Protein AF-0000000069209760 (afdb_homodimer)

InterPro domains:
  IPR001752 Kinesin motor domain [PF00225] (138-446)
  IPR001752 Kinesin motor domain [PR00380] (213-234)
  IPR001752 Kinesin motor domain [PR00380] (319-336)
  IPR001752 Kinesin motor domain [PR00380] (345-363)
  IPR001752 Kinesin motor domain [PR00380] (395-416)
  IPR001752 Kinesin motor domain [PS50067] (132-448)
  IPR001752 Kinesin motor domain [SM00129] (128-456)
  IPR019821 Kinesin motor domain, conserved site [PS00411] (344-355)
  IPR027417 P-loop containing nucleoside triphosphate hydrolase [SSF52540] (128-446)
  IPR027640 Kinesin-like protein [PTHR47971] (17-680)
  IPR036961 Kinesin motor domain superfamily [G3DSA:3.40.850.10] (105-451)

Foldseek 3Di:
DDDDDYDDDDDDYDYYDDDPDDDDYDDDDDDDDDDDDDPPDPPDDVPPVVVVVVVVVVVVVVVVVVVVVVVVVVVVVVVVVVVVVVVVQLVVVVVVCVVVLFQADSVLQVQQVQVAQFDDQPDDAAACLPPQEFEEEEEADDDPVLRNVHWDQQWHDHVQKIKGWAWDDPPVRPDIDTDIDMDGGNTYYYNVDDLVVVLVRYPLSLLVLFQQQFEEEEEEAAAQPLCLVVSLLSNQLVVLVSNCVVCVVPPLKWKKKWKWKAALQWIFGLQPLGHTWDWDADPVRDIDIPPTDIGTDDGSVRSSVSVVSSVVSQQPPDPHRSPRLQLMKMKMKMFMDRPPDTSGIYIYIYAHGLCLLLLCLPPDPSSVLSSLQSLQLLLLVLQLLLCQQVVPPDRLQLQHPNSSVVVCLRCVPPSNHHYYYYYGAYRTNVCSVRRVVSSVSSRSSDDVPPDDDDDSPRDDRDPVVVVVVVVVVPVVVPPVPPPPDDDDDDPCPDDPPVDDPPPDPDDDDDDDDDDDDDDDDDDDDDDDDDDDPDDPDPPDPPPPPCPDPVVVVVVVVVVVSVVSNVVSLVVSLVVVVVVCVVPPDPCSVLSSVLSVLSVVLVVLVVVLVVLVVVLVVVVVVLVVVVVVLVCCDPPPPRPDDDPVVSVVSVVVSVVVNCVSVVVSVVSVVVSVVSVVVSSVSSVVCSPPDRD/DDYDDDDDDDDDDDDDDDDDDDDDDDDDDDDDDDDDDDPPDPPPPVVPVVVVVVVVCVVVVCVVVVVVVVVVVVVVVVVVVVVVVVVVQLVVVVVVCVVVLFQADSVLQVQLVQPAQFDDQPDDAAACLPPQEFEEEEEADDDPVLRNVHWDQQWHDHVQKIKGWAWDDPPVRPDIDTDIDMDGGNTYYYNVDDLVVVLVRYPLSLLVLFQQQFEEEEEQAFAQPLCSVVSLLSNQLVVLVSNCVSCVVPPLKWKKKFKWKAALQWIFGLQPLGHTWDWDADPVRDIDIPPTDIGTDDGSVRSSVSVVSSVVSQQPPDPHRSPRLQLMKMKMKMFMDRPPDTSGIYIYIYAHGLCLLLLCLPPDVSSVLSSLQSLQLLLLVLQLLLCQQVVPPDRLQLQHPNSSVVVCLRCVPPSRHHYYYYYGAYRTNVCSVRRVVSSVSSRSSDDVPPDDPDPSPRDDNDPVVVVVVVVVVPVVPPVVPPPPDDDPDDPCVDDCPPDDPDDDDDDDDDDDDDDDDDDPDDDDDDDDDDDDDDDDDPDDPPPPPPPDPVVVVVVVVVVVSVVSNVVSLVVSLVVVVVVCVVPPDPCSVLSSVLSVLSVVLVVLVVVLVVLVVVLVVVVVVLVVVVVVLVCCDPPPPRPDDDPVVSVVSVVVSVVVNCVSVVVSVVSVVVSVVSVVVSSVSSVVCSPPDRD

pLDDT: mean 70.57, std 28.75, range [13.02, 98.12]

Organism: Paramecium tetraurelia (NCBI:txid5888)

Nearest PDB structures (foldseek):
  1ry6-assembly1_A  TM=9.143E-01  e=7.828E-31  Plasmodium falciparum
  5mio-assembly3_C  TM=8.705E-01  e=5.616E-32  Homo sapiens
  6b0c-assembly1_K-1  TM=8.551E-01  e=1.097E-32  Drosophila melanogaster
  6b0l-assembly1_K-1  TM=8.271E-01  e=1.391E-27  Drosophila melanogaster
  3kar-assembly1_A  TM=7.837E-01  e=2.879E-21  Saccharomyces cerevisiae

Radius of gyration: 58.94 Å; Cα contacts (8 Å, |Δi|>4): 1713; chains: 2; bounding box: 118×199×165 Å

Structure (mmCIF, N/CA/C/O backbone):
data_AF-0000000069209760-model_v1
#
loop_
_entity.id
_entity.type
_entity.pdbx_description
1 polymer 'Kinesin-like protein'
#
loop_
_atom_site.group_PDB
_atom_site.id
_atom_site.type_symbol
_atom_site.label_atom_id
_atom_site.label_alt_id
_atom_site.label_comp_id
_atom_site.label_asym_id
_atom_site.label_entity_id
_atom_site.label_seq_id
_atom_site.pdbx_PDB_ins_code
_atom_site.Cartn_x
_atom_site.Cartn_y
_atom_site.Cartn_z
_atom_site.occupancy
_atom_site.B_iso_or_equiv
_atom_site.auth_seq_id
_atom_site.auth_comp_id
_atom_site.auth_asym_id
_atom_site.auth_atom_id
_atom_site.pdbx_PDB_model_num
ATOM 1 N N . MET A 1 1 ? 44.906 27.891 0.227 1 15.41 1 MET A N 1
ATOM 2 C CA . MET A 1 1 ? 45.688 29 -0.314 1 15.41 1 MET A CA 1
ATOM 3 C C . MET A 1 1 ? 44.875 29.812 -1.31 1 15.41 1 MET A C 1
ATOM 5 O O . MET A 1 1 ? 43.875 29.312 -1.865 1 15.41 1 MET A O 1
ATOM 9 N N . LYS A 1 2 ? 45.438 31.125 -1.803 1 14.84 2 LYS A N 1
ATOM 10 C CA . LYS A 1 2 ? 45.5 32.438 -2.451 1 14.84 2 LYS A CA 1
ATOM 11 C C . LYS A 1 2 ? 45.281 32.312 -3.957 1 14.84 2 LYS A C 1
ATOM 13 O O . LYS A 1 2 ? 45.188 33.312 -4.664 1 14.84 2 LYS A O 1
ATOM 18 N N . LYS A 1 3 ? 45.812 31.453 -4.645 1 14.02 3 LYS A N 1
ATOM 19 C CA . LYS A 1 3 ? 46.438 31.844 -5.902 1 14.02 3 LYS A CA 1
ATOM 20 C C . LYS A 1 3 ? 45.438 32.438 -6.867 1 14.02 3 LYS A C 1
ATOM 22 O O . LYS A 1 3 ? 44.25 32.156 -6.781 1 14.02 3 LYS A O 1
ATOM 27 N N . GLN A 1 4 ? 45.375 32.125 -8.195 1 14.71 4 GLN A N 1
ATOM 28 C CA . GLN A 1 4 ? 45.906 32.875 -9.336 1 14.71 4 GLN A CA 1
ATOM 29 C C . GLN A 1 4 ? 44.875 33.844 -9.867 1 14.71 4 GLN A C 1
ATOM 31 O O . GLN A 1 4 ? 43.656 33.688 -9.68 1 14.71 4 GLN A O 1
ATOM 36 N N . GLN A 1 5 ? 45.25 34.906 -10.82 1 15.37 5 GLN A N 1
ATOM 37 C CA . GLN A 1 5 ? 45.688 36.156 -11.359 1 15.37 5 GLN A CA 1
ATOM 38 C C . GLN A 1 5 ? 44.688 36.719 -12.367 1 15.37 5 GLN A C 1
ATOM 40 O O . GLN A 1 5 ? 44.281 37.875 -12.258 1 15.37 5 GLN A O 1
ATOM 45 N N . HIS A 1 6 ? 45.031 36.625 -13.703 1 14.68 6 HIS A N 1
ATOM 46 C CA . HIS A 1 6 ? 45.562 37.531 -14.695 1 14.68 6 HIS A CA 1
ATOM 47 C C . HIS A 1 6 ? 44.469 38.156 -15.531 1 14.68 6 HIS A C 1
ATOM 49 O O . HIS A 1 6 ? 44.438 39.406 -15.695 1 14.68 6 HIS A O 1
ATOM 55 N N . ASN A 1 7 ? 44.438 38 -16.938 1 14.2 7 ASN A N 1
ATOM 56 C CA . ASN A 1 7 ? 44.906 38.875 -18.016 1 14.2 7 ASN A CA 1
ATOM 57 C C . ASN A 1 7 ? 43.781 39.719 -18.578 1 14.2 7 ASN A C 1
ATOM 59 O O . ASN A 1 7 ? 43.938 40.938 -18.703 1 14.2 7 ASN A O 1
ATOM 63 N N . GLN A 1 8 ? 43.438 39.719 -19.969 1 14.98 8 GLN A N 1
ATOM 64 C CA . GLN A 1 8 ? 43.75 40.656 -21.016 1 14.98 8 GLN A CA 1
ATOM 65 C C . GLN A 1 8 ? 42.656 41.719 -21.156 1 14.98 8 GLN A C 1
ATOM 67 O O . GLN A 1 8 ? 41.469 41.438 -20.969 1 14.98 8 GLN A O 1
ATOM 72 N N . ARG A 1 9 ? 43.031 43.188 -21.625 1 14.56 9 ARG A N 1
ATOM 73 C CA . ARG A 1 9 ? 43.094 44.625 -21.891 1 14.56 9 ARG A CA 1
ATOM 74 C C . ARG A 1 9 ? 42.094 45.031 -22.953 1 14.56 9 ARG A C 1
ATOM 76 O O . ARG A 1 9 ? 41.406 46.062 -22.797 1 14.56 9 ARG A O 1
ATOM 83 N N . GLN A 1 10 ? 42.406 44.844 -24.391 1 13.02 10 GLN A N 1
ATOM 84 C CA . GLN A 1 10 ? 42.75 45.844 -25.391 1 13.02 10 GLN A CA 1
ATOM 85 C C . GLN A 1 10 ? 41.469 46.469 -25.953 1 13.02 10 GLN A C 1
ATOM 87 O O . GLN A 1 10 ? 41.375 47.688 -26.047 1 13.02 10 GLN A O 1
ATOM 92 N N . LYS A 1 11 ? 41.031 46 -27.266 1 14.22 11 LYS A N 1
ATOM 93 C CA . LYS A 1 11 ? 41.188 46.719 -28.531 1 14.22 11 LYS A CA 1
ATOM 94 C C . LYS A 1 11 ? 40.156 47.844 -28.656 1 14.22 11 LYS A C 1
ATOM 96 O O . LYS A 1 11 ? 39.094 47.781 -28.031 1 14.22 11 LYS A O 1
ATOM 101 N N . ASP A 1 12 ? 39.812 48.406 -29.969 1 14.27 12 ASP A N 1
ATOM 102 C CA . ASP A 1 12 ? 40.188 49.562 -30.812 1 14.27 12 ASP A CA 1
ATOM 103 C C . ASP A 1 12 ? 39.094 50.625 -30.797 1 14.27 12 ASP A C 1
ATOM 105 O O . ASP A 1 12 ? 37.969 50.375 -30.344 1 14.27 12 ASP A O 1
ATOM 109 N N . GLN A 1 13 ? 38.688 51.156 -32.094 1 13.9 13 GLN A N 1
ATOM 110 C CA . GLN A 1 13 ? 38.875 52.281 -32.969 1 13.9 13 GLN A CA 1
ATOM 111 C C . GLN A 1 13 ? 37.625 53.156 -33.031 1 13.9 13 GLN A C 1
ATOM 113 O O . GLN A 1 13 ? 36.594 52.812 -32.469 1 13.9 13 GLN A O 1
ATOM 118 N N . GLU A 1 14 ? 37.031 53.406 -34.344 1 14.24 14 GLU A N 1
ATOM 119 C CA . GLU A 1 14 ? 37.188 54.531 -35.25 1 14.24 14 GLU A CA 1
ATOM 120 C C . GLU A 1 14 ? 36 55.469 -35.156 1 14.24 14 GLU A C 1
ATOM 122 O O . GLU A 1 14 ? 34.969 55.125 -34.562 1 14.24 14 GLU A O 1
ATOM 127 N N . TYR A 1 15 ? 35.344 55.781 -36.406 1 14.05 15 TYR A N 1
ATOM 128 C CA . TYR A 1 15 ? 35.406 56.969 -37.25 1 14.05 15 TYR A CA 1
ATOM 129 C C . TYR A 1 15 ? 34.25 57.906 -37 1 14.05 15 TYR A C 1
ATOM 131 O O . TYR A 1 15 ? 34.438 59.094 -36.719 1 14.05 15 TYR A O 1
ATOM 139 N N . MET A 1 16 ? 33.375 58.125 -38.062 1 14.1 16 MET A N 1
ATOM 140 C CA . MET A 1 16 ? 33.312 59.344 -38.906 1 14.1 16 MET A CA 1
ATOM 141 C C . MET A 1 16 ? 32.25 60.312 -38.406 1 14.1 16 MET A C 1
ATOM 143 O O . MET A 1 16 ? 31.438 59.969 -37.562 1 14.1 16 MET A O 1
ATOM 147 N N . GLY A 1 17 ? 31.359 60.844 -39.375 1 13.81 17 GLY A N 1
ATOM 148 C CA . GLY A 1 17 ? 31.312 62.156 -40.031 1 13.81 17 GLY A CA 1
ATOM 149 C C . GLY A 1 17 ? 30.344 63.125 -39.375 1 13.81 17 GLY A C 1
ATOM 150 O O . GLY A 1 17 ? 30.719 64.25 -39 1 13.81 17 GLY A O 1
ATOM 151 N N . GLN A 1 18 ? 29.141 63.219 -40.031 1 14.42 18 GLN A N 1
ATOM 152 C CA . GLN A 1 18 ? 28.859 64.375 -40.844 1 14.42 18 GLN A CA 1
ATOM 153 C C . GLN A 1 18 ? 28.25 65.5 -40 1 14.42 18 GLN A C 1
ATOM 155 O O . GLN A 1 18 ? 27.75 65.25 -38.875 1 14.42 18 GLN A O 1
ATOM 160 N N . ASN A 1 19 ? 27.594 66.5 -40.719 1 13.54 19 ASN A N 1
ATOM 161 C CA . ASN A 1 19 ? 27.672 67.938 -41.062 1 13.54 19 ASN A CA 1
ATOM 162 C C . ASN A 1 19 ? 26.766 68.75 -40.188 1 13.54 19 ASN A C 1
ATOM 164 O O . ASN A 1 19 ? 27.047 69.938 -39.938 1 13.54 19 ASN A O 1
ATOM 168 N N . LYS A 1 20 ? 25.422 68.375 -40.125 1 13.94 20 LYS A N 1
ATOM 169 C CA . LYS A 1 20 ? 24.594 69.562 -40.469 1 13.94 20 LYS A CA 1
ATOM 170 C C . LYS A 1 20 ? 24.688 70.625 -39.406 1 13.94 20 LYS A C 1
ATOM 172 O O . LYS A 1 20 ? 24.219 70.438 -38.281 1 13.94 20 LYS A O 1
ATOM 177 N N . ARG A 1 21 ? 25.875 71.312 -39.406 1 14.55 21 ARG A N 1
ATOM 178 C CA . ARG A 1 21 ? 26.406 72.562 -38.844 1 14.55 21 ARG A CA 1
ATOM 179 C C . ARG A 1 21 ? 25.328 73.625 -38.719 1 14.55 21 ARG A C 1
ATOM 181 O O . ARG A 1 21 ? 25.266 74.312 -37.719 1 14.55 21 ARG A O 1
ATOM 188 N N . ASN A 1 22 ? 24.891 74.125 -40.031 1 13.51 22 ASN A N 1
ATOM 189 C CA . ASN A 1 22 ? 25.188 75.5 -40.438 1 13.51 22 ASN A CA 1
ATOM 190 C C . ASN A 1 22 ? 24.234 76.5 -39.781 1 13.51 22 ASN A C 1
ATOM 192 O O . ASN A 1 22 ? 24.672 77.5 -39.156 1 13.51 22 ASN A O 1
ATOM 196 N N . TRP A 1 23 ? 23.281 77 -40.719 1 13.7 23 TRP A N 1
ATOM 197 C CA . TRP A 1 23 ? 23.219 78.312 -41.344 1 13.7 23 TRP A CA 1
ATOM 198 C C . TRP A 1 23 ? 22.516 79.375 -40.469 1 13.7 23 TRP A C 1
ATOM 200 O O . TRP A 1 23 ? 21.828 79 -39.531 1 13.7 23 TRP A O 1
ATOM 210 N N . ILE A 1 24 ? 21.656 80.25 -41.125 1 14.6 24 ILE A N 1
ATOM 211 C CA . ILE A 1 24 ? 21.734 81.625 -41.625 1 14.6 24 ILE A CA 1
ATOM 212 C C . ILE A 1 24 ? 20.969 82.562 -40.656 1 14.6 24 ILE A C 1
ATOM 214 O O . ILE A 1 24 ? 20.422 82.125 -39.656 1 14.6 24 ILE A O 1
ATOM 218 N N . ASP A 1 25 ? 20.156 83.438 -41.219 1 14.36 25 ASP A N 1
ATOM 219 C CA . ASP A 1 25 ? 20.203 84.875 -41.562 1 14.36 25 ASP A CA 1
ATOM 220 C C . ASP A 1 25 ? 19.406 85.688 -40.562 1 14.36 25 ASP A C 1
ATOM 222 O O . ASP A 1 25 ? 19.938 86.625 -39.938 1 14.36 25 ASP A O 1
ATOM 226 N N . GLN A 1 26 ? 18.453 86.438 -41.125 1 14.59 26 GLN A N 1
ATOM 227 C CA . GLN A 1 26 ? 18.359 87.875 -41.406 1 14.59 26 GLN A CA 1
ATOM 228 C C . GLN A 1 26 ? 17.594 88.625 -40.312 1 14.59 26 GLN A C 1
ATOM 230 O O . GLN A 1 26 ? 16.891 87.938 -39.5 1 14.59 26 GLN A O 1
ATOM 235 N N . ARG A 1 27 ? 16.938 89.75 -40.688 1 14.36 27 ARG A N 1
ATOM 236 C CA . ARG A 1 27 ? 16.906 91.188 -40.625 1 14.36 27 ARG A CA 1
ATOM 237 C C . ARG A 1 27 ? 15.875 91.688 -39.594 1 14.36 27 ARG A C 1
ATOM 239 O O . ARG A 1 27 ? 16.172 92.5 -38.75 1 14.36 27 ARG A O 1
ATOM 246 N N . LYS A 1 28 ? 14.602 91.75 -40.094 1 14.16 28 LYS A N 1
ATOM 247 C CA . LYS A 1 28 ? 14.156 93.125 -40.375 1 14.16 28 LYS A CA 1
ATOM 248 C C . LYS A 1 28 ? 13.555 93.812 -39.125 1 14.16 28 LYS A C 1
ATOM 250 O O . LYS A 1 28 ? 13.914 94.938 -38.781 1 14.16 28 LYS A O 1
ATOM 255 N N . LEU A 1 29 ? 12.25 93.625 -39.062 1 14.77 29 LEU A N 1
ATOM 256 C CA . LEU A 1 29 ? 11.43 94.812 -39.312 1 14.77 29 LEU A CA 1
ATOM 257 C C . LEU A 1 29 ? 11.25 95.625 -38.062 1 14.77 29 LEU A C 1
ATOM 259 O O . LEU A 1 29 ? 11.32 95.062 -36.938 1 14.77 29 LEU A O 1
ATOM 263 N N . MET A 1 30 ? 10.5 96.625 -38.156 1 13.69 30 MET A N 1
ATOM 264 C CA . MET A 1 30 ? 10.328 98.062 -38.094 1 13.69 30 MET A CA 1
ATOM 265 C C . MET A 1 30 ? 9.711 98.438 -36.75 1 13.69 30 MET A C 1
ATOM 267 O O . MET A 1 30 ? 9.508 99.625 -36.5 1 13.69 30 MET A O 1
ATOM 271 N N . LYS A 1 31 ? 9.133 97.438 -36.031 1 15.2 31 LYS A N 1
ATOM 272 C CA . LYS A 1 31 ? 7.93 98.188 -35.688 1 15.2 31 LYS A CA 1
ATOM 273 C C . LYS A 1 31 ? 8.266 99.438 -34.812 1 15.2 31 LYS A C 1
ATOM 275 O O . LYS A 1 31 ? 9.211 99.375 -34.031 1 15.2 31 LYS A O 1
ATOM 280 N N . GLY A 1 32 ? 7.426 100.312 -34.875 1 14.42 32 GLY A N 1
ATOM 281 C CA . GLY A 1 32 ? 7.211 101.75 -34.938 1 14.42 32 GLY A CA 1
ATOM 282 C C . GLY A 1 32 ? 7.5 102.438 -33.625 1 14.42 32 GLY A C 1
ATOM 283 O O . GLY A 1 32 ? 8.273 103.438 -33.594 1 14.42 32 GLY A O 1
ATOM 284 N N . ILE A 1 33 ? 6.488 102.75 -32.969 1 14.73 33 ILE A N 1
ATOM 285 C CA . ILE A 1 33 ? 6.113 104.188 -32.938 1 14.73 33 ILE A CA 1
ATOM 286 C C . ILE A 1 33 ? 6.75 104.875 -31.719 1 14.73 33 ILE A C 1
ATOM 288 O O . ILE A 1 33 ? 7.117 104.188 -30.75 1 14.73 33 ILE A O 1
ATOM 292 N N . GLU A 1 34 ? 6.078 105.75 -31.188 1 14.65 34 GLU A N 1
ATOM 293 C CA . GLU A 1 34 ? 6.242 107.188 -31.078 1 14.65 34 GLU A CA 1
ATOM 294 C C . GLU A 1 34 ? 6.828 107.562 -29.719 1 14.65 34 GLU A C 1
ATOM 296 O O . GLU A 1 34 ? 7.781 108.375 -29.641 1 14.65 34 GLU A O 1
ATOM 301 N N . ILE A 1 35 ? 6 107.75 -28.656 1 16.64 35 ILE A N 1
ATOM 302 C CA . ILE A 1 35 ? 5.746 109.125 -28.266 1 16.64 35 ILE A CA 1
ATOM 303 C C . ILE A 1 35 ? 6.746 109.562 -27.188 1 16.64 35 ILE A C 1
ATOM 305 O O . ILE A 1 35 ? 7.109 108.812 -26.328 1 16.64 35 ILE A O 1
ATOM 309 N N . ASN A 1 36 ? 7.086 110.938 -27.094 1 16.2 36 ASN A N 1
ATOM 310 C CA . ASN A 1 36 ? 8.07 112 -26.938 1 16.2 36 ASN A CA 1
ATOM 311 C C . ASN A 1 36 ? 8.438 112.188 -25.469 1 16.2 36 ASN A C 1
ATOM 313 O O . ASN A 1 36 ? 9.617 112.25 -25.125 1 16.2 36 ASN A O 1
ATOM 317 N N . ASN A 1 37 ? 7.797 113.188 -24.781 1 17 37 ASN A N 1
ATOM 318 C CA . ASN A 1 37 ? 8.453 114.438 -24.359 1 17 37 ASN A CA 1
ATOM 319 C C . ASN A 1 37 ? 8.922 114.312 -22.906 1 17 37 ASN A C 1
ATOM 321 O O . ASN A 1 37 ? 10.023 114.75 -22.578 1 17 37 ASN A O 1
ATOM 325 N N . LYS A 1 38 ? 8.023 114.312 -21.875 1 20.2 38 LYS A N 1
ATOM 326 C CA . LYS A 1 38 ? 7.93 115.25 -20.781 1 20.2 38 LYS A CA 1
ATOM 327 C C . LYS A 1 38 ? 8.805 114.812 -19.609 1 20.2 38 LYS A C 1
ATOM 329 O O . LYS A 1 38 ? 8.672 115.375 -18.5 1 20.2 38 LYS A O 1
ATOM 334 N N . GLN A 1 39 ? 9.719 114 -19.781 1 17.55 39 GLN A N 1
ATOM 335 C CA . GLN A 1 39 ? 10.289 113.375 -18.594 1 17.55 39 GLN A CA 1
ATOM 336 C C . GLN A 1 39 ? 11.227 114.312 -17.859 1 17.55 39 GLN A C 1
ATOM 338 O O . GLN A 1 39 ? 11.93 113.938 -16.938 1 17.55 39 GLN A O 1
ATOM 343 N N . GLU A 1 40 ? 11.508 115.5 -18.391 1 19.56 40 GLU A N 1
ATOM 344 C CA . GLU A 1 40 ? 12.797 116.062 -17.969 1 19.56 40 GLU A CA 1
ATOM 345 C C . GLU A 1 40 ? 12.805 116.375 -16.484 1 19.56 40 GLU A C 1
ATOM 347 O O . GLU A 1 40 ? 13.836 116.25 -15.82 1 19.56 40 GLU A O 1
ATOM 352 N N . GLN A 1 41 ? 11.766 117.188 -16.016 1 21.62 41 GLN A N 1
ATOM 353 C CA . GLN A 1 41 ? 12.094 118.188 -15.055 1 21.62 41 GLN A CA 1
ATOM 354 C C . GLN A 1 41 ? 12.43 117.625 -13.695 1 21.62 41 GLN A C 1
ATOM 356 O O . GLN A 1 41 ? 13.234 118.188 -12.945 1 21.62 41 GLN A O 1
ATOM 361 N N . VAL A 1 42 ? 11.562 116.812 -13.125 1 23.44 42 VAL A N 1
ATOM 362 C CA . VAL A 1 42 ? 11.383 116.75 -11.68 1 23.44 42 VAL A CA 1
ATOM 363 C C . VAL A 1 42 ? 12.594 116.062 -11.047 1 23.44 42 VAL A C 1
ATOM 365 O O . VAL A 1 42 ? 12.602 115.75 -9.844 1 23.44 42 VAL A O 1
ATOM 368 N N . LEU A 1 43 ? 13.711 115.875 -11.672 1 22.44 43 LEU A N 1
ATOM 369 C CA . LEU A 1 43 ? 14.828 115.062 -11.188 1 22.44 43 LEU A CA 1
ATOM 370 C C . LEU A 1 43 ? 15.555 115.812 -10.055 1 22.44 43 LEU A C 1
ATOM 372 O O . LEU A 1 43 ? 16.047 115.125 -9.117 1 22.44 43 LEU A O 1
ATOM 376 N N . GLN A 1 44 ? 15.695 117.125 -10.242 1 24.09 44 GLN A N 1
ATOM 377 C CA . GLN A 1 44 ? 16.891 117.625 -9.578 1 24.09 44 GLN A CA 1
ATOM 378 C C . GLN A 1 44 ? 16.734 117.625 -8.062 1 24.09 44 GLN A C 1
ATOM 380 O O . GLN A 1 44 ? 17.672 117.312 -7.336 1 24.09 44 GLN A O 1
ATOM 385 N N . GLN A 1 45 ? 15.648 118.25 -7.594 1 27.86 45 GLN A N 1
ATOM 386 C CA . GLN A 1 45 ? 15.727 118.812 -6.242 1 27.86 45 GLN A CA 1
ATOM 387 C C . GLN A 1 45 ? 15.609 117.688 -5.199 1 27.86 45 GLN A C 1
ATOM 389 O O . GLN A 1 45 ? 15.695 118 -3.996 1 27.86 45 GLN A O 1
ATOM 394 N N . GLN A 1 46 ? 15.164 116.5 -5.523 1 24.02 46 GLN A N 1
ATOM 395 C CA . GLN A 1 46 ? 15 115.438 -4.504 1 24.02 46 GLN A CA 1
ATOM 396 C C . GLN A 1 46 ? 16.359 115 -3.99 1 24.02 46 GLN A C 1
ATOM 398 O O . GLN A 1 46 ? 16.422 114.062 -3.188 1 24.02 46 GLN A O 1
ATOM 403 N N . GLN A 1 47 ? 17.484 115.375 -4.457 1 27.59 47 GLN A N 1
ATOM 404 C CA . GLN A 1 47 ? 18.781 114.812 -4.082 1 27.59 47 GLN A CA 1
ATOM 405 C C . GLN A 1 47 ? 19.109 115.125 -2.627 1 27.59 47 GLN A C 1
ATOM 407 O O . GLN A 1 47 ? 19.641 114.25 -1.914 1 27.59 47 GLN A O 1
ATOM 412 N N . GLN A 1 48 ? 19.062 116.438 -2.314 1 33.16 48 GLN A N 1
ATOM 413 C CA . GLN A 1 48 ? 19.875 116.812 -1.168 1 33.16 48 GLN A CA 1
ATOM 414 C C . GLN A 1 48 ? 19.203 116.438 0.143 1 33.16 48 GLN A C 1
ATOM 416 O O . GLN A 1 48 ? 19.875 116.25 1.17 1 33.16 48 GLN A O 1
ATOM 421 N N . ALA A 1 49 ? 17.891 116.375 0.287 1 34.44 49 ALA A N 1
ATOM 422 C CA . ALA A 1 49 ? 17.266 116.062 1.575 1 34.44 49 ALA A CA 1
ATOM 423 C C . ALA A 1 49 ? 17.547 114.625 2.004 1 34.44 49 ALA A C 1
ATOM 425 O O . ALA A 1 49 ? 17.25 114.25 3.135 1 34.44 49 ALA A O 1
ATOM 426 N N . GLN A 1 50 ? 17.922 113.812 1.029 1 31.36 50 GLN A N 1
ATOM 427 C CA . GLN A 1 50 ? 18.156 112.438 1.433 1 31.36 50 GLN A CA 1
ATOM 428 C C . GLN A 1 50 ? 19.375 112.312 2.346 1 31.36 50 GLN A C 1
ATOM 430 O O . GLN A 1 50 ? 19.609 111.25 2.949 1 31.36 50 GLN A O 1
ATOM 435 N N . GLN A 1 51 ? 20.25 113.25 2.211 1 37.78 51 GLN A N 1
ATOM 436 C CA . GLN A 1 51 ? 21.469 113.062 2.984 1 37.78 51 GLN A CA 1
ATOM 437 C C . GLN A 1 51 ? 21.219 113.188 4.48 1 37.78 51 GLN A C 1
ATOM 439 O O . GLN A 1 51 ? 21.828 112.5 5.301 1 37.78 51 GLN A O 1
ATOM 444 N N . ILE A 1 52 ? 20.375 114.188 4.875 1 46.5 52 ILE A N 1
ATOM 445 C CA . ILE A 1 52 ? 20.266 114.5 6.305 1 46.5 52 ILE A CA 1
ATOM 446 C C . ILE A 1 52 ? 19.469 113.375 6.988 1 46.5 52 ILE A C 1
ATOM 448 O O . ILE A 1 52 ? 19.781 113 8.117 1 46.5 52 ILE A O 1
ATOM 452 N N . VAL A 1 53 ? 18.297 112.875 6.367 1 38.94 53 VAL A N 1
ATOM 453 C CA . VAL A 1 53 ? 17.516 111.812 7.043 1 38.94 53 VAL A CA 1
ATOM 454 C C . VAL A 1 53 ? 18.344 110.562 7.148 1 38.94 53 VAL A C 1
ATOM 456 O O . VAL A 1 53 ? 18.078 109.688 7.992 1 38.94 53 VAL A O 1
ATOM 459 N N . ALA A 1 54 ? 19.422 110.312 6.332 1 38.66 54 ALA A N 1
ATOM 460 C CA . ALA A 1 54 ? 20.234 109.125 6.461 1 38.66 54 ALA A CA 1
ATOM 461 C C . ALA A 1 54 ? 21.062 109.188 7.746 1 38.66 54 ALA A C 1
ATOM 463 O O . ALA A 1 54 ? 21.312 108.125 8.359 1 38.66 54 ALA A O 1
ATOM 464 N N . GLN A 1 55 ? 21.438 110.312 8.125 1 42.38 55 GLN A N 1
ATOM 465 C CA . GLN A 1 55 ? 22.281 110.312 9.312 1 42.38 55 GLN A CA 1
ATOM 466 C C . GLN A 1 55 ? 21.469 110 10.57 1 42.38 55 GLN A C 1
ATOM 468 O O . GLN A 1 55 ? 21.953 109.312 11.477 1 42.38 55 GLN A O 1
ATOM 473 N N . GLN A 1 56 ? 20.266 110.625 10.734 1 43.28 56 GLN A N 1
ATOM 474 C CA . GLN A 1 56 ? 19.516 110.375 11.953 1 43.28 56 GLN A CA 1
ATOM 475 C C . GLN A 1 56 ? 19.031 108.938 11.969 1 43.28 56 GLN A C 1
ATOM 477 O O . GLN A 1 56 ? 18.891 108.312 13.039 1 43.28 56 GLN A O 1
ATOM 482 N N . GLN A 1 57 ? 18.609 108.375 10.758 1 37.66 57 GLN A N 1
ATOM 483 C CA . GLN A 1 57 ? 18.203 107 10.789 1 37.66 57 GLN A CA 1
ATOM 484 C C . GLN A 1 57 ? 19.375 106.062 11.133 1 37.66 57 GLN A C 1
ATOM 486 O O . GLN A 1 57 ? 19.188 104.938 11.578 1 37.66 57 GLN A O 1
ATOM 491 N N . ALA A 1 58 ? 20.625 106.438 10.898 1 44.78 58 ALA A N 1
ATOM 492 C CA . ALA A 1 58 ? 21.781 105.625 11.258 1 44.78 58 ALA A CA 1
ATOM 493 C C . ALA A 1 58 ? 21.953 105.562 12.773 1 44.78 58 ALA A C 1
ATOM 495 O O . ALA A 1 58 ? 22.344 104.5 13.312 1 44.78 58 ALA A O 1
ATOM 496 N N . GLN A 1 59 ? 21.734 106.625 13.398 1 44.69 59 GLN A N 1
ATOM 497 C CA . GLN A 1 59 ? 21.891 106.562 14.844 1 44.69 59 GLN A CA 1
ATOM 498 C C . GLN A 1 59 ? 20.797 105.688 15.461 1 44.69 59 GLN A C 1
ATOM 500 O O . GLN A 1 59 ? 21.047 105 16.453 1 44.69 59 GLN A O 1
ATOM 505 N N . GLN A 1 60 ? 19.578 105.938 15.078 1 43 60 GLN A N 1
ATOM 506 C CA . GLN A 1 60 ? 18.547 105 15.609 1 43 60 GLN A CA 1
ATOM 507 C C . GLN A 1 60 ? 18.781 103.562 15.141 1 43 60 GLN A C 1
ATOM 509 O O . GLN A 1 60 ? 18.312 102.625 15.766 1 43 60 GLN A O 1
ATOM 514 N N . GLN A 1 61 ? 19.391 103.375 13.953 1 42.94 61 GLN A N 1
ATOM 515 C CA . GLN A 1 61 ? 19.688 102.062 13.516 1 42.94 61 GLN A CA 1
ATOM 516 C C . GLN A 1 61 ? 20.828 101.438 14.344 1 42.94 61 GLN A C 1
ATOM 518 O O . GLN A 1 61 ? 20.953 100.25 14.43 1 42.94 61 GLN A O 1
ATOM 523 N N . LYS A 1 62 ? 21.859 102.312 14.812 1 51.06 62 LYS A N 1
ATOM 524 C CA . LYS A 1 62 ? 22.891 101.75 15.672 1 51.06 62 LYS A CA 1
ATOM 525 C C . LYS A 1 62 ? 22.312 101.25 17 1 51.06 62 LYS A C 1
ATOM 527 O O . LYS A 1 62 ? 22.719 100.25 17.547 1 51.06 62 LYS A O 1
ATOM 532 N N . GLY A 1 63 ? 21.453 102.062 17.5 1 51.19 63 GLY A N 1
ATOM 533 C CA . GLY A 1 63 ? 20.781 101.562 18.688 1 51.19 63 GLY A CA 1
ATOM 534 C C . GLY A 1 63 ? 20.047 100.25 18.438 1 51.19 63 GLY A C 1
ATOM 535 O O . GLY A 1 63 ? 20.078 99.375 19.266 1 51.19 63 GLY A O 1
ATOM 536 N N . SER A 1 64 ? 19.422 100.312 17.281 1 56.34 64 SER A N 1
ATOM 537 C CA . SER A 1 64 ? 18.688 99.125 16.891 1 56.34 64 SER A CA 1
ATOM 538 C C . SER A 1 64 ? 19.641 97.938 16.578 1 56.34 64 SER A C 1
ATOM 540 O O . SER A 1 64 ? 19.391 96.812 16.984 1 56.34 64 SER A O 1
ATOM 542 N N . VAL A 1 65 ? 20.797 98.25 16.031 1 63 65 VAL A N 1
ATOM 543 C CA . VAL A 1 65 ? 21.766 97.188 15.719 1 63 65 VAL A CA 1
ATOM 544 C C . VAL A 1 65 ? 22.422 96.75 17.016 1 63 65 VAL A C 1
ATOM 546 O O . VAL A 1 65 ? 22.625 95.5 17.203 1 63 65 VAL A O 1
ATOM 549 N N . VAL A 1 66 ? 22.828 97.75 17.812 1 63.94 66 VAL A N 1
ATOM 550 C CA . VAL A 1 66 ? 23.438 97.375 19.078 1 63.94 66 VAL A CA 1
ATOM 551 C C . VAL A 1 66 ? 22.453 96.562 19.922 1 63.94 66 VAL A C 1
ATOM 553 O O . VAL A 1 66 ? 22.812 95.625 20.562 1 63.94 66 VAL A O 1
ATOM 556 N N . ASP A 1 67 ? 21.266 97.125 19.938 1 62.91 67 ASP A N 1
ATOM 557 C CA . ASP A 1 67 ? 20.234 96.375 20.641 1 62.91 67 ASP A CA 1
ATOM 558 C C . ASP A 1 67 ? 20.031 95 20 1 62.91 67 ASP A C 1
ATOM 560 O O . ASP A 1 67 ? 19.844 94 20.688 1 62.91 67 ASP A O 1
ATOM 564 N N . ASN A 1 68 ? 20.156 95 18.688 1 66.56 68 ASN A N 1
ATOM 565 C CA . ASN A 1 68 ? 20.078 93.75 17.984 1 66.56 68 ASN A CA 1
ATOM 566 C C . ASN A 1 68 ? 21.297 92.875 18.281 1 66.56 68 ASN A C 1
ATOM 568 O O . ASN A 1 68 ? 21.172 91.625 18.453 1 66.56 68 ASN A O 1
ATOM 572 N N . ILE A 1 69 ? 22.438 93.5 18.344 1 68.75 69 ILE A N 1
ATOM 573 C CA . ILE A 1 69 ? 23.656 92.75 18.656 1 68.75 69 ILE A CA 1
ATOM 574 C C . ILE A 1 69 ? 23.594 92.25 20.109 1 68.75 69 ILE A C 1
ATOM 576 O O . ILE A 1 69 ? 23.984 91.125 20.406 1 68.75 69 ILE A O 1
ATOM 580 N N . LYS A 1 70 ? 23.156 93.125 20.922 1 65.06 70 LYS A N 1
ATOM 581 C CA . LYS A 1 70 ? 22.984 92.75 22.312 1 65.06 70 LYS A CA 1
ATOM 582 C C . LYS A 1 70 ? 21.969 91.562 22.422 1 65.06 70 LYS A C 1
ATOM 584 O O . LYS A 1 70 ? 22.172 90.625 23.188 1 65.06 70 LYS A O 1
ATOM 589 N N . LYS A 1 71 ? 20.922 91.812 21.703 1 68.06 71 LYS A N 1
ATOM 590 C CA . LYS A 1 71 ? 19.938 90.688 21.672 1 68.06 71 LYS A CA 1
ATOM 591 C C . LYS A 1 71 ? 20.547 89.438 21.094 1 68.06 71 LYS A C 1
ATOM 593 O O . LYS A 1 71 ? 20.297 88.375 21.594 1 68.06 71 LYS A O 1
ATOM 598 N N . MET A 1 72 ? 21.328 89.625 20.141 1 69.56 72 MET A N 1
ATOM 599 C CA . MET A 1 72 ? 21.984 88.438 19.531 1 69.56 72 MET A CA 1
ATOM 600 C C . MET A 1 72 ? 23 87.875 20.484 1 69.56 72 MET A C 1
ATOM 602 O O . MET A 1 72 ? 23.141 86.625 20.562 1 69.56 72 MET A O 1
ATOM 606 N N . GLU A 1 73 ? 23.719 88.75 21.047 1 68.56 73 GLU A N 1
ATOM 607 C CA . GLU A 1 73 ? 24.703 88.25 22.031 1 68.56 73 GLU A CA 1
ATOM 608 C C . GLU A 1 73 ? 24 87.625 23.234 1 68.56 73 GLU A C 1
ATOM 610 O O . GLU A 1 73 ? 24.469 86.625 23.75 1 68.56 73 GLU A O 1
ATOM 615 N N . GLN A 1 74 ? 22.969 88.25 23.641 1 69.25 74 GLN A N 1
ATOM 616 C CA . GLN A 1 74 ? 22.172 87.625 24.703 1 69.25 74 GLN A CA 1
ATOM 617 C C . GLN A 1 74 ? 21.594 86.25 24.25 1 69.25 74 GLN A C 1
ATOM 619 O O . GLN A 1 74 ? 21.562 85.312 25.016 1 69.25 74 GLN A O 1
ATOM 624 N N . GLN A 1 75 ? 21.109 86.25 23.078 1 68.56 75 GLN A N 1
ATOM 625 C CA . GLN A 1 75 ? 20.609 84.938 22.531 1 68.56 75 GLN A CA 1
ATOM 626 C C . GLN A 1 75 ? 21.734 83.938 22.406 1 68.56 75 GLN A C 1
ATOM 628 O O . GLN A 1 75 ? 21.516 82.75 22.672 1 68.56 75 GLN A O 1
ATOM 633 N N . ARG A 1 76 ? 22.828 84.438 21.984 1 67.94 76 ARG A N 1
ATOM 634 C CA . ARG A 1 76 ? 23.984 83.5 21.891 1 67.94 76 ARG A CA 1
ATOM 635 C C . ARG A 1 76 ? 24.422 83.062 23.281 1 67.94 76 ARG A C 1
ATOM 637 O O . ARG A 1 76 ? 24.781 81.875 23.453 1 67.94 76 ARG A O 1
ATOM 644 N N . GLU A 1 77 ? 24.469 84 24.125 1 67.69 77 GLU A N 1
ATOM 645 C CA . GLU A 1 77 ? 24.828 83.625 25.484 1 67.69 77 GLU A CA 1
ATOM 646 C C . GLU A 1 77 ? 23.781 82.688 26.094 1 67.69 77 GLU A C 1
ATOM 648 O O . GLU A 1 77 ? 24.109 81.75 26.797 1 67.69 77 GLU A O 1
ATOM 653 N N . GLU A 1 78 ? 22.547 83 25.906 1 69.31 78 GLU A N 1
ATOM 654 C CA . GLU A 1 78 ? 21.484 82.125 26.359 1 69.31 78 GLU A CA 1
ATOM 655 C C . GLU A 1 78 ? 21.594 80.75 25.703 1 69.31 78 GLU A C 1
ATOM 657 O O . GLU A 1 78 ? 21.375 79.688 26.344 1 69.31 78 GLU A O 1
ATOM 662 N N . ARG A 1 79 ? 21.875 80.75 24.531 1 68.56 79 ARG A N 1
ATOM 663 C CA . ARG A 1 79 ? 22.094 79.438 23.828 1 68.56 79 ARG A CA 1
ATOM 664 C C . ARG A 1 79 ? 23.297 78.688 24.406 1 68.56 79 ARG A C 1
ATOM 666 O O . ARG A 1 79 ? 23.266 77.5 24.547 1 68.56 79 ARG A O 1
ATOM 673 N N . ARG A 1 80 ? 24.312 79.5 24.609 1 68.06 80 ARG A N 1
ATOM 674 C CA . ARG A 1 80 ? 25.5 78.875 25.203 1 68.06 80 ARG A CA 1
ATOM 675 C C . ARG A 1 80 ? 25.203 78.312 26.594 1 68.06 80 ARG A C 1
ATOM 677 O O . ARG A 1 80 ? 25.625 77.25 26.953 1 68.06 80 ARG A O 1
ATOM 684 N N . LYS A 1 81 ? 24.531 79.125 27.297 1 68.31 81 LYS A N 1
ATOM 685 C CA . LYS A 1 81 ? 24.141 78.688 28.625 1 68.31 81 LYS A CA 1
ATOM 686 C C . LYS A 1 81 ? 23.234 77.438 28.547 1 68.31 81 LYS A C 1
ATOM 688 O O . LYS A 1 81 ? 23.391 76.5 29.328 1 68.31 81 LYS A O 1
ATOM 693 N N . ASN A 1 82 ? 22.359 77.562 27.672 1 71.5 82 ASN A N 1
ATOM 694 C CA . ASN A 1 82 ? 21.484 76.438 27.469 1 71.5 82 ASN A CA 1
ATOM 695 C C . ASN A 1 82 ? 22.25 75.188 27.031 1 71.5 82 ASN A C 1
ATOM 697 O O . ASN A 1 82 ? 21.969 74.062 27.453 1 71.5 82 ASN A O 1
ATOM 701 N N . MET A 1 83 ? 23.156 75.438 26.266 1 72.88 83 MET A N 1
ATOM 702 C CA . MET A 1 83 ? 24 74.375 25.812 1 72.88 83 MET A CA 1
ATOM 703 C C . MET A 1 83 ? 24.828 73.75 26.953 1 72.88 83 MET A C 1
ATOM 705 O O . MET A 1 83 ? 25.031 72.562 27.031 1 72.88 83 MET A O 1
ATOM 709 N N . GLN A 1 84 ? 25.375 74.75 27.656 1 72.69 84 GLN A N 1
ATOM 710 C CA . GLN A 1 84 ? 26.172 74.312 28.781 1 72.69 84 GLN A CA 1
ATOM 711 C C . GLN A 1 84 ? 25.312 73.562 29.812 1 72.69 84 GLN A C 1
ATOM 713 O O . GLN A 1 84 ? 25.734 72.562 30.375 1 72.69 84 GLN A O 1
ATOM 718 N N . GLU A 1 85 ? 24.188 74.062 30.047 1 74.38 85 GLU A N 1
ATOM 719 C CA . GLU A 1 85 ? 23.25 73.438 30.953 1 74.38 85 GLU A CA 1
ATOM 720 C C . GLU A 1 85 ? 22.859 72.062 30.422 1 74.38 85 GLU A C 1
ATOM 722 O O . GLU A 1 85 ? 22.766 71.062 31.188 1 74.38 85 GLU A O 1
ATOM 727 N N . MET A 1 86 ? 22.625 71.938 29.25 1 76.31 86 MET A N 1
ATOM 728 C CA . MET A 1 86 ? 22.281 70.688 28.609 1 76.31 86 MET A CA 1
ATOM 729 C C . MET A 1 86 ? 23.422 69.688 28.734 1 76.31 86 MET A C 1
ATOM 731 O O . MET A 1 86 ? 23.188 68.5 28.953 1 76.31 86 MET A O 1
ATOM 735 N N . LYS A 1 87 ? 24.562 70.25 28.562 1 78.88 87 LYS A N 1
ATOM 736 C CA . LYS A 1 87 ? 25.734 69.375 28.672 1 78.88 87 LYS A CA 1
ATOM 737 C C . LYS A 1 87 ? 25.906 68.875 30.109 1 78.88 87 LYS A C 1
ATOM 739 O O . LYS A 1 87 ? 26.266 67.75 30.344 1 78.88 87 LYS A O 1
ATOM 744 N N . ARG A 1 88 ? 25.656 69.812 30.953 1 80.88 88 ARG A N 1
ATOM 745 C CA . ARG A 1 88 ? 25.75 69.375 32.344 1 80.88 88 ARG A CA 1
ATOM 746 C C . ARG A 1 88 ? 24.688 68.375 32.719 1 80.88 88 ARG A C 1
ATOM 748 O O . ARG A 1 88 ? 24.984 67.375 33.375 1 80.88 88 ARG A O 1
ATOM 755 N N . GLU A 1 89 ? 23.562 68.625 32.344 1 80.25 89 GLU A N 1
ATOM 756 C CA . GLU A 1 89 ? 22.469 67.688 32.594 1 80.25 89 GLU A CA 1
ATOM 757 C C . GLU A 1 89 ? 22.766 66.312 31.984 1 80.25 89 GLU A C 1
ATOM 759 O O . GLU A 1 89 ? 22.484 65.25 32.594 1 80.25 89 GLU A O 1
ATOM 764 N N . LYS A 1 90 ? 23.266 66.312 30.844 1 83.75 90 LYS A N 1
ATOM 765 C CA . LYS A 1 90 ? 23.625 65.062 30.156 1 83.75 90 LYS A CA 1
ATOM 766 C C . LYS A 1 90 ? 24.703 64.312 30.938 1 83.75 90 LYS A C 1
ATOM 768 O O . LYS A 1 90 ? 24.594 63.094 31.109 1 83.75 90 LYS A O 1
ATOM 773 N N . ALA A 1 91 ? 25.625 65 31.406 1 84.38 91 ALA A N 1
ATOM 774 C CA . ALA A 1 91 ? 26.734 64.375 32.125 1 84.38 91 ALA A CA 1
ATOM 775 C C . ALA A 1 91 ? 26.25 63.812 33.469 1 84.38 91 ALA A C 1
ATOM 777 O O . ALA A 1 91 ? 26.656 62.719 33.844 1 84.38 91 ALA A O 1
ATOM 778 N N . GLU A 1 92 ? 25.422 64.562 34.031 1 83.75 92 GLU A N 1
ATOM 779 C CA . GLU A 1 92 ? 24.875 64.062 35.312 1 83.75 92 GLU A CA 1
ATOM 780 C C . GLU A 1 92 ? 24.031 62.844 35.125 1 83.75 92 GLU A C 1
ATOM 782 O O . GLU A 1 92 ? 24.125 61.906 35.906 1 83.75 92 GLU A O 1
ATOM 787 N N . ARG A 1 93 ? 23.219 62.844 34.156 1 85 93 ARG A N 1
ATOM 788 C CA . ARG A 1 93 ? 22.344 61.688 33.906 1 85 93 ARG A CA 1
ATOM 789 C C . ARG A 1 93 ? 23.141 60.469 33.469 1 85 93 ARG A C 1
ATOM 791 O O . ARG A 1 93 ? 22.812 59.344 33.812 1 85 93 ARG A O 1
ATOM 798 N N . GLU A 1 94 ? 24.156 60.719 32.781 1 85.44 94 GLU A N 1
ATOM 799 C CA . GLU A 1 94 ? 25.031 59.625 32.375 1 85.44 94 GLU A CA 1
ATOM 800 C C . GLU A 1 94 ? 25.688 58.969 33.594 1 85.44 94 GLU A C 1
ATOM 802 O O . GLU A 1 94 ? 25.828 57.75 33.625 1 85.44 94 GLU A O 1
ATOM 807 N N . GLU A 1 95 ? 26.047 59.781 34.406 1 83.44 95 GLU A N 1
ATOM 808 C CA . GLU A 1 95 ? 26.656 59.281 35.656 1 83.44 95 GLU A CA 1
ATOM 809 C C . GLU A 1 95 ? 25.656 58.5 36.469 1 83.44 95 GLU A C 1
ATOM 811 O O . GLU A 1 95 ? 25.969 57.438 37.031 1 83.44 95 GLU A O 1
ATOM 816 N N . GLN A 1 96 ? 24.531 59.031 36.594 1 83.62 96 GLN A N 1
ATOM 817 C CA . GLN A 1 96 ? 23.469 58.375 37.344 1 83.62 96 GLN A CA 1
ATOM 818 C C . GLN A 1 96 ? 23.125 57.031 36.719 1 83.62 96 GLN A C 1
ATOM 820 O O . GLN A 1 96 ? 22.938 56.031 37.438 1 83.62 96 GLN A O 1
ATOM 825 N N . ASN A 1 97 ? 23.016 57 35.469 1 84.62 97 ASN A N 1
ATOM 826 C CA . ASN A 1 97 ? 22.672 55.781 34.75 1 84.62 97 ASN A CA 1
ATOM 827 C C . ASN A 1 97 ? 23.781 54.75 34.844 1 84.62 97 ASN A C 1
ATOM 829 O O . ASN A 1 97 ? 23.5 53.531 34.938 1 84.62 97 ASN A O 1
ATOM 833 N N . GLN A 1 98 ? 24.922 55.188 34.875 1 80.25 98 GLN A N 1
ATOM 834 C CA . GLN A 1 98 ? 26.047 54.281 35.062 1 80.25 98 GLN A CA 1
ATOM 835 C C . GLN A 1 98 ? 26.016 53.625 36.438 1 80.25 98 GLN A C 1
ATOM 837 O O . GLN A 1 98 ? 26.312 52.438 36.594 1 80.25 98 GLN A O 1
ATOM 842 N N . ILE A 1 99 ? 25.609 54.469 37.375 1 80.88 99 ILE A N 1
ATOM 843 C CA . ILE A 1 99 ? 25.516 53.938 38.719 1 80.88 99 ILE A CA 1
ATOM 844 C C . ILE A 1 99 ? 24.375 52.938 38.812 1 80.88 99 ILE A C 1
ATOM 846 O O . ILE A 1 99 ? 24.516 51.906 39.5 1 80.88 99 ILE A O 1
ATOM 850 N N . LEU A 1 100 ? 23.344 53.188 38.094 1 78.19 100 LEU A N 1
ATOM 851 C CA . LEU A 1 100 ? 22.156 52.312 38.156 1 78.19 100 LEU A CA 1
ATOM 852 C C . LEU A 1 100 ? 22.297 51.156 37.188 1 78.19 100 LEU A C 1
ATOM 854 O O . LEU A 1 100 ? 21.453 50.25 37.156 1 78.19 100 LEU A O 1
ATOM 858 N N . GLY A 1 101 ? 23.328 51.219 36.469 1 76.88 101 GLY A N 1
ATOM 859 C CA . GLY A 1 101 ? 23.578 50.156 35.5 1 76.88 101 GLY A CA 1
ATOM 860 C C . GLY A 1 101 ? 22.688 50.219 34.281 1 76.88 101 GLY A C 1
ATOM 861 O O . GLY A 1 101 ? 22.375 49.188 33.656 1 76.88 101 GLY A O 1
ATOM 862 N N . LYS A 1 102 ? 22.156 51.375 34 1 79.62 102 LYS A N 1
ATOM 863 C CA . LYS A 1 102 ? 21.281 51.594 32.844 1 79.62 102 LYS A CA 1
ATOM 864 C C . LYS A 1 102 ? 22.062 52.031 31.609 1 79.62 102 LYS A C 1
ATOM 866 O O . LYS A 1 102 ? 22.922 52.906 31.703 1 79.62 102 LYS A O 1
ATOM 871 N N . ASN A 1 103 ? 21.938 51.281 30.5 1 78.06 103 ASN A N 1
ATOM 872 C CA . ASN A 1 103 ? 22.594 51.656 29.25 1 78.06 103 ASN A CA 1
ATOM 873 C C . ASN A 1 103 ? 21.625 52.375 28.312 1 78.06 103 ASN A C 1
ATOM 875 O O . ASN A 1 103 ? 21.344 51.906 27.219 1 78.06 103 ASN A O 1
ATOM 879 N N . VAL A 1 104 ? 21.125 53.438 28.766 1 83.19 104 VAL A N 1
ATOM 880 C CA . VAL A 1 104 ? 20.094 54.125 28.016 1 83.19 104 VAL A CA 1
ATOM 881 C C . VAL A 1 104 ? 20.688 55.344 27.344 1 83.19 104 VAL A C 1
ATOM 883 O O . VAL A 1 104 ? 21.703 55.875 27.781 1 83.19 104 VAL A O 1
ATOM 886 N N . ASP A 1 105 ? 20.125 55.656 26.219 1 85 105 ASP A N 1
ATOM 887 C CA . ASP A 1 105 ? 20.5 56.906 25.562 1 85 105 ASP A CA 1
ATOM 888 C C . ASP A 1 105 ? 20.016 58.094 26.359 1 85 105 ASP A C 1
ATOM 890 O O . ASP A 1 105 ? 18.812 58.375 26.391 1 85 105 ASP A O 1
ATOM 894 N N . VAL A 1 106 ? 20.891 58.812 26.781 1 87.19 106 VAL A N 1
ATOM 895 C CA . VAL A 1 106 ? 20.609 59.875 27.766 1 87.19 106 VAL A CA 1
ATOM 896 C C . VAL A 1 106 ? 19.875 61.031 27.094 1 87.19 106 VAL A C 1
ATOM 898 O O . VAL A 1 106 ? 19.016 61.656 27.688 1 87.19 106 VAL A O 1
ATOM 901 N N . GLU A 1 107 ? 20.266 61.281 25.891 1 87.25 107 GLU A N 1
ATOM 902 C CA . GLU A 1 107 ? 19.609 62.375 25.188 1 87.25 107 GLU A CA 1
ATOM 903 C C . GLU A 1 107 ? 18.125 62.125 25.016 1 87.25 107 GLU A C 1
ATOM 905 O O . GLU A 1 107 ? 17.297 63 25.297 1 87.25 107 GLU A O 1
ATOM 910 N N . PHE A 1 108 ? 17.828 61 24.609 1 90.81 108 PHE A N 1
ATOM 911 C CA . PHE A 1 108 ? 16.422 60.625 24.469 1 90.81 108 PHE A CA 1
ATOM 912 C C . PHE A 1 108 ? 15.727 60.594 25.828 1 90.81 108 PHE A C 1
ATOM 914 O O . PHE A 1 108 ? 14.586 61.031 25.938 1 90.81 108 PHE A O 1
ATOM 921 N N . GLU A 1 109 ? 16.328 60.094 26.719 1 90.25 109 GLU A N 1
ATOM 922 C CA . GLU A 1 109 ? 15.758 60 28.062 1 90.25 109 GLU A CA 1
ATOM 923 C C . GLU A 1 109 ? 15.367 61.375 28.578 1 90.25 109 GLU A C 1
ATOM 925 O O . GLU A 1 109 ? 14.281 61.562 29.141 1 90.25 109 GLU A O 1
ATOM 930 N N . ILE A 1 110 ? 16.25 62.312 28.422 1 88.69 110 ILE A N 1
ATOM 931 C CA . ILE A 1 110 ? 16.016 63.656 28.891 1 88.69 110 ILE A CA 1
ATOM 932 C C . ILE A 1 110 ? 14.836 64.25 28.125 1 88.69 110 ILE A C 1
ATOM 934 O O . ILE A 1 110 ? 13.969 64.875 28.719 1 88.69 110 ILE A O 1
ATOM 938 N N . MET A 1 111 ? 14.859 64.062 26.875 1 89.81 111 MET A N 1
ATOM 939 C CA . MET A 1 111 ? 13.789 64.625 26.047 1 89.81 111 MET A CA 1
ATOM 940 C C . MET A 1 111 ? 12.438 64.062 26.453 1 89.81 111 MET A C 1
ATOM 942 O O . MET A 1 111 ? 11.438 64.75 26.5 1 89.81 111 MET A O 1
ATOM 946 N N . ILE A 1 112 ? 12.391 62.781 26.688 1 90.88 112 ILE A N 1
ATOM 947 C CA . ILE A 1 112 ? 11.156 62.094 27.078 1 90.88 112 ILE A CA 1
ATOM 948 C C . ILE A 1 112 ? 10.688 62.562 28.438 1 90.88 112 ILE A C 1
ATOM 950 O O . ILE A 1 112 ? 9.5 62.844 28.641 1 90.88 112 ILE A O 1
ATOM 954 N N . ASP A 1 113 ? 11.57 62.781 29.312 1 88.25 113 ASP A N 1
ATOM 955 C CA . ASP A 1 113 ? 11.227 63.188 30.672 1 88.25 113 ASP A CA 1
ATOM 956 C C . ASP A 1 113 ? 10.609 64.625 30.656 1 88.25 113 ASP A C 1
ATOM 958 O O . ASP A 1 113 ? 9.742 64.875 31.484 1 88.25 113 ASP A O 1
ATOM 962 N N . LYS A 1 114 ? 11.023 65.375 29.703 1 86 114 LYS A N 1
ATOM 963 C CA . LYS A 1 114 ? 10.523 66.75 29.609 1 86 114 LYS A CA 1
ATOM 964 C C . LYS A 1 114 ? 9.086 66.812 29.094 1 86 114 LYS A C 1
ATOM 966 O O . LYS A 1 114 ? 8.344 67.75 29.359 1 86 114 LYS A O 1
ATOM 971 N N . THR A 1 115 ? 8.781 65.812 28.406 1 87 115 THR A N 1
ATOM 972 C CA . THR A 1 115 ? 7.48 65.812 27.75 1 87 115 THR A CA 1
ATOM 973 C C . THR A 1 115 ? 6.531 64.812 28.359 1 87 115 THR A C 1
ATOM 975 O O . THR A 1 115 ? 5.43 64.562 27.859 1 87 115 THR A O 1
ATOM 978 N N . ARG A 1 116 ? 6.887 64.188 29.375 1 88.31 116 ARG A N 1
ATOM 979 C CA . ARG A 1 116 ? 6.051 63.156 30.031 1 88.31 116 ARG A CA 1
ATOM 980 C C . ARG A 1 116 ? 4.777 63.781 30.594 1 88.31 116 ARG A C 1
ATOM 982 O O . ARG A 1 116 ? 4.785 64.938 31.031 1 88.31 116 ARG A O 1
ATOM 989 N N . LEU A 1 117 ? 3.795 62.938 30.422 1 80.56 117 LEU A N 1
ATOM 990 C CA . LEU A 1 117 ? 2.549 63.375 31.031 1 80.56 117 LEU A CA 1
ATOM 991 C C . LEU A 1 117 ? 2.703 63.5 32.562 1 80.56 117 LEU A C 1
ATOM 993 O O . LEU A 1 117 ? 3.336 62.656 33.188 1 80.56 117 LEU A O 1
ATOM 997 N N . LYS A 1 118 ? 2.701 64.562 33 1 62.88 118 LYS A N 1
ATOM 998 C CA . LYS A 1 118 ? 2.857 64.812 34.438 1 62.88 118 LYS A CA 1
ATOM 999 C C . LYS A 1 118 ? 1.877 64 35.25 1 62.88 118 LYS A C 1
ATOM 1001 O O . LYS A 1 118 ? 0.792 63.656 34.781 1 62.88 118 LYS A O 1
ATOM 1006 N N . GLY A 1 119 ? 2.309 63.125 36.188 1 53.41 119 GLY A N 1
ATOM 1007 C CA . GLY A 1 119 ? 1.839 62.156 37.156 1 53.41 119 GLY A CA 1
ATOM 1008 C C . GLY A 1 119 ? 0.519 62.562 37.812 1 53.41 119 GLY A C 1
ATOM 1009 O O . GLY A 1 119 ? 0.065 63.688 37.656 1 53.41 119 GLY A O 1
ATOM 1010 N N . GLY A 1 120 ? -0.834 62.281 38.188 1 53 120 GLY A N 1
ATOM 1011 C CA . GLY A 1 120 ? -1.987 61.75 38.906 1 53 120 GLY A CA 1
ATOM 1012 C C . GLY A 1 120 ? -3.107 61.312 37.969 1 53 120 GLY A C 1
ATOM 1013 O O . GLY A 1 120 ? -2.99 61.406 36.75 1 53 120 GLY A O 1
ATOM 1014 N N . LEU A 1 121 ? -3.832 60.156 38.469 1 60.09 121 LEU A N 1
ATOM 1015 C CA . LEU A 1 121 ? -5.156 59.875 37.938 1 60.09 121 LEU A CA 1
ATOM 1016 C C . LEU A 1 121 ? -5.902 61.156 37.594 1 60.09 121 LEU A C 1
ATOM 1018 O O . LEU A 1 121 ? -6.246 61.938 38.469 1 60.09 121 LEU A O 1
ATOM 1022 N N . ILE A 1 122 ? -5.602 61.5 36.219 1 62.97 122 ILE A N 1
ATOM 1023 C CA . ILE A 1 122 ? -6.352 62.688 35.844 1 62.97 122 ILE A CA 1
ATOM 1024 C C . ILE A 1 122 ? -7.824 62.5 36.188 1 62.97 122 ILE A C 1
ATOM 1026 O O . ILE A 1 122 ? -8.445 63.406 36.781 1 62.97 122 ILE A O 1
ATOM 1030 N N . GLN A 1 123 ? -8.258 61.281 36 1 79.06 123 GLN A N 1
ATOM 1031 C CA . GLN A 1 123 ? -9.648 60.969 36.281 1 79.06 123 GLN A CA 1
ATOM 1032 C C . GLN A 1 123 ? -9.773 59.562 36.844 1 79.06 123 GLN A C 1
ATOM 1034 O O . GLN A 1 123 ? -8.914 58.688 36.594 1 79.06 123 GLN A O 1
ATOM 1039 N N . GLU A 1 124 ? -10.656 59.438 37.656 1 86.38 124 GLU A N 1
ATOM 1040 C CA . GLU A 1 124 ? -10.977 58.125 38.156 1 86.38 124 GLU A CA 1
ATOM 1041 C C . GLU A 1 124 ? -11.438 57.188 37.031 1 86.38 124 GLU A C 1
ATOM 1043 O O . GLU A 1 124 ? -11.953 57.656 36.031 1 86.38 124 GLU A O 1
ATOM 1048 N N . HIS A 1 125 ? -11.156 56 37.25 1 91.38 125 HIS A N 1
ATOM 1049 C CA . HIS A 1 125 ? -11.555 55 36.25 1 91.38 125 HIS A CA 1
ATOM 1050 C C . HIS A 1 125 ? -13.07 54.938 36.125 1 91.38 125 HIS A C 1
ATOM 1052 O O . HIS A 1 125 ? -13.789 55.031 37.125 1 91.38 125 HIS A O 1
ATOM 1058 N N . GLN A 1 126 ? -13.5 54.781 34.938 1 89.25 126 GLN A N 1
ATOM 1059 C CA . GLN A 1 126 ? -14.922 54.656 34.656 1 89.25 126 GLN A CA 1
ATOM 1060 C C . GLN A 1 126 ? -15.328 53.188 34.531 1 89.25 126 GLN A C 1
ATOM 1062 O O . GLN A 1 126 ? -14.688 52.406 33.844 1 89.25 126 GLN A O 1
ATOM 1067 N N . THR A 1 127 ? -16.359 52.906 35.219 1 90.19 127 THR A N 1
ATOM 1068 C CA . THR A 1 127 ? -16.828 51.531 35.188 1 90.19 127 THR A CA 1
ATOM 1069 C C . THR A 1 127 ? -17.578 51.25 33.875 1 90.19 127 THR A C 1
ATOM 1071 O O . THR A 1 127 ? -18.094 52.156 33.25 1 90.19 127 THR A O 1
ATOM 1074 N N . THR A 1 128 ? -17.688 49.969 33.438 1 85.19 128 THR A N 1
ATOM 1075 C CA . THR A 1 128 ? -18.188 49.562 32.156 1 85.19 128 THR A CA 1
ATOM 1076 C C . THR A 1 128 ? -19.703 49.375 32.188 1 85.19 128 THR A C 1
ATOM 1078 O O . THR A 1 128 ? -20.312 49.062 31.156 1 85.19 128 THR A O 1
ATOM 1081 N N . GLN A 1 129 ? -20.422 49.5 33.125 1 81.06 129 GLN A N 1
ATOM 1082 C CA . GLN A 1 129 ? -21.844 49.156 33.25 1 81.06 129 GLN A CA 1
ATOM 1083 C C . GLN A 1 129 ? -22.672 49.812 32.188 1 81.06 129 GLN A C 1
ATOM 1085 O O . GLN A 1 129 ? -23.594 49.188 31.625 1 81.06 129 GLN A O 1
ATOM 1090 N N . ASN A 1 130 ? -22.375 51.031 31.734 1 80.12 130 ASN A N 1
ATOM 1091 C CA . ASN A 1 130 ? -23.234 51.719 30.766 1 80.12 130 ASN A CA 1
ATOM 1092 C C . ASN A 1 130 ? -22.531 51.906 29.438 1 80.12 130 ASN A C 1
ATOM 1094 O O . ASN A 1 130 ? -22.891 52.812 28.672 1 80.12 130 ASN A O 1
ATOM 1098 N N . ILE A 1 131 ? -21.547 51 29.156 1 86.69 131 ILE A N 1
ATOM 1099 C CA . ILE A 1 131 ? -20.766 51.156 27.938 1 86.69 131 ILE A CA 1
ATOM 1100 C C . ILE A 1 131 ? -20.844 49.875 27.125 1 86.69 131 ILE A C 1
ATOM 1102 O O . ILE A 1 131 ? -20.547 48.781 27.641 1 86.69 131 ILE A O 1
ATOM 1106 N N . LYS A 1 132 ? -21.344 50 25.938 1 88.31 132 LYS A N 1
ATOM 1107 C CA . LYS A 1 132 ? -21.438 48.812 25.062 1 88.31 132 LYS A CA 1
ATOM 1108 C C . LYS A 1 132 ? -20.062 48.281 24.703 1 88.31 132 LYS A C 1
ATOM 1110 O O . LYS A 1 132 ? -19.812 47.094 24.75 1 88.31 132 LYS A O 1
ATOM 1115 N N . LEU A 1 133 ? -19.188 49.219 24.312 1 92.94 133 LEU A N 1
ATOM 1116 C CA . LEU A 1 133 ? -17.797 48.906 23.984 1 92.94 133 LEU A CA 1
ATOM 1117 C C . LEU A 1 133 ? -16.844 49.688 24.891 1 92.94 133 LEU A C 1
ATOM 1119 O O . LEU A 1 133 ? -16.75 50.906 24.812 1 92.94 133 LEU A O 1
ATOM 1123 N N . CYS A 1 134 ? -16.172 48.969 25.703 1 95.06 134 CYS A N 1
ATOM 1124 C CA . CYS A 1 134 ? -15.188 49.594 26.578 1 95.06 134 CYS A CA 1
ATOM 1125 C C . CYS A 1 134 ? -13.773 49.312 26.078 1 95.06 134 CYS A C 1
ATOM 1127 O O . CYS A 1 134 ? -13.367 48.156 25.984 1 95.06 134 CYS A O 1
ATOM 1129 N N . VAL A 1 135 ? -13.039 50.344 25.766 1 95.88 135 VAL A N 1
ATOM 1130 C CA . VAL A 1 135 ? -11.656 50.219 25.297 1 95.88 135 VAL A CA 1
ATOM 1131 C C . VAL A 1 135 ? -10.695 50.688 26.391 1 95.88 135 VAL A C 1
ATOM 1133 O O . VAL A 1 135 ? -10.695 51.844 26.766 1 95.88 135 VAL A O 1
ATOM 1136 N N . CYS A 1 136 ? -9.914 49.75 26.875 1 96.5 136 CYS A N 1
ATOM 1137 C CA . CYS A 1 136 ? -8.922 50.031 27.906 1 96.5 136 CYS A CA 1
ATOM 1138 C C . CYS A 1 136 ? -7.512 49.781 27.391 1 96.5 136 CYS A C 1
ATOM 1140 O O . CYS A 1 136 ? -7.312 49 26.453 1 96.5 136 CYS A O 1
ATOM 1142 N N . VAL A 1 137 ? -6.574 50.5 28 1 97.38 137 VAL A N 1
ATOM 1143 C CA . VAL A 1 137 ? -5.168 50.312 27.672 1 97.38 137 VAL A CA 1
ATOM 1144 C C . VAL A 1 137 ? -4.387 49.969 28.938 1 97.38 137 VAL A C 1
ATOM 1146 O O . VAL A 1 137 ? -4.59 50.594 29.984 1 97.38 137 VAL A O 1
ATOM 1149 N N . ARG A 1 138 ? -3.584 48.969 28.797 1 97.62 138 ARG A N 1
ATOM 1150 C CA . ARG A 1 138 ? -2.732 48.562 29.922 1 97.62 138 ARG A CA 1
ATOM 1151 C C . ARG A 1 138 ? -1.256 48.688 29.547 1 97.62 138 ARG A C 1
ATOM 1153 O O . ARG A 1 138 ? -0.798 48.094 28.578 1 97.62 138 ARG A O 1
ATOM 1160 N N . LYS A 1 139 ? -0.554 49.469 30.359 1 96.75 139 LYS A N 1
ATOM 1161 C CA . LYS A 1 139 ? 0.898 49.562 30.234 1 96.75 139 LYS A CA 1
ATOM 1162 C C . LYS A 1 139 ? 1.592 48.656 31.234 1 96.75 139 LYS A C 1
ATOM 1164 O O . LYS A 1 139 ? 1.44 48.812 32.438 1 96.75 139 LYS A O 1
ATOM 1169 N N . ARG A 1 140 ? 2.293 47.688 30.766 1 94.69 140 ARG A N 1
ATOM 1170 C CA . ARG A 1 140 ? 3.025 46.812 31.688 1 94.69 140 ARG A CA 1
ATOM 1171 C C . ARG A 1 140 ? 4.273 47.531 32.219 1 94.69 140 ARG A C 1
ATOM 1173 O O . ARG A 1 140 ? 4.727 48.5 31.625 1 94.69 140 ARG A O 1
ATOM 1180 N N . PRO A 1 141 ? 4.824 47.031 33.312 1 93.81 141 PRO A N 1
ATOM 1181 C CA . PRO A 1 141 ? 6.062 47.625 33.812 1 93.81 141 PRO A CA 1
ATOM 1182 C C . PRO A 1 141 ? 7.273 47.281 32.938 1 93.81 141 PRO A C 1
ATOM 1184 O O . PRO A 1 141 ? 7.266 46.25 32.25 1 93.81 141 PRO A O 1
ATOM 1187 N N . ILE A 1 142 ? 8.234 48.188 32.969 1 92.69 142 ILE A N 1
ATOM 1188 C CA . ILE A 1 142 ? 9.492 47.906 32.281 1 92.69 142 ILE A CA 1
ATOM 1189 C C . ILE A 1 142 ? 10.344 46.969 33.125 1 92.69 142 ILE A C 1
ATOM 1191 O O . ILE A 1 142 ? 10.445 47.125 34.344 1 92.69 142 ILE A O 1
ATOM 1195 N N . PHE A 1 143 ? 10.82 45.938 32.531 1 90.5 143 PHE A N 1
ATOM 1196 C CA . PHE A 1 143 ? 11.602 44.969 33.281 1 90.5 143 PHE A CA 1
ATOM 1197 C C . PHE A 1 143 ? 13.062 45.406 33.375 1 90.5 143 PHE A C 1
ATOM 1199 O O . PHE A 1 143 ? 13.562 46.125 32.5 1 90.5 143 PHE A O 1
ATOM 1206 N N . LYS A 1 144 ? 13.688 44.875 34.438 1 87.44 144 LYS A N 1
ATOM 1207 C CA . LYS A 1 144 ? 15.086 45.219 34.688 1 87.44 144 LYS A CA 1
ATOM 1208 C C . LYS A 1 144 ? 15.969 44.812 33.5 1 87.44 144 LYS A C 1
ATOM 1210 O O . LYS A 1 144 ? 16.875 45.562 33.125 1 87.44 144 LYS A O 1
ATOM 1215 N N . LYS A 1 145 ? 15.672 43.688 33.031 1 90.19 145 LYS A N 1
ATOM 1216 C CA . LYS A 1 145 ? 16.453 43.219 31.922 1 90.19 145 LYS A CA 1
ATOM 1217 C C . LYS A 1 145 ? 16.359 44.156 30.734 1 90.19 145 LYS A C 1
ATOM 1219 O O . LYS A 1 145 ? 17.344 44.344 30 1 90.19 145 LYS A O 1
ATOM 1224 N N . GLU A 1 146 ? 15.273 44.781 30.484 1 90.75 146 GLU A N 1
ATOM 1225 C CA . GLU A 1 146 ? 15.07 45.75 29.391 1 90.75 146 GLU A CA 1
ATOM 1226 C C . GLU A 1 146 ? 15.82 47.031 29.656 1 90.75 146 GLU A C 1
ATOM 1228 O O . GLU A 1 146 ? 16.391 47.625 28.734 1 90.75 146 GLU A O 1
ATOM 1233 N N . GLU A 1 147 ? 15.867 47.375 30.828 1 86.44 147 GLU A N 1
ATOM 1234 C CA . GLU A 1 147 ? 16.594 48.594 31.203 1 86.44 147 GLU A CA 1
ATOM 1235 C C . GLU A 1 147 ? 18.094 48.406 31 1 86.44 147 GLU A C 1
ATOM 1237 O O . GLU A 1 147 ? 18.766 49.312 30.484 1 86.44 147 GLU A O 1
ATOM 1242 N N . VAL A 1 148 ? 18.469 47.25 31.438 1 88.5 148 VAL A N 1
ATOM 1243 C CA . VAL A 1 148 ? 19.875 46.938 31.281 1 88.5 148 VAL A CA 1
ATOM 1244 C C . VAL A 1 148 ? 20.219 46.812 29.781 1 88.5 148 VAL A C 1
ATOM 1246 O O . VAL A 1 148 ? 21.312 47.188 29.375 1 88.5 148 VAL A O 1
ATOM 1249 N N . GLY A 1 149 ? 19.234 46.438 29.016 1 89.5 149 GLY A N 1
ATOM 1250 C CA . GLY A 1 149 ? 19.422 46.312 27.578 1 89.5 149 GLY A CA 1
ATOM 1251 C C . GLY A 1 149 ? 19.359 47.625 26.844 1 89.5 149 GLY A C 1
ATOM 1252 O O . GLY A 1 149 ? 19.578 47.688 25.641 1 89.5 149 GLY A O 1
ATOM 1253 N N . GLY A 1 150 ? 19.062 48.719 27.562 1 88.81 150 GLY A N 1
ATOM 1254 C CA . GLY A 1 150 ? 19.094 50.031 26.969 1 88.81 150 GLY A CA 1
ATOM 1255 C C . GLY A 1 150 ? 17.719 50.562 26.625 1 88.81 150 GLY A C 1
ATOM 1256 O O . GLY A 1 150 ? 17.594 51.594 25.938 1 88.81 150 GLY A O 1
ATOM 1257 N N . GLU A 1 151 ? 16.703 49.906 27.016 1 92.38 151 GLU A N 1
ATOM 1258 C CA . GLU A 1 151 ? 15.336 50.375 26.75 1 92.38 151 GLU A CA 1
ATOM 1259 C C . GLU A 1 151 ? 14.945 51.5 27.672 1 92.38 151 GLU A C 1
ATOM 1261 O O . GLU A 1 151 ? 15.273 51.5 28.859 1 92.38 151 GLU A O 1
ATOM 1266 N N . ILE A 1 152 ? 14.297 52.531 27.047 1 92.38 152 ILE A N 1
ATOM 1267 C CA . ILE A 1 152 ? 13.758 53.656 27.797 1 92.38 152 ILE A CA 1
ATOM 1268 C C . ILE A 1 152 ? 12.234 53.562 27.875 1 92.38 152 ILE A C 1
ATOM 1270 O O . ILE A 1 152 ? 11.586 53.156 26.891 1 92.38 152 ILE A O 1
ATOM 1274 N N . ASP A 1 153 ? 11.703 53.781 29.031 1 93.44 153 ASP A N 1
ATOM 1275 C CA . ASP A 1 153 ? 10.25 53.844 29.125 1 93.44 153 ASP A CA 1
ATOM 1276 C C . ASP A 1 153 ? 9.695 55 28.312 1 93.44 153 ASP A C 1
ATOM 1278 O O . ASP A 1 153 ? 9.766 56.156 28.734 1 93.44 153 ASP A O 1
ATOM 1282 N N . ALA A 1 154 ? 9.125 54.656 27.234 1 94.69 154 ALA A N 1
ATOM 1283 C CA . ALA A 1 154 ? 8.688 55.656 26.266 1 94.69 154 ALA A CA 1
ATOM 1284 C C . ALA A 1 154 ? 7.18 55.875 26.328 1 94.69 154 ALA A C 1
ATOM 1286 O O . ALA A 1 154 ? 6.57 56.344 25.375 1 94.69 154 ALA A O 1
ATOM 1287 N N . ILE A 1 155 ? 6.52 55.5 27.375 1 95.5 155 ILE A N 1
ATOM 1288 C CA . ILE A 1 155 ? 5.066 55.594 27.469 1 95.5 155 ILE A CA 1
ATOM 1289 C C . ILE A 1 155 ? 4.68 56.312 28.75 1 95.5 155 ILE A C 1
ATOM 1291 O O . ILE A 1 155 ? 5.156 55.969 29.828 1 95.5 155 ILE A O 1
ATOM 1295 N N . SER A 1 156 ? 3.889 57.344 28.656 1 93 156 SER A N 1
ATOM 1296 C CA . SER A 1 156 ? 3.271 58.031 29.797 1 93 156 SER A CA 1
ATOM 1297 C C . SER A 1 156 ? 1.785 57.688 29.891 1 93 156 SER A C 1
ATOM 1299 O O . SER A 1 156 ? 1.06 57.781 28.906 1 93 156 SER A O 1
ATOM 1301 N N . CYS A 1 157 ? 1.424 57.281 31.031 1 92.19 157 CYS A N 1
ATOM 1302 C CA . CYS A 1 157 ? 0.038 56.875 31.234 1 92.19 157 CYS A CA 1
ATOM 1303 C C . CYS A 1 157 ? -0.602 57.719 32.344 1 92.19 157 CYS A C 1
ATOM 1305 O O . CYS A 1 157 ? -0.095 57.75 33.469 1 92.19 157 CYS A O 1
ATOM 1307 N N . ALA A 1 158 ? -1.595 58.438 32.062 1 89.75 158 ALA A N 1
ATOM 1308 C CA . ALA A 1 158 ? -2.426 59.188 32.969 1 89.75 158 ALA A CA 1
ATOM 1309 C C . ALA A 1 158 ? -3.904 59.094 32.625 1 89.75 158 ALA A C 1
ATOM 1311 O O . ALA A 1 158 ? -4.391 59.781 31.719 1 89.75 158 ALA A O 1
ATOM 1312 N N . ASN A 1 159 ? -4.574 58.312 33.375 1 91.94 159 ASN A N 1
ATOM 1313 C CA . ASN A 1 159 ? -5.957 58 33 1 91.94 159 ASN A CA 1
ATOM 1314 C C . ASN A 1 159 ? -6.781 59.281 32.844 1 91.94 159 ASN A C 1
ATOM 1316 O O . ASN A 1 159 ? -6.793 60.125 33.719 1 91.94 159 ASN A O 1
ATOM 1320 N N . PRO A 1 160 ? -7.441 59.281 31.703 1 92.44 160 PRO A N 1
ATOM 1321 C CA . PRO A 1 160 ? -7.68 58.312 30.625 1 92.44 160 PRO A CA 1
ATOM 1322 C C . PRO A 1 160 ? -6.738 58.5 29.438 1 92.44 160 PRO A C 1
ATOM 1324 O O . PRO A 1 160 ? -7.012 58.031 28.328 1 92.44 160 PRO A O 1
ATOM 1327 N N . MET A 1 161 ? -5.629 59.25 29.594 1 92.19 161 MET A N 1
ATOM 1328 C CA . MET A 1 161 ? -4.73 59.625 28.5 1 92.19 161 MET A CA 1
ATOM 1329 C C . MET A 1 161 ? -3.48 58.75 28.5 1 92.19 161 MET A C 1
ATOM 1331 O O . MET A 1 161 ? -3.031 58.312 29.562 1 92.19 161 MET A O 1
ATOM 1335 N N . ILE A 1 162 ? -3.008 58.531 27.297 1 94.06 162 ILE A N 1
ATOM 1336 C CA . ILE A 1 162 ? -1.73 57.875 27.125 1 94.06 162 ILE A CA 1
ATOM 1337 C C . ILE A 1 162 ? -0.906 58.562 26.062 1 94.06 162 ILE A C 1
ATOM 1339 O O . ILE A 1 162 ? -1.445 59 25.031 1 94.06 162 ILE A O 1
ATOM 1343 N N . ARG A 1 163 ? 0.355 58.812 26.328 1 94.31 163 ARG A N 1
ATOM 1344 C CA . ARG A 1 163 ? 1.267 59.438 25.375 1 94.31 163 ARG A CA 1
ATOM 1345 C C . ARG A 1 163 ? 2.443 58.5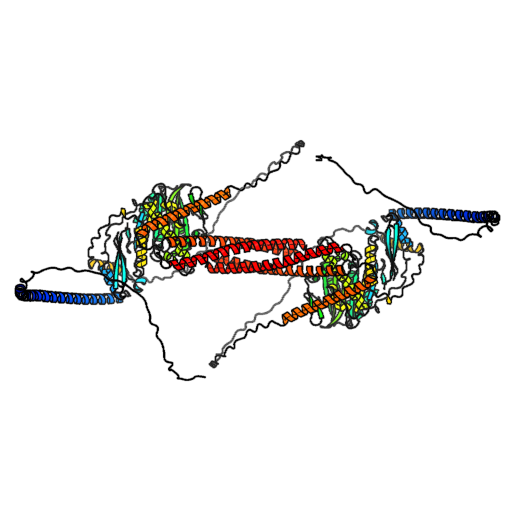31 25.047 1 94.31 163 ARG A C 1
ATOM 1347 O O . ARG A 1 163 ? 3.117 58.031 25.953 1 94.31 163 ARG A O 1
ATOM 1354 N N . VAL A 1 164 ? 2.631 58.344 23.828 1 96.06 164 VAL A N 1
ATOM 1355 C CA . VAL A 1 164 ? 3.795 57.594 23.359 1 96.06 164 VAL A CA 1
ATOM 1356 C C . VAL A 1 164 ? 4.891 58.562 22.922 1 96.06 164 VAL A C 1
ATOM 1358 O O . VAL A 1 164 ? 4.652 59.438 22.078 1 96.06 164 VAL A O 1
ATOM 1361 N N . HIS A 1 165 ? 6.035 58.406 23.562 1 94.94 165 HIS A N 1
ATOM 1362 C CA . HIS A 1 165 ? 7.219 59.188 23.188 1 94.94 165 HIS A CA 1
ATOM 1363 C C . HIS A 1 165 ? 8.086 58.406 22.203 1 94.94 165 HIS A C 1
ATOM 1365 O O . HIS A 1 165 ? 8.898 57.562 22.609 1 94.94 165 HIS A O 1
ATOM 1371 N N . GLU A 1 166 ? 7.988 58.688 20.984 1 93.75 166 GLU A N 1
ATOM 1372 C CA . GLU A 1 166 ? 8.711 57.938 19.969 1 93.75 166 GLU A CA 1
ATOM 1373 C C . GLU A 1 166 ? 10.047 58.594 19.641 1 93.75 166 GLU A C 1
ATOM 1375 O O . GLU A 1 166 ? 10.086 59.688 19.078 1 93.75 166 GLU A O 1
ATOM 1380 N N . PRO A 1 167 ? 11.141 57.844 19.922 1 92 167 PRO A N 1
ATOM 1381 C CA . PRO A 1 167 ? 12.445 58.406 19.531 1 92 167 PRO A CA 1
ATOM 1382 C C . PRO A 1 167 ? 12.711 58.312 18.031 1 92 167 PRO A C 1
ATOM 1384 O O . PRO A 1 167 ? 12.586 57.25 17.453 1 92 167 PRO A O 1
ATOM 1387 N N . LYS A 1 168 ? 13.07 59.312 17.469 1 90.88 168 LYS A N 1
ATOM 1388 C CA . LYS A 1 168 ? 13.352 59.344 16.031 1 90.88 168 LYS A CA 1
ATOM 1389 C C . LYS A 1 168 ? 14.602 60.188 15.742 1 90.88 168 LYS A C 1
ATOM 1391 O O . LYS A 1 168 ? 15.07 60.938 16.594 1 90.88 168 LYS A O 1
ATOM 1396 N N . LEU A 1 169 ? 15.125 59.938 14.609 1 87.44 169 LEU A N 1
ATOM 1397 C CA . LEU A 1 169 ? 16.234 60.719 14.078 1 87.44 169 LEU A CA 1
ATOM 1398 C C . LEU A 1 169 ? 15.781 61.562 12.914 1 87.44 169 LEU A C 1
ATOM 1400 O O . LEU A 1 169 ? 14.969 61.156 12.094 1 87.44 169 LEU A O 1
ATOM 1404 N N . LYS A 1 170 ? 16.172 62.75 12.938 1 81.31 170 LYS A N 1
ATOM 1405 C CA . LYS A 1 170 ? 15.867 63.625 11.797 1 81.31 170 LYS A CA 1
ATOM 1406 C C . LYS A 1 170 ? 16.547 63.125 10.531 1 81.31 170 LYS A C 1
ATOM 1408 O O . LYS A 1 170 ? 17.328 62.156 10.578 1 81.31 170 LYS A O 1
ATOM 1413 N N . VAL A 1 171 ? 16.172 63.688 9.422 1 79.81 171 VAL A N 1
ATOM 1414 C CA . VAL A 1 171 ? 16.625 63.281 8.102 1 79.81 171 VAL A CA 1
ATOM 1415 C C . VAL A 1 171 ? 18.156 63.281 8.055 1 79.81 171 VAL A C 1
ATOM 1417 O O . VAL A 1 171 ? 18.766 62.5 7.305 1 79.81 171 VAL A O 1
ATOM 1420 N N . ASP A 1 172 ? 18.781 64.125 8.922 1 77.31 172 ASP A N 1
ATOM 1421 C CA . ASP A 1 172 ? 20.25 64.188 8.953 1 77.31 172 ASP A CA 1
ATOM 1422 C C . ASP A 1 172 ? 20.859 62.969 9.617 1 77.31 172 ASP A C 1
ATOM 1424 O O . ASP A 1 172 ? 22.062 62.75 9.539 1 77.31 172 ASP A O 1
ATOM 1428 N N . GLY A 1 173 ? 20.078 62.125 10.203 1 78.25 173 GLY A N 1
ATOM 1429 C CA . GLY A 1 173 ? 20.516 60.844 10.789 1 78.25 173 GLY A CA 1
ATOM 1430 C C . GLY A 1 173 ? 21.25 61.031 12.102 1 78.25 173 GLY A C 1
ATOM 1431 O O . GLY A 1 173 ? 21.688 60.031 12.711 1 78.25 173 GLY A O 1
ATOM 1432 N N . ILE A 1 174 ? 21.469 62.219 12.562 1 78.06 174 ILE A N 1
ATOM 1433 C CA . ILE A 1 174 ? 22.312 62.469 13.734 1 78.06 174 ILE A CA 1
ATOM 1434 C C . ILE A 1 174 ? 21.484 63.156 14.812 1 78.06 174 ILE A C 1
ATOM 1436 O O . ILE A 1 174 ? 21.547 62.781 15.992 1 78.06 174 ILE A O 1
ATOM 1440 N N . THR A 1 175 ? 20.656 64.125 14.289 1 86.81 175 THR A N 1
ATOM 1441 C CA . THR A 1 175 ? 19.891 64.938 15.242 1 86.81 175 THR A CA 1
ATOM 1442 C C . THR A 1 175 ? 18.719 64.125 15.797 1 86.81 175 THR A C 1
ATOM 1444 O O . THR A 1 175 ? 17.906 63.562 15.039 1 86.81 175 THR A O 1
ATOM 1447 N N . LYS A 1 176 ? 18.734 63.969 17.109 1 88.69 176 LYS A N 1
ATOM 1448 C CA . LYS A 1 176 ? 17.719 63.188 17.812 1 88.69 176 LYS A CA 1
ATOM 1449 C C . LYS A 1 176 ? 16.516 64.062 18.156 1 88.69 176 LYS A C 1
ATOM 1451 O O . LYS A 1 176 ? 16.656 65.25 18.484 1 88.69 176 LYS A O 1
ATOM 1456 N N . TYR A 1 177 ? 15.32 63.531 17.984 1 90.19 177 TYR A N 1
ATOM 1457 C CA . TYR A 1 177 ? 14.109 64.188 18.453 1 90.19 177 TYR A CA 1
ATOM 1458 C C . TYR A 1 177 ? 13.062 63.156 18.859 1 90.19 177 TYR A C 1
ATOM 1460 O O . TYR A 1 177 ? 13.195 61.969 18.547 1 90.19 177 TYR A O 1
ATOM 1468 N N . VAL A 1 178 ? 12.094 63.594 19.703 1 91.88 178 VAL A N 1
ATOM 1469 C CA . VAL A 1 178 ? 11.031 62.719 20.203 1 91.88 178 VAL A CA 1
ATOM 1470 C C . VAL A 1 178 ? 9.68 63.219 19.656 1 91.88 178 VAL A C 1
ATOM 1472 O O . VAL A 1 178 ? 9.359 64.375 19.766 1 91.88 178 VAL A O 1
ATOM 1475 N N . GLU A 1 179 ? 8.984 62.344 18.984 1 93.06 179 GLU A N 1
ATOM 1476 C CA . GLU A 1 179 ? 7.621 62.625 18.547 1 93.06 179 GLU A CA 1
ATOM 1477 C C . GLU A 1 179 ? 6.594 62.094 19.547 1 93.06 179 GLU A C 1
ATOM 1479 O O . GLU A 1 179 ? 6.605 60.906 19.891 1 93.06 179 GLU A O 1
ATOM 1484 N N . ASN A 1 180 ? 5.766 63 20.031 1 92.75 180 ASN A N 1
ATOM 1485 C CA . ASN A 1 180 ? 4.754 62.594 21 1 92.75 180 ASN A CA 1
ATOM 1486 C C . ASN A 1 180 ? 3.402 62.344 20.344 1 92.75 180 ASN A C 1
ATOM 1488 O O . ASN A 1 180 ? 2.961 63.125 19.5 1 92.75 180 ASN A O 1
ATOM 1492 N N . HIS A 1 181 ? 2.83 61.188 20.656 1 94.31 181 HIS A N 1
ATOM 1493 C CA . HIS A 1 181 ? 1.5 60.812 20.188 1 94.31 181 HIS A CA 1
ATOM 1494 C C . HIS A 1 181 ? 0.532 60.656 21.359 1 94.31 181 HIS A C 1
ATOM 1496 O O . HIS A 1 181 ? 0.755 59.812 22.25 1 94.31 181 HIS A O 1
ATOM 1502 N N . ASP A 1 182 ? -0.513 61.406 21.328 1 92.56 182 ASP A N 1
ATOM 1503 C CA . ASP A 1 182 ? -1.473 61.375 22.438 1 92.56 182 ASP A CA 1
ATOM 1504 C C . ASP A 1 182 ? -2.729 60.594 22.047 1 92.56 182 ASP A C 1
ATOM 1506 O O . ASP A 1 182 ? -3.199 60.688 20.906 1 92.56 182 ASP A O 1
ATOM 1510 N N . PHE A 1 183 ? -3.197 59.812 22.969 1 93.62 183 PHE A N 1
ATOM 1511 C CA . PHE A 1 183 ? -4.438 59.062 22.812 1 93.62 183 PHE A CA 1
ATOM 1512 C C . PHE A 1 183 ? -5.289 59.156 24.078 1 93.62 183 PHE A C 1
ATOM 1514 O O . PHE A 1 183 ? -4.773 59.438 25.172 1 93.62 183 PHE A O 1
ATOM 1521 N N . GLN A 1 184 ? -6.57 59 23.875 1 92.75 184 GLN A N 1
ATOM 1522 C CA . GLN A 1 184 ? -7.523 58.938 24.984 1 92.75 184 GLN A CA 1
ATOM 1523 C C . GLN A 1 184 ? -8.453 57.719 24.828 1 92.75 184 GLN A C 1
ATOM 1525 O O . GLN A 1 184 ? -8.922 57.438 23.734 1 92.75 184 GLN A O 1
ATOM 1530 N N . PHE A 1 185 ? -8.656 57.062 25.922 1 94.31 185 PHE A N 1
ATOM 1531 C CA . PHE A 1 185 ? -9.516 55.906 25.906 1 94.31 185 PHE A CA 1
ATOM 1532 C C . PHE A 1 185 ? -10.469 55.906 27.094 1 94.31 185 PHE A C 1
ATOM 1534 O O . PHE A 1 185 ? -10.516 56.906 27.844 1 94.31 185 PHE A O 1
ATOM 1541 N N . ASP A 1 186 ? -11.312 54.938 27.188 1 93.62 186 ASP A N 1
ATOM 1542 C CA . ASP A 1 186 ? -12.234 54.875 28.312 1 93.62 186 ASP A CA 1
ATOM 1543 C C . ASP A 1 186 ? -11.469 54.781 29.641 1 93.62 186 ASP A C 1
ATOM 1545 O O . ASP A 1 186 ? -11.812 55.438 30.609 1 93.62 186 ASP A O 1
ATOM 1549 N N . ASN A 1 187 ? -10.5 53.906 29.625 1 94.75 187 ASN A N 1
ATOM 1550 C CA . ASN A 1 187 ? -9.609 53.781 30.781 1 94.75 187 ASN A CA 1
ATOM 1551 C C . ASN A 1 187 ? -8.18 53.469 30.344 1 94.75 187 ASN A C 1
ATOM 1553 O O . ASN A 1 187 ? -7.973 52.75 29.359 1 94.75 187 ASN A O 1
ATOM 1557 N N . THR A 1 188 ? -7.27 54 31.062 1 96 188 THR A N 1
ATOM 1558 C CA . THR A 1 188 ? -5.863 53.625 30.906 1 96 188 THR A CA 1
ATOM 1559 C C . THR A 1 188 ? -5.254 53.219 32.25 1 96 188 THR A C 1
ATOM 1561 O O . THR A 1 188 ? -5.512 53.844 33.281 1 96 188 THR A O 1
ATOM 1564 N N . PHE A 1 189 ? -4.551 52.125 32.219 1 95.69 189 PHE A N 1
ATOM 1565 C CA . PHE A 1 189 ? -3.953 51.594 33.438 1 95.69 189 PHE A CA 1
ATOM 1566 C C . PHE A 1 189 ? -2.432 51.656 33.375 1 95.69 189 PHE A C 1
ATOM 1568 O O . PHE A 1 189 ? -1.823 51.125 32.438 1 95.69 189 PHE A O 1
ATOM 1575 N N . SER A 1 190 ? -1.852 52.219 34.344 1 93.31 190 SER A N 1
ATOM 1576 C CA . SER A 1 190 ? -0.402 52.375 34.406 1 93.31 190 SER A CA 1
ATOM 1577 C C . SER A 1 190 ? 0.265 51.094 34.969 1 93.31 190 SER A C 1
ATOM 1579 O O . SER A 1 190 ? -0.416 50.156 35.344 1 93.31 190 SER A O 1
ATOM 1581 N N . GLU A 1 191 ? 1.583 51.156 35.062 1 91.62 191 GLU A N 1
ATOM 1582 C CA . GLU A 1 191 ? 2.385 50 35.469 1 91.62 191 GLU A CA 1
ATOM 1583 C C . GLU A 1 191 ? 2.195 49.688 36.938 1 91.62 191 GLU A C 1
ATOM 1585 O O . GLU A 1 191 ? 2.537 48.594 37.406 1 91.62 191 GLU A O 1
ATOM 1590 N N . VAL A 1 192 ? 1.601 50.531 37.594 1 89.19 192 VAL A N 1
ATOM 1591 C CA . VAL A 1 192 ? 1.447 50.344 39.031 1 89.19 192 VAL A CA 1
ATOM 1592 C C . VAL A 1 192 ? 0.151 49.562 39.281 1 89.19 192 VAL A C 1
ATOM 1594 O O . VAL A 1 192 ? -0.019 49 40.375 1 89.19 192 VAL A O 1
ATOM 1597 N N . GLU A 1 193 ? -0.715 49.625 38.344 1 91.69 193 GLU A N 1
ATOM 1598 C CA . GLU A 1 193 ? -1.999 48.938 38.5 1 91.69 193 GLU A CA 1
ATOM 1599 C C . GLU A 1 193 ? -1.896 47.469 38.125 1 91.69 193 GLU A C 1
ATOM 1601 O O . GLU A 1 193 ? -1.147 47.094 37.219 1 91.69 193 GLU A O 1
ATOM 1606 N N . GLN A 1 194 ? -2.645 46.688 38.875 1 91.75 194 GLN A N 1
ATOM 1607 C CA . GLN A 1 194 ? -2.572 45.25 38.688 1 91.75 194 GLN A CA 1
ATOM 1608 C C . GLN A 1 194 ? -3.793 44.719 37.938 1 91.75 194 GLN A C 1
ATOM 1610 O O . GLN A 1 194 ? -4.672 45.5 37.562 1 91.75 194 GLN A O 1
ATOM 1615 N N . GLY A 1 195 ? -3.732 43.438 37.75 1 92.31 195 GLY A N 1
ATOM 1616 C CA . GLY A 1 195 ? -4.824 42.75 37.031 1 92.31 195 GLY A CA 1
ATOM 1617 C C . GLY A 1 195 ? -6.164 42.938 37.719 1 92.31 195 GLY A C 1
ATOM 1618 O O . GLY A 1 195 ? -7.195 43.094 37.062 1 92.31 195 GLY A O 1
ATOM 1619 N N . LYS A 1 196 ? -6.117 43 38.938 1 94.19 196 LYS A N 1
ATOM 1620 C CA . LYS A 1 196 ? -7.344 43.156 39.719 1 94.19 196 LYS A CA 1
ATOM 1621 C C . LYS A 1 196 ? -7.996 44.5 39.438 1 94.19 196 LYS A C 1
ATOM 1623 O O . LYS A 1 196 ? -9.219 44.625 39.406 1 94.19 196 LYS A O 1
ATOM 1628 N N . ASP A 1 197 ? -7.164 45.469 39.281 1 94.44 197 ASP A N 1
ATOM 1629 C CA . ASP A 1 197 ? -7.684 46.812 39 1 94.44 197 ASP A CA 1
ATOM 1630 C C . ASP A 1 197 ? -8.43 46.812 37.656 1 94.44 197 ASP A C 1
ATOM 1632 O O . ASP A 1 197 ? -9.508 47.406 37.562 1 94.44 197 ASP A O 1
ATOM 1636 N N . ILE A 1 198 ? -7.824 46.219 36.781 1 95.19 198 ILE A N 1
ATOM 1637 C CA . ILE A 1 198 ? -8.445 46.125 35.438 1 95.19 198 ILE A CA 1
ATOM 1638 C C . ILE A 1 198 ? -9.75 45.344 35.531 1 95.19 198 ILE A C 1
ATOM 1640 O O . ILE A 1 198 ? -10.773 45.781 35 1 95.19 198 ILE A O 1
ATOM 1644 N N . TYR A 1 199 ? -9.695 44.25 36.219 1 96.69 199 TYR A N 1
ATOM 1645 C CA . TYR A 1 199 ? -10.852 43.375 36.375 1 96.69 199 TYR A CA 1
ATOM 1646 C C . TYR A 1 199 ? -12 44.125 37.062 1 96.69 199 TYR A C 1
ATOM 1648 O O . TYR A 1 199 ? -13.141 44.062 36.594 1 96.69 199 TYR A O 1
ATOM 1656 N N . ASP A 1 200 ? -11.758 44.844 38.031 1 95.56 200 ASP A N 1
ATOM 1657 C CA . ASP A 1 200 ? -12.766 45.5 38.844 1 95.56 200 ASP A CA 1
ATOM 1658 C C . ASP A 1 200 ? -13.477 46.594 38.062 1 95.56 200 ASP A C 1
ATOM 1660 O O . ASP A 1 200 ? -14.656 46.875 38.281 1 95.56 200 ASP A O 1
ATOM 1664 N N . VAL A 1 201 ? -12.781 47.156 37.156 1 94.12 201 VAL A N 1
ATOM 1665 C CA . VAL A 1 201 ? -13.328 48.281 36.406 1 94.12 201 VAL A CA 1
ATOM 1666 C C . VAL A 1 201 ? -14 47.781 35.125 1 94.12 201 VAL A C 1
ATOM 1668 O O . VAL A 1 201 ? -15.023 48.344 34.688 1 94.12 201 VAL A O 1
ATOM 1671 N N . SER A 1 202 ? -13.484 46.781 34.594 1 93.81 202 SER A N 1
ATOM 1672 C CA . SER A 1 202 ? -13.898 46.406 33.25 1 93.81 202 SER A CA 1
ATOM 1673 C C . SER A 1 202 ? -14.883 45.25 33.25 1 93.81 202 SER A C 1
ATOM 1675 O O . SER A 1 202 ? -15.977 45.344 32.688 1 93.81 202 SER A O 1
ATOM 1677 N N . LEU A 1 203 ? -14.57 44.156 33.875 1 95.12 203 LEU A N 1
ATOM 1678 C CA . LEU A 1 203 ? -15.352 42.938 33.719 1 95.12 203 LEU A CA 1
ATOM 1679 C C . LEU A 1 203 ? -16.281 42.75 34.906 1 95.12 203 LEU A C 1
ATOM 1681 O O . LEU A 1 203 ? -17.438 42.344 34.75 1 95.12 203 LEU A O 1
ATOM 1685 N N . ALA A 1 204 ? -15.875 43 36.062 1 95.31 204 ALA A N 1
ATOM 1686 C CA . ALA A 1 204 ? -16.641 42.75 37.281 1 95.31 204 ALA A CA 1
ATOM 1687 C C . ALA A 1 204 ? -18.016 43.406 37.219 1 95.31 204 ALA A C 1
ATOM 1689 O O . ALA A 1 204 ? -19.016 42.812 37.625 1 95.31 204 ALA A O 1
ATOM 1690 N N . PRO A 1 205 ? -18.094 44.625 36.75 1 95.38 205 PRO A N 1
ATOM 1691 C CA . PRO A 1 205 ? -19.391 45.312 36.75 1 95.38 205 PRO A CA 1
ATOM 1692 C C . PRO A 1 205 ? -20.391 44.656 35.781 1 95.38 205 PRO A C 1
ATOM 1694 O O . PRO A 1 205 ? -21.578 44.969 35.844 1 95.38 205 PRO A O 1
ATOM 1697 N N . LEU A 1 206 ? -19.938 43.844 34.969 1 94.88 206 LEU A N 1
ATOM 1698 C CA . LEU A 1 206 ? -20.812 43.281 33.938 1 94.88 206 LEU A CA 1
ATOM 1699 C C . LEU A 1 206 ? -21.297 41.875 34.312 1 94.88 206 LEU A C 1
ATOM 1701 O O . LEU A 1 206 ? -22.016 41.219 33.562 1 94.88 206 LEU A O 1
ATOM 1705 N N . MET A 1 207 ? -21.016 41.375 35.469 1 93.38 207 MET A N 1
ATOM 1706 C CA . MET A 1 207 ? -21.312 40 35.875 1 93.38 207 MET A CA 1
ATOM 1707 C C . MET A 1 207 ? -22.812 39.75 35.906 1 93.38 207 MET A C 1
ATOM 1709 O O . MET A 1 207 ? -23.266 38.656 35.531 1 93.38 207 MET A O 1
ATOM 1713 N N . ASP A 1 208 ? -23.531 40.719 36.219 1 91.5 208 ASP A N 1
ATOM 1714 C CA . ASP A 1 208 ? -24.969 40.562 36.344 1 91.5 208 ASP A CA 1
ATOM 1715 C C . ASP A 1 208 ? -25.609 40.281 34.969 1 91.5 208 ASP A C 1
ATOM 1717 O O . ASP A 1 208 ? -26.641 39.625 34.875 1 91.5 208 ASP A O 1
ATOM 1721 N N . LEU A 1 209 ? -24.969 40.781 33.969 1 92 209 LEU A N 1
ATOM 1722 C CA . LEU A 1 209 ? -25.484 40.562 32.625 1 92 209 LEU A CA 1
ATOM 1723 C C . LEU A 1 209 ? -25.469 39.094 32.25 1 92 209 LEU A C 1
ATOM 1725 O O . LEU A 1 209 ? -26.281 38.656 31.438 1 92 209 LEU A O 1
ATOM 1729 N N . LEU A 1 210 ? -24.625 38.312 32.875 1 93.75 210 LEU A N 1
ATOM 1730 C CA . LEU A 1 210 ? -24.438 36.906 32.531 1 93.75 210 LEU A CA 1
ATOM 1731 C C . LEU A 1 210 ? -25.594 36.062 33.031 1 93.75 210 LEU A C 1
ATOM 1733 O O . LEU A 1 210 ? -25.797 34.938 32.594 1 93.75 210 LEU A O 1
ATOM 1737 N N . VAL A 1 211 ? -26.344 36.5 33.969 1 92.94 211 VAL A N 1
ATOM 1738 C CA . VAL A 1 211 ? -27.516 35.781 34.438 1 92.94 211 VAL A CA 1
ATOM 1739 C C . VAL A 1 211 ? -28.797 36.375 33.875 1 92.94 211 VAL A C 1
ATOM 1741 O O . VAL A 1 211 ? -29.891 36.031 34.281 1 92.94 211 VAL A O 1
ATOM 1744 N N . ASN A 1 212 ? -28.672 37.344 32.969 1 89.69 212 ASN A N 1
ATOM 1745 C CA . ASN A 1 212 ? -29.797 38 32.312 1 89.69 212 ASN A CA 1
ATOM 1746 C C . ASN A 1 212 ? -29.688 37.938 30.781 1 89.69 212 ASN A C 1
ATOM 1748 O O . ASN A 1 212 ? -29.891 38.906 30.094 1 89.69 212 ASN A O 1
ATOM 1752 N N . GLN A 1 213 ? -29.219 36.812 30.266 1 88.31 213 GLN A N 1
ATOM 1753 C CA . GLN A 1 213 ? -29.156 36.469 28.844 1 88.31 213 GLN A CA 1
ATOM 1754 C C . GLN A 1 213 ? -28.172 37.375 28.094 1 88.31 213 GLN A C 1
ATOM 1756 O O . GLN A 1 213 ? -28.422 37.719 26.938 1 88.31 213 GLN A O 1
ATOM 1761 N N . GLY A 1 214 ? -27.188 37.844 28.766 1 91.19 214 GLY A N 1
ATOM 1762 C CA . GLY A 1 214 ? -26.188 38.688 28.141 1 91.19 214 GLY A CA 1
ATOM 1763 C C . GLY A 1 214 ? -24.984 37.938 27.625 1 91.19 214 GLY A C 1
ATOM 1764 O O . GLY A 1 214 ? -24.766 36.781 28.016 1 91.19 214 GLY A O 1
ATOM 1765 N N . VAL A 1 215 ? -24.281 38.531 26.672 1 94.38 215 VAL A N 1
ATOM 1766 C CA . VAL A 1 215 ? -23.016 38.031 26.156 1 94.38 215 VAL A CA 1
ATOM 1767 C C . VAL A 1 215 ? -21.906 39.062 26.406 1 94.38 215 VAL A C 1
ATOM 1769 O O . VAL A 1 215 ? -22 40.188 25.953 1 94.38 215 VAL A O 1
ATOM 1772 N N . VAL A 1 216 ? -20.969 38.656 27.203 1 96.12 216 VAL A N 1
ATOM 1773 C CA . VAL A 1 216 ? -19.844 39.531 27.484 1 96.12 216 VAL A CA 1
ATOM 1774 C C . VAL A 1 216 ? -18.562 38.969 26.859 1 96.12 216 VAL A C 1
ATOM 1776 O O . VAL A 1 216 ? -18.25 37.781 27.047 1 96.12 216 VAL A O 1
ATOM 1779 N N . THR A 1 217 ? -17.891 39.75 26.078 1 97.25 217 THR A N 1
ATOM 1780 C CA . THR A 1 217 ? -16.656 39.312 25.438 1 97.25 217 THR A CA 1
ATOM 1781 C C . THR A 1 217 ? -15.5 40.219 25.828 1 97.25 217 THR A C 1
ATOM 1783 O O . THR A 1 217 ? -15.609 41.438 25.781 1 97.25 217 THR A O 1
ATOM 1786 N N . CYS A 1 218 ? -14.461 39.656 26.25 1 97.94 218 CYS A N 1
ATOM 1787 C CA . CYS A 1 218 ? -13.266 40.406 26.625 1 97.94 218 CYS A CA 1
ATOM 1788 C C . CYS A 1 218 ? -12.078 40 25.766 1 97.94 218 CYS A C 1
ATOM 1790 O O . CYS A 1 218 ? -11.734 38.812 25.672 1 97.94 218 CYS A O 1
ATOM 1792 N N . PHE A 1 219 ? -11.461 41 25.156 1 97.88 219 PHE A N 1
ATOM 1793 C CA . PHE A 1 219 ? -10.305 40.781 24.297 1 97.88 219 PHE A CA 1
ATOM 1794 C C . PHE A 1 219 ? -9.023 41.281 24.953 1 97.88 219 PHE A C 1
ATOM 1796 O O . PHE A 1 219 ? -9.031 42.344 25.578 1 97.88 219 PHE A O 1
ATOM 1803 N N . ALA A 1 220 ? -8.008 40.531 24.844 1 97.75 220 ALA A N 1
ATOM 1804 C CA . ALA A 1 220 ? -6.66 41.031 25.078 1 97.75 220 ALA A CA 1
ATOM 1805 C C . ALA A 1 220 ? -5.895 41.156 23.766 1 97.75 220 ALA A C 1
ATOM 1807 O O . ALA A 1 220 ? -5.68 40.188 23.062 1 97.75 220 ALA A O 1
ATOM 1808 N N . TYR A 1 221 ? -5.527 42.375 23.438 1 97.25 221 TYR A N 1
ATOM 1809 C CA . TYR A 1 221 ? -4.906 42.688 22.156 1 97.25 221 TYR A CA 1
ATOM 1810 C C . TYR A 1 221 ? -3.578 43.406 22.359 1 97.25 221 TYR A C 1
ATOM 1812 O O . TYR A 1 221 ? -3.443 44.219 23.266 1 97.25 221 TYR A O 1
ATOM 1820 N N . GLY A 1 222 ? -2.564 43.062 21.547 1 96.31 222 GLY A N 1
ATOM 1821 C CA . GLY A 1 222 ? -1.26 43.688 21.609 1 96.31 222 GLY A CA 1
ATOM 1822 C C . GLY A 1 222 ? -0.155 42.844 21 1 96.31 222 GLY A C 1
ATOM 1823 O O . GLY A 1 222 ? -0.399 41.719 20.547 1 96.31 222 GLY A O 1
ATOM 1824 N N . GLN A 1 223 ? 1.059 43.469 21.062 1 93.31 223 GLN A N 1
ATOM 1825 C CA . GLN A 1 223 ? 2.209 42.75 20.5 1 93.31 223 GLN A CA 1
ATOM 1826 C C . GLN A 1 223 ? 2.691 41.656 21.438 1 93.31 223 GLN A C 1
ATOM 1828 O O . GLN A 1 223 ? 2.348 41.656 22.625 1 93.31 223 GLN A O 1
ATOM 1833 N N . THR A 1 224 ? 3.469 40.781 20.828 1 91.81 224 THR A N 1
ATOM 1834 C CA . THR A 1 224 ? 4.059 39.719 21.625 1 91.81 224 THR A CA 1
ATOM 1835 C C . THR A 1 224 ? 4.906 40.281 22.75 1 91.81 224 THR A C 1
ATOM 1837 O O . THR A 1 224 ? 5.699 41.219 22.547 1 91.81 224 THR A O 1
ATOM 1840 N N . GLY A 1 225 ? 4.691 39.812 23.906 1 90.81 225 GLY A N 1
ATOM 1841 C CA . GLY A 1 225 ? 5.469 40.281 25.047 1 90.81 225 GLY A CA 1
ATOM 1842 C C . GLY A 1 225 ? 4.879 41.5 25.719 1 90.81 225 GLY A C 1
ATOM 1843 O O . GLY A 1 225 ? 5.469 42.031 26.656 1 90.81 225 GLY A O 1
ATOM 1844 N N . SER A 1 226 ? 3.732 41.969 25.281 1 94.44 226 SER A N 1
ATOM 1845 C CA . SER A 1 226 ? 3.115 43.156 25.859 1 94.44 226 SER A CA 1
ATOM 1846 C C . SER A 1 226 ? 2.303 42.812 27.094 1 94.44 226 SER A C 1
ATOM 1848 O O . SER A 1 226 ? 1.827 43.719 27.797 1 94.44 226 SER A O 1
ATOM 1850 N N . GLY A 1 227 ? 2.072 41.562 27.359 1 93.69 227 GLY A N 1
ATOM 1851 C CA . GLY A 1 227 ? 1.385 41.125 28.562 1 93.69 227 GLY A CA 1
ATOM 1852 C C . GLY A 1 227 ? -0.034 40.656 28.312 1 93.69 227 GLY A C 1
ATOM 1853 O O . GLY A 1 227 ? -0.841 40.594 29.25 1 93.69 227 GLY A O 1
ATOM 1854 N N . LYS A 1 228 ? -0.414 40.344 27.109 1 94.75 228 LYS A N 1
ATOM 1855 C CA . LYS A 1 228 ? -1.755 39.875 26.781 1 94.75 228 LYS A CA 1
ATOM 1856 C C . LYS A 1 228 ? -2.125 38.656 27.609 1 94.75 228 LYS A C 1
ATOM 1858 O O . LYS A 1 228 ? -3.137 38.656 28.312 1 94.75 228 LYS A O 1
ATOM 1863 N N . THR A 1 229 ? -1.242 37.625 27.484 1 92.75 229 THR A N 1
ATOM 1864 C CA . THR A 1 229 ? -1.519 36.375 28.156 1 92.75 229 THR A CA 1
ATOM 1865 C C . THR A 1 229 ? -1.514 36.562 29.672 1 92.75 229 THR A C 1
ATOM 1867 O O . THR A 1 229 ? -2.322 35.938 30.375 1 92.75 229 THR A O 1
ATOM 1870 N N . TYR A 1 230 ? -0.619 37.344 30.125 1 92.94 230 TYR A N 1
ATOM 1871 C CA . TYR A 1 230 ? -0.551 37.625 31.562 1 92.94 230 TYR A CA 1
ATOM 1872 C C . TYR A 1 230 ? -1.84 38.25 32.031 1 92.94 230 TYR A C 1
ATOM 1874 O O . TYR A 1 230 ? -2.369 37.906 33.094 1 92.94 230 TYR A O 1
ATOM 1882 N N . THR A 1 231 ? -2.283 39.281 31.344 1 95.25 231 THR A N 1
ATOM 1883 C CA . THR A 1 231 ? -3.521 40 31.672 1 95.25 231 THR A CA 1
ATOM 1884 C C . THR A 1 231 ? -4.707 39.031 31.641 1 95.25 231 THR A C 1
ATOM 1886 O O . THR A 1 231 ? -5.523 39 32.562 1 95.25 231 THR A O 1
ATOM 1889 N N . MET A 1 232 ? -4.777 38.25 30.625 1 95.19 232 MET A N 1
ATOM 1890 C CA . MET A 1 232 ? -5.875 37.281 30.453 1 95.19 232 MET A CA 1
ATOM 1891 C C . MET A 1 232 ? -5.895 36.281 31.594 1 95.19 232 MET A C 1
ATOM 1893 O O . MET A 1 232 ? -6.961 35.938 32.125 1 95.19 232 MET A O 1
ATOM 1897 N N . LYS A 1 233 ? -4.762 35.781 31.984 1 93.56 233 LYS A N 1
ATOM 1898 C CA . LYS A 1 233 ? -4.676 34.781 33.062 1 93.56 233 LYS A CA 1
ATOM 1899 C C . LYS A 1 233 ? -5.117 35.406 34.406 1 93.56 233 LYS A C 1
ATOM 1901 O O . LYS A 1 233 ? -5.805 34.75 35.188 1 93.56 233 LYS A O 1
ATOM 1906 N N . SER A 1 234 ? -4.691 36.594 34.594 1 94.44 234 SER A N 1
ATOM 1907 C CA . SER A 1 234 ? -5.094 37.281 35.812 1 94.44 234 SER A CA 1
ATOM 1908 C C . SER A 1 234 ? -6.609 37.469 35.875 1 94.44 234 SER A C 1
ATOM 1910 O O . SER A 1 234 ? -7.211 37.281 36.938 1 94.44 234 SER A O 1
ATOM 1912 N N . ILE A 1 235 ? -7.191 37.812 34.812 1 95.06 235 ILE A N 1
ATOM 1913 C CA . ILE A 1 235 ? -8.633 38 34.719 1 95.06 235 ILE A CA 1
ATOM 1914 C C . ILE A 1 235 ? -9.336 36.656 34.969 1 95.06 235 ILE A C 1
ATOM 1916 O O . ILE A 1 235 ? -10.336 36.594 35.688 1 95.06 235 ILE A O 1
ATOM 1920 N N . GLN A 1 236 ? -8.805 35.625 34.406 1 95.88 236 GLN A N 1
ATOM 1921 C CA . GLN A 1 236 ? -9.398 34.312 34.531 1 95.88 236 GLN A CA 1
ATOM 1922 C C . GLN A 1 236 ? -9.453 33.844 35.969 1 95.88 236 GLN A C 1
ATOM 1924 O O . GLN A 1 236 ? -10.438 33.25 36.406 1 95.88 236 GLN A O 1
ATOM 1929 N N . GLU A 1 237 ? -8.422 34.125 36.656 1 93.19 237 GLU A N 1
ATOM 1930 C CA . GLU A 1 237 ? -8.375 33.719 38.062 1 93.19 237 GLU A CA 1
ATOM 1931 C C . GLU A 1 237 ? -9.453 34.438 38.875 1 93.19 237 GLU A C 1
ATOM 1933 O O . GLU A 1 237 ? -10.18 33.812 39.656 1 93.19 237 GLU A O 1
ATOM 1938 N N . LEU A 1 238 ? -9.586 35.719 38.75 1 95.19 238 LEU A N 1
ATOM 1939 C CA . LEU A 1 238 ? -10.562 36.531 39.469 1 95.19 238 LEU A CA 1
ATOM 1940 C C . LEU A 1 238 ? -11.984 36.188 39.031 1 95.19 238 LEU A C 1
ATOM 1942 O O . LEU A 1 238 ? -12.898 36.156 39.844 1 95.19 238 LEU A O 1
ATOM 1946 N N . LEU A 1 239 ? -12.047 35.938 37.812 1 95.88 239 LEU A N 1
ATOM 1947 C CA . LEU A 1 239 ? -13.336 35.625 37.188 1 95.88 239 LEU A CA 1
ATOM 1948 C C . LEU A 1 239 ? -13.914 34.344 37.781 1 95.88 239 LEU A C 1
ATOM 1950 O O . LEU A 1 239 ? -15.117 34.25 38.031 1 95.88 239 LEU A O 1
ATOM 1954 N N . AL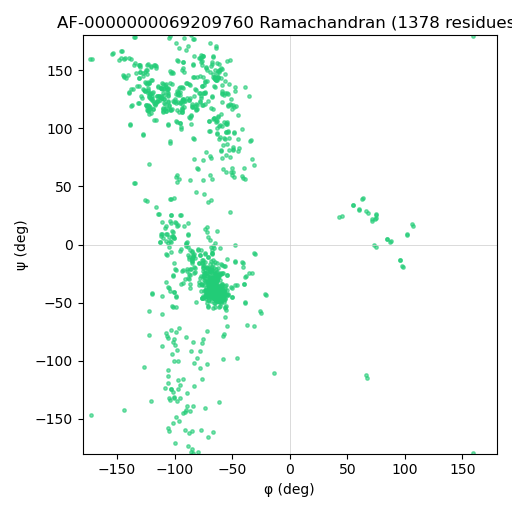A A 1 240 ? -13.102 33.312 37.938 1 95.94 240 ALA A N 1
ATOM 1955 C CA . ALA A 1 240 ? -13.562 32.031 38.5 1 95.94 240 ALA A CA 1
ATOM 1956 C C . ALA A 1 240 ? -14.234 32.219 39.844 1 95.94 240 ALA A C 1
ATOM 1958 O O . ALA A 1 240 ? -15.297 31.641 40.125 1 95.94 240 ALA A O 1
ATOM 1959 N N . THR A 1 241 ? -13.719 33.062 40.594 1 95 241 THR A N 1
ATOM 1960 C CA . THR A 1 241 ? -14.242 33.312 41.906 1 95 241 THR A CA 1
ATOM 1961 C C . THR A 1 241 ? -15.578 34.062 41.844 1 95 241 THR A C 1
ATOM 1963 O O . THR A 1 241 ? -16.547 33.688 42.469 1 95 241 THR A O 1
ATOM 1966 N N . ASP A 1 242 ? -15.641 35 41.062 1 95.88 242 ASP A N 1
ATOM 1967 C CA . ASP A 1 242 ? -16.828 35.844 40.969 1 95.88 242 ASP A CA 1
ATOM 1968 C C . ASP A 1 242 ? -17.984 35.125 40.281 1 95.88 242 ASP A C 1
ATOM 1970 O O . ASP A 1 242 ? -19.156 35.344 40.625 1 95.88 242 ASP A O 1
ATOM 1974 N N . LEU A 1 243 ? -17.688 34.281 39.375 1 96.31 243 LEU A N 1
ATOM 1975 C CA . LEU A 1 243 ? -18.719 33.531 38.656 1 96.31 243 LEU A CA 1
ATOM 1976 C C . LEU A 1 243 ? -19.453 32.594 39.625 1 96.31 243 LEU A C 1
ATOM 1978 O O . LEU A 1 243 ? -20.672 32.469 39.562 1 96.31 243 LEU A O 1
ATOM 1982 N N . TYR A 1 244 ? -18.75 31.922 40.469 1 95.38 244 TYR A N 1
ATOM 1983 C CA . TYR A 1 244 ? -19.391 30.984 41.375 1 95.38 244 TYR A CA 1
ATOM 1984 C C . TYR A 1 244 ? -20.125 31.719 42.5 1 95.38 244 TYR A C 1
ATOM 1986 O O . TYR A 1 244 ? -21.141 31.234 43 1 95.38 244 TYR A O 1
ATOM 1994 N N . LYS A 1 245 ? -19.609 32.906 42.812 1 94.75 245 LYS A N 1
ATOM 1995 C CA . LYS A 1 245 ? -20.375 33.75 43.719 1 94.75 245 LYS A CA 1
ATOM 1996 C C . LYS A 1 245 ? -21.703 34.188 43.094 1 94.75 245 LYS A C 1
ATOM 1998 O O . LYS A 1 245 ? -22.734 34.219 43.781 1 94.75 245 LYS A O 1
ATOM 2003 N N . LEU A 1 246 ? -21.656 34.5 41.906 1 94.06 246 LEU A N 1
ATOM 2004 C CA . LEU A 1 246 ? -22.812 34.938 41.156 1 94.06 246 LEU A CA 1
ATOM 2005 C C . LEU A 1 246 ? -23.891 33.875 41.125 1 94.06 246 LEU A C 1
ATOM 2007 O O . LEU A 1 246 ? -25.078 34.156 41.281 1 94.06 246 LEU A O 1
ATOM 2011 N N . ILE A 1 247 ? -23.516 32.625 40.938 1 93.5 247 ILE A N 1
ATOM 2012 C CA . ILE A 1 247 ? -24.516 31.594 40.719 1 93.5 247 ILE A CA 1
ATOM 2013 C C . ILE A 1 247 ? -24.859 30.906 42.062 1 93.5 247 ILE A C 1
ATOM 2015 O O . ILE A 1 247 ? -25.703 30 42.094 1 93.5 247 ILE A O 1
ATOM 2019 N N . SER A 1 248 ? -24.188 31.266 43.094 1 91.38 248 SER A N 1
ATOM 2020 C CA . SER A 1 248 ? -24.391 30.625 44.406 1 91.38 248 SER A CA 1
ATOM 2021 C C . SER A 1 248 ? -25.844 30.781 44.875 1 91.38 248 SER A C 1
ATOM 2023 O O . SER A 1 248 ? -26.344 29.938 45.594 1 91.38 248 SER A O 1
ATOM 2025 N N . THR A 1 249 ? -26.5 31.797 44.375 1 88.81 249 THR A N 1
ATOM 2026 C CA . THR A 1 249 ? -27.859 32.062 44.812 1 88.81 249 THR A CA 1
ATOM 2027 C C . THR A 1 249 ? -28.859 31.203 44.062 1 88.81 249 THR A C 1
ATOM 2029 O O . THR A 1 249 ? -30 31.047 44.5 1 88.81 249 THR A O 1
ATOM 2032 N N . THR A 1 250 ? -28.484 30.688 42.969 1 91.62 250 THR A N 1
ATOM 2033 C CA . THR A 1 250 ? -29.375 29.875 42.156 1 91.62 250 THR A CA 1
ATOM 2034 C C . THR A 1 250 ? -28.734 28.531 41.812 1 91.62 250 THR A C 1
ATOM 2036 O O . THR A 1 250 ? -28.062 28.391 40.781 1 91.62 250 THR A O 1
ATOM 2039 N N . PRO A 1 251 ? -29.031 27.578 42.594 1 87.44 251 PRO A N 1
ATOM 2040 C CA . PRO A 1 251 ? -28.375 26.281 42.438 1 87.44 251 PRO A CA 1
ATOM 2041 C C . PRO A 1 251 ? -28.688 25.609 41.094 1 87.44 251 PRO A C 1
ATOM 2043 O O . PRO A 1 251 ? -27.953 24.734 40.656 1 87.44 251 PRO A O 1
ATOM 2046 N N . SER A 1 252 ? -29.672 26.062 40.438 1 92.75 252 SER A N 1
ATOM 2047 C CA . SER A 1 252 ? -30.047 25.469 39.156 1 92.75 252 SER A CA 1
ATOM 2048 C C . SER A 1 252 ? -29.094 25.891 38.062 1 92.75 252 SER A C 1
ATOM 2050 O O . SER A 1 252 ? -29.062 25.281 36.969 1 92.75 252 SER A O 1
ATOM 2052 N N . TYR A 1 253 ? -28.297 26.875 38.312 1 94.81 253 TYR A N 1
ATOM 2053 C CA . TYR A 1 253 ? -27.344 27.344 37.312 1 94.81 253 TYR A CA 1
ATOM 2054 C C . TYR A 1 253 ? -26.094 26.469 37.312 1 94.81 253 TYR A C 1
ATOM 2056 O O . TYR A 1 253 ? -25.578 26.094 38.344 1 94.81 253 TYR A O 1
ATOM 2064 N N . LYS A 1 254 ? -25.672 26.094 36.094 1 95.62 254 LYS A N 1
ATOM 2065 C CA . LYS A 1 254 ? -24.453 25.312 35.906 1 95.62 254 LYS A CA 1
ATOM 2066 C C . LYS A 1 254 ? -23.5 26 34.938 1 95.62 254 LYS A C 1
ATOM 2068 O O . LYS A 1 254 ? -23.938 26.734 34.031 1 95.62 254 LYS A O 1
ATOM 2073 N N . ILE A 1 255 ? -22.203 25.766 35.156 1 97 255 ILE A N 1
ATOM 2074 C CA . ILE A 1 255 ? -21.188 26.406 34.344 1 97 255 ILE A CA 1
ATOM 2075 C C . ILE A 1 255 ? -20.531 25.375 33.438 1 97 255 ILE A C 1
ATOM 2077 O O . ILE A 1 255 ? -20.172 24.281 33.875 1 97 255 ILE A O 1
ATOM 2081 N N . PHE A 1 256 ? -20.484 25.703 32.188 1 97.31 256 PHE A N 1
ATOM 2082 C CA . PHE A 1 256 ? -19.797 24.875 31.203 1 97.31 256 PHE A CA 1
ATOM 2083 C C . PHE A 1 256 ? -18.672 25.656 30.531 1 97.31 256 PHE A C 1
ATOM 2085 O O . PHE A 1 256 ? -18.828 26.859 30.234 1 97.31 256 PHE A O 1
ATOM 2092 N N . VAL A 1 257 ? -17.547 24.969 30.266 1 97.62 257 VAL A N 1
ATOM 2093 C CA . VAL A 1 257 ? -16.391 25.672 29.703 1 97.62 257 VAL A CA 1
ATOM 2094 C C . VAL A 1 257 ? -15.938 24.953 28.438 1 97.62 257 VAL A C 1
ATOM 2096 O O . VAL A 1 257 ? -15.891 23.719 28.391 1 97.62 257 VAL A O 1
ATOM 2099 N N . SER A 1 258 ? -15.711 25.656 27.406 1 97.38 258 SER A N 1
ATOM 2100 C CA . SER A 1 258 ? -15.031 25.219 26.188 1 97.38 258 SER A CA 1
ATOM 2101 C C . SER A 1 258 ? -13.844 26.125 25.859 1 97.38 258 SER A C 1
ATOM 2103 O O . SER A 1 258 ? -13.875 27.328 26.141 1 97.38 258 SER A O 1
ATOM 2105 N N . PHE A 1 259 ? -12.773 25.547 25.438 1 97.56 259 PHE A N 1
ATOM 2106 C CA . PHE A 1 259 ? -11.516 26.25 25.203 1 97.56 259 PHE A CA 1
ATOM 2107 C C . PHE A 1 259 ? -10.875 25.766 23.906 1 97.56 259 PHE A C 1
ATOM 2109 O O . PHE A 1 259 ? -10.594 24.578 23.734 1 97.56 259 PHE A O 1
ATOM 2116 N N . PHE A 1 260 ? -10.68 26.719 22.906 1 95.31 260 PHE A N 1
ATOM 2117 C CA . PHE A 1 260 ? -10.094 26.312 21.641 1 95.31 260 PHE A CA 1
ATOM 2118 C C . PHE A 1 260 ? -9.219 27.422 21.062 1 95.31 260 PHE A C 1
ATOM 2120 O O . PHE A 1 260 ? -9.219 28.547 21.562 1 95.31 260 PHE A O 1
ATOM 2127 N N . GLU A 1 261 ? -8.438 27.125 20.109 1 94.19 261 GLU A N 1
ATOM 2128 C CA . GLU A 1 261 ? -7.551 28.094 19.484 1 94.19 261 GLU A CA 1
ATOM 2129 C C . GLU A 1 261 ? -7.68 28.062 17.969 1 94.19 261 GLU A C 1
ATOM 2131 O O . GLU A 1 261 ? -8.117 27.078 17.391 1 94.19 261 GLU A O 1
ATOM 2136 N N . ILE A 1 262 ? -7.48 29.172 17.453 1 91.69 262 ILE A N 1
ATOM 2137 C CA . ILE A 1 262 ? -7.398 29.312 16 1 91.69 262 ILE A CA 1
ATOM 2138 C C . ILE A 1 262 ? -5.961 29.625 15.594 1 91.69 262 ILE A C 1
ATOM 2140 O O . ILE A 1 262 ? -5.418 30.672 15.969 1 91.69 262 ILE A O 1
ATOM 2144 N N . TYR A 1 263 ? -5.367 28.719 14.898 1 86.81 263 TYR A N 1
ATOM 2145 C CA . TYR A 1 263 ? -3.982 28.828 14.453 1 86.81 263 TYR A CA 1
ATOM 2146 C C . TYR A 1 263 ? -3.857 28.516 12.969 1 86.81 263 TYR A C 1
ATOM 2148 O O . TYR A 1 263 ? -4.23 27.422 12.531 1 86.81 263 TYR A O 1
ATOM 2156 N N . GLY A 1 264 ? -3.322 29.5 12.234 1 78.94 264 GLY A N 1
ATOM 2157 C CA . GLY A 1 264 ? -3.117 29.266 10.812 1 78.94 264 GLY A CA 1
ATOM 2158 C C . GLY A 1 264 ? -4.402 28.969 10.062 1 78.94 264 GLY A C 1
ATOM 2159 O O . GLY A 1 264 ? -4.438 28.078 9.219 1 78.94 264 GLY A O 1
ATOM 2160 N N . GLY A 1 265 ? -5.457 29.531 10.562 1 78.75 265 GLY A N 1
ATOM 2161 C CA . GLY A 1 265 ? -6.738 29.328 9.906 1 78.75 265 GLY A CA 1
ATOM 2162 C C . GLY A 1 265 ? -7.438 28.047 10.328 1 78.75 265 GLY A C 1
ATOM 2163 O O . GLY A 1 265 ? -8.508 27.719 9.812 1 78.75 265 GLY A O 1
ATOM 2164 N N . LYS A 1 266 ? -6.867 27.422 11.227 1 85.31 266 LYS A N 1
ATOM 2165 C CA . LYS A 1 266 ? -7.465 26.172 11.719 1 85.31 266 LYS A CA 1
ATOM 2166 C C . LYS A 1 266 ? -7.836 26.297 13.195 1 85.31 266 LYS A C 1
ATOM 2168 O O . LYS A 1 266 ? -7.242 27.094 13.93 1 85.31 266 LYS A O 1
ATOM 2173 N N . CYS A 1 267 ? -8.789 25.484 13.508 1 91 267 CYS A N 1
ATOM 2174 C CA . CYS A 1 267 ? -9.297 25.516 14.875 1 91 267 CYS A CA 1
ATOM 2175 C C . CYS A 1 267 ? -8.945 24.234 15.617 1 91 267 CYS A C 1
ATOM 2177 O O . CYS A 1 267 ? -9.062 23.141 15.062 1 91 267 CYS A O 1
ATOM 2179 N N . TYR A 1 268 ? -8.453 24.359 16.891 1 90.69 268 TYR A N 1
ATOM 2180 C CA . TYR A 1 268 ? -8.055 23.203 17.688 1 90.69 268 TYR A CA 1
ATOM 2181 C C . TYR A 1 268 ? -8.664 23.266 19.078 1 90.69 268 TYR A C 1
ATOM 2183 O O . TYR A 1 268 ? -8.742 24.328 19.688 1 90.69 268 TYR A O 1
ATOM 2191 N N . ASP A 1 269 ? -9.055 22.109 19.625 1 94.25 269 ASP A N 1
ATOM 2192 C CA . ASP A 1 269 ? -9.609 22.016 20.969 1 94.25 269 ASP A CA 1
ATOM 2193 C C . ASP A 1 269 ? -8.5 21.922 22.016 1 94.25 269 ASP A C 1
ATOM 2195 O O . ASP A 1 269 ? -7.754 20.938 22.047 1 94.25 269 ASP A O 1
ATOM 2199 N N . LEU A 1 270 ? -8.453 22.844 22.875 1 93.38 270 LEU A N 1
ATOM 2200 C CA . LEU A 1 270 ? -7.367 22.906 23.844 1 93.38 270 LEU A CA 1
ATOM 2201 C C . LEU A 1 270 ? -7.676 22.031 25.047 1 93.38 270 LEU A C 1
ATOM 2203 O O . LEU A 1 270 ? -6.789 21.734 25.859 1 93.38 270 LEU A O 1
ATOM 2207 N N . LEU A 1 271 ? -8.898 21.609 25.188 1 95.81 271 LEU A N 1
ATOM 2208 C CA . LEU A 1 271 ? -9.273 20.766 26.312 1 95.81 271 LEU A CA 1
ATOM 2209 C C . LEU A 1 271 ? -9.406 19.312 25.875 1 95.81 271 LEU A C 1
ATOM 2211 O O . LEU A 1 271 ? -9.828 18.453 26.656 1 95.81 271 LEU A O 1
ATOM 2215 N N . ASN A 1 272 ? -9.141 19 24.656 1 92.25 272 ASN A N 1
ATOM 2216 C CA . ASN A 1 272 ? -9.227 17.656 24.094 1 92.25 272 ASN A CA 1
ATOM 2217 C C . ASN A 1 272 ? -8.008 17.328 23.234 1 92.25 272 ASN A C 1
ATOM 2219 O O . ASN A 1 272 ? -8.141 16.953 22.062 1 92.25 272 ASN A O 1
ATOM 2223 N N . ALA A 1 273 ? -6.848 17.516 23.844 1 85.19 273 ALA A N 1
ATOM 2224 C CA . ALA A 1 273 ? -5.562 17.125 23.266 1 85.19 273 ALA A CA 1
ATOM 2225 C C . ALA A 1 273 ? -5.371 17.75 21.875 1 85.19 273 ALA A C 1
ATOM 2227 O O . ALA A 1 273 ? -4.914 17.078 20.953 1 85.19 273 ALA A O 1
ATOM 2228 N N . LYS A 1 274 ? -5.875 18.938 21.656 1 87.19 274 LYS A N 1
ATOM 2229 C CA . LYS A 1 274 ? -5.719 19.703 20.422 1 87.19 274 LYS A CA 1
ATOM 2230 C C . LYS A 1 274 ? -6.363 18.984 19.25 1 87.19 274 LYS A C 1
ATOM 2232 O O . LYS A 1 274 ? -5.797 18.953 18.156 1 87.19 274 LYS A O 1
ATOM 2237 N N . ALA A 1 275 ? -7.488 18.406 19.484 1 87.69 275 ALA A N 1
ATOM 2238 C CA . ALA A 1 275 ? -8.258 17.781 18.406 1 87.69 275 ALA A CA 1
ATOM 2239 C C . ALA A 1 275 ? -8.742 18.844 17.422 1 87.69 275 ALA A C 1
ATOM 2241 O O . ALA A 1 275 ? -9.18 19.922 17.812 1 87.69 275 ALA A O 1
ATOM 2242 N N . PRO A 1 276 ? -8.602 18.516 16.125 1 86.62 276 PRO A N 1
ATOM 2243 C CA . PRO A 1 276 ? -9.078 19.484 15.109 1 86.62 276 PRO A CA 1
ATOM 2244 C C . PRO A 1 276 ? -10.586 19.688 15.156 1 86.62 276 PRO A C 1
ATOM 2246 O O . PRO A 1 276 ? -11.336 18.734 15.406 1 86.62 276 PRO A O 1
ATOM 2249 N N . LEU A 1 277 ? -10.938 20.938 14.898 1 91.31 277 LEU A N 1
ATOM 2250 C CA . LEU A 1 277 ? -12.352 21.312 14.938 1 91.31 277 LEU A CA 1
ATOM 2251 C C . LEU A 1 277 ? -12.805 21.859 13.586 1 91.31 277 LEU A C 1
ATOM 2253 O O . LEU A 1 277 ? -11.992 22.359 12.812 1 91.31 277 LEU A O 1
ATOM 2257 N N . GLN A 1 278 ? -14.148 21.703 13.336 1 88.12 278 GLN A N 1
ATOM 2258 C CA . GLN A 1 278 ? -14.742 22.25 12.125 1 88.12 278 GLN A CA 1
ATOM 2259 C C . GLN A 1 278 ? -15.875 23.219 12.453 1 88.12 278 GLN A C 1
ATOM 2261 O O . GLN A 1 278 ? -16.766 22.891 13.234 1 88.12 278 GLN A O 1
ATOM 2266 N N . ILE A 1 279 ? -15.727 24.391 11.859 1 89.56 279 ILE A N 1
ATOM 2267 C CA . ILE A 1 279 ? -16.75 25.406 12.078 1 89.56 279 ILE A CA 1
ATOM 2268 C C . ILE A 1 279 ? -17.812 25.328 10.984 1 89.56 279 ILE A C 1
ATOM 2270 O O . ILE A 1 279 ? -17.484 25.359 9.797 1 89.56 279 ILE A O 1
ATOM 2274 N N . MET A 1 280 ? -19.016 25.188 11.453 1 86.31 280 MET A N 1
ATOM 2275 C CA . MET A 1 280 ? -20.125 25.078 10.508 1 86.31 280 MET A CA 1
ATOM 2276 C C . MET A 1 280 ? -21.25 26.016 10.875 1 86.31 280 MET A C 1
ATOM 2278 O O . MET A 1 280 ? -21.375 26.438 12.031 1 86.31 280 MET A O 1
ATOM 2282 N N . GLU A 1 281 ? -21.969 26.328 9.812 1 83.25 281 GLU A N 1
ATOM 2283 C CA . GLU A 1 281 ? -23.188 27.109 10 1 83.25 281 GLU A CA 1
ATOM 2284 C C . GLU A 1 281 ? -24.422 26.281 9.688 1 83.25 281 GLU A C 1
ATOM 2286 O O . GLU A 1 281 ? -24.516 25.641 8.633 1 83.25 281 GLU A O 1
ATOM 2291 N N . ASP A 1 282 ? -25.297 26.281 10.617 1 78.31 282 ASP A N 1
ATOM 2292 C CA . ASP A 1 282 ? -26.5 25.469 10.422 1 78.31 282 ASP A CA 1
ATOM 2293 C C . ASP A 1 282 ? -27.531 26.234 9.594 1 78.31 282 ASP A C 1
ATOM 2295 O O . ASP A 1 282 ? -27.328 27.391 9.242 1 78.31 282 ASP A O 1
ATOM 2299 N N . LYS A 1 283 ? -28.672 25.594 9.266 1 77.69 283 LYS A N 1
ATOM 2300 C CA . LYS A 1 283 ? -29.75 26.156 8.453 1 77.69 283 LYS A CA 1
ATOM 2301 C C . LYS A 1 283 ? -30.375 27.359 9.125 1 77.69 283 LYS A C 1
ATOM 2303 O O . LYS A 1 283 ? -30.859 28.281 8.453 1 77.69 283 LYS A O 1
ATOM 2308 N N . ASN A 1 284 ? -30.344 27.406 10.438 1 79.25 284 ASN A N 1
ATOM 2309 C CA . ASN A 1 284 ? -30.906 28.516 11.203 1 79.25 284 ASN A CA 1
ATOM 2310 C C . ASN A 1 284 ? -29.875 29.625 11.406 1 79.25 284 ASN A C 1
ATOM 2312 O O . ASN A 1 284 ? -30.062 30.516 12.242 1 79.25 284 ASN A O 1
ATOM 2316 N N . ASN A 1 285 ? -28.734 29.547 10.75 1 77.06 285 ASN A N 1
ATOM 2317 C CA . ASN A 1 285 ? -27.672 30.531 10.781 1 77.06 285 ASN A CA 1
ATOM 2318 C C . ASN A 1 285 ? -26.938 30.531 12.125 1 77.06 285 ASN A C 1
ATOM 2320 O O . ASN A 1 285 ? -26.438 31.562 12.562 1 77.06 285 ASN A O 1
ATOM 2324 N N . ASN A 1 286 ? -27.094 29.453 12.766 1 82.69 286 ASN A N 1
ATOM 2325 C CA . ASN A 1 286 ? -26.312 29.312 13.992 1 82.69 286 ASN A CA 1
ATOM 2326 C C . ASN A 1 286 ? -24.938 28.672 13.719 1 82.69 286 ASN A C 1
ATOM 2328 O O . ASN A 1 286 ? -24.828 27.781 12.891 1 82.69 286 ASN A O 1
ATOM 2332 N N . ILE A 1 287 ? -23.953 29.25 14.414 1 87.06 287 ILE A N 1
ATOM 2333 C CA . ILE A 1 287 ? -22.609 28.734 14.227 1 87.06 287 ILE A CA 1
ATOM 2334 C C . ILE A 1 287 ? -22.359 27.578 15.18 1 87.06 287 ILE A C 1
ATOM 2336 O O . ILE A 1 287 ? -22.609 27.688 16.391 1 87.06 287 ILE A O 1
ATOM 2340 N N . GLN A 1 288 ? -21.969 26.438 14.602 1 88.38 288 GLN A N 1
ATOM 2341 C CA . GLN A 1 288 ? -21.641 25.266 15.391 1 88.38 288 GLN A CA 1
ATOM 2342 C C . GLN A 1 288 ? -20.203 24.828 15.172 1 88.38 288 GLN A C 1
ATOM 2344 O O . GLN A 1 288 ? -19.703 24.875 14.039 1 88.38 288 GLN A O 1
ATOM 2349 N N . ILE A 1 289 ? -19.547 24.625 16.281 1 92.75 289 ILE A N 1
ATOM 2350 C CA . ILE A 1 289 ? -18.203 24.062 16.203 1 92.75 289 ILE A CA 1
ATOM 2351 C C . ILE A 1 289 ? -18.234 22.562 16.453 1 92.75 289 ILE A C 1
ATOM 2353 O O . ILE A 1 289 ? -18.312 22.125 17.609 1 92.75 289 ILE A O 1
ATOM 2357 N N . GLN A 1 290 ? -18.078 21.859 15.398 1 91.75 290 GLN A N 1
ATOM 2358 C CA . GLN A 1 290 ? -18.172 20.406 15.492 1 91.75 290 GLN A CA 1
ATOM 2359 C C . GLN A 1 290 ? -16.938 19.812 16.172 1 91.75 290 GLN A C 1
ATOM 2361 O O . GLN A 1 290 ? -15.812 20.141 15.805 1 91.75 290 GLN A O 1
ATOM 2366 N N . GLY A 1 291 ? -17.172 18.969 17.125 1 91.56 291 GLY A N 1
ATOM 2367 C CA . GLY A 1 291 ? -16.094 18.281 17.812 1 91.56 291 GLY A CA 1
ATOM 2368 C C . GLY A 1 291 ? -15.68 18.953 19.109 1 91.56 291 GLY A C 1
ATOM 2369 O O . GLY A 1 291 ? -14.914 18.391 19.891 1 91.56 291 GLY A O 1
ATOM 2370 N N . LEU A 1 292 ? -16.125 20.172 19.297 1 94.75 292 LEU A N 1
ATOM 2371 C CA . LEU A 1 292 ? -15.734 20.938 20.469 1 94.75 292 LEU A CA 1
ATOM 2372 C C . LEU A 1 292 ? -16.312 20.328 21.734 1 94.75 292 LEU A C 1
ATOM 2374 O O . LEU A 1 292 ? -17.5 20.031 21.812 1 94.75 292 LEU A O 1
ATOM 2378 N N . VAL A 1 293 ? -15.438 20.078 22.656 1 95.62 293 VAL A N 1
ATOM 2379 C CA . VAL A 1 293 ? -15.859 19.484 23.922 1 95.62 293 VAL A CA 1
ATOM 2380 C C . VAL A 1 293 ? -16.141 20.578 24.938 1 95.62 293 VAL A C 1
ATOM 2382 O O . VAL A 1 293 ? -15.297 21.453 25.172 1 95.62 293 VAL A O 1
ATOM 2385 N N . GLU A 1 294 ? -17.297 20.547 25.469 1 95.25 294 GLU A N 1
ATOM 2386 C CA . GLU A 1 294 ? -17.672 21.422 26.578 1 95.25 294 GLU A CA 1
ATOM 2387 C C . GLU A 1 294 ? -17.625 20.672 27.906 1 95.25 294 GLU A C 1
ATOM 2389 O O . GLU A 1 294 ? -18.281 19.656 28.078 1 95.25 294 GLU A O 1
ATOM 2394 N N . LYS A 1 295 ? -16.844 21.219 28.797 1 96.94 295 LYS A N 1
ATOM 2395 C CA . LYS A 1 295 ? -16.672 20.547 30.078 1 96.94 295 LYS A CA 1
ATOM 2396 C C . LYS A 1 295 ? -17.438 21.266 31.188 1 96.94 295 LYS A C 1
ATOM 2398 O O . LYS A 1 295 ? -17.375 22.484 31.312 1 96.94 295 LYS A O 1
ATOM 2403 N N . PRO A 1 296 ? -18.234 20.484 31.969 1 96.25 296 PRO A N 1
ATOM 2404 C CA . PRO A 1 296 ? -18.859 21.094 33.156 1 96.25 296 PRO A CA 1
ATOM 2405 C C . PRO A 1 296 ? -17.875 21.344 34.281 1 96.25 296 PRO A C 1
ATOM 2407 O O . PRO A 1 296 ? -16.891 20.594 34.438 1 96.25 296 PRO A O 1
ATOM 2410 N N . SER A 1 297 ? -18.047 22.469 34.938 1 96.25 297 SER A N 1
ATOM 2411 C CA . SER A 1 297 ? -17.25 22.781 36.125 1 96.25 297 SER A CA 1
ATOM 2412 C C . SER A 1 297 ? -18.141 22.828 37.375 1 96.25 297 SER A C 1
ATOM 2414 O O . SER A 1 297 ? -19.188 23.469 37.375 1 96.25 297 SER A O 1
ATOM 2416 N N . GLU A 1 298 ? -17.625 22.203 38.469 1 93.75 298 GLU A N 1
ATOM 2417 C CA . GLU A 1 298 ? -18.453 22.094 39.656 1 93.75 298 GLU A CA 1
ATOM 2418 C C . GLU A 1 298 ? -17.953 23.047 40.75 1 93.75 298 GLU A C 1
ATOM 2420 O O . GLU A 1 298 ? -18.609 23.188 41.781 1 93.75 298 GLU A O 1
ATOM 2425 N N . SER A 1 299 ? -16.891 23.609 40.531 1 95.31 299 SER A N 1
ATOM 2426 C CA . SER A 1 299 ? -16.344 24.516 41.562 1 95.31 299 SER A CA 1
ATOM 2427 C C . SER A 1 299 ? -15.438 25.562 40.938 1 95.31 299 SER A C 1
ATOM 2429 O O . SER A 1 299 ? -15.055 25.438 39.75 1 95.31 299 SER A O 1
ATOM 2431 N N . GLU A 1 300 ? -15.203 26.578 41.75 1 95.31 300 GLU A N 1
ATOM 2432 C CA . GLU A 1 300 ? -14.281 27.641 41.344 1 95.31 300 GLU A CA 1
ATOM 2433 C C . GLU A 1 300 ? -12.906 27.078 41.031 1 95.31 300 GLU A C 1
ATOM 2435 O O . GLU A 1 300 ? -12.289 27.469 40.031 1 95.31 300 GLU A O 1
ATOM 2440 N N . GLN A 1 301 ? -12.406 26.172 41.781 1 95.5 301 GLN A N 1
ATOM 2441 C CA . GLN A 1 301 ? -11.086 25.578 41.594 1 95.5 301 GLN A CA 1
ATOM 2442 C C . GLN A 1 301 ? -11.031 24.75 40.312 1 95.5 301 GLN A C 1
ATOM 2444 O O . GLN A 1 301 ? -10.047 24.828 39.562 1 95.5 301 GLN A O 1
ATOM 2449 N N . GLU A 1 302 ? -12.062 24.078 40.125 1 96.31 302 GLU A N 1
ATOM 2450 C CA . GLU A 1 302 ? -12.109 23.25 38.906 1 96.31 302 GLU A CA 1
ATOM 2451 C C . GLU A 1 302 ? -12.125 24.125 37.656 1 96.31 302 GLU A C 1
ATOM 2453 O O . GLU A 1 302 ? -11.477 23.797 36.656 1 96.31 302 GLU A O 1
ATOM 2458 N N . LEU A 1 303 ? -12.906 25.141 37.75 1 96.75 303 LEU A N 1
ATOM 2459 C CA . LEU A 1 303 ? -12.969 26.062 36.594 1 96.75 303 LEU A CA 1
ATOM 2460 C C . LEU A 1 303 ? -11.594 26.641 36.281 1 96.75 303 LEU A C 1
ATOM 2462 O O . LEU A 1 303 ? -11.164 26.656 35.125 1 96.75 303 LEU A O 1
ATOM 2466 N N . PHE A 1 304 ? -10.938 27.062 37.281 1 95.5 304 PHE A N 1
ATOM 2467 C CA . PHE A 1 304 ? -9.617 27.656 37.094 1 95.5 304 PHE A CA 1
ATOM 2468 C C . PHE A 1 304 ? -8.625 26.609 36.594 1 95.5 304 PHE A C 1
ATOM 2470 O O . PHE A 1 304 ? -7.793 26.922 35.719 1 95.5 304 PHE A O 1
ATOM 2477 N N . GLN A 1 305 ? -8.719 25.422 37.031 1 96.12 305 GLN A N 1
ATOM 2478 C CA . GLN A 1 305 ? -7.836 24.359 36.594 1 96.12 305 GLN A CA 1
ATOM 2479 C C . GLN A 1 305 ? -8.039 24.031 35.125 1 96.12 305 GLN A C 1
ATOM 2481 O O . GLN A 1 305 ? -7.078 23.75 34.406 1 96.12 305 GLN A O 1
ATOM 2486 N N . LEU A 1 306 ? -9.266 24.016 34.75 1 96.62 306 LEU A N 1
ATOM 2487 C CA . LEU A 1 306 ? -9.57 23.766 33.344 1 96.62 306 LEU A CA 1
ATOM 2488 C C . LEU A 1 306 ? -8.953 24.828 32.438 1 96.62 306 LEU A C 1
ATOM 2490 O O . LEU A 1 306 ? -8.383 24.516 31.406 1 96.62 306 LEU A O 1
ATOM 2494 N N . MET A 1 307 ? -9.031 26.047 32.844 1 96.5 307 MET A N 1
ATOM 2495 C CA . MET A 1 307 ? -8.461 27.141 32.062 1 96.5 307 MET A CA 1
ATOM 2496 C C . MET A 1 307 ? -6.941 27.078 32.031 1 96.5 307 MET A C 1
ATOM 2498 O O . MET A 1 307 ? -6.312 27.297 31 1 96.5 307 MET A O 1
ATOM 2502 N N . GLU A 1 308 ? -6.391 26.688 33.094 1 95 308 GLU A N 1
ATOM 2503 C CA . GLU A 1 308 ? -4.941 26.531 33.188 1 95 308 GLU A CA 1
ATOM 2504 C C . GLU A 1 308 ? -4.449 25.406 32.281 1 95 308 GLU A C 1
ATOM 2506 O O . GLU A 1 308 ? -3.408 25.531 31.641 1 95 308 GLU A O 1
ATOM 2511 N N . LEU A 1 309 ? -5.191 24.391 32.406 1 94.19 309 LEU A N 1
ATOM 2512 C CA . LEU A 1 309 ? -4.852 23.266 31.531 1 94.19 309 LEU A CA 1
ATOM 2513 C C . LEU A 1 309 ? -4.867 23.672 30.062 1 94.19 309 LEU A C 1
ATOM 2515 O O . LEU A 1 309 ? -3.93 23.375 29.328 1 94.19 309 LEU A O 1
ATOM 2519 N N . ALA A 1 310 ? -5.863 24.312 29.672 1 94.25 310 ALA A N 1
ATOM 2520 C CA . ALA A 1 310 ? -5.996 24.75 28.281 1 94.25 310 ALA A CA 1
ATOM 2521 C C . ALA A 1 310 ? -4.852 25.688 27.891 1 94.25 310 ALA A C 1
ATOM 2523 O O . ALA A 1 310 ? -4.273 25.547 26.812 1 94.25 310 ALA A O 1
ATOM 2524 N N . ASN A 1 311 ? -4.496 26.594 28.75 1 92.06 311 ASN A N 1
ATOM 2525 C CA . ASN A 1 311 ? -3.402 27.516 28.484 1 92.06 311 ASN A CA 1
ATOM 2526 C C . ASN A 1 311 ? -2.07 26.797 28.344 1 92.06 311 ASN A C 1
ATOM 2528 O O . ASN A 1 311 ? -1.229 27.188 27.531 1 92.06 311 ASN A O 1
ATOM 2532 N N . SER A 1 312 ? -1.902 25.766 29.078 1 89.5 312 SER A N 1
ATOM 2533 C CA . SER A 1 312 ? -0.668 25 29.016 1 89.5 312 SER A CA 1
ATOM 2534 C C . SER A 1 312 ? -0.555 24.234 27.703 1 89.5 312 SER A C 1
ATOM 2536 O O . SER A 1 312 ? 0.537 24.109 27.141 1 89.5 312 SER A O 1
ATOM 2538 N N . VAL A 1 313 ? -1.646 23.766 27.281 1 86.88 313 VAL A N 1
ATOM 2539 C CA . VAL A 1 313 ? -1.674 23.016 26.031 1 86.88 313 VAL A CA 1
ATOM 2540 C C . VAL A 1 313 ? -1.385 23.938 24.859 1 86.88 313 VAL A C 1
ATOM 2542 O O . VAL A 1 313 ? -0.723 23.562 23.891 1 86.88 313 VAL A O 1
ATOM 2545 N N . ARG A 1 314 ? -1.818 25.125 24.906 1 85.12 314 ARG A N 1
ATOM 2546 C CA . ARG A 1 314 ? -1.592 26.125 23.875 1 85.12 314 ARG A CA 1
ATOM 2547 C C . ARG A 1 314 ? -0.101 26.375 23.656 1 85.12 314 ARG A C 1
ATOM 2549 O O . ARG A 1 314 ? 0.349 26.531 22.531 1 85.12 314 ARG A O 1
ATOM 2556 N N . THR A 1 315 ? 0.775 26.375 24.703 1 67.31 315 THR A N 1
ATOM 2557 C CA . THR A 1 315 ? 2.184 26.766 24.672 1 67.31 315 THR A CA 1
ATOM 2558 C C . THR A 1 315 ? 3.055 25.578 24.281 1 67.31 315 THR A C 1
ATOM 2560 O O . THR A 1 315 ? 4.156 25.75 23.75 1 67.31 315 THR A O 1
ATOM 2563 N N . THR A 1 316 ? 2.869 24.328 24.562 1 57.16 316 THR A N 1
ATOM 2564 C CA . THR A 1 316 ? 3.746 23.172 24.484 1 57.16 316 THR A CA 1
ATOM 2565 C C . THR A 1 316 ? 4.082 22.844 23.047 1 57.16 316 THR A C 1
ATOM 2567 O O . THR A 1 316 ? 5.125 22.25 22.75 1 57.16 316 THR A O 1
ATOM 2570 N N . HIS A 1 317 ? 3.363 22.969 22.125 1 52.06 317 HIS A N 1
ATOM 2571 C CA . HIS A 1 317 ? 3.75 22.219 20.953 1 52.06 317 HIS A CA 1
ATOM 2572 C C . HIS A 1 317 ? 4.961 22.844 20.266 1 52.06 317 HIS A C 1
ATOM 2574 O O . HIS A 1 317 ? 5.5 22.281 19.312 1 52.06 317 HIS A O 1
ATOM 2580 N N . ALA A 1 318 ? 5.312 24.109 20.422 1 46.62 318 ALA A N 1
ATOM 2581 C CA . ALA A 1 318 ? 6.406 24.578 19.578 1 46.62 318 ALA A CA 1
ATOM 2582 C C . ALA A 1 318 ? 7.758 24.281 20.219 1 46.62 318 ALA A C 1
ATOM 2584 O O . ALA A 1 318 ? 7.871 24.219 21.453 1 46.62 318 ALA A O 1
ATOM 2585 N N . THR A 1 319 ? 8.5 23.375 19.656 1 45.12 319 THR A N 1
ATOM 2586 C CA . THR A 1 319 ? 9.891 23.281 20.078 1 45.12 319 THR A CA 1
ATOM 2587 C C . THR A 1 319 ? 10.359 24.578 20.719 1 45.12 319 THR A C 1
ATOM 2589 O O . THR A 1 319 ? 11.281 24.578 21.531 1 45.12 319 THR A O 1
ATOM 2592 N N . VAL A 1 320 ? 9.984 25.734 20.109 1 43.97 320 VAL A N 1
ATOM 2593 C CA . VAL A 1 320 ? 10.312 27 20.75 1 43.97 320 VAL A CA 1
ATOM 2594 C C . VAL A 1 320 ? 9.062 27.594 21.406 1 43.97 320 VAL A C 1
ATOM 2596 O O . VAL A 1 320 ? 8.117 27.984 20.703 1 43.97 320 VAL A O 1
ATOM 2599 N N . ALA A 1 321 ? 8.742 27.25 22.641 1 43.81 321 ALA A N 1
ATOM 2600 C CA . ALA A 1 321 ? 7.613 27.547 23.516 1 43.81 321 ALA A CA 1
ATOM 2601 C C . ALA A 1 321 ? 6.941 28.859 23.141 1 43.81 321 ALA A C 1
ATOM 2603 O O . ALA A 1 321 ? 5.711 28.953 23.109 1 43.81 321 ALA A O 1
ATOM 2604 N N . ASN A 1 322 ? 7.676 29.984 23.156 1 48.47 322 ASN A N 1
ATOM 2605 C CA . ASN A 1 322 ? 7.188 31.344 23.016 1 48.47 322 ASN A CA 1
ATOM 2606 C C . ASN A 1 322 ? 6.621 31.594 21.609 1 48.47 322 ASN A C 1
ATOM 2608 O O . ASN A 1 322 ? 5.852 32.531 21.406 1 48.47 322 ASN A O 1
ATOM 2612 N N . ASP A 1 323 ? 6.66 30.547 20.672 1 62.28 323 ASP A N 1
ATOM 2613 C CA . ASP A 1 323 ? 6.465 30.953 19.297 1 62.28 323 ASP A CA 1
ATOM 2614 C C . ASP A 1 323 ? 5.039 30.656 18.828 1 62.28 323 ASP A C 1
ATOM 2616 O O . ASP A 1 323 ? 4.371 31.531 18.266 1 62.28 323 ASP A O 1
ATOM 2620 N N . THR A 1 324 ? 4.336 29.641 19.406 1 68.5 324 THR A N 1
ATOM 2621 C CA . THR A 1 324 ? 3.037 29.328 18.812 1 68.5 324 THR A CA 1
ATOM 2622 C C . THR A 1 324 ? 1.938 30.172 19.453 1 68.5 324 THR A C 1
ATOM 2624 O O . THR A 1 324 ? 1.007 30.594 18.766 1 68.5 324 THR A O 1
ATOM 2627 N N . SER A 1 325 ? 2.113 30.578 20.734 1 79.75 325 SER A N 1
ATOM 2628 C CA . SER A 1 325 ? 1.073 31.344 21.422 1 79.75 325 SER A CA 1
ATOM 2629 C C . SER A 1 325 ? 0.923 32.75 20.812 1 79.75 325 SER A C 1
ATOM 2631 O O . SER A 1 325 ? -0.184 33.281 20.75 1 79.75 325 SER A O 1
ATOM 2633 N N . SER A 1 326 ? 1.976 33.188 20.312 1 86.06 326 SER A N 1
ATOM 2634 C CA . SER A 1 326 ? 1.937 34.531 19.719 1 86.06 326 SER A CA 1
ATOM 2635 C C . SER A 1 326 ? 1.3 34.531 18.344 1 86.06 326 SER A C 1
ATOM 2637 O O . SER A 1 326 ? 0.919 35.562 17.812 1 86.06 326 SER A O 1
ATOM 2639 N N . ARG A 1 327 ? 1.097 33.344 17.891 1 87.75 327 ARG A N 1
ATOM 2640 C CA . ARG A 1 327 ? 0.62 33.25 16.516 1 87.75 327 ARG A CA 1
ATOM 2641 C C . ARG A 1 327 ? -0.805 32.719 16.453 1 87.75 327 ARG A C 1
ATOM 2643 O O . ARG A 1 327 ? -1.374 32.562 15.383 1 87.75 327 ARG A O 1
ATOM 2650 N N . SER A 1 328 ? -1.382 32.469 17.641 1 91.12 328 SER A N 1
ATOM 2651 C CA . SER A 1 328 ? -2.715 31.875 17.672 1 91.12 328 SER A CA 1
ATOM 2652 C C . SER A 1 328 ? -3.672 32.719 18.516 1 91.12 328 SER A C 1
ATOM 2654 O O . SER A 1 328 ? -3.238 33.469 19.391 1 91.12 328 SER A O 1
ATOM 2656 N N . HIS A 1 329 ? -4.93 32.688 18.109 1 94.75 329 HIS A N 1
ATOM 2657 C CA . HIS A 1 329 ? -5.996 33.219 18.953 1 94.75 329 HIS A CA 1
ATOM 2658 C C . HIS A 1 329 ? -6.547 32.156 19.875 1 94.75 329 HIS A C 1
ATOM 2660 O O . HIS A 1 329 ? -6.871 31.047 19.422 1 94.75 329 HIS A O 1
ATOM 2666 N N . SER A 1 330 ? -6.578 32.406 21.141 1 96.12 330 SER A N 1
ATOM 2667 C CA . SER A 1 330 ? -7.207 31.469 22.062 1 96.12 330 SER A CA 1
ATOM 2668 C C . SER A 1 330 ? -8.555 31.984 22.547 1 96.12 330 SER A C 1
ATOM 2670 O O . SER A 1 330 ? -8.688 33.188 22.859 1 96.12 330 SER A O 1
ATOM 2672 N N . ILE A 1 331 ? -9.547 31.172 22.547 1 97.25 331 ILE A N 1
ATOM 2673 C CA . ILE A 1 331 ? -10.898 31.547 22.906 1 97.25 331 ILE A CA 1
ATOM 2674 C C . ILE A 1 331 ? -11.406 30.656 24.031 1 97.25 331 ILE A C 1
ATOM 2676 O O . ILE A 1 331 ? -11.492 29.438 23.875 1 97.25 331 ILE A O 1
ATOM 2680 N N . CYS A 1 332 ? -11.656 31.25 25.125 1 97.88 332 CYS A N 1
ATOM 2681 C CA . CYS A 1 332 ? -12.297 30.578 26.266 1 97.88 332 CYS A CA 1
ATOM 2682 C C . CYS A 1 332 ? -13.766 30.969 26.359 1 97.88 332 CYS A C 1
ATOM 2684 O O . CYS A 1 332 ? -14.078 32.156 26.594 1 97.88 332 CYS A O 1
ATOM 2686 N N . GLN A 1 333 ? -14.594 30.047 26.203 1 97 333 GLN A N 1
ATOM 2687 C CA . GLN A 1 333 ? -16.031 30.297 26.297 1 97 333 GLN A CA 1
ATOM 2688 C C . GLN A 1 333 ? -16.609 29.672 27.562 1 97 333 GLN A C 1
ATOM 2690 O O . GLN A 1 333 ? -16.484 28.469 27.781 1 97 333 GLN A O 1
ATOM 2695 N N . ILE A 1 334 ? -17.25 30.484 28.312 1 97.31 334 ILE A N 1
ATOM 2696 C CA . ILE A 1 334 ? -17.922 30.031 29.531 1 97.31 334 ILE A CA 1
ATOM 2697 C C . ILE A 1 334 ? -19.422 30.281 29.406 1 97.31 334 ILE A C 1
ATOM 2699 O O . ILE A 1 334 ? -19.859 31.422 29.25 1 97.31 334 ILE A O 1
ATOM 2703 N N . ALA A 1 335 ? -20.156 29.203 29.531 1 96 335 ALA A N 1
ATOM 2704 C CA . ALA A 1 335 ? -21.625 29.297 29.438 1 96 335 ALA A CA 1
ATOM 2705 C C . ALA A 1 335 ? -22.281 29.016 30.781 1 96 335 ALA A C 1
ATOM 2707 O O . ALA A 1 335 ? -21.844 28.109 31.516 1 96 335 ALA A O 1
ATOM 2708 N N . ILE A 1 336 ? -23.203 29.828 31.125 1 96.12 336 ILE A N 1
ATOM 2709 C CA . ILE A 1 336 ? -24.078 29.562 32.25 1 96.12 336 ILE A CA 1
ATOM 2710 C C . ILE A 1 336 ? -25.406 29.016 31.766 1 96.12 336 ILE A C 1
ATOM 2712 O O . ILE A 1 336 ? -26.094 29.656 30.969 1 96.12 336 ILE A O 1
ATOM 2716 N N . ARG A 1 337 ? -25.703 27.891 32.312 1 95.31 337 ARG A N 1
ATOM 2717 C CA . ARG A 1 337 ? -26.891 27.219 31.812 1 95.31 337 ARG A CA 1
ATOM 2718 C C . ARG A 1 337 ? -27.844 26.859 32.938 1 95.31 337 ARG A C 1
ATOM 2720 O O . ARG A 1 337 ? -27.406 26.625 34.062 1 95.31 337 ARG A O 1
ATOM 2727 N N . GLN A 1 338 ? -29.109 26.938 32.656 1 93.62 338 GLN A N 1
ATOM 2728 C CA . GLN A 1 338 ? -30.188 26.391 33.469 1 93.62 338 GLN A CA 1
ATOM 2729 C C . GLN A 1 338 ? -30.953 25.297 32.719 1 93.62 338 GLN A C 1
ATOM 2731 O O . GLN A 1 338 ? -31.688 25.578 31.781 1 93.62 338 GLN A O 1
ATOM 2736 N N . GLY A 1 339 ? -30.734 24.125 33.125 1 88.62 339 GLY A N 1
ATOM 2737 C CA . GLY A 1 339 ? -31.25 23.016 32.344 1 88.62 339 GLY A CA 1
ATOM 2738 C C . GLY A 1 339 ? -30.578 22.906 30.984 1 88.62 339 GLY A C 1
ATOM 2739 O O . GLY A 1 339 ? -29.359 22.719 30.906 1 88.62 339 GLY A O 1
ATOM 2740 N N . TYR A 1 340 ? -31.375 23.172 29.891 1 84.56 340 TYR A N 1
ATOM 2741 C CA . TYR A 1 340 ? -30.828 23.031 28.531 1 84.56 340 TYR A CA 1
ATOM 2742 C C . TYR A 1 340 ? -30.719 24.406 27.859 1 84.56 340 TYR A C 1
ATOM 2744 O O . TYR A 1 340 ? -30.297 24.5 26.703 1 84.56 340 TYR A O 1
ATOM 2752 N N . SER A 1 341 ? -30.953 25.406 28.688 1 89.12 341 SER A N 1
ATOM 2753 C CA . SER A 1 341 ? -30.969 26.734 28.094 1 89.12 341 SER A CA 1
ATOM 2754 C C . SER A 1 341 ? -29.766 27.562 28.547 1 89.12 341 SER A C 1
ATOM 2756 O O . SER A 1 341 ? -29.422 27.547 29.734 1 89.12 341 SER A O 1
ATOM 2758 N N . ASP A 1 342 ? -29.203 28.281 27.609 1 88.81 342 ASP A N 1
ATOM 2759 C CA . ASP A 1 342 ? -28.125 29.203 27.953 1 88.81 342 ASP A CA 1
ATOM 2760 C C . ASP A 1 342 ? -28.688 30.516 28.5 1 88.81 342 ASP A C 1
ATOM 2762 O O . ASP A 1 342 ? -29.5 31.172 27.844 1 88.81 342 ASP A O 1
ATOM 2766 N N . ILE A 1 343 ? -28.312 30.828 29.703 1 91.94 343 ILE A N 1
ATOM 2767 C CA . ILE A 1 343 ? -28.766 32.031 30.359 1 91.94 343 ILE A CA 1
ATOM 2768 C C . ILE A 1 343 ? -27.75 33.156 30.125 1 91.94 343 ILE A C 1
ATOM 2770 O O . ILE A 1 343 ? -28.109 34.344 30.203 1 91.94 343 ILE A O 1
ATOM 2774 N N . GLY A 1 344 ? -26.531 32.812 29.828 1 93.44 344 GLY A N 1
ATOM 2775 C CA . GLY A 1 344 ? -25.484 33.812 29.578 1 93.44 344 GLY A CA 1
ATOM 2776 C C . GLY A 1 344 ? -24.188 33.188 29.062 1 93.44 344 GLY A C 1
ATOM 2777 O O . GLY A 1 344 ? -23.984 31.969 29.219 1 93.44 344 GLY A O 1
ATOM 2778 N N . LYS A 1 345 ? -23.391 34.062 28.438 1 94.69 345 LYS A N 1
ATOM 2779 C CA . LYS A 1 345 ? -22.141 33.594 27.859 1 94.69 345 LYS A CA 1
ATOM 2780 C C . LYS A 1 345 ? -21.016 34.594 28.094 1 94.69 345 LYS A C 1
ATOM 2782 O O . LYS A 1 345 ? -21.219 35.812 27.938 1 94.69 345 LYS A O 1
ATOM 2787 N N . LEU A 1 346 ? -19.953 34.094 28.562 1 97 346 LEU A N 1
ATOM 2788 C CA . LEU A 1 346 ? -18.734 34.875 28.703 1 97 346 LEU A CA 1
ATOM 2789 C C . LEU A 1 346 ? -17.625 34.312 27.781 1 97 346 LEU A C 1
ATOM 2791 O O . LEU A 1 346 ? -17.328 33.125 27.797 1 97 346 LEU A O 1
ATOM 2795 N N . ILE A 1 347 ? -17.078 35.219 27.016 1 97.62 347 ILE A N 1
ATOM 2796 C CA . ILE A 1 347 ? -16.047 34.812 26.062 1 97.62 347 ILE A CA 1
ATOM 2797 C C . ILE A 1 347 ? -14.766 35.594 26.312 1 97.62 347 ILE A C 1
ATOM 2799 O O . ILE A 1 347 ? -14.766 36.812 26.297 1 97.62 347 ILE A O 1
ATOM 2803 N N . LEU A 1 348 ? -13.727 34.906 26.609 1 98.12 348 LEU A N 1
ATOM 2804 C CA . LEU A 1 348 ? -12.406 35.5 26.797 1 98.12 348 LEU A CA 1
ATOM 2805 C C . LEU A 1 348 ? -11.5 35.188 25.609 1 98.12 348 LEU A C 1
ATOM 2807 O O . LEU A 1 348 ? -11.297 34 25.281 1 98.12 348 LEU A O 1
ATOM 2811 N N . VAL A 1 349 ? -10.984 36.188 24.969 1 98 349 VAL A N 1
ATOM 2812 C CA . VAL A 1 349 ? -10.195 35.969 23.766 1 98 349 VAL A CA 1
ATOM 2813 C C . VAL A 1 349 ? -8.797 36.531 23.953 1 98 349 VAL A C 1
ATOM 2815 O O . VAL A 1 349 ? -8.641 37.75 24.188 1 98 349 VAL A O 1
ATOM 2818 N N . ASP A 1 350 ? -7.832 35.75 23.922 1 97.06 350 ASP A N 1
ATOM 2819 C CA . ASP A 1 350 ? -6.43 36.156 23.844 1 97.06 350 ASP A CA 1
ATOM 2820 C C . ASP A 1 350 ? -5.941 36.156 22.391 1 97.06 350 ASP A C 1
ATOM 2822 O O . ASP A 1 350 ? -5.691 35.094 21.828 1 97.06 350 ASP A O 1
ATOM 2826 N N . LEU A 1 351 ? -5.832 37.281 21.875 1 96.75 351 LEU A N 1
ATOM 2827 C CA . LEU A 1 351 ? -5.547 37.406 20.453 1 96.75 351 LEU A CA 1
ATOM 2828 C C . LEU A 1 351 ? -4.074 37.156 20.156 1 96.75 351 LEU A C 1
ATOM 2830 O O . LEU A 1 351 ? -3.234 37.25 21.062 1 96.75 351 LEU A O 1
ATOM 2834 N N . ALA A 1 352 ? -3.803 36.844 18.844 1 93.62 352 ALA A N 1
ATOM 2835 C CA . ALA A 1 352 ? -2.424 36.719 18.391 1 93.62 352 ALA A CA 1
ATOM 2836 C C . ALA A 1 352 ? -1.694 38.062 18.438 1 93.62 352 ALA A C 1
ATOM 2838 O O . ALA A 1 352 ? -2.326 39.094 18.531 1 93.62 352 ALA A O 1
ATOM 2839 N N . GLY A 1 353 ? -0.398 37.938 18.406 1 91.81 353 GLY A N 1
ATOM 2840 C CA . GLY A 1 353 ? 0.373 39.156 18.406 1 91.81 353 GLY A CA 1
ATOM 2841 C C . GLY A 1 353 ? 0.042 40.062 17.234 1 91.81 353 GLY A C 1
ATOM 2842 O O . GLY A 1 353 ? -0.01 39.625 16.078 1 91.81 353 GLY A O 1
ATOM 2843 N N . SER A 1 354 ? -0.211 41.25 17.547 1 89.81 354 SER A N 1
ATOM 2844 C CA . SER A 1 354 ? -0.595 42.219 16.5 1 89.81 354 SER A CA 1
ATOM 2845 C C . SER A 1 354 ? 0.518 42.375 15.477 1 89.81 354 SER A C 1
ATOM 2847 O O . SER A 1 354 ? 0.25 42.656 14.305 1 89.81 354 SER A O 1
ATOM 2849 N N . GLU A 1 355 ? 1.768 42.219 15.852 1 86.5 355 GLU A N 1
ATOM 2850 C CA . GLU A 1 355 ? 2.918 42.375 14.961 1 86.5 355 GLU A CA 1
ATOM 2851 C C . GLU A 1 355 ? 2.984 41.25 13.945 1 86.5 355 GLU A C 1
ATOM 2853 O O . GLU A 1 355 ? 3.656 41.375 12.914 1 86.5 355 GLU A O 1
ATOM 2858 N N . ARG A 1 356 ? 2.324 40.188 14.273 1 85.62 356 ARG A N 1
ATOM 2859 C CA . ARG A 1 356 ? 2.348 39 13.406 1 85.62 356 ARG A CA 1
ATOM 2860 C C . ARG A 1 356 ? 1.62 39.281 12.094 1 85.62 356 ARG A C 1
ATOM 2862 O O . ARG A 1 356 ? 1.815 38.594 11.102 1 85.62 356 ARG A O 1
ATOM 2869 N N . ALA A 1 357 ? 0.806 40.25 12.094 1 81.94 357 ALA A N 1
ATOM 2870 C CA . ALA A 1 357 ? 0.154 40.656 10.859 1 81.94 357 ALA A CA 1
ATOM 2871 C C . ALA A 1 357 ? 1.179 41.125 9.828 1 81.94 357 ALA A C 1
ATOM 2873 O O . ALA A 1 357 ? 0.95 41.031 8.625 1 81.94 357 ALA A O 1
ATOM 2874 N N . GLN A 1 358 ? 2.299 41.594 10.297 1 80.62 358 GLN A N 1
ATOM 2875 C CA . GLN A 1 358 ? 3.348 42.062 9.406 1 80.62 358 GLN A CA 1
ATOM 2876 C C . GLN A 1 358 ? 4.059 40.906 8.711 1 80.62 358 GLN A C 1
ATOM 2878 O O . GLN A 1 358 ? 4.75 41.125 7.711 1 80.62 358 GLN A O 1
ATOM 2883 N N . ASP A 1 359 ? 3.822 39.781 9.266 1 80.75 359 ASP A N 1
ATOM 2884 C CA . ASP A 1 359 ? 4.449 38.594 8.68 1 80.75 359 ASP A CA 1
ATOM 2885 C C . ASP A 1 359 ? 3.869 38.312 7.301 1 80.75 359 ASP A C 1
ATOM 2887 O O . ASP A 1 359 ? 4.359 37.406 6.594 1 80.75 359 ASP A O 1
ATOM 2891 N N . THR A 1 360 ? 2.883 38.969 6.93 1 78.56 360 THR A N 1
ATOM 2892 C CA . THR A 1 360 ? 2.324 38.844 5.59 1 78.56 360 THR A CA 1
ATOM 2893 C C . THR A 1 360 ? 3.387 39.125 4.531 1 78.56 360 THR A C 1
ATOM 2895 O O . THR A 1 360 ? 3.281 38.656 3.395 1 78.56 360 THR A O 1
ATOM 2898 N N . GLN A 1 361 ? 4.418 39.781 5.008 1 77.5 361 GLN A N 1
ATOM 2899 C CA . GLN A 1 361 ? 5.473 40.188 4.074 1 77.5 361 GLN A CA 1
ATOM 2900 C C . GLN A 1 361 ? 6.68 39.25 4.199 1 77.5 361 GLN A C 1
ATOM 2902 O O . GLN A 1 361 ? 7.703 39.469 3.547 1 77.5 361 GLN A O 1
ATOM 2907 N N . SER A 1 362 ? 6.527 38.312 4.898 1 80.25 362 SER A N 1
ATOM 2908 C CA . SER A 1 362 ? 7.633 37.375 5.148 1 80.25 362 SER A CA 1
ATOM 2909 C C . SER A 1 362 ? 7.996 36.594 3.889 1 80.25 362 SER A C 1
ATOM 2911 O O . SER A 1 362 ? 7.145 36.375 3.029 1 80.25 362 SER A O 1
ATOM 2913 N N . ASN A 1 363 ? 9.266 36.188 3.893 1 76.38 363 ASN A N 1
ATOM 2914 C CA . ASN A 1 363 ? 9.719 35.344 2.799 1 76.38 363 ASN A CA 1
ATOM 2915 C C . ASN A 1 363 ? 9.344 33.875 3.025 1 76.38 363 ASN A C 1
ATOM 2917 O O . ASN A 1 363 ? 9.297 33.094 2.082 1 76.38 363 ASN A O 1
ATOM 2921 N N . ASN A 1 364 ? 9.188 33.656 4.191 1 81.88 364 ASN A N 1
ATOM 2922 C CA . ASN A 1 364 ? 8.719 32.312 4.508 1 81.88 364 ASN A CA 1
ATOM 2923 C C . ASN A 1 364 ? 7.227 32.156 4.242 1 81.88 364 ASN A C 1
ATOM 2925 O O . ASN A 1 364 ? 6.414 32.875 4.816 1 81.88 364 ASN A O 1
ATOM 2929 N N . ARG A 1 365 ? 6.848 31.25 3.443 1 83.5 365 ARG A N 1
ATOM 2930 C CA . ARG A 1 365 ? 5.469 31.094 2.996 1 83.5 365 ARG A CA 1
ATOM 2931 C C . ARG A 1 365 ? 4.535 30.812 4.168 1 83.5 365 ARG A C 1
ATOM 2933 O O . ARG A 1 365 ? 3.461 31.406 4.273 1 83.5 365 ARG A O 1
ATOM 2940 N N . GLN A 1 366 ? 4.984 29.969 5.004 1 81.88 366 GLN A N 1
ATOM 2941 C CA . GLN A 1 366 ? 4.137 29.625 6.141 1 81.88 366 GLN A CA 1
ATOM 2942 C C . GLN A 1 366 ? 3.834 30.844 6.996 1 81.88 366 GLN A C 1
ATOM 2944 O O . GLN A 1 366 ? 2.689 31.062 7.398 1 81.88 366 GLN A O 1
ATOM 2949 N N . ARG A 1 367 ? 4.809 31.609 7.215 1 83.81 367 ARG A N 1
ATOM 2950 C CA . ARG A 1 367 ? 4.656 32.812 8.008 1 83.81 367 ARG A CA 1
ATOM 2951 C C . ARG A 1 367 ? 3.809 33.844 7.273 1 83.81 367 ARG A C 1
ATOM 2953 O O . ARG A 1 367 ? 3.033 34.594 7.891 1 83.81 367 ARG A O 1
ATOM 2960 N N . ARG A 1 368 ? 3.971 33.812 6.039 1 85.5 368 ARG A N 1
ATOM 2961 C CA . ARG A 1 368 ? 3.193 34.719 5.219 1 85.5 368 ARG A CA 1
ATOM 2962 C C . ARG A 1 368 ? 1.71 34.375 5.258 1 85.5 368 ARG A C 1
ATOM 2964 O O . ARG A 1 368 ? 0.862 35.25 5.402 1 85.5 368 ARG A O 1
ATOM 2971 N N . LEU A 1 369 ? 1.457 33.188 5.164 1 85.31 369 LEU A N 1
ATOM 2972 C CA . LEU A 1 369 ? 0.071 32.719 5.18 1 85.31 369 LEU A CA 1
ATOM 2973 C C . LEU A 1 369 ? -0.56 32.938 6.551 1 85.31 369 LEU A C 1
ATOM 2975 O O . LEU A 1 369 ? -1.695 33.406 6.645 1 85.31 369 LEU A O 1
ATOM 2979 N N . GLU A 1 370 ? 0.203 32.688 7.488 1 85.06 370 GLU A N 1
ATOM 2980 C CA . GLU A 1 370 ? -0.274 32.906 8.852 1 85.06 370 GLU A CA 1
ATOM 2981 C C . GLU A 1 370 ? -0.518 34.375 9.117 1 85.06 370 GLU A C 1
ATOM 2983 O O . GLU A 1 370 ? -1.533 34.75 9.711 1 85.06 370 GLU A O 1
ATOM 2988 N N . GLY A 1 371 ? 0.463 35.094 8.695 1 87.38 371 GLY A N 1
ATOM 2989 C CA . GLY A 1 371 ? 0.333 36.531 8.859 1 87.38 371 GLY A CA 1
ATOM 2990 C C . GLY A 1 371 ? -0.881 37.094 8.156 1 87.38 371 GLY A C 1
ATOM 2991 O O . GLY A 1 371 ? -1.562 37.969 8.695 1 87.38 371 GLY A O 1
ATOM 2992 N N . ALA A 1 372 ? -1.095 36.594 7.047 1 86.25 372 ALA A N 1
ATOM 2993 C CA . ALA A 1 372 ? -2.258 37.031 6.285 1 86.25 372 ALA A CA 1
ATOM 2994 C C . ALA A 1 372 ? -3.555 36.688 7.008 1 86.25 372 ALA A C 1
ATOM 2996 O O . ALA A 1 372 ? -4.5 37.469 7.016 1 86.25 372 ALA A O 1
ATOM 2997 N N . GLU A 1 373 ? -3.598 35.594 7.582 1 88.56 373 GLU A N 1
ATOM 2998 C CA . GLU A 1 373 ? -4.785 35.156 8.312 1 88.56 373 GLU A CA 1
ATOM 2999 C C . GLU A 1 373 ? -5.004 36 9.555 1 88.56 373 GLU A C 1
ATOM 3001 O O . GLU A 1 373 ? -6.141 36.375 9.883 1 88.56 373 GLU A O 1
ATOM 3006 N N . ILE A 1 374 ? -3.934 36.219 10.25 1 89.94 374 ILE A N 1
ATOM 3007 C CA . ILE A 1 374 ? -4.027 37.031 11.438 1 89.94 374 ILE A CA 1
ATOM 3008 C C . ILE A 1 374 ? -4.488 38.438 11.055 1 89.94 374 ILE A C 1
ATOM 3010 O O . ILE A 1 374 ? -5.379 39 11.688 1 89.94 374 ILE A O 1
ATOM 3014 N N . ASN A 1 375 ? -3.895 39 10.008 1 87.75 375 ASN A N 1
ATOM 3015 C CA . ASN A 1 375 ? -4.277 40.312 9.531 1 87.75 375 ASN A CA 1
ATOM 3016 C C . ASN A 1 375 ? -5.75 40.375 9.148 1 87.75 375 ASN A C 1
ATOM 3018 O O . ASN A 1 375 ? -6.453 41.312 9.492 1 87.75 375 ASN A O 1
ATOM 3022 N N . LYS A 1 376 ? -6.164 39.438 8.453 1 88.06 376 LYS A N 1
ATOM 3023 C CA . LYS A 1 376 ? -7.559 39.344 8.031 1 88.06 376 LYS A CA 1
ATOM 3024 C C . LYS A 1 376 ? -8.492 39.281 9.234 1 88.06 376 LYS A C 1
ATOM 3026 O O . LYS A 1 376 ? -9.523 39.938 9.273 1 88.06 376 LYS A O 1
ATOM 3031 N N . SER A 1 377 ? -8.133 38.406 10.125 1 91.88 377 SER A N 1
ATOM 3032 C CA . SER A 1 377 ? -8.969 38.219 11.305 1 91.88 377 SER A CA 1
ATOM 3033 C C . SER A 1 377 ? -9.078 39.5 12.117 1 91.88 377 SER A C 1
ATOM 3035 O O . SER A 1 377 ? -10.156 39.844 12.609 1 91.88 377 SER A O 1
ATOM 3037 N N . LEU A 1 378 ? -7.961 40.219 12.273 1 91.88 378 LEU A N 1
ATOM 3038 C CA . LEU A 1 378 ? -7.961 41.469 13.055 1 91.88 378 LEU A CA 1
ATOM 3039 C C . LEU A 1 378 ? -8.75 42.531 12.336 1 91.88 378 LEU A C 1
ATOM 3041 O O . LEU A 1 378 ? -9.461 43.312 12.977 1 91.88 378 LEU A O 1
ATOM 3045 N N . LEU A 1 379 ? -8.648 42.562 11.109 1 88.44 379 LEU A N 1
ATOM 3046 C CA . LEU A 1 379 ? -9.422 43.531 10.328 1 88.44 379 LEU A CA 1
ATOM 3047 C C . LEU A 1 379 ? -10.914 43.25 10.43 1 88.44 379 LEU A C 1
ATOM 3049 O O . LEU A 1 379 ? -11.711 44.156 10.648 1 88.44 379 LEU A O 1
ATOM 3053 N N . ALA A 1 380 ? -11.227 42.031 10.195 1 91.19 380 ALA A N 1
ATOM 3054 C CA . ALA A 1 380 ? -12.625 41.625 10.305 1 91.19 380 ALA A CA 1
ATOM 3055 C C . ALA A 1 380 ? -13.172 41.938 11.695 1 91.19 380 ALA A C 1
ATOM 3057 O O . ALA A 1 380 ? -14.305 42.406 11.836 1 91.19 380 ALA A O 1
ATOM 3058 N N . LEU A 1 381 ? -12.367 41.656 12.648 1 93.88 381 LEU A N 1
ATOM 3059 C CA . LEU A 1 381 ? -12.773 41.938 14.023 1 93.88 381 LEU A CA 1
ATOM 3060 C C . LEU A 1 381 ? -13.055 43.406 14.227 1 93.88 381 LEU A C 1
ATOM 3062 O O . LEU A 1 381 ? -14.078 43.781 14.805 1 93.88 381 LEU A O 1
ATOM 3066 N N . LYS A 1 382 ? -12.148 44.219 13.766 1 91.19 382 LYS A N 1
ATOM 3067 C CA . LYS A 1 382 ? -12.305 45.688 13.875 1 91.19 382 LYS A CA 1
ATOM 3068 C C . LYS A 1 382 ? -13.625 46.125 13.258 1 91.19 382 LYS A C 1
ATOM 3070 O O . LYS A 1 382 ? -14.367 46.906 13.875 1 91.19 382 LYS A O 1
ATOM 3075 N N . GLU A 1 383 ? -13.938 45.594 12.156 1 88.88 383 GLU A N 1
ATOM 3076 C CA . GLU A 1 383 ? -15.148 46 11.453 1 88.88 383 GLU A CA 1
ATOM 3077 C C . GLU A 1 383 ? -16.391 45.5 12.164 1 88.88 383 GLU A C 1
ATOM 3079 O O . GLU A 1 383 ? -17.422 46.188 12.203 1 88.88 383 GLU A O 1
ATOM 3084 N N . CYS A 1 384 ? -16.312 44.344 12.625 1 92.19 384 CYS A N 1
ATOM 3085 C CA . CYS A 1 384 ? -17.453 43.781 13.359 1 92.19 384 CYS A CA 1
ATOM 3086 C C . CYS A 1 384 ? -17.734 44.594 14.609 1 92.19 384 CYS A C 1
ATOM 3088 O O . CYS A 1 384 ? -18.891 44.906 14.906 1 92.19 384 CYS A O 1
ATOM 3090 N N . ILE A 1 385 ? -16.688 44.938 15.352 1 91.69 385 ILE A N 1
ATOM 3091 C CA . ILE A 1 385 ? -16.859 45.719 16.578 1 91.69 385 ILE A CA 1
ATOM 3092 C C . ILE A 1 385 ? -17.391 47.094 16.234 1 91.69 385 ILE A C 1
ATOM 3094 O O . ILE A 1 385 ? -18.297 47.594 16.922 1 91.69 385 ILE A O 1
ATOM 3098 N N . ARG A 1 386 ? -16.922 47.688 15.234 1 87.06 386 ARG A N 1
ATOM 3099 C CA . ARG A 1 386 ? -17.391 49 14.805 1 87.06 386 ARG A CA 1
ATOM 3100 C C . ARG A 1 386 ? -18.859 48.938 14.422 1 87.06 386 ARG A C 1
ATOM 3102 O O . ARG A 1 386 ? -19.641 49.844 14.773 1 87.06 386 ARG A O 1
ATOM 3109 N N . ALA A 1 387 ? -19.188 47.969 13.695 1 86 387 ALA A N 1
ATOM 3110 C CA . ALA A 1 387 ? -20.578 47.812 13.273 1 86 387 ALA A CA 1
ATOM 3111 C C . ALA A 1 387 ? -21.5 47.625 14.469 1 86 387 ALA A C 1
ATOM 3113 O O . ALA A 1 387 ? -22.609 48.188 14.5 1 86 387 ALA A O 1
ATOM 3114 N N . MET A 1 388 ? -21.125 46.906 15.383 1 84.62 388 MET A N 1
ATOM 3115 C CA . MET A 1 388 ? -21.906 46.688 16.594 1 84.62 388 MET A CA 1
ATOM 3116 C C . MET A 1 388 ? -22.062 48 17.391 1 84.62 388 MET A C 1
ATOM 3118 O O . MET A 1 388 ? -23.156 48.312 17.859 1 84.62 388 MET A O 1
ATOM 3122 N N . ASP A 1 389 ? -20.953 48.688 17.5 1 83.06 389 ASP A N 1
ATOM 3123 C CA . ASP A 1 389 ? -20.953 49.906 18.297 1 83.06 389 ASP A CA 1
ATOM 3124 C C . ASP A 1 389 ? -21.797 51 17.625 1 83.06 389 ASP A C 1
ATOM 3126 O O . ASP A 1 389 ? -22.516 51.75 18.312 1 83.06 389 ASP A O 1
ATOM 3130 N N . SER A 1 390 ? -21.797 51.094 16.328 1 78.56 390 SER A N 1
ATOM 3131 C CA . SER A 1 390 ? -22.516 52.125 15.586 1 78.56 390 SER A CA 1
ATOM 3132 C C . SER A 1 390 ? -23.969 51.719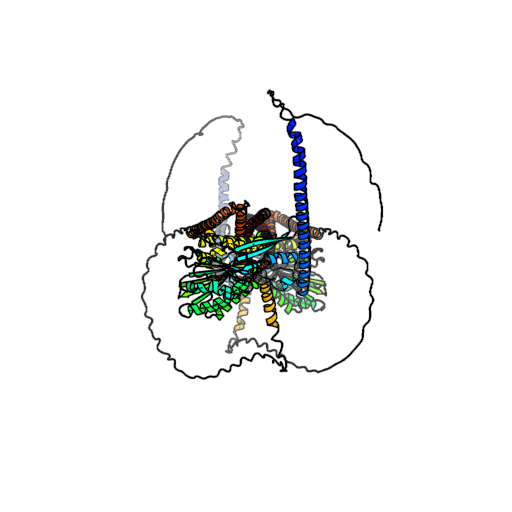 15.344 1 78.56 390 SER A C 1
ATOM 3134 O O . SER A 1 390 ? -24.797 52.531 14.953 1 78.56 390 SER A O 1
ATOM 3136 N N . GLY A 1 391 ? -24.25 50.531 15.602 1 76.19 391 GLY A N 1
ATOM 3137 C CA . GLY A 1 391 ? -25.609 50.062 15.375 1 76.19 391 GLY A CA 1
ATOM 3138 C C . GLY A 1 391 ? -25.922 49.844 13.906 1 76.19 391 GLY A C 1
ATOM 3139 O O . GLY A 1 391 ? -27.062 50.031 13.484 1 76.19 391 GLY A O 1
ATOM 3140 N N . GLN A 1 392 ? -24.844 49.594 13.188 1 73.19 392 GLN A N 1
ATOM 3141 C CA . GLN A 1 392 ? -25.062 49.312 11.766 1 73.19 392 GLN A CA 1
ATOM 3142 C C . GLN A 1 392 ? -25.812 48 11.562 1 73.19 392 GLN A C 1
ATOM 3144 O O . GLN A 1 392 ? -25.688 47.094 12.367 1 73.19 392 GLN A O 1
ATOM 3149 N N . GLY A 1 393 ? -26.609 48 10.617 1 71.44 393 GLY A N 1
ATOM 3150 C CA . GLY A 1 393 ? -27.469 46.875 10.367 1 71.44 393 GLY A CA 1
ATOM 3151 C C . GLY A 1 393 ? -26.703 45.625 9.984 1 71.44 393 GLY A C 1
ATOM 3152 O O . GLY A 1 393 ? -27.031 44.5 10.43 1 71.44 393 GLY A O 1
ATOM 3153 N N . HIS A 1 394 ? -25.641 45.719 9.203 1 82.62 394 HIS A N 1
ATOM 3154 C CA . HIS A 1 394 ? -24.969 44.531 8.75 1 82.62 394 HIS A CA 1
ATOM 3155 C C . HIS A 1 394 ? -23.609 44.344 9.43 1 82.62 394 HIS A C 1
ATOM 3157 O O . HIS A 1 394 ? -22.781 45.25 9.367 1 82.62 394 HIS A O 1
ATOM 3163 N N . VAL A 1 395 ? -23.391 43.281 10.109 1 86.81 395 VAL A N 1
ATOM 3164 C CA . VAL A 1 395 ? -22.141 42.938 10.75 1 86.81 395 VAL A CA 1
ATOM 3165 C C . VAL A 1 395 ? -21.422 41.875 9.938 1 86.81 395 VAL A C 1
ATOM 3167 O O . VAL A 1 395 ? -21.953 40.75 9.773 1 86.81 395 VAL A O 1
ATOM 3170 N N . PRO A 1 396 ? -20.266 42.094 9.375 1 88.56 396 PRO A N 1
ATOM 3171 C CA . PRO A 1 396 ? -19.562 41.156 8.516 1 88.56 396 PRO A CA 1
ATOM 3172 C C . PRO A 1 396 ? -18.812 40.094 9.312 1 88.56 396 PRO A C 1
ATOM 3174 O O . PRO A 1 396 ? -17.594 39.938 9.156 1 88.56 396 PRO A O 1
ATOM 3177 N N . PHE A 1 397 ? -19.453 39.219 10.031 1 89.88 397 PHE A N 1
ATOM 3178 C CA . PHE A 1 397 ? -18.797 38.281 10.914 1 89.88 397 PHE A CA 1
ATOM 3179 C C . PHE A 1 397 ? -18.359 37.031 10.141 1 89.88 397 PHE A C 1
ATOM 3181 O O . PHE A 1 397 ? -17.609 36.219 10.656 1 89.88 397 PHE A O 1
ATOM 3188 N N . ARG A 1 398 ? -18.734 36.906 8.859 1 88.12 398 ARG A N 1
ATOM 3189 C CA . ARG A 1 398 ? -18.359 35.719 8.07 1 88.12 398 ARG A CA 1
ATOM 3190 C C . ARG A 1 398 ? -17.031 35.938 7.363 1 88.12 398 ARG A C 1
ATOM 3192 O O . ARG A 1 398 ? -16.531 35.062 6.672 1 88.12 398 ARG A O 1
ATOM 3199 N N . ALA A 1 399 ? -16.469 37.094 7.582 1 85.44 399 ALA A N 1
ATOM 3200 C CA . ALA A 1 399 ? -15.25 37.469 6.859 1 85.44 399 ALA A CA 1
ATOM 3201 C C . ALA A 1 399 ? -14.047 36.656 7.371 1 85.44 399 ALA A C 1
ATOM 3203 O O . ALA A 1 399 ? -13.031 36.531 6.676 1 85.44 399 ALA A O 1
ATOM 3204 N N . SER A 1 400 ? -14.086 36.219 8.617 1 89.38 400 SER A N 1
ATOM 3205 C CA . SER A 1 400 ? -13.008 35.438 9.188 1 89.38 400 SER A CA 1
ATOM 3206 C C . SER A 1 400 ? -13.547 34.344 10.133 1 89.38 400 SER A C 1
ATOM 3208 O O . SER A 1 400 ? -14.656 34.469 10.641 1 89.38 400 SER A O 1
ATOM 3210 N N . LYS A 1 401 ? -12.703 33.344 10.375 1 90.56 401 LYS A N 1
ATOM 3211 C CA . LYS A 1 401 ? -13.102 32.281 11.289 1 90.56 401 LYS A CA 1
ATOM 3212 C C . LYS A 1 401 ? -13.25 32.812 12.711 1 90.56 401 LYS A C 1
ATOM 3214 O O . LYS A 1 401 ? -14.133 32.375 13.453 1 90.56 401 LYS A O 1
ATOM 3219 N N . LEU A 1 402 ? -12.375 33.719 13.07 1 94 402 LEU A N 1
ATOM 3220 C CA . LEU A 1 402 ? -12.43 34.312 14.398 1 94 402 LEU A CA 1
ATOM 3221 C C . LEU A 1 402 ? -13.766 35.031 14.625 1 94 402 LEU A C 1
ATOM 3223 O O . LEU A 1 402 ? -14.461 34.75 15.609 1 94 402 LEU A O 1
ATOM 3227 N N . THR A 1 403 ? -14.125 35.906 13.727 1 94.69 403 THR A N 1
ATOM 3228 C CA . THR A 1 403 ? -15.359 36.688 13.891 1 94.69 403 THR A CA 1
ATOM 3229 C C . THR A 1 403 ? -16.578 35.781 13.711 1 94.69 403 THR A C 1
ATOM 3231 O O . THR A 1 403 ? -17.625 36.031 14.312 1 94.69 403 THR A O 1
ATOM 3234 N N . LEU A 1 404 ? -16.406 34.75 12.945 1 92.75 404 LEU A N 1
ATOM 3235 C CA . LEU A 1 404 ? -17.5 33.781 12.758 1 92.75 404 LEU A CA 1
ATOM 3236 C C . LEU A 1 404 ? -17.844 33.094 14.07 1 92.75 404 LEU A C 1
ATOM 3238 O O . LEU A 1 404 ? -19.031 33 14.43 1 92.75 404 LEU A O 1
ATOM 3242 N N . VAL A 1 405 ? -16.859 32.625 14.75 1 93.5 405 VAL A N 1
ATOM 3243 C CA . VAL A 1 405 ? -17.078 31.922 16 1 93.5 405 VAL A CA 1
ATOM 3244 C C . VAL A 1 405 ? -17.594 32.906 17.062 1 93.5 405 VAL A C 1
ATOM 3246 O O . VAL A 1 405 ? -18.25 32.5 18.016 1 93.5 405 VAL A O 1
ATOM 3249 N N . LEU A 1 406 ? -17.312 34.188 16.891 1 94.25 406 LEU A N 1
ATOM 3250 C CA . LEU A 1 406 ? -17.703 35.219 17.844 1 94.25 406 LEU A CA 1
ATOM 3251 C C . LEU A 1 406 ? -18.969 35.938 17.391 1 94.25 406 LEU A C 1
ATOM 3253 O O . LEU A 1 406 ? -19.266 37.031 17.859 1 94.25 406 LEU A O 1
ATOM 3257 N N . ARG A 1 407 ? -19.703 35.406 16.547 1 90.81 407 ARG A N 1
ATOM 3258 C CA . ARG A 1 407 ? -20.891 36 15.969 1 90.81 407 ARG A CA 1
ATOM 3259 C C . ARG A 1 407 ? -21.812 36.531 17.062 1 90.81 407 ARG A C 1
ATOM 3261 O O . ARG A 1 407 ? -22.312 37.656 16.969 1 90.81 407 ARG A O 1
ATOM 3268 N N . ASP A 1 408 ? -22.031 35.812 18.078 1 87.81 408 ASP A N 1
ATOM 3269 C CA . ASP A 1 408 ? -22.969 36.188 19.141 1 87.81 408 ASP A CA 1
ATOM 3270 C C . ASP A 1 408 ? -22.5 37.438 19.875 1 87.81 408 ASP A C 1
ATOM 3272 O O . ASP A 1 408 ? -23.297 38.156 20.438 1 87.81 408 ASP A O 1
ATOM 3276 N N . SER A 1 409 ? -21.234 37.625 19.844 1 92.5 409 SER A N 1
ATOM 3277 C CA . SER A 1 409 ? -20.688 38.812 20.516 1 92.5 409 SER A CA 1
ATOM 3278 C C . SER A 1 409 ? -21.109 40.094 19.812 1 92.5 409 SER A C 1
ATOM 3280 O O . SER A 1 409 ? -21.125 41.156 20.422 1 92.5 409 SER A O 1
ATOM 3282 N N . PHE A 1 410 ? -21.453 39.906 18.578 1 89.88 410 PHE A N 1
ATOM 3283 C CA . PHE A 1 410 ? -21.719 41.125 17.797 1 89.88 410 PHE A CA 1
ATOM 3284 C C . PHE A 1 410 ? -23.203 41.281 17.547 1 89.88 410 PHE A C 1
ATOM 3286 O O . PHE A 1 410 ? -23.672 42.375 17.234 1 89.88 410 PHE A O 1
ATOM 3293 N N . THR A 1 411 ? -23.938 40.188 17.406 1 77.94 411 THR A N 1
ATOM 3294 C CA . THR A 1 411 ? -25.328 40.219 16.969 1 77.94 411 THR A CA 1
ATOM 3295 C C . THR A 1 411 ? -26.281 39.906 18.109 1 77.94 411 THR A C 1
ATOM 3297 O O . THR A 1 411 ? -27.484 39.719 17.906 1 77.94 411 THR A O 1
ATOM 3300 N N . ALA A 1 412 ? -25.812 39.844 19.266 1 63.41 412 ALA A N 1
ATOM 3301 C CA . ALA A 1 412 ? -26.703 39.406 20.328 1 63.41 412 ALA A CA 1
ATOM 3302 C C . ALA A 1 412 ? -28.031 40.156 20.266 1 63.41 412 ALA A C 1
ATOM 3304 O O . ALA A 1 412 ? -28.047 41.375 20.062 1 63.41 412 ALA A O 1
ATOM 3305 N N . LYS A 1 413 ? -29.203 39.406 20.047 1 56.59 413 LYS A N 1
ATOM 3306 C CA . LYS A 1 413 ? -30.578 39.812 19.859 1 56.59 413 LYS A CA 1
ATOM 3307 C C . LYS A 1 413 ? -30.953 40.969 20.766 1 56.59 413 LYS A C 1
ATOM 3309 O O . LYS A 1 413 ? -31.688 41.875 20.359 1 56.59 413 LYS A O 1
ATOM 3314 N N . SER A 1 414 ? -30.688 40.938 22.047 1 57.53 414 SER A N 1
ATOM 3315 C CA . SER A 1 414 ? -31.297 41.812 23.047 1 57.53 414 SER A CA 1
ATOM 3316 C C . SER A 1 414 ? -30.328 42.906 23.484 1 57.53 414 SER A C 1
ATOM 3318 O O . SER A 1 414 ? -30.469 43.469 24.562 1 57.53 414 SER A O 1
ATOM 3320 N N . ASN A 1 415 ? -29.547 43.469 22.547 1 71.06 415 ASN A N 1
ATOM 3321 C CA . ASN A 1 415 ? -28.656 44.562 22.922 1 71.06 415 ASN A CA 1
ATOM 3322 C C . ASN A 1 415 ? -27.953 44.281 24.25 1 71.06 415 ASN A C 1
ATOM 3324 O O . ASN A 1 415 ? -27.734 45.188 25.047 1 71.06 415 ASN A O 1
ATOM 3328 N N . LYS A 1 416 ? -27.859 43.031 24.562 1 85.44 416 LYS A N 1
ATOM 3329 C CA . LYS A 1 416 ? -27.219 42.688 25.844 1 85.44 416 LYS A CA 1
ATOM 3330 C C . LYS A 1 416 ? -25.797 42.188 25.625 1 85.44 416 LYS A C 1
ATOM 3332 O O . LYS A 1 416 ? -25.297 41.375 26.406 1 85.44 416 LYS A O 1
ATOM 3337 N N . SER A 1 417 ? -25.234 42.625 24.531 1 90.88 417 SER A N 1
ATOM 3338 C CA . SER A 1 417 ? -23.844 42.281 24.281 1 90.88 417 SER A CA 1
ATOM 3339 C C . SER A 1 417 ? -22.906 43.406 24.703 1 90.88 417 SER A C 1
ATOM 3341 O O . SER A 1 417 ? -23.188 44.562 24.453 1 90.88 417 SER A O 1
ATOM 3343 N N . ARG A 1 418 ? -21.938 43.062 25.469 1 93.75 418 ARG A N 1
ATOM 3344 C CA . ARG A 1 418 ? -20.906 44 25.859 1 93.75 418 ARG A CA 1
ATOM 3345 C C . ARG A 1 418 ? -19.516 43.5 25.453 1 93.75 418 ARG A C 1
ATOM 3347 O O . ARG A 1 418 ? -19.219 42.312 25.578 1 93.75 418 ARG A O 1
ATOM 3354 N N . ILE A 1 419 ? -18.688 44.406 24.969 1 95.5 419 ILE A N 1
ATOM 3355 C CA . ILE A 1 419 ? -17.344 44.031 24.547 1 95.5 419 ILE A CA 1
ATOM 3356 C C . ILE A 1 419 ? -16.328 44.875 25.312 1 95.5 419 ILE A C 1
ATOM 3358 O O . ILE A 1 419 ? -16.516 46.094 25.469 1 95.5 419 ILE A O 1
ATOM 3362 N N . ILE A 1 420 ? -15.414 44.25 25.844 1 96.81 420 ILE A N 1
ATOM 3363 C CA . ILE A 1 420 ? -14.273 44.906 26.469 1 96.81 420 ILE A CA 1
ATOM 3364 C C . ILE A 1 420 ? -13.008 44.625 25.672 1 96.81 420 ILE A C 1
ATOM 3366 O O . ILE A 1 420 ? -12.672 43.469 25.422 1 96.81 420 ILE A O 1
ATOM 3370 N N . MET A 1 421 ? -12.336 4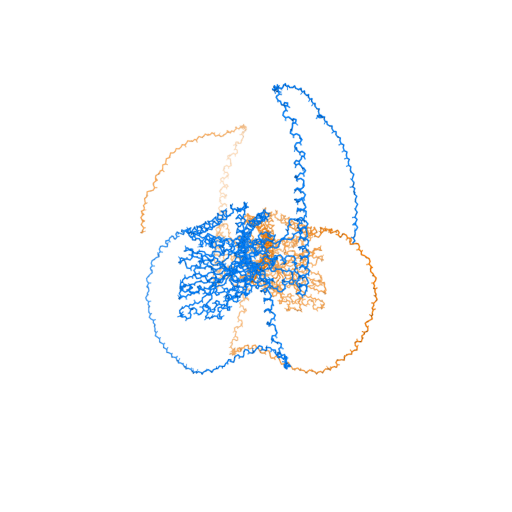5.625 25.266 1 97.06 421 MET A N 1
ATOM 3371 C CA . MET A 1 421 ? -11.047 45.5 24.594 1 97.06 421 MET A CA 1
ATOM 3372 C C . MET A 1 421 ? -9.922 46 25.484 1 97.06 421 MET A C 1
ATOM 3374 O O . MET A 1 421 ? -9.906 47.188 25.844 1 97.06 421 MET A O 1
ATOM 3378 N N . ILE A 1 422 ? -9.047 45.156 25.844 1 97.88 422 ILE A N 1
ATOM 3379 C CA . ILE A 1 422 ? -7.883 45.562 26.609 1 97.88 422 ILE A CA 1
ATOM 3380 C C . ILE A 1 422 ? -6.645 45.562 25.719 1 97.88 422 ILE A C 1
ATOM 3382 O O . ILE A 1 422 ? -6.078 44.531 25.422 1 97.88 422 ILE A O 1
ATOM 3386 N N . ALA A 1 423 ? -6.238 46.719 25.328 1 97.69 423 ALA A N 1
ATOM 3387 C CA . ALA A 1 423 ? -5.016 46.844 24.547 1 97.69 423 ALA A CA 1
ATOM 3388 C C . ALA A 1 423 ? -3.783 46.875 25.453 1 97.69 423 ALA A C 1
ATOM 3390 O O . ALA A 1 423 ? -3.631 47.75 26.281 1 97.69 423 ALA A O 1
ATOM 3391 N N . CYS A 1 424 ? -2.947 45.906 25.281 1 97.5 424 CYS A N 1
ATOM 3392 C CA . CYS A 1 424 ? -1.721 45.812 26.062 1 97.5 424 CYS A CA 1
ATOM 3393 C C . CYS A 1 424 ? -0.533 46.375 25.281 1 97.5 424 CYS A C 1
ATOM 3395 O O . CYS A 1 424 ? -0.33 46.031 24.125 1 97.5 424 CYS A O 1
ATOM 3397 N N . ILE A 1 425 ? 0.243 47.219 25.938 1 96.88 425 ILE A N 1
ATOM 3398 C CA . ILE A 1 425 ? 1.361 47.812 25.234 1 96.88 425 ILE A CA 1
ATOM 3399 C C . ILE A 1 425 ? 2.639 47.656 26.047 1 96.88 425 ILE A C 1
ATOM 3401 O O . ILE A 1 425 ? 2.584 47.562 27.281 1 96.88 425 ILE A O 1
ATOM 3405 N N . SER A 1 426 ? 3.715 47.656 25.328 1 95.44 426 SER A N 1
ATOM 3406 C CA . SER A 1 426 ? 5.043 47.562 25.922 1 95.44 426 SER A CA 1
ATOM 3407 C C . SER A 1 426 ? 5.668 48.938 26.094 1 95.44 426 SER A C 1
ATOM 3409 O O . SER A 1 426 ? 5.66 49.75 25.172 1 95.44 426 SER A O 1
ATOM 3411 N N . PRO A 1 427 ? 6.273 49.25 27.234 1 95.5 427 PRO A N 1
ATOM 3412 C CA . PRO A 1 427 ? 6.801 50.594 27.5 1 95.5 427 PRO A CA 1
ATOM 3413 C C . PRO A 1 427 ? 8.141 50.844 26.812 1 95.5 427 PRO A C 1
ATOM 3415 O O . PRO A 1 427 ? 8.547 52 26.641 1 95.5 427 PRO A O 1
ATOM 3418 N N . GLY A 1 428 ? 8.805 49.844 26.359 1 93.56 428 GLY A N 1
ATOM 3419 C CA . GLY A 1 428 ? 10.141 50 25.797 1 93.56 428 GLY A CA 1
ATOM 3420 C C . GLY A 1 428 ? 10.18 50.875 24.562 1 93.56 428 GLY A C 1
ATOM 3421 O O . GLY A 1 428 ? 9.281 50.781 23.719 1 93.56 428 GLY A O 1
ATOM 3422 N N . SER A 1 429 ? 11.242 51.656 24.438 1 93.12 429 SER A N 1
ATOM 3423 C CA . SER A 1 429 ? 11.398 52.562 23.312 1 93.12 429 SER A CA 1
ATOM 3424 C C . SER A 1 429 ? 11.508 51.812 22 1 93.12 429 SER A C 1
ATOM 3426 O O . SER A 1 429 ? 11.047 52.312 20.953 1 93.12 429 SER A O 1
ATOM 3428 N N . SER A 1 430 ? 12.055 50.625 22.047 1 91.38 430 SER A N 1
ATOM 3429 C CA . SER A 1 430 ? 12.219 49.844 20.828 1 91.38 430 SER A CA 1
ATOM 3430 C C . SER A 1 430 ? 10.875 49.312 20.328 1 91.38 430 SER A C 1
ATOM 3432 O O . SER A 1 430 ? 10.742 48.969 19.156 1 91.38 430 SER A O 1
ATOM 3434 N N . SER A 1 431 ? 9.938 49.281 21.203 1 91.81 431 SER A N 1
ATOM 3435 C CA . SER A 1 431 ? 8.617 48.781 20.859 1 91.81 431 SER A CA 1
ATOM 3436 C C . SER A 1 431 ? 7.625 49.906 20.625 1 91.81 431 SER A C 1
ATOM 3438 O O . SER A 1 431 ? 6.418 49.656 20.531 1 91.81 431 SER A O 1
ATOM 3440 N N . ALA A 1 432 ? 8.078 51.062 20.547 1 93.19 432 ALA A N 1
ATOM 3441 C CA . ALA A 1 432 ? 7.191 52.219 20.438 1 93.19 432 ALA A CA 1
ATOM 3442 C C . ALA A 1 432 ? 6.324 52.156 19.188 1 93.19 432 ALA A C 1
ATOM 3444 O O . ALA A 1 432 ? 5.137 52.469 19.234 1 93.19 432 ALA A O 1
ATOM 3445 N N . ASP A 1 433 ? 6.926 51.719 18.156 1 90.88 433 ASP A N 1
ATOM 3446 C CA . ASP A 1 433 ? 6.184 51.594 16.906 1 90.88 433 ASP A CA 1
ATOM 3447 C C . ASP A 1 433 ? 5.039 50.594 17.031 1 90.88 433 ASP A C 1
ATOM 3449 O O . ASP A 1 433 ? 3.926 50.844 16.578 1 90.88 433 ASP A O 1
ATOM 3453 N N . HIS A 1 434 ? 5.32 49.531 17.625 1 92 434 HIS A N 1
ATOM 3454 C CA . HIS A 1 434 ? 4.301 48.5 17.812 1 92 434 HIS A CA 1
ATOM 3455 C C . HIS A 1 434 ? 3.217 48.969 18.781 1 92 434 HIS A C 1
ATOM 3457 O O . HIS A 1 434 ? 2.031 48.688 18.562 1 92 434 HIS A O 1
ATOM 3463 N N . SER A 1 435 ? 3.656 49.594 19.812 1 95 435 SER A N 1
ATOM 3464 C CA . SER A 1 435 ? 2.689 50.156 20.75 1 95 435 SER A CA 1
ATOM 3465 C C . SER A 1 435 ? 1.784 51.188 20.094 1 95 435 SER A C 1
ATOM 3467 O O . SER A 1 435 ? 0.576 51.188 20.328 1 95 435 SER A O 1
ATOM 3469 N N . LEU A 1 436 ? 2.387 51.969 19.25 1 94.31 436 LEU A N 1
ATOM 3470 C CA . LEU A 1 436 ? 1.604 52.969 18.516 1 94.31 436 LEU A CA 1
ATOM 3471 C C . LEU A 1 436 ? 0.574 52.281 17.625 1 94.31 436 LEU A C 1
ATOM 3473 O O . LEU A 1 436 ? -0.575 52.719 17.547 1 94.31 436 LEU A O 1
ATOM 3477 N N . ASN A 1 437 ? 0.994 51.312 16.984 1 91.94 437 ASN A N 1
ATOM 3478 C CA . ASN A 1 437 ? 0.082 50.562 16.125 1 91.94 437 ASN A CA 1
ATOM 3479 C C . ASN A 1 437 ? -1.084 49.969 16.906 1 91.94 437 ASN A C 1
ATOM 3481 O O . ASN A 1 437 ? -2.23 50.031 16.453 1 91.94 437 ASN A O 1
ATOM 3485 N N . THR A 1 438 ? -0.757 49.406 17.984 1 94.62 438 THR A N 1
ATOM 3486 C CA . THR A 1 438 ? -1.782 48.844 18.859 1 94.62 438 THR A CA 1
ATOM 3487 C C . THR A 1 438 ? -2.773 49.906 19.297 1 94.62 438 THR A C 1
ATOM 3489 O O . THR A 1 438 ? -3.986 49.688 19.25 1 94.62 438 THR A O 1
ATOM 3492 N N . LEU A 1 439 ? -2.252 51.062 19.672 1 95.38 439 LEU A N 1
ATOM 3493 C CA . LEU A 1 439 ? -3.09 52.156 20.156 1 95.38 439 LEU A CA 1
ATOM 3494 C C . LEU A 1 439 ? -3.941 52.719 19.016 1 95.38 439 LEU A C 1
ATOM 3496 O O . LEU A 1 439 ? -5.105 53.062 19.234 1 95.38 439 LEU A O 1
ATOM 3500 N N . ARG A 1 440 ? -3.387 52.844 17.906 1 92.75 440 ARG A N 1
ATOM 3501 C CA . ARG A 1 440 ? -4.145 53.312 16.766 1 92.75 440 ARG A CA 1
ATOM 3502 C C . ARG A 1 440 ? -5.297 52.375 16.438 1 92.75 440 ARG A C 1
ATOM 3504 O O . ARG A 1 440 ? -6.402 52.812 16.109 1 92.75 440 ARG A O 1
ATOM 3511 N N . TYR A 1 441 ? -4.992 51.125 16.453 1 91.88 441 TYR A N 1
ATOM 3512 C CA . TYR A 1 441 ? -6.035 50.125 16.25 1 91.88 441 TYR A CA 1
ATOM 3513 C C . TYR A 1 441 ? -7.156 50.312 17.266 1 91.88 441 TYR A C 1
ATOM 3515 O O . TYR A 1 441 ? -8.336 50.344 16.906 1 91.88 441 TYR A O 1
ATOM 3523 N N . ALA A 1 442 ? -6.77 50.344 18.484 1 94.06 442 ALA A N 1
ATOM 3524 C CA . ALA A 1 442 ? -7.742 50.5 19.562 1 94.06 442 ALA A CA 1
ATOM 3525 C C . ALA A 1 442 ? -8.547 51.781 19.406 1 94.06 442 ALA A C 1
ATOM 3527 O O . ALA A 1 442 ? -9.75 51.812 19.688 1 94.06 442 ALA A O 1
ATOM 3528 N N . ASP A 1 443 ? -7.852 52.812 18.984 1 92.25 443 ASP A N 1
ATOM 3529 C CA . ASP A 1 443 ? -8.477 54.125 18.828 1 92.25 443 ASP A CA 1
ATOM 3530 C C . ASP A 1 443 ? -9.539 54.062 17.734 1 92.25 443 ASP A C 1
ATOM 3532 O O . ASP A 1 443 ? -10.539 54.812 17.812 1 92.25 443 ASP A O 1
ATOM 3536 N N . ARG A 1 444 ? -9.367 53.312 16.797 1 88.5 444 ARG A N 1
ATOM 3537 C CA . ARG A 1 444 ? -10.258 53.25 15.641 1 88.5 444 ARG A CA 1
ATOM 3538 C C . ARG A 1 444 ? -11.477 52.375 15.922 1 88.5 444 ARG A C 1
ATOM 3540 O O . ARG A 1 444 ? -12.414 52.344 15.133 1 88.5 444 ARG A O 1
ATOM 3547 N N . LEU A 1 445 ? -11.406 51.688 16.984 1 90.06 445 LEU A N 1
ATOM 3548 C CA . LEU A 1 445 ? -12.539 50.844 17.312 1 90.06 445 LEU A CA 1
ATOM 3549 C C . LEU A 1 445 ? -13.766 51.688 17.656 1 90.06 445 LEU A C 1
ATOM 3551 O O . LEU A 1 445 ? -14.898 51.25 17.453 1 90.06 445 LEU A O 1
ATOM 3555 N N . LYS A 1 446 ? -13.531 52.781 18.328 1 78.31 446 LYS A N 1
ATOM 3556 C CA . LYS A 1 446 ? -14.648 53.594 18.781 1 78.31 446 LYS A CA 1
ATOM 3557 C C . LYS A 1 446 ? -14.984 54.688 17.75 1 78.31 446 LYS A C 1
ATOM 3559 O O . LYS A 1 446 ? -14.094 55.25 17.125 1 78.31 446 LYS A O 1
ATOM 3564 N N . ASP A 1 447 ? -16.25 54.812 17.5 1 64.88 447 ASP A N 1
ATOM 3565 C CA . ASP A 1 447 ? -16.719 55.875 16.625 1 64.88 447 ASP A CA 1
ATOM 3566 C C . ASP A 1 447 ? -16.562 57.25 17.281 1 64.88 447 ASP A C 1
ATOM 3568 O O . ASP A 1 447 ? -17.047 57.469 18.391 1 64.88 447 ASP A O 1
ATOM 3572 N N . LYS A 1 448 ? -15.461 58.094 17 1 60.59 448 LYS A N 1
ATOM 3573 C CA . LYS A 1 448 ? -15.055 59.375 17.578 1 60.59 448 LYS A CA 1
ATOM 3574 C C . LYS A 1 448 ? -16.234 60.344 17.656 1 60.59 448 LYS A C 1
ATOM 3576 O O . LYS A 1 448 ? -16.109 61.438 18.203 1 60.59 448 LYS A O 1
ATOM 3581 N N . SER A 1 449 ? -17.25 60.125 17.031 1 49.72 449 SER A N 1
ATOM 3582 C CA . SER A 1 449 ? -18.266 61.188 17.094 1 49.72 449 SER A CA 1
ATOM 3583 C C . SER A 1 449 ? -18.703 61.438 18.547 1 49.72 449 SER A C 1
ATOM 3585 O O . SER A 1 449 ? -19.094 62.562 18.891 1 49.72 449 SER A O 1
ATOM 3587 N N . ASN A 1 450 ? -18.609 60.5 19.5 1 47.09 450 ASN A N 1
ATOM 3588 C CA . ASN A 1 450 ? -19.25 60.719 20.797 1 47.09 450 ASN A CA 1
ATOM 3589 C C . ASN A 1 450 ? -18.234 61.062 21.875 1 47.09 450 ASN A C 1
ATOM 3591 O O . ASN A 1 450 ? -18.578 61.125 23.062 1 47.09 450 ASN A O 1
ATOM 3595 N N . GLN A 1 451 ? -16.938 61.094 21.625 1 50.5 451 GLN A N 1
ATOM 3596 C CA . GLN A 1 451 ? -16.031 61.188 22.766 1 50.5 451 GLN A CA 1
ATOM 3597 C C . GLN A 1 451 ? -15.672 62.625 23.047 1 50.5 451 GLN A C 1
ATOM 3599 O O . GLN A 1 451 ? -15.281 63.375 22.141 1 50.5 451 GLN A O 1
ATOM 3604 N N . ALA A 1 452 ? -16.125 63.188 24.281 1 48.94 452 ALA A N 1
ATOM 3605 C CA . ALA A 1 452 ? -15.742 64.5 24.828 1 48.94 452 ALA A CA 1
ATOM 3606 C C . ALA A 1 452 ? -14.234 64.562 25.078 1 48.94 452 ALA A C 1
ATOM 3608 O O . ALA A 1 452 ? -13.672 63.688 25.797 1 48.94 452 ALA A O 1
ATOM 3609 N N . LYS A 1 453 ? -13.492 65.188 24.219 1 51 453 LYS A N 1
ATOM 3610 C CA . LYS A 1 453 ? -12.055 65.438 24.344 1 51 453 LYS A CA 1
ATOM 3611 C C . LYS A 1 453 ? -11.719 66.125 25.641 1 51 453 LYS A C 1
ATOM 3613 O O . LYS A 1 453 ? -12.312 67.188 25.953 1 51 453 LYS A O 1
ATOM 3618 N N . VAL A 1 454 ? -11.133 65.438 26.656 1 50.66 454 VAL A N 1
ATOM 3619 C CA . VAL A 1 454 ? -10.672 66.062 27.891 1 50.66 454 VAL A CA 1
ATOM 3620 C C . VAL A 1 454 ? -9.516 67 27.594 1 50.66 454 VAL A C 1
ATOM 3622 O O . VAL A 1 454 ? -8.602 66.625 26.844 1 50.66 454 VAL A O 1
ATOM 3625 N N . GLN A 1 455 ? -9.75 68.25 27.688 1 45.53 455 GLN A N 1
ATOM 3626 C CA . GLN A 1 455 ? -8.703 69.25 27.547 1 45.53 455 GLN A CA 1
ATOM 3627 C C . GLN A 1 455 ? -7.59 69.062 28.562 1 45.53 455 GLN A C 1
ATOM 3629 O O . GLN A 1 455 ? -7.852 68.938 29.766 1 45.53 455 GLN A O 1
ATOM 3634 N N . LEU A 1 456 ? -6.461 68.5 28.141 1 46.19 456 LEU A N 1
ATOM 3635 C CA . LEU A 1 456 ? -5.25 68.25 28.906 1 46.19 456 LEU A CA 1
ATOM 3636 C C . LEU A 1 456 ? -4.668 69.562 29.438 1 46.19 456 LEU A C 1
ATOM 3638 O O . LEU A 1 456 ? -4.445 70.5 28.672 1 46.19 456 LEU A O 1
ATOM 3642 N N . GLU A 1 457 ? -4.992 70 30.641 1 40.59 457 GLU A N 1
ATOM 3643 C CA . GLU A 1 457 ? -4.184 71.125 31.172 1 40.59 457 GLU A CA 1
ATOM 3644 C C . GLU A 1 457 ? -2.748 70.688 31.438 1 40.59 457 GLU A C 1
ATOM 3646 O O . GLU A 1 457 ? -2.521 69.625 32 1 40.59 457 GLU A O 1
ATOM 3651 N N . GLU A 1 458 ? -1.819 71.062 30.719 1 39.53 458 GLU A N 1
ATOM 3652 C CA . GLU A 1 458 ? -0.379 70.875 30.812 1 39.53 458 GLU A CA 1
ATOM 3653 C C . GLU A 1 458 ? 0.152 71.188 32.188 1 39.53 458 GLU A C 1
ATOM 3655 O O . GLU A 1 458 ? 0.107 72.375 32.594 1 39.53 458 GLU A O 1
ATOM 3660 N N . ARG A 1 459 ? -0.194 70.625 33.375 1 38.81 459 ARG A N 1
ATOM 3661 C CA . ARG A 1 459 ? 0.485 71.125 34.562 1 38.81 459 ARG A CA 1
ATOM 3662 C C . ARG A 1 459 ? 1.9 70.562 34.656 1 38.81 459 ARG A C 1
ATOM 3664 O O . ARG A 1 459 ? 2.148 69.438 34.25 1 38.81 459 ARG A O 1
ATOM 3671 N N . GLU A 1 460 ? 2.938 71.375 34.812 1 36.28 460 GLU A N 1
ATOM 3672 C CA . GLU A 1 460 ? 4.363 71.125 35.031 1 36.28 460 GLU A CA 1
ATOM 3673 C C . GLU A 1 460 ? 4.598 70.25 36.25 1 36.28 460 GLU A C 1
ATOM 3675 O O . GLU A 1 460 ? 4.094 70.5 37.344 1 36.28 460 GLU A O 1
ATOM 3680 N N . VAL A 1 461 ? 4.777 69 36.188 1 36.03 461 VAL A N 1
ATOM 3681 C CA . VAL A 1 461 ? 5.109 68.062 37.281 1 36.03 461 VAL A CA 1
ATOM 3682 C C . VAL A 1 461 ? 6.363 68.5 38 1 36.03 461 VAL A C 1
ATOM 3684 O O . VAL A 1 461 ? 7.391 68.812 37.375 1 36.03 461 VAL A O 1
ATOM 3687 N N . THR A 1 462 ? 6.211 69.062 39.188 1 34.62 462 THR A N 1
ATOM 3688 C CA . THR A 1 462 ? 7.348 69.5 40 1 34.62 462 THR A CA 1
ATOM 3689 C C . THR A 1 462 ? 8.242 68.312 40.344 1 34.62 462 THR A C 1
ATOM 3691 O O . THR A 1 462 ? 7.789 67.125 40.312 1 34.62 462 THR A O 1
ATOM 3694 N N . ASN A 1 463 ? 9.594 68.438 40.5 1 34.03 463 ASN A N 1
ATOM 3695 C CA . ASN A 1 463 ? 10.711 67.562 40.844 1 34.03 463 ASN A CA 1
ATOM 3696 C C . ASN A 1 463 ? 10.375 66.688 42.031 1 34.03 463 ASN A C 1
ATOM 3698 O O . ASN A 1 463 ? 10.977 65.625 42.188 1 34.03 463 ASN A O 1
ATOM 3702 N N . GLU A 1 464 ? 9.617 67.125 43.031 1 36.19 464 GLU A N 1
ATOM 3703 C CA . GLU A 1 464 ? 9.484 66.375 44.312 1 36.19 464 GLU A CA 1
ATOM 3704 C C . GLU A 1 464 ? 8.703 65.125 44.156 1 36.19 464 GLU A C 1
ATOM 3706 O O . GLU A 1 464 ? 9 64.125 44.812 1 36.19 464 GLU A O 1
ATOM 3711 N N . GLU A 1 465 ? 7.781 65.125 43.281 1 36.19 465 GLU A N 1
ATOM 3712 C CA . GLU A 1 465 ? 6.918 63.938 43.156 1 36.19 465 GLU A CA 1
ATOM 3713 C C . GLU A 1 465 ? 7.613 62.812 42.438 1 36.19 465 GLU A C 1
ATOM 3715 O O . GLU A 1 465 ? 7.246 61.656 42.594 1 36.19 465 GLU A O 1
ATOM 3720 N N . LEU A 1 466 ? 8.547 63.094 41.594 1 34.5 466 LEU A N 1
ATOM 3721 C CA . LEU A 1 466 ? 9.383 62.094 40.969 1 34.5 466 LEU A CA 1
ATOM 3722 C C . LEU A 1 466 ? 10.242 61.375 42 1 34.5 466 LEU A C 1
ATOM 3724 O O . LEU A 1 466 ? 10.5 60.156 41.844 1 34.5 466 LEU A O 1
ATOM 3728 N N . LEU A 1 467 ? 10.758 62.094 43.031 1 35.31 467 LEU A N 1
ATOM 3729 C CA . LEU A 1 467 ? 11.609 61.531 44.062 1 35.31 467 LEU A CA 1
ATOM 3730 C C . LEU A 1 467 ? 10.836 60.531 44.938 1 35.31 467 LEU A C 1
ATOM 3732 O O . LEU A 1 467 ? 11.391 59.531 45.406 1 35.31 467 LEU A O 1
ATOM 3736 N N . TYR A 1 468 ? 9.508 60.812 45.188 1 34.22 468 TYR A N 1
ATOM 3737 C CA . TYR A 1 468 ? 8.773 59.906 46.031 1 34.22 468 TYR A CA 1
ATOM 3738 C C . TYR A 1 468 ? 8.633 58.531 45.375 1 34.22 468 TYR A C 1
ATOM 3740 O O . TYR A 1 468 ? 8.703 57.5 46.031 1 34.22 468 TYR A O 1
ATOM 3748 N N . ARG A 1 469 ? 8.547 58.5 44.094 1 35.66 469 ARG A N 1
ATOM 3749 C CA . ARG A 1 469 ? 8.383 57.188 43.438 1 35.66 469 ARG A CA 1
ATOM 3750 C C . ARG A 1 469 ? 9.664 56.375 43.5 1 35.66 469 ARG A C 1
ATOM 3752 O O . ARG A 1 469 ? 9.609 55.125 43.5 1 35.66 469 ARG A O 1
ATOM 3759 N N . GLN A 1 470 ? 10.805 57 43.625 1 32.41 470 GLN A N 1
ATOM 3760 C CA . GLN A 1 470 ? 12.055 56.281 43.781 1 32.41 470 GLN A CA 1
ATOM 3761 C C . GLN A 1 470 ? 12.164 55.688 45.188 1 32.41 470 GLN A C 1
ATOM 3763 O O . GLN A 1 470 ? 12.727 54.625 45.375 1 32.41 470 GLN A O 1
ATOM 3768 N N . GLN A 1 471 ? 11.805 56.469 46.281 1 32.81 471 GLN A N 1
ATOM 3769 C CA . GLN A 1 471 ? 11.977 56.031 47.656 1 32.81 471 GLN A CA 1
ATOM 3770 C C . GLN A 1 471 ? 11.023 54.875 47.969 1 32.81 471 GLN A C 1
ATOM 3772 O O . GLN A 1 471 ? 11.359 53.969 48.75 1 32.81 471 GLN A O 1
ATOM 3777 N N . GLN A 1 472 ? 9.711 54.906 47.469 1 32.62 472 GLN A N 1
ATOM 3778 C CA . GLN A 1 472 ? 8.891 53.781 47.906 1 32.62 472 GLN A CA 1
ATOM 3779 C C . GLN A 1 472 ? 9.367 52.469 47.25 1 32.62 472 GLN A C 1
ATOM 3781 O O . GLN A 1 472 ? 8.883 51.406 47.594 1 32.62 472 GLN A O 1
ATOM 3786 N N . GLY A 1 473 ? 10.172 52.5 46.156 1 30.89 473 GLY A N 1
ATOM 3787 C CA . GLY A 1 473 ? 10.75 51.219 45.812 1 30.89 473 GLY A CA 1
ATOM 3788 C C . GLY A 1 473 ? 11.766 50.719 46.812 1 30.89 473 GLY A C 1
ATOM 3789 O O . GLY A 1 473 ? 12.195 49.562 46.75 1 30.89 473 GLY A O 1
ATOM 3790 N N . GLN A 1 474 ? 12.477 51.719 47.5 1 29.05 474 GLN A N 1
ATOM 3791 C CA . GLN A 1 474 ? 13.586 51.281 48.312 1 29.05 474 GLN A CA 1
ATOM 3792 C C . GLN A 1 474 ? 13.078 50.656 49.625 1 29.05 474 GLN A C 1
ATOM 3794 O O . GLN A 1 474 ? 13.773 49.875 50.25 1 29.05 474 GLN A O 1
ATOM 3799 N N . ASP A 1 475 ? 12.078 51.344 50.312 1 29.84 475 ASP A N 1
ATOM 3800 C CA . ASP A 1 475 ? 11.867 50.938 51.688 1 29.84 475 ASP A CA 1
ATOM 3801 C C . ASP A 1 475 ? 11.391 49.469 51.781 1 29.84 475 ASP A C 1
ATOM 3803 O O . ASP A 1 475 ? 11.164 48.938 52.844 1 29.84 475 ASP A O 1
ATOM 3807 N N . ARG A 1 476 ? 10.641 48.969 50.75 1 28.17 476 ARG A N 1
ATOM 3808 C CA . ARG A 1 476 ? 10.258 47.594 51.156 1 28.17 476 ARG A CA 1
ATOM 3809 C C . ARG A 1 476 ? 11.477 46.688 51.25 1 28.17 476 ARG A C 1
ATOM 3811 O O . ARG A 1 476 ? 11.336 45.5 51.469 1 28.17 476 ARG A O 1
ATOM 3818 N N . GLN A 1 477 ? 12.68 47.219 50.906 1 24.95 477 GLN A N 1
ATOM 3819 C CA . GLN A 1 477 ? 13.703 46.188 51.094 1 24.95 477 GLN A CA 1
ATOM 3820 C C . GLN A 1 477 ? 14.062 46.062 52.562 1 24.95 477 GLN A C 1
ATOM 3822 O O . GLN A 1 477 ? 14.695 45.062 52.969 1 24.95 477 GLN A O 1
ATOM 3827 N N . SER A 1 478 ? 14.07 47.156 53.344 1 26.28 478 SER A N 1
ATOM 3828 C CA . SER A 1 478 ? 14.914 47.125 54.531 1 26.28 478 SER A CA 1
ATOM 3829 C C . SER A 1 478 ? 14.328 46.219 55.594 1 26.28 478 SER A C 1
ATOM 3831 O O . SER A 1 478 ? 15.023 45.812 56.531 1 26.28 478 SER A O 1
ATOM 3833 N N . ASP A 1 479 ? 13.039 46.344 55.875 1 23.94 479 ASP A N 1
ATOM 3834 C CA . ASP A 1 479 ? 12.758 45.812 57.219 1 23.94 479 ASP A CA 1
ATOM 3835 C C . ASP A 1 479 ? 13.156 44.344 57.312 1 23.94 479 ASP A C 1
ATOM 3837 O O . ASP A 1 479 ? 12.82 43.656 58.281 1 23.94 479 ASP A O 1
ATOM 3841 N N . LYS A 1 480 ? 13.32 43.688 56.188 1 24.16 480 LYS A N 1
ATOM 3842 C CA . LYS A 1 480 ? 13.602 42.312 56.562 1 24.16 480 LYS A CA 1
ATOM 3843 C C . LYS A 1 480 ? 14.984 42.156 57.188 1 24.16 480 LYS A C 1
ATOM 3845 O O . LYS A 1 480 ? 15.492 41.062 57.344 1 24.16 480 LYS A O 1
ATOM 3850 N N . ASN A 1 481 ? 15.703 43.25 57.438 1 22.77 481 ASN A N 1
ATOM 3851 C CA . ASN A 1 481 ? 17.031 42.844 57.844 1 22.77 481 ASN A CA 1
ATOM 3852 C C . ASN A 1 481 ? 17 42.062 59.156 1 22.77 481 ASN A C 1
ATOM 3854 O O . ASN A 1 481 ? 18.047 41.688 59.688 1 22.77 481 ASN A O 1
ATOM 3858 N N . LEU A 1 482 ? 16.156 42.625 60.062 1 22.19 482 LEU A N 1
ATOM 3859 C CA . LEU A 1 482 ? 16.719 42.406 61.406 1 22.19 482 LEU A CA 1
ATOM 3860 C C . LEU A 1 482 ? 16.969 40.906 61.625 1 22.19 482 LEU A C 1
ATOM 3862 O O . LEU A 1 482 ? 17.953 40.531 62.281 1 22.19 482 LEU A O 1
ATOM 3866 N N . ASP A 1 483 ? 15.812 40.125 61.75 1 21.38 483 ASP A N 1
ATOM 3867 C CA . ASP A 1 483 ? 15.984 38.969 62.625 1 21.38 483 ASP A CA 1
ATOM 3868 C C . ASP A 1 483 ? 16.875 37.906 62 1 21.38 483 ASP A C 1
ATOM 3870 O O . ASP A 1 483 ? 16.406 37.062 61.25 1 21.38 483 ASP A O 1
ATOM 3874 N N . ASN A 1 484 ? 17.891 38.375 61.281 1 21.08 484 ASN A N 1
ATOM 3875 C CA . ASN A 1 484 ? 18.734 37.406 60.594 1 21.08 484 ASN A CA 1
ATOM 3876 C C . ASN A 1 484 ? 19.281 36.344 61.562 1 21.08 484 ASN A C 1
ATOM 3878 O O . ASN A 1 484 ? 20.281 35.688 61.281 1 21.08 484 ASN A O 1
ATOM 3882 N N . ASN A 1 485 ? 19.094 36.688 62.906 1 18.58 485 ASN A N 1
ATOM 3883 C CA . ASN A 1 485 ? 20.094 35.938 63.656 1 18.58 485 ASN A CA 1
ATOM 3884 C C . ASN A 1 485 ? 19.984 34.438 63.406 1 18.58 485 ASN A C 1
ATOM 3886 O O . ASN A 1 485 ? 20.984 33.719 63.469 1 18.58 485 ASN A O 1
ATOM 3890 N N . ASN A 1 486 ? 18.812 33.938 63.812 1 17.08 486 ASN A N 1
ATOM 3891 C CA . ASN A 1 486 ? 19 32.656 64.5 1 17.08 486 ASN A CA 1
ATOM 3892 C C . ASN A 1 486 ? 19.5 31.578 63.5 1 17.08 486 ASN A C 1
ATOM 3894 O O . ASN A 1 486 ? 19.391 31.75 62.281 1 17.08 486 ASN A O 1
ATOM 3898 N N . LYS A 1 487 ? 19.312 30.281 63.938 1 19.59 487 LYS A N 1
ATOM 3899 C CA . LYS A 1 487 ? 20.031 29.016 63.875 1 19.59 487 LYS A CA 1
ATOM 3900 C C . LYS A 1 487 ? 20.062 28.453 62.469 1 19.59 487 LYS A C 1
ATOM 3902 O O . LYS A 1 487 ? 19.266 28.859 61.625 1 19.59 487 LYS A O 1
ATOM 3907 N N . GLN A 1 488 ? 20.734 27.422 62.156 1 17.23 488 GLN A N 1
ATOM 3908 C CA . GLN A 1 488 ? 21.531 26.359 61.562 1 17.23 488 GLN A CA 1
ATOM 3909 C C . GLN A 1 488 ? 20.641 25.391 60.781 1 17.23 488 GLN A C 1
ATOM 3911 O O . GLN A 1 488 ? 21.156 24.453 60.156 1 17.23 488 GLN A O 1
ATOM 3916 N N . LEU A 1 489 ? 19.297 25.469 61.031 1 18.98 489 LEU A N 1
ATOM 3917 C CA . LEU A 1 489 ? 18.859 24.062 61 1 18.98 489 LEU A CA 1
ATOM 3918 C C . LEU A 1 489 ? 19.109 23.438 59.625 1 18.98 489 LEU A C 1
ATOM 3920 O O . LEU A 1 489 ? 19.141 24.141 58.625 1 18.98 489 LEU A O 1
ATOM 3924 N N . ASP A 1 490 ? 19.234 22.109 59.656 1 19.25 490 ASP A N 1
ATOM 3925 C CA . ASP A 1 490 ? 19.625 20.922 58.938 1 19.25 490 ASP A CA 1
ATOM 3926 C C . ASP A 1 490 ? 18.797 20.75 57.656 1 19.25 490 ASP A C 1
ATOM 3928 O O . ASP A 1 490 ? 17.578 20.969 57.688 1 19.25 490 ASP A O 1
ATOM 3932 N N . LYS A 1 491 ? 19.453 20.891 56.562 1 19.61 491 LYS A N 1
ATOM 3933 C CA . LYS A 1 491 ? 19.234 20.875 55.125 1 19.61 491 LYS A CA 1
ATOM 3934 C C . LYS A 1 491 ? 18.406 19.656 54.719 1 19.61 491 LYS A C 1
ATOM 3936 O O . LYS A 1 491 ? 18.219 19.422 53.5 1 19.61 491 LYS A O 1
ATOM 3941 N N . GLN A 1 492 ? 17.984 18.75 55.719 1 18.89 492 GLN A N 1
ATOM 3942 C CA . GLN A 1 492 ? 17.984 17.438 55.062 1 18.89 492 GLN A CA 1
ATOM 3943 C C . GLN A 1 492 ? 16.766 17.281 54.125 1 18.89 492 GLN A C 1
ATOM 3945 O O . GLN A 1 492 ? 15.633 17.344 54.594 1 18.89 492 GLN A O 1
ATOM 3950 N N . ASN A 1 493 ? 16.688 17.844 53.094 1 18.56 493 ASN A N 1
ATOM 3951 C CA . ASN A 1 493 ? 15.539 17.797 52.188 1 18.56 493 ASN A CA 1
ATOM 3952 C C . ASN A 1 493 ? 15.18 16.375 51.812 1 18.56 493 ASN A C 1
ATOM 3954 O O . ASN A 1 493 ? 15.898 15.734 51.031 1 18.56 493 ASN A O 1
ATOM 3958 N N . PRO A 1 494 ? 14.805 15.586 52.75 1 19.5 494 PRO A N 1
ATOM 3959 C CA . PRO A 1 494 ? 14.719 14.188 52.312 1 19.5 494 PRO A CA 1
ATOM 3960 C C . PRO A 1 494 ? 13.828 14.016 51.094 1 19.5 494 PRO A C 1
ATOM 3962 O O . PRO A 1 494 ? 13.023 14.898 50.75 1 19.5 494 PRO A O 1
ATOM 3965 N N . PRO A 1 495 ? 14.109 12.883 50.406 1 20.5 495 PRO A N 1
ATOM 3966 C CA . PRO A 1 495 ? 13.711 12.312 49.125 1 20.5 495 PRO A CA 1
ATOM 3967 C C . PRO A 1 495 ? 12.211 12.008 49.062 1 20.5 495 PRO A C 1
ATOM 3969 O O . PRO A 1 495 ? 11.617 11.594 50.062 1 20.5 495 PRO A O 1
ATOM 3972 N N . LEU A 1 496 ? 11.469 12.875 48.438 1 19.3 496 LEU A N 1
ATOM 3973 C CA . LEU A 1 496 ? 10.016 12.828 48.375 1 19.3 496 LEU A CA 1
ATOM 3974 C C . LEU A 1 496 ? 9.523 11.445 47.969 1 19.3 496 LEU A C 1
ATOM 3976 O O . LEU A 1 496 ? 9.711 11.023 46.812 1 19.3 496 LEU A O 1
ATOM 3980 N N . GLN A 1 497 ? 9.844 10.531 48.812 1 18.72 497 GLN A N 1
ATOM 3981 C CA . GLN A 1 497 ? 9.383 9.195 48.469 1 18.72 497 GLN A CA 1
ATOM 3982 C C . GLN A 1 497 ? 7.887 9.188 48.188 1 18.72 497 GLN A C 1
ATOM 3984 O O . GLN A 1 497 ? 7.09 9.727 48.938 1 18.72 497 GLN A O 1
ATOM 3989 N N . LEU A 1 498 ? 7.617 9.375 46.969 1 17.61 498 LEU A N 1
ATOM 3990 C CA . LEU A 1 498 ? 6.234 9.297 46.5 1 17.61 498 LEU A CA 1
ATOM 3991 C C . LEU A 1 498 ? 5.52 8.117 47.156 1 17.61 498 LEU A C 1
ATOM 3993 O O . LEU A 1 498 ? 6.039 6.996 47.156 1 17.61 498 LEU A O 1
ATOM 3997 N N . PRO A 1 499 ? 4.762 8.375 48.156 1 16.8 499 PRO A N 1
ATOM 3998 C CA . PRO A 1 499 ? 4.121 7.328 48.969 1 16.8 499 PRO A CA 1
ATOM 3999 C C . PRO A 1 499 ? 3.447 6.262 48.094 1 16.8 499 PRO A C 1
ATOM 4001 O O . PRO A 1 499 ? 3.102 6.52 46.938 1 16.8 499 PRO A O 1
ATOM 4004 N N . LYS A 1 500 ? 3.762 5.008 48.469 1 18.08 500 LYS A N 1
ATOM 4005 C CA . LYS A 1 500 ? 3.254 3.676 48.156 1 18.08 500 LYS A CA 1
ATOM 4006 C C . LYS A 1 500 ? 1.729 3.65 48.188 1 18.08 500 LYS A C 1
ATOM 4008 O O . LYS A 1 500 ? 1.108 4.113 49.156 1 18.08 500 LYS A O 1
ATOM 4013 N N . ILE A 1 501 ? 1.139 3.902 47.031 1 17.02 501 ILE A N 1
ATOM 4014 C CA . ILE A 1 501 ? -0.296 3.766 46.812 1 17.02 501 ILE A CA 1
ATOM 4015 C C . ILE A 1 501 ? -0.809 2.508 47.5 1 17.02 501 ILE A C 1
ATOM 4017 O O . ILE A 1 501 ? -0.557 1.391 47.062 1 17.02 501 ILE A O 1
ATOM 4021 N N . ASN A 1 502 ? -0.675 2.336 48.812 1 16.3 502 ASN A N 1
ATOM 4022 C CA . ASN A 1 502 ? -0.991 1.078 49.469 1 16.3 502 ASN A CA 1
ATOM 4023 C C . ASN A 1 502 ? -2.479 0.749 49.375 1 16.3 502 ASN A C 1
ATOM 4025 O O . ASN A 1 502 ? -2.922 -0.291 49.875 1 16.3 502 ASN A O 1
ATOM 4029 N N . ASP A 1 503 ? -3.377 1.497 48.75 1 16.73 503 ASP A N 1
ATOM 4030 C CA . ASP A 1 503 ? -4.562 1.244 49.562 1 16.73 503 ASP A CA 1
ATOM 4031 C C . ASP A 1 503 ? -4.902 -0.244 49.594 1 16.73 503 ASP A C 1
ATOM 4033 O O . ASP A 1 503 ? -4.859 -0.915 48.562 1 16.73 503 ASP A O 1
ATOM 4037 N N . PRO A 1 504 ? -4.949 -0.75 50.75 1 16.95 504 PRO A N 1
ATOM 4038 C CA . PRO A 1 504 ? -5.305 -2.074 51.25 1 16.95 504 PRO A CA 1
ATOM 4039 C C . PRO A 1 504 ? -6.703 -2.518 50.812 1 16.95 504 PRO A C 1
ATOM 4041 O O . PRO A 1 504 ? -7.656 -1.738 50.906 1 16.95 504 PRO A O 1
ATOM 4044 N N . ARG A 1 505 ? -6.695 -3.314 49.719 1 17.94 505 ARG A N 1
ATOM 4045 C CA . ARG A 1 505 ? -7.809 -4.191 49.375 1 17.94 505 ARG A CA 1
ATOM 4046 C C . ARG A 1 505 ? -8.406 -4.84 50.594 1 17.94 505 ARG A C 1
ATOM 4048 O O . ARG A 1 505 ? -7.898 -5.859 51.094 1 17.94 505 ARG A O 1
ATOM 4055 N N . ASN A 1 506 ? -8.977 -4.129 51.438 1 14.59 506 ASN A N 1
ATOM 4056 C CA . ASN A 1 506 ? -9.516 -4.738 52.656 1 14.59 506 ASN A CA 1
ATOM 4057 C C . ASN A 1 506 ? -10.531 -5.832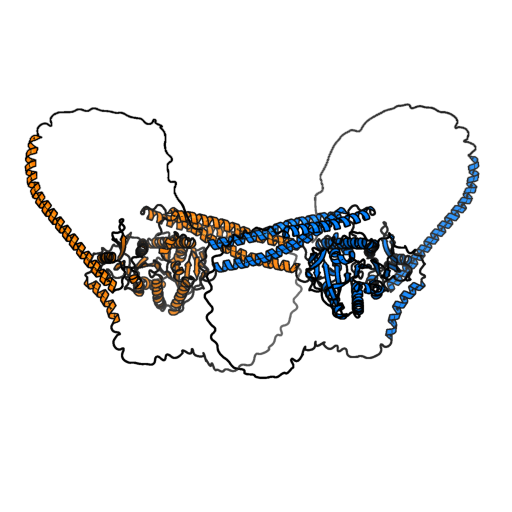 52.344 1 14.59 506 ASN A C 1
ATOM 4059 O O . ASN A 1 506 ? -10.414 -6.953 52.844 1 14.59 506 ASN A O 1
ATOM 4063 N N . GLN A 1 507 ? -11.789 -5.5 52.406 1 14.76 507 GLN A N 1
ATOM 4064 C CA . GLN A 1 507 ? -12.562 -6.082 53.5 1 14.76 507 GLN A CA 1
ATOM 4065 C C . GLN A 1 507 ? -13.211 -7.398 53.062 1 14.76 507 GLN A C 1
ATOM 4067 O O . GLN A 1 507 ? -13.258 -7.715 51.875 1 14.76 507 GLN A O 1
ATOM 4072 N N . ASN A 1 508 ? -14.516 -7.68 53.594 1 14.82 508 ASN A N 1
ATOM 4073 C CA . ASN A 1 508 ? -15.094 -8.68 54.469 1 14.82 508 ASN A CA 1
ATOM 4074 C C . ASN A 1 508 ? -15.891 -9.727 53.688 1 14.82 508 ASN A C 1
ATOM 4076 O O . ASN A 1 508 ? -15.711 -10.93 53.906 1 14.82 508 ASN A O 1
ATOM 4080 N N . ASN A 1 509 ? -17.094 -9.352 53.188 1 14.7 509 ASN A N 1
ATOM 4081 C CA . ASN A 1 509 ? -18.234 -10.023 53.781 1 14.7 509 ASN A CA 1
ATOM 4082 C C . ASN A 1 509 ? -18.453 -11.414 53.219 1 14.7 509 ASN A C 1
ATOM 4084 O O . ASN A 1 509 ? -18 -11.711 52.094 1 14.7 509 ASN A O 1
ATOM 4088 N N . GLN A 1 510 ? -19.562 -12.195 53.688 1 14.58 510 GLN A N 1
ATOM 4089 C CA . GLN A 1 510 ? -19.969 -13.5 54.219 1 14.58 510 GLN A CA 1
ATOM 4090 C C . GLN A 1 510 ? -20.594 -14.359 53.125 1 14.58 510 GLN A C 1
ATOM 4092 O O . GLN A 1 510 ? -20.203 -15.508 52.938 1 14.58 510 GLN A O 1
ATOM 4097 N N . ASN A 1 511 ? -21.906 -14.141 52.812 1 14.21 511 ASN A N 1
ATOM 4098 C CA . ASN A 1 511 ? -22.859 -15.172 53.188 1 14.21 511 ASN A CA 1
ATOM 4099 C C . ASN A 1 511 ? -22.938 -16.281 52.125 1 14.21 511 ASN A C 1
ATOM 4101 O O . ASN A 1 511 ? -22.484 -16.094 51 1 14.21 511 ASN A O 1
ATOM 4105 N N . ALA A 1 512 ? -24.141 -17.062 52.219 1 14.35 512 ALA A N 1
ATOM 4106 C CA . ALA A 1 512 ? -24.594 -18.453 52.281 1 14.35 512 ALA A CA 1
ATOM 4107 C C . ALA A 1 512 ? -24.828 -19.031 50.906 1 14.35 512 ALA A C 1
ATOM 4109 O O . ALA A 1 512 ? -24.969 -18.297 49.938 1 14.35 512 ALA A O 1
ATOM 4110 N N . ALA A 1 513 ? -25.391 -20.297 50.812 1 15.09 513 ALA A N 1
ATOM 4111 C CA . ALA A 1 513 ? -25.359 -21.688 50.344 1 15.09 513 ALA A CA 1
ATOM 4112 C C . ALA A 1 513 ? -26.297 -21.875 49.156 1 15.09 513 ALA A C 1
ATOM 4114 O O . ALA A 1 513 ? -25.984 -22.609 48.219 1 15.09 513 ALA A O 1
ATOM 4115 N N . ASN A 1 514 ? -27.609 -21.312 48.969 1 14.46 514 ASN A N 1
ATOM 4116 C CA . ASN A 1 514 ? -28.688 -22.281 48.969 1 14.46 514 ASN A CA 1
ATOM 4117 C C . ASN A 1 514 ? -28.859 -22.922 47.594 1 14.46 514 ASN A C 1
ATOM 4119 O O . ASN A 1 514 ? -28.547 -22.297 46.594 1 14.46 514 ASN A O 1
ATOM 4123 N N . LEU A 1 515 ? -29.578 -24.109 47.5 1 14.95 515 LEU A N 1
ATOM 4124 C CA . LEU A 1 515 ? -29.766 -25.422 46.906 1 14.95 515 LEU A CA 1
ATOM 4125 C C . LEU A 1 515 ? -30.672 -25.359 45.688 1 14.95 515 LEU A C 1
ATOM 4127 O O . LEU A 1 515 ? -30.594 -26.203 44.781 1 14.95 515 LEU A O 1
ATOM 4131 N N . LYS A 1 516 ? -31.719 -24.453 45.438 1 14.99 516 LYS A N 1
ATOM 4132 C CA . LYS A 1 516 ? -32.938 -25.203 45.219 1 14.99 516 LYS A CA 1
ATOM 4133 C C . LYS A 1 516 ? -32.969 -25.844 43.844 1 14.99 516 LYS A C 1
ATOM 4135 O O . LYS A 1 516 ? -32.469 -25.25 42.875 1 14.99 516 LYS A O 1
ATOM 4140 N N . LYS A 1 517 ? -33.719 -26.953 43.656 1 15.06 517 LYS A N 1
ATOM 4141 C CA . LYS A 1 517 ? -33.938 -28.234 43 1 15.06 517 LYS A CA 1
ATOM 4142 C C . LYS A 1 517 ? -34.594 -28.047 41.625 1 15.06 517 LYS A C 1
ATOM 4144 O O . LYS A 1 517 ? -34.062 -28.547 40.625 1 15.06 517 LYS A O 1
ATOM 4149 N N . ASN A 1 518 ? -36 -27.906 41.5 1 14.84 518 ASN A N 1
ATOM 4150 C CA . ASN A 1 518 ? -36.75 -29.094 41.094 1 14.84 518 ASN A CA 1
ATOM 4151 C C . ASN A 1 518 ? -37.094 -29.047 39.594 1 14.84 518 ASN A C 1
ATOM 4153 O O . ASN A 1 518 ? -36.812 -30 38.875 1 14.84 518 ASN A O 1
ATOM 4157 N N . GLN A 1 519 ? -38.5 -28.609 39.156 1 14.8 519 GLN A N 1
ATOM 4158 C CA . GLN A 1 519 ? -39.531 -29.516 38.719 1 14.8 519 GLN A CA 1
ATOM 4159 C C . GLN A 1 519 ? -39.656 -29.516 37.188 1 14.8 519 GLN A C 1
ATOM 4161 O O . GLN A 1 519 ? -39.156 -28.594 36.531 1 14.8 519 GLN A O 1
ATOM 4166 N N . SER A 1 520 ? -40.906 -29.859 36.562 1 15.86 520 SER A N 1
ATOM 4167 C CA . SER A 1 520 ? -41.5 -30.922 35.781 1 15.86 520 SER A CA 1
ATOM 4168 C C . SER A 1 520 ? -41.656 -30.516 34.312 1 15.86 520 SER A C 1
ATOM 4170 O O . SER A 1 520 ? -41.156 -31.172 33.406 1 15.86 520 SER A O 1
ATOM 4172 N N . GLN A 1 521 ? -43.062 -30.344 33.75 1 15.79 521 GLN A N 1
ATOM 4173 C CA . GLN A 1 521 ? -43.812 -31.312 32.969 1 15.79 521 GLN A CA 1
ATOM 4174 C C . GLN A 1 521 ? -43.969 -30.844 31.516 1 15.79 521 GLN A C 1
ATOM 4176 O O . GLN A 1 521 ? -43.656 -31.609 30.594 1 15.79 521 GLN A O 1
ATOM 4181 N N . LEU A 1 522 ? -45.094 -29.969 31.078 1 16.44 522 LEU A N 1
ATOM 4182 C CA . LEU A 1 522 ? -46.188 -30.5 30.266 1 16.44 522 LEU A CA 1
ATOM 4183 C C . LEU A 1 522 ? -45.938 -30.234 28.781 1 16.44 522 LEU A C 1
ATOM 4185 O O . LEU A 1 522 ? -45.219 -29.281 28.438 1 16.44 522 LEU A O 1
ATOM 4189 N N . PRO A 1 523 ? -46.75 -30.859 27.734 1 18.69 523 PRO A N 1
ATOM 4190 C CA . PRO A 1 523 ? -46.812 -31.531 26.438 1 18.69 523 PRO A CA 1
ATOM 4191 C C . PRO A 1 523 ? -47.219 -30.594 25.297 1 18.69 523 PRO A C 1
ATOM 4193 O O . PRO A 1 523 ? -47.406 -31.047 24.172 1 18.69 523 PRO A O 1
ATOM 4196 N N . ASP A 1 524 ? -46.812 -29.359 25.156 1 16.33 524 ASP A N 1
ATOM 4197 C CA . ASP A 1 524 ? -47.688 -28.438 24.438 1 16.33 524 ASP A CA 1
ATOM 4198 C C . ASP A 1 524 ? -47.844 -28.875 22.969 1 16.33 524 ASP A C 1
ATOM 4200 O O . ASP A 1 524 ? -46.875 -29.297 22.328 1 16.33 524 ASP A O 1
ATOM 4204 N N . LYS A 1 525 ? -49.156 -28.688 22.5 1 16.73 525 LYS A N 1
ATOM 4205 C CA . LYS A 1 525 ? -50.062 -29.125 21.469 1 16.73 525 LYS A CA 1
ATOM 4206 C C . LYS A 1 525 ? -49.656 -28.562 20.094 1 16.73 525 LYS A C 1
ATOM 4208 O O . LYS A 1 525 ? -48.906 -27.594 20.016 1 16.73 525 LYS A O 1
ATOM 4213 N N . GLU A 1 526 ? -50.562 -28.625 19.062 1 17.75 526 GLU A N 1
ATOM 4214 C CA . GLU A 1 526 ? -50.812 -29.141 17.719 1 17.75 526 GLU A CA 1
ATOM 4215 C C . GLU A 1 526 ? -50.844 -28 16.703 1 17.75 526 GLU A C 1
ATOM 4217 O O . GLU A 1 526 ? -51.062 -28.234 15.508 1 17.75 526 GLU A O 1
ATOM 4222 N N . LYS A 1 527 ? -50.312 -26.75 16.875 1 17.94 527 LYS A N 1
ATOM 4223 C CA . LYS A 1 527 ? -51.062 -25.75 16.141 1 17.94 527 LYS A CA 1
ATOM 4224 C C . LYS A 1 527 ? -51 -25.984 14.633 1 17.94 527 LYS A C 1
ATOM 4226 O O . LYS A 1 527 ? -49.938 -26.375 14.117 1 17.94 527 LYS A O 1
ATOM 4231 N N . PRO A 1 528 ? -52.094 -25.625 13.953 1 18.42 528 PRO A N 1
ATOM 4232 C CA . PRO A 1 528 ? -52.656 -25.984 12.664 1 18.42 528 PRO A CA 1
ATOM 4233 C C . PRO A 1 528 ? -51.969 -25.328 11.484 1 18.42 528 PRO A C 1
ATOM 4235 O O . PRO A 1 528 ? -51.281 -24.312 11.664 1 18.42 528 PRO A O 1
ATOM 4238 N N . LYS A 1 529 ? -52.094 -25.844 10.211 1 18.53 529 LYS A N 1
ATOM 4239 C CA . LYS A 1 529 ? -51.562 -26.016 8.867 1 18.53 529 LYS A CA 1
ATOM 4240 C C . LYS A 1 529 ? -51.844 -24.797 8 1 18.53 529 LYS A C 1
ATOM 4242 O O . LYS A 1 529 ? -52.875 -24.719 7.355 1 18.53 529 LYS A O 1
ATOM 4247 N N . SER A 1 530 ? -51.594 -23.5 8.617 1 18.53 530 SER A N 1
ATOM 4248 C CA . SER A 1 530 ? -52.188 -22.391 7.879 1 18.53 530 SER A CA 1
ATOM 4249 C C . SER A 1 530 ? -51.719 -22.359 6.43 1 18.53 530 SER A C 1
ATOM 4251 O O . SER A 1 530 ? -50.594 -22.812 6.129 1 18.53 530 SER A O 1
ATOM 4253 N N . GLN A 1 531 ? -52.625 -21.906 5.559 1 20.17 531 GLN A N 1
ATOM 4254 C CA . GLN A 1 531 ? -52.969 -21.953 4.145 1 20.17 531 GLN A CA 1
ATOM 4255 C C . GLN A 1 531 ? -52.031 -21.094 3.311 1 20.17 531 GLN A C 1
ATOM 4257 O O . GLN A 1 531 ? -51.531 -20.062 3.785 1 20.17 531 GLN A O 1
ATOM 4262 N N . PRO A 1 532 ? -51.562 -21.609 2.111 1 21.8 532 PRO A N 1
ATOM 4263 C CA . PRO A 1 532 ? -50.5 -21.312 1.161 1 21.8 532 PRO A CA 1
ATOM 4264 C C . PRO A 1 532 ? -50.719 -20.016 0.398 1 21.8 532 PRO A C 1
ATOM 4266 O O . PRO A 1 532 ? -51.656 -19.906 -0.388 1 21.8 532 PRO A O 1
ATOM 4269 N N . VAL A 1 533 ? -50.812 -18.859 1.167 1 21.81 533 VAL A N 1
ATOM 4270 C CA . VAL A 1 533 ? -51.312 -17.672 0.489 1 21.81 533 VAL A CA 1
ATOM 4271 C C . VAL A 1 533 ? -50.438 -17.375 -0.742 1 21.81 533 VAL A C 1
ATOM 4273 O O . VAL A 1 533 ? -49.25 -17.656 -0.749 1 21.81 533 VAL A O 1
ATOM 4276 N N . PRO A 1 534 ? -51.094 -16.953 -1.835 1 23.69 534 PRO A N 1
ATOM 4277 C CA . PRO A 1 534 ? -50.781 -16.844 -3.262 1 23.69 534 PRO A CA 1
ATOM 4278 C C . PRO A 1 534 ? -49.656 -15.836 -3.549 1 23.69 534 PRO A C 1
ATOM 4280 O O . PRO A 1 534 ? -49.438 -14.938 -2.742 1 23.69 534 PRO A O 1
ATOM 4283 N N . PRO A 1 535 ? -48.875 -16.078 -4.633 1 21.64 535 PRO A N 1
ATOM 4284 C CA . PRO A 1 535 ? -47.562 -15.602 -5.047 1 21.64 535 PRO A CA 1
ATOM 4285 C C . PRO A 1 535 ? -47.562 -14.125 -5.438 1 21.64 535 PRO A C 1
ATOM 4287 O O . PRO A 1 535 ? -48.312 -13.727 -6.332 1 21.64 535 PRO A O 1
ATOM 4290 N N . LYS A 1 536 ? -47.594 -13.211 -4.473 1 20.08 536 LYS A N 1
ATOM 4291 C CA . LYS A 1 536 ? -47.719 -11.773 -4.695 1 20.08 536 LYS A CA 1
ATOM 4292 C C . LYS A 1 536 ? -46.719 -11.289 -5.75 1 20.08 536 LYS A C 1
ATOM 4294 O O . LYS A 1 536 ? -45.562 -11.672 -5.742 1 20.08 536 LYS A O 1
ATOM 4299 N N . GLN A 1 537 ? -47.25 -10.727 -6.824 1 22.53 537 GLN A N 1
ATOM 4300 C CA . GLN A 1 537 ? -46.75 -10.156 -8.078 1 22.53 537 GLN A CA 1
ATOM 4301 C C . GLN A 1 537 ? -45.75 -9.047 -7.824 1 22.53 537 GLN A C 1
ATOM 4303 O O . GLN A 1 537 ? -46.031 -8.086 -7.102 1 22.53 537 GLN A O 1
ATOM 4308 N N . GLN A 1 538 ? -44.438 -9.391 -7.754 1 20.2 538 GLN A N 1
ATOM 4309 C CA . GLN A 1 538 ? -43.312 -8.539 -7.387 1 20.2 538 GLN A CA 1
ATOM 4310 C C . GLN A 1 538 ? -43.188 -7.344 -8.336 1 20.2 538 GLN A C 1
ATOM 4312 O O . GLN A 1 538 ? -43 -7.52 -9.539 1 20.2 538 GLN A O 1
ATOM 4317 N N . LYS A 1 539 ? -44 -6.262 -8.109 1 20.75 539 LYS A N 1
ATOM 4318 C CA . LYS A 1 539 ? -43.906 -5.031 -8.891 1 20.75 539 LYS A CA 1
ATOM 4319 C C . LYS A 1 539 ? -42.469 -4.551 -9.031 1 20.75 539 LYS A C 1
ATOM 4321 O O . LYS A 1 539 ? -41.656 -4.727 -8.117 1 20.75 539 LYS A O 1
ATOM 4326 N N . ARG A 1 540 ? -42.094 -4.141 -10.25 1 21.27 540 ARG A N 1
ATOM 4327 C CA . ARG A 1 540 ? -40.906 -3.615 -10.945 1 21.27 540 ARG A CA 1
ATOM 4328 C C . ARG A 1 540 ? -40.375 -2.375 -10.242 1 21.27 540 ARG A C 1
ATOM 4330 O O . ARG A 1 540 ? -41.062 -1.352 -10.164 1 21.27 540 ARG A O 1
ATOM 4337 N N . ALA A 1 541 ? -39.688 -2.49 -9.156 1 22.02 541 ALA A N 1
ATOM 4338 C CA . ALA A 1 541 ? -39.094 -1.376 -8.414 1 22.02 541 ALA A CA 1
ATOM 4339 C C . ALA A 1 541 ? -38.25 -0.479 -9.336 1 22.02 541 ALA A C 1
ATOM 4341 O O . ALA A 1 541 ? -37.25 -0.915 -9.898 1 22.02 541 ALA A O 1
ATOM 4342 N N . SER A 1 542 ? -38.938 0.329 -10.148 1 24.39 542 SER A N 1
ATOM 4343 C CA . SER A 1 542 ? -38.344 1.403 -10.945 1 24.39 542 SER A CA 1
ATOM 4344 C C . SER A 1 542 ? -37.344 2.213 -10.141 1 24.39 542 SER A C 1
ATOM 4346 O O . SER A 1 542 ? -37.688 2.758 -9.086 1 24.39 542 SER A O 1
ATOM 4348 N N . SER A 1 543 ? -36.125 1.727 -10.055 1 26.39 543 SER A N 1
ATOM 4349 C CA . SER A 1 543 ? -35.031 2.414 -9.406 1 26.39 543 SER A CA 1
ATOM 4350 C C . SER A 1 543 ? -34.906 3.852 -9.898 1 26.39 543 SER A C 1
ATOM 4352 O O . SER A 1 543 ? -34.469 4.09 -11.031 1 26.39 543 SER A O 1
ATOM 4354 N N . ILE A 1 544 ? -35.875 4.676 -9.758 1 26.67 544 ILE A N 1
ATOM 4355 C CA . ILE A 1 544 ? -35.75 6.105 -10.008 1 26.67 544 ILE A CA 1
ATOM 4356 C C . ILE A 1 544 ? -34.5 6.637 -9.297 1 26.67 544 ILE A C 1
ATOM 4358 O O . ILE A 1 544 ? -34.344 6.465 -8.086 1 26.67 544 ILE A O 1
ATOM 4362 N N . GLN A 1 545 ? -33.375 6.75 -10.016 1 27.83 545 GLN A N 1
ATOM 4363 C CA . GLN A 1 545 ? -32.219 7.566 -9.711 1 27.83 545 GLN A CA 1
ATOM 4364 C C . GLN A 1 545 ? -32.625 8.914 -9.125 1 27.83 545 GLN A C 1
ATOM 4366 O O . GLN A 1 545 ? -33.094 9.797 -9.852 1 27.83 545 GLN A O 1
ATOM 4371 N N . GLU A 1 546 ? -33.344 8.984 -8.102 1 31.11 546 GLU A N 1
ATOM 4372 C CA . GLU A 1 546 ? -33.562 10.281 -7.465 1 31.11 546 GLU A CA 1
ATOM 4373 C C . GLU A 1 546 ? -32.25 11.016 -7.254 1 31.11 546 GLU A C 1
ATOM 4375 O O . GLU A 1 546 ? -31.375 10.531 -6.539 1 31.11 546 GLU A O 1
ATOM 4380 N N . ASP A 1 547 ? -31.719 11.703 -8.258 1 36.12 547 ASP A N 1
ATOM 4381 C CA . ASP A 1 547 ? -30.828 12.852 -8.211 1 36.12 547 ASP A CA 1
ATOM 4382 C C . ASP A 1 547 ? -31.094 13.711 -6.977 1 36.12 547 ASP A C 1
ATOM 4384 O O . ASP A 1 547 ? -32.125 14.359 -6.883 1 36.12 547 ASP A O 1
ATOM 4388 N N . SER A 1 548 ? -30.812 13.242 -5.852 1 36.09 548 SER A N 1
ATOM 4389 C CA . SER A 1 548 ? -31.234 13.758 -4.555 1 36.09 548 SER A CA 1
ATOM 4390 C C . SER A 1 548 ? -31.031 15.266 -4.461 1 36.09 548 SER A C 1
ATOM 4392 O O . SER A 1 548 ? -30.047 15.789 -4.98 1 36.09 548 SER A O 1
ATOM 4394 N N . ASP A 1 549 ? -32.031 16.078 -4.258 1 41.31 549 ASP A N 1
ATOM 4395 C CA . ASP A 1 549 ? -32.25 17.453 -3.834 1 41.31 549 ASP A CA 1
ATOM 4396 C C . ASP A 1 549 ? -31.188 17.891 -2.811 1 41.31 549 ASP A C 1
ATOM 4398 O O . ASP A 1 549 ? -31 19.078 -2.584 1 41.31 549 ASP A O 1
ATOM 4402 N N . ASP A 1 550 ? -30.672 16.906 -2.164 1 42.06 550 ASP A N 1
ATOM 4403 C CA . ASP A 1 550 ? -29.766 17.281 -1.091 1 42.06 550 ASP A CA 1
ATOM 4404 C C . ASP A 1 550 ? -28.422 17.781 -1.653 1 42.06 550 ASP A C 1
ATOM 4406 O O . ASP A 1 550 ? -27.734 18.562 -1.014 1 42.06 550 ASP A O 1
ATOM 4410 N N . ASP A 1 551 ? -28.047 17.234 -2.781 1 44.59 551 ASP A N 1
ATOM 4411 C CA . ASP A 1 551 ? -26.797 17.719 -3.34 1 44.59 551 ASP A CA 1
ATOM 4412 C C . ASP A 1 551 ? -26.953 19.125 -3.902 1 44.59 551 ASP A C 1
ATOM 4414 O O . ASP A 1 551 ? -26.031 19.938 -3.812 1 44.59 551 ASP A O 1
ATOM 4418 N N . VAL A 1 552 ? -28.078 19.344 -4.535 1 48.19 552 VAL A N 1
ATOM 4419 C CA . VAL A 1 552 ? -28.344 20.688 -5.027 1 48.19 552 VAL A CA 1
ATOM 4420 C C . VAL A 1 552 ? -28.469 21.656 -3.854 1 48.19 552 VAL A C 1
ATOM 4422 O O . VAL A 1 552 ? -27.953 22.766 -3.893 1 48.19 552 VAL A O 1
ATOM 4425 N N . ALA A 1 553 ? -29.172 21.188 -2.848 1 47.53 553 ALA A N 1
ATOM 4426 C CA . ALA A 1 553 ? -29.312 22.016 -1.659 1 47.53 553 ALA A CA 1
ATOM 4427 C C . ALA A 1 553 ? -27.969 22.266 -0.992 1 47.53 553 ALA A C 1
ATOM 4429 O O . ALA A 1 553 ? -27.703 23.375 -0.524 1 47.53 553 ALA A O 1
ATOM 4430 N N . ALA A 1 554 ? -27.234 21.266 -1.047 1 49.5 554 ALA A N 1
ATOM 4431 C CA . ALA A 1 554 ? -25.891 21.422 -0.496 1 49.5 554 ALA A CA 1
ATOM 4432 C C . ALA A 1 554 ? -25.047 22.375 -1.349 1 49.5 554 ALA A C 1
ATOM 4434 O O . ALA A 1 554 ? -24.297 23.203 -0.819 1 49.5 554 ALA A O 1
ATOM 4435 N N . GLU A 1 555 ? -25.219 22.109 -2.625 1 51.16 555 GLU A N 1
ATOM 4436 C CA . GLU A 1 555 ? -24.5 23.016 -3.523 1 51.16 555 GLU A CA 1
ATOM 4437 C C . GLU A 1 555 ? -25.031 24.438 -3.4 1 51.16 555 GLU A C 1
ATOM 4439 O O . GLU A 1 555 ? -24.266 25.406 -3.449 1 51.16 555 GLU A O 1
ATOM 4444 N N . GLU A 1 556 ? -26.281 24.578 -3.252 1 50.91 556 GLU A N 1
ATOM 4445 C CA . GLU A 1 556 ? -26.891 25.891 -3.092 1 50.91 556 GLU A CA 1
ATOM 4446 C C . GLU A 1 556 ? -26.469 26.547 -1.775 1 50.91 556 GLU A C 1
ATOM 4448 O O . GLU A 1 556 ? -26.234 27.75 -1.721 1 50.91 556 GLU A O 1
ATOM 4453 N N . LEU A 1 557 ? -26.484 25.719 -0.81 1 51.19 557 LEU A N 1
ATOM 4454 C CA . LEU A 1 557 ? -26.062 26.219 0.492 1 51.19 557 LEU A CA 1
ATOM 4455 C C . LEU A 1 557 ? -24.609 26.672 0.46 1 51.19 557 LEU A C 1
ATOM 4457 O O . LEU A 1 557 ? -24.25 27.703 1.043 1 51.19 557 LEU A O 1
ATOM 4461 N N . VAL A 1 558 ? -23.891 25.828 -0.242 1 55.34 558 VAL A N 1
ATOM 4462 C CA . VAL A 1 558 ? -22.484 26.188 -0.403 1 55.34 558 VAL A CA 1
ATOM 4463 C C . VAL A 1 558 ? -22.375 27.469 -1.219 1 55.34 558 VAL A C 1
ATOM 4465 O O . VAL A 1 558 ? -21.562 28.344 -0.906 1 55.34 558 VAL A O 1
ATOM 4468 N N . ASN A 1 559 ? -23.234 27.562 -2.152 1 54.09 559 ASN A N 1
ATOM 4469 C CA . ASN A 1 559 ? -23.203 28.766 -2.986 1 54.09 559 ASN A CA 1
ATOM 4470 C C . ASN A 1 559 ? -23.703 29.984 -2.223 1 54.09 559 ASN A C 1
ATOM 4472 O O . ASN A 1 559 ? -23.156 31.078 -2.361 1 54.09 559 ASN A O 1
ATOM 4476 N N . LYS A 1 560 ? -24.828 29.875 -1.443 1 57.25 560 LYS A N 1
ATOM 4477 C CA . LYS A 1 560 ? -25.344 30.984 -0.642 1 57.25 560 LYS A CA 1
ATOM 4478 C C . LYS A 1 560 ? -24.312 31.422 0.394 1 57.25 560 LYS A C 1
ATOM 4480 O O . LYS A 1 560 ? -24.109 32.625 0.592 1 57.25 560 LYS A O 1
ATOM 4485 N N . LYS A 1 561 ? -23.734 30.438 0.988 1 58.56 561 LYS A N 1
ATOM 4486 C CA . LYS A 1 561 ? -22.719 30.734 1.989 1 58.56 561 LYS A CA 1
ATOM 4487 C C . LYS A 1 561 ? -21.516 31.453 1.362 1 58.56 561 LYS A C 1
ATOM 4489 O O . LYS A 1 561 ? -20.984 32.406 1.949 1 58.56 561 LYS A O 1
ATOM 4494 N N . ASN A 1 562 ? -21.328 30.969 0.157 1 66.38 562 ASN A N 1
ATOM 4495 C CA . ASN A 1 562 ? -20.25 31.625 -0.578 1 66.38 562 ASN A CA 1
ATOM 4496 C C . ASN A 1 562 ? -20.625 33.062 -0.953 1 66.38 562 ASN A C 1
ATOM 4498 O O . ASN A 1 562 ? -19.766 33.938 -0.927 1 66.38 562 ASN A O 1
ATOM 4502 N N . GLY A 1 563 ? -21.859 33.156 -1.107 1 67.56 563 GLY A N 1
ATOM 4503 C CA . GLY A 1 563 ? -22.344 34.5 -1.403 1 67.56 563 GLY A CA 1
ATOM 4504 C C . GLY A 1 563 ? -22.312 35.438 -0.205 1 67.56 563 GLY A C 1
ATOM 4505 O O . GLY A 1 563 ? -21.906 36.594 -0.326 1 67.56 563 GLY A O 1
ATOM 4506 N N . GLN A 1 564 ? -22.656 34.906 0.965 1 74.88 564 GLN A N 1
ATOM 4507 C CA . GLN A 1 564 ? -22.656 35.719 2.178 1 74.88 564 GLN A CA 1
ATOM 4508 C C . GLN A 1 564 ? -21.234 36.094 2.592 1 74.88 564 GLN A C 1
ATOM 4510 O O . GLN A 1 564 ? -20.984 37.219 3.047 1 74.88 564 GLN A O 1
ATOM 4515 N N . VAL A 1 565 ? -20.406 35.156 2.41 1 76.5 565 VAL A N 1
ATOM 4516 C CA . VAL A 1 565 ? -19 35.438 2.715 1 76.5 565 VAL A CA 1
ATOM 4517 C C . VAL A 1 565 ? -18.469 36.531 1.788 1 76.5 565 VAL A C 1
ATOM 4519 O O . VAL A 1 565 ? -17.781 37.438 2.232 1 76.5 565 VAL A O 1
ATOM 4522 N N . LYS A 1 566 ? -18.906 36.406 0.524 1 73.38 566 LYS A N 1
ATOM 4523 C CA . LYS A 1 566 ? -18.469 37.406 -0.447 1 73.38 566 LYS A CA 1
ATOM 4524 C C . LYS A 1 566 ? -19.047 38.781 -0.106 1 73.38 566 LYS A C 1
ATOM 4526 O O . LYS A 1 566 ? -18.359 39.781 -0.264 1 73.38 566 LYS A O 1
ATOM 4531 N N . GLU A 1 567 ? -20.188 38.719 0.429 1 75.88 567 GLU A N 1
ATOM 4532 C CA . GLU A 1 567 ? -20.812 40 0.82 1 75.88 567 GLU A CA 1
ATOM 4533 C C . GLU A 1 567 ? -20.109 40.594 2.021 1 75.88 567 GLU A C 1
ATOM 4535 O O . GLU A 1 567 ? -19.891 41.812 2.064 1 75.88 567 GLU A O 1
ATOM 4540 N N . ASP A 1 568 ? -19.75 39.844 2.908 1 80.94 568 ASP A N 1
ATOM 4541 C CA . ASP A 1 568 ? -19.062 40.344 4.098 1 80.94 568 ASP A CA 1
ATOM 4542 C C . ASP A 1 568 ? -17.672 40.875 3.746 1 80.94 568 ASP A C 1
ATOM 4544 O O . ASP A 1 568 ? -17.266 41.906 4.266 1 80.94 568 ASP A O 1
ATOM 4548 N N . VAL A 1 569 ? -17.109 40.188 2.842 1 76.56 569 VAL A N 1
ATOM 4549 C CA . VAL A 1 569 ? -15.773 40.625 2.42 1 76.56 569 VAL A CA 1
ATOM 4550 C C . VAL A 1 569 ? -15.891 41.938 1.634 1 76.56 569 VAL A C 1
ATOM 4552 O O . VAL A 1 569 ? -15.062 42.812 1.783 1 76.56 569 VAL A O 1
ATOM 4555 N N . ARG A 1 570 ? -16.922 41.969 0.864 1 74.06 570 ARG A N 1
ATOM 4556 C CA . ARG A 1 570 ? -17.188 43.188 0.117 1 74.06 570 ARG A CA 1
ATOM 4557 C C . ARG A 1 570 ? -17.453 44.344 1.06 1 74.06 570 ARG A C 1
ATOM 4559 O O . ARG A 1 570 ? -16.953 45.469 0.844 1 74.06 570 ARG A O 1
ATOM 4566 N N . CYS A 1 571 ? -18.25 44.125 2.035 1 75.5 571 CYS A N 1
ATOM 4567 C CA . CYS A 1 571 ? -18.547 45.156 3.02 1 75.5 571 CYS A CA 1
ATOM 4568 C C . CYS A 1 571 ? -17.281 45.656 3.689 1 75.5 571 CYS A C 1
ATOM 4570 O O . CYS A 1 571 ? -17.109 46.875 3.877 1 75.5 571 CYS A O 1
ATOM 4572 N N . MET A 1 572 ? -16.469 44.75 3.951 1 75.06 572 MET A N 1
ATOM 4573 C CA . MET A 1 572 ? -15.195 45.125 4.562 1 75.06 572 MET A CA 1
ATOM 4574 C C . MET A 1 572 ? -14.352 45.938 3.605 1 75.06 572 MET A C 1
ATOM 4576 O O . MET A 1 572 ? -13.711 46.906 4.02 1 75.06 572 MET A O 1
ATOM 4580 N N . LYS A 1 573 ? -14.469 45.5 2.361 1 72.38 573 LYS A N 1
ATOM 4581 C CA . LYS A 1 573 ? -13.734 46.219 1.326 1 72.38 573 LYS A CA 1
ATOM 4582 C C . LYS A 1 573 ? -14.234 47.656 1.199 1 72.38 573 LYS A C 1
ATOM 4584 O O . LYS A 1 573 ? -13.438 48.594 1.092 1 72.38 573 LYS A O 1
ATOM 4589 N N . GLU A 1 574 ? -15.469 47.781 1.273 1 72.06 574 GLU A N 1
ATOM 4590 C CA . GLU A 1 574 ? -16.094 49.094 1.12 1 72.06 574 GLU A CA 1
ATOM 4591 C C . GLU A 1 574 ? -15.766 50.031 2.299 1 72.06 574 GLU A C 1
ATOM 4593 O O . GLU A 1 574 ? -15.469 51.188 2.111 1 72.06 574 GLU A O 1
ATOM 4598 N N . THR A 1 575 ? -15.82 49.469 3.383 1 68.62 575 THR A N 1
ATOM 4599 C CA . THR A 1 575 ? -15.547 50.25 4.574 1 68.62 575 THR A CA 1
ATOM 4600 C C . THR A 1 575 ? -14.078 50.688 4.613 1 68.62 575 THR A C 1
ATOM 4602 O O . THR A 1 575 ? -13.766 51.812 4.996 1 68.62 575 THR A O 1
ATOM 4605 N N . MET A 1 576 ? -13.281 49.75 4.227 1 66.94 576 MET A N 1
ATOM 4606 C CA . MET A 1 576 ? -11.852 50.062 4.203 1 66.94 576 MET A CA 1
ATOM 4607 C C . MET A 1 576 ? -11.547 51.156 3.176 1 66.94 576 MET A C 1
ATOM 4609 O O . MET A 1 576 ? -10.703 52.031 3.414 1 66.94 576 MET A O 1
ATOM 4613 N N . MET A 1 577 ? -12.211 50.969 2.043 1 63.88 577 MET A N 1
ATOM 4614 C CA . MET A 1 577 ? -12.016 51.969 0.99 1 63.88 577 MET A CA 1
ATOM 4615 C C . MET A 1 577 ? -12.531 53.344 1.431 1 63.88 577 MET A C 1
ATOM 4617 O O . MET A 1 577 ? -11.953 54.375 1.071 1 63.88 577 MET A O 1
ATOM 4621 N N . LYS A 1 578 ? -13.617 53.344 2.105 1 61.25 578 LYS A N 1
ATOM 4622 C CA . LYS A 1 578 ? -14.148 54.594 2.602 1 61.25 578 LYS A CA 1
ATOM 4623 C C . LYS A 1 578 ? -13.211 55.25 3.621 1 61.25 578 LYS A C 1
ATOM 4625 O O . LYS A 1 578 ? -13.031 56.469 3.633 1 61.25 578 LYS A O 1
ATOM 4630 N N . ASN A 1 579 ? -12.719 54.406 4.34 1 55.88 579 ASN A N 1
ATOM 4631 C CA . ASN A 1 579 ? -11.805 54.938 5.344 1 55.88 579 ASN A CA 1
ATOM 4632 C C . ASN A 1 579 ? -10.453 55.312 4.734 1 55.88 579 ASN A C 1
ATOM 4634 O O . ASN A 1 579 ? -9.742 56.156 5.254 1 55.88 579 ASN A O 1
ATOM 4638 N N . GLU A 1 580 ? -10 54.531 3.695 1 52.5 580 GLU A N 1
ATOM 4639 C CA . GLU A 1 580 ? -8.773 54.844 2.971 1 52.5 580 GLU A CA 1
ATOM 4640 C C . GLU A 1 580 ? -8.93 56.125 2.137 1 52.5 580 GLU A C 1
ATOM 4642 O O . GLU A 1 580 ? -7.941 56.75 1.752 1 52.5 580 GLU A O 1
ATOM 4647 N N . GLN A 1 581 ? -9.992 56.344 1.45 1 45.56 581 GLN A N 1
ATOM 4648 C CA . GLN A 1 581 ? -10.055 57.625 0.772 1 45.56 581 GLN A CA 1
ATOM 4649 C C . GLN A 1 581 ? -9.5 58.75 1.654 1 45.56 581 GLN A C 1
ATOM 4651 O O . GLN A 1 581 ? -9.07 59.781 1.152 1 45.56 581 GLN A O 1
ATOM 4656 N N . ASN A 1 582 ? -9.633 58.75 2.906 1 41.59 582 ASN A N 1
ATOM 4657 C CA . ASN A 1 582 ? -8.883 59.75 3.672 1 41.59 582 ASN A CA 1
ATOM 4658 C C . ASN A 1 582 ? -7.383 59.469 3.656 1 41.59 582 ASN A C 1
ATOM 4660 O O . ASN A 1 582 ? -6.574 60.281 4.055 1 41.59 582 ASN A O 1
ATOM 4664 N N . ASN A 1 583 ? -6.863 58.219 3.789 1 42.94 583 ASN A N 1
ATOM 4665 C CA . ASN A 1 583 ? -5.441 57.938 3.641 1 42.94 583 ASN A CA 1
ATOM 4666 C C . ASN A 1 583 ? -5.094 57.562 2.211 1 42.94 583 ASN A C 1
ATOM 4668 O O . ASN A 1 583 ? -5.863 56.844 1.557 1 42.94 583 ASN A O 1
ATOM 4672 N N . ALA A 1 584 ? -4.262 58.25 1.42 1 40 584 ALA A N 1
ATOM 4673 C CA . ALA A 1 584 ? -3.734 58.25 0.058 1 40 584 ALA A CA 1
ATOM 4674 C C . ALA A 1 584 ? -3.449 56.844 -0.433 1 40 584 ALA A C 1
ATOM 4676 O O . ALA A 1 584 ? -2.982 56.656 -1.558 1 40 584 ALA A O 1
ATOM 4677 N N . ASN A 1 585 ? -3.133 55.75 0.227 1 42.81 585 ASN A N 1
ATOM 4678 C CA . ASN A 1 585 ? -2.48 54.594 -0.375 1 42.81 585 ASN A CA 1
ATOM 4679 C C . ASN A 1 585 ? -3.49 53.656 -1.062 1 42.81 585 ASN A C 1
ATOM 4681 O O . ASN A 1 585 ? -4.441 53.188 -0.432 1 42.81 585 ASN A O 1
ATOM 4685 N N . GLY A 1 586 ? -3.861 53.688 -2.322 1 45.75 586 GLY A N 1
ATOM 4686 C CA . GLY A 1 586 ? -4.566 53.062 -3.428 1 45.75 586 GLY A CA 1
ATOM 4687 C C . GLY A 1 586 ? -4.582 51.562 -3.35 1 45.75 586 GLY A C 1
ATOM 4688 O O . GLY A 1 586 ? -4.957 50.875 -4.312 1 45.75 586 GLY A O 1
ATOM 4689 N N . ASN A 1 587 ? -3.939 50.781 -2.535 1 53.72 587 ASN A N 1
ATOM 4690 C CA . ASN A 1 587 ? -3.605 49.375 -2.713 1 53.72 587 ASN A CA 1
ATOM 4691 C C . ASN A 1 587 ? -4.645 48.469 -2.066 1 53.72 587 ASN A C 1
ATOM 4693 O O . ASN A 1 587 ? -4.344 47.312 -1.711 1 53.72 587 ASN A O 1
ATOM 4697 N N . GLY A 1 588 ? -5.91 48.875 -1.877 1 60.25 588 GLY A N 1
ATOM 4698 C CA . GLY A 1 588 ? -6.949 48.125 -1.218 1 60.25 588 GLY A CA 1
ATOM 4699 C C . GLY A 1 588 ? -7.348 46.875 -1.988 1 60.25 588 GLY A C 1
ATOM 4700 O O . GLY A 1 588 ? -7.578 45.812 -1.396 1 60.25 588 GLY A O 1
ATOM 4701 N N . ASN A 1 589 ? -7.391 46.906 -3.277 1 68.56 589 ASN A N 1
ATOM 4702 C CA . ASN A 1 589 ? -7.824 45.781 -4.066 1 68.56 589 ASN A CA 1
ATOM 4703 C C . ASN A 1 589 ? -6.801 44.625 -4.027 1 68.56 589 ASN A C 1
ATOM 4705 O O . ASN A 1 589 ? -7.168 43.469 -3.975 1 68.56 589 ASN A O 1
ATOM 4709 N N . GLU A 1 590 ? -5.598 45.031 -3.961 1 72.94 590 GLU A N 1
ATOM 4710 C CA . GLU A 1 590 ? -4.547 44 -3.945 1 72.94 590 GLU A CA 1
ATOM 4711 C C . GLU A 1 590 ? -4.539 43.25 -2.629 1 72.94 590 GLU A C 1
ATOM 4713 O O . GLU A 1 590 ? -4.234 42.031 -2.604 1 72.94 590 GLU A O 1
ATOM 4718 N N . PHE A 1 591 ? -4.926 43.969 -1.661 1 75.19 591 PHE A N 1
ATOM 4719 C CA . PHE A 1 591 ? -5.008 43.344 -0.345 1 75.19 591 PHE A CA 1
ATOM 4720 C C . PHE A 1 591 ? -6.055 42.25 -0.336 1 75.19 591 PHE A C 1
ATOM 4722 O O . PHE A 1 591 ? -5.781 41.125 0.121 1 75.19 591 PHE A O 1
ATOM 4729 N N . PHE A 1 592 ? -7.102 42.469 -0.93 1 77 592 PHE A N 1
ATOM 4730 C CA . PHE A 1 592 ? -8.195 41.5 -0.89 1 77 592 PHE A CA 1
ATOM 4731 C C . PHE A 1 592 ? -7.938 40.344 -1.849 1 77 592 PHE A C 1
ATOM 4733 O O . PHE A 1 592 ? -8.32 39.219 -1.573 1 77 592 PHE A O 1
ATOM 4740 N N . ASP A 1 593 ? -7.289 40.656 -2.908 1 78.38 593 ASP A N 1
ATOM 4741 C CA . ASP A 1 593 ? -6.91 39.594 -3.832 1 78.38 593 ASP A CA 1
ATOM 4742 C C . ASP A 1 593 ? -5.941 38.625 -3.176 1 78.38 593 ASP A C 1
ATOM 4744 O O . ASP A 1 593 ? -6.051 37.406 -3.369 1 78.38 593 ASP A O 1
ATOM 4748 N N . PHE A 1 594 ? -5.082 39.188 -2.516 1 84 594 PHE A N 1
ATOM 4749 C CA . PHE A 1 594 ? -4.113 38.344 -1.827 1 84 594 PHE A CA 1
ATOM 4750 C C . PHE A 1 594 ? -4.801 37.469 -0.788 1 84 594 PHE A C 1
ATOM 4752 O O . PHE A 1 594 ? -4.535 36.25 -0.708 1 84 594 PHE A O 1
ATOM 4759 N N . HIS A 1 595 ? -5.656 38.062 -0.069 1 81.5 595 HIS A N 1
ATOM 4760 C CA . HIS A 1 595 ? -6.324 37.281 0.985 1 81.5 595 HIS A CA 1
ATOM 4761 C C . HIS A 1 595 ? -7.234 36.219 0.4 1 81.5 595 HIS A C 1
ATOM 4763 O O . HIS A 1 595 ? -7.391 35.156 0.986 1 81.5 595 HIS A O 1
ATOM 4769 N N . GLU A 1 596 ? -7.785 36.531 -0.673 1 82.75 596 GLU A N 1
ATOM 4770 C CA . GLU A 1 596 ? -8.594 35.531 -1.35 1 82.75 596 GLU A CA 1
ATOM 4771 C C . GLU A 1 596 ? -7.746 34.344 -1.8 1 82.75 596 GLU A C 1
ATOM 4773 O O . GLU A 1 596 ? -8.164 33.188 -1.679 1 82.75 596 GLU A O 1
ATOM 4778 N N . LYS A 1 597 ? -6.672 34.688 -2.367 1 86.12 597 LYS A N 1
ATOM 4779 C CA . LYS A 1 597 ? -5.758 33.625 -2.801 1 86.12 597 LYS A CA 1
ATOM 4780 C C . LYS A 1 597 ? -5.281 32.781 -1.617 1 86.12 597 LYS A C 1
ATOM 4782 O O . LYS A 1 597 ? -5.172 31.578 -1.717 1 86.12 597 LYS A O 1
ATOM 4787 N N . VAL A 1 598 ? -4.992 33.438 -0.565 1 85.88 598 VAL A N 1
ATOM 4788 C CA . VAL A 1 598 ? -4.551 32.75 0.641 1 85.88 598 VAL A CA 1
ATOM 4789 C C . VAL A 1 598 ? -5.648 31.797 1.129 1 85.88 598 VAL A C 1
ATOM 4791 O O . VAL A 1 598 ? -5.371 30.656 1.502 1 85.88 598 VAL A O 1
ATOM 4794 N N . ASN A 1 599 ? -6.812 32.281 1.105 1 84.38 599 ASN A N 1
ATOM 4795 C CA . ASN A 1 599 ? -7.934 31.422 1.506 1 84.38 599 ASN A CA 1
ATOM 4796 C C . ASN A 1 599 ? -8.055 30.188 0.61 1 84.38 599 ASN A C 1
ATOM 4798 O O . ASN A 1 599 ? -8.297 29.078 1.097 1 84.38 599 ASN A O 1
ATOM 4802 N N . THR A 1 600 ? -7.914 30.453 -0.633 1 87.19 600 THR A N 1
ATOM 4803 C CA . THR A 1 600 ? -7.973 29.344 -1.585 1 87.19 600 THR A CA 1
ATOM 4804 C C . THR A 1 600 ? -6.883 28.312 -1.294 1 87.19 600 THR A C 1
ATOM 4806 O O . THR A 1 600 ? -7.137 27.109 -1.307 1 87.19 600 THR A O 1
ATOM 4809 N N . ILE A 1 601 ? -5.738 28.75 -1.06 1 89.31 601 ILE A N 1
ATOM 4810 C CA . ILE A 1 601 ? -4.594 27.875 -0.811 1 89.31 601 ILE A CA 1
ATOM 4811 C C . ILE A 1 601 ? -4.828 27.062 0.46 1 89.31 601 ILE A C 1
ATOM 4813 O O . ILE A 1 601 ? -4.555 25.875 0.495 1 89.31 601 ILE A O 1
ATOM 4817 N N . LEU A 1 602 ? -5.305 27.688 1.441 1 85.5 602 LEU A N 1
ATOM 4818 C CA . LEU A 1 602 ? -5.539 27 2.703 1 85.5 602 LEU A CA 1
ATOM 4819 C C . LEU A 1 602 ? -6.613 25.922 2.541 1 85.5 602 LEU A C 1
ATOM 4821 O O . LEU A 1 602 ? -6.48 24.828 3.078 1 85.5 602 LEU A O 1
ATOM 4825 N N . GLU A 1 603 ? -7.625 26.266 1.838 1 85.31 603 GLU A N 1
ATOM 4826 C CA . GLU A 1 603 ? -8.68 25.281 1.576 1 85.31 603 GLU A CA 1
ATOM 4827 C C . GLU A 1 603 ? -8.148 24.109 0.759 1 85.31 603 GLU A C 1
ATOM 4829 O O . GLU A 1 603 ? -8.453 22.953 1.056 1 85.31 603 GLU A O 1
ATOM 4834 N N . GLU A 1 604 ? -7.41 24.469 -0.221 1 90.31 604 GLU A N 1
ATOM 4835 C CA . GLU A 1 604 ? -6.844 23.438 -1.077 1 90.31 604 GLU A CA 1
ATOM 4836 C C . GLU A 1 604 ? -5.852 22.562 -0.309 1 90.31 604 GLU A C 1
ATOM 4838 O O . GLU A 1 604 ? -5.723 21.359 -0.58 1 90.31 604 GLU A O 1
ATOM 4843 N N . GLN A 1 605 ? -5.121 23.156 0.537 1 87.5 605 GLN A N 1
ATOM 4844 C CA . GLN A 1 605 ? -4.188 22.406 1.367 1 87.5 605 GLN A CA 1
ATOM 4845 C C . GLN A 1 605 ? -4.91 21.328 2.176 1 87.5 605 GLN A C 1
ATOM 4847 O O . GLN A 1 605 ? -4.477 20.172 2.217 1 87.5 605 GLN A O 1
ATOM 4852 N N . ASP A 1 606 ? -5.957 21.672 2.711 1 84.69 606 ASP A N 1
ATOM 4853 C CA . ASP A 1 606 ? -6.75 20.719 3.482 1 84.69 606 ASP A CA 1
ATOM 4854 C C . ASP A 1 606 ? -7.332 19.641 2.584 1 84.69 606 ASP A C 1
ATOM 4856 O O . ASP A 1 606 ? -7.363 18.453 2.959 1 84.69 606 ASP A O 1
ATOM 4860 N N . GLU A 1 607 ? -7.777 20.109 1.523 1 89.25 607 GLU A N 1
ATOM 4861 C CA . GLU A 1 607 ? -8.375 19.172 0.582 1 89.25 607 GLU A CA 1
ATOM 4862 C C . GLU A 1 607 ? -7.348 18.125 0.119 1 89.25 607 GLU A C 1
ATOM 4864 O O . GLU A 1 607 ? -7.637 16.938 0.088 1 89.25 607 GLU A O 1
ATOM 4869 N N . ILE A 1 608 ? -6.203 18.578 -0.238 1 91.75 608 ILE A N 1
ATOM 4870 C CA . ILE A 1 608 ? -5.168 17.688 -0.738 1 91.75 608 ILE A CA 1
ATOM 4871 C C . ILE A 1 608 ? -4.75 16.703 0.363 1 91.75 608 ILE A C 1
ATOM 4873 O O . ILE A 1 608 ? -4.527 15.523 0.103 1 91.75 608 ILE A O 1
ATOM 4877 N N . LEU A 1 609 ? -4.656 17.219 1.533 1 88.62 609 LEU A N 1
ATOM 4878 C CA . LEU A 1 609 ? -4.293 16.375 2.658 1 88.62 609 LEU A CA 1
ATOM 4879 C C . LEU A 1 609 ? -5.348 15.289 2.879 1 88.62 609 LEU A C 1
ATOM 4881 O O . LEU A 1 609 ? -5.012 14.125 3.09 1 88.62 609 LEU A O 1
ATOM 4885 N N . ASN A 1 610 ? -6.551 15.719 2.766 1 88.56 610 ASN A N 1
ATOM 4886 C CA . ASN A 1 610 ? -7.637 14.766 2.943 1 88.56 610 ASN A CA 1
ATOM 4887 C C . ASN A 1 610 ? -7.645 13.711 1.834 1 88.56 610 ASN A C 1
ATOM 4889 O O . ASN A 1 610 ? -7.828 12.523 2.1 1 88.56 610 ASN A O 1
ATOM 4893 N N . ILE A 1 611 ? -7.473 14.172 0.663 1 92.75 611 ILE A N 1
ATOM 4894 C CA . ILE A 1 611 ? -7.449 13.25 -0.47 1 92.75 611 ILE A CA 1
ATOM 4895 C C . ILE A 1 611 ? -6.25 12.312 -0.353 1 92.75 611 ILE A C 1
ATOM 4897 O O . ILE A 1 611 ? -6.344 11.125 -0.671 1 92.75 611 ILE A O 1
ATOM 4901 N N . HIS A 1 612 ? -5.145 12.875 0.041 1 94.25 612 HIS A N 1
ATOM 4902 C CA . HIS A 1 612 ? -3.945 12.07 0.239 1 94.25 612 HIS A CA 1
ATOM 4903 C C . HIS A 1 612 ? -4.172 10.992 1.291 1 94.25 612 HIS A C 1
ATOM 4905 O O . HIS A 1 612 ? -3.814 9.828 1.081 1 94.25 612 HIS A O 1
ATOM 4911 N N . MET A 1 613 ? -4.773 11.359 2.35 1 91.62 613 MET A N 1
ATOM 4912 C CA . MET A 1 613 ? -5.07 10.391 3.404 1 91.62 613 MET A CA 1
ATOM 4913 C C . MET A 1 613 ? -6.035 9.32 2.906 1 91.62 613 MET A C 1
ATOM 4915 O O . MET A 1 613 ? -5.855 8.133 3.199 1 91.62 613 MET A O 1
ATOM 4919 N N . ALA A 1 614 ? -7.012 9.766 2.176 1 92.38 614 ALA A N 1
ATOM 4920 C CA . ALA A 1 614 ? -7.953 8.812 1.589 1 92.38 614 ALA A CA 1
ATOM 4921 C C . ALA A 1 614 ? -7.246 7.871 0.617 1 92.38 614 ALA A C 1
ATOM 4923 O O . ALA A 1 614 ? -7.555 6.676 0.566 1 92.38 614 ALA A O 1
ATOM 4924 N N . ALA A 1 615 ? -6.387 8.422 -0.169 1 94.56 615 ALA A N 1
ATOM 4925 C CA . ALA A 1 615 ? -5.609 7.625 -1.118 1 94.56 615 ALA A CA 1
ATOM 4926 C C . ALA A 1 615 ? -4.777 6.57 -0.398 1 94.56 615 ALA A C 1
ATOM 4928 O O . ALA A 1 615 ? -4.695 5.426 -0.845 1 94.56 615 ALA A O 1
ATOM 4929 N N . ILE A 1 616 ? -4.148 6.906 0.712 1 94 616 ILE A N 1
ATOM 4930 C CA . ILE A 1 616 ? -3.336 5.988 1.501 1 94 616 ILE A CA 1
ATOM 4931 C C . ILE A 1 616 ? -4.203 4.84 2.014 1 94 616 ILE A C 1
ATOM 4933 O O . ILE A 1 616 ? -3.814 3.674 1.929 1 94 616 ILE A O 1
ATOM 4937 N N . LYS A 1 617 ? -5.34 5.223 2.51 1 93.25 617 LYS A N 1
ATOM 4938 C CA . LYS A 1 617 ? -6.242 4.207 3.041 1 93.25 617 LYS A CA 1
ATOM 4939 C C . LYS A 1 617 ? -6.684 3.236 1.948 1 93.25 617 LYS A C 1
ATOM 4941 O O . LYS A 1 617 ? -6.648 2.018 2.139 1 93.25 617 LYS A O 1
ATOM 4946 N N . GLU A 1 618 ? -7.074 3.775 0.859 1 94.94 618 GLU A N 1
ATOM 4947 C CA . GLU A 1 618 ? -7.516 2.938 -0.253 1 94.94 618 GLU A CA 1
ATOM 4948 C C . GLU A 1 618 ? -6.363 2.098 -0.801 1 94.94 618 GLU A C 1
ATOM 4950 O O . GLU A 1 618 ? -6.551 0.929 -1.143 1 94.94 618 GLU A O 1
ATOM 4955 N N . ASP A 1 619 ? -5.246 2.613 -0.938 1 95.62 619 ASP A N 1
ATOM 4956 C CA . ASP A 1 619 ? -4.07 1.906 -1.437 1 95.62 619 ASP A CA 1
ATOM 4957 C C . ASP A 1 619 ? -3.689 0.753 -0.511 1 95.62 619 ASP A C 1
ATOM 4959 O O . ASP A 1 619 ? -3.307 -0.323 -0.976 1 95.62 619 ASP A O 1
ATOM 4963 N N . ALA A 1 620 ? -3.752 1.09 0.787 1 93.56 620 ALA A N 1
ATOM 4964 C CA . ALA A 1 620 ? -3.451 0.046 1.762 1 93.56 620 ALA A CA 1
ATOM 4965 C C . ALA A 1 620 ? -4.406 -1.136 1.613 1 93.56 620 ALA A C 1
ATOM 4967 O O . ALA A 1 620 ? -3.984 -2.293 1.678 1 93.56 620 ALA A O 1
ATOM 4968 N N . LYS A 1 621 ? -5.629 -0.87 1.376 1 95.56 621 LYS A N 1
ATOM 4969 C CA . LYS A 1 621 ? -6.613 -1.923 1.162 1 95.56 621 LYS A CA 1
ATOM 4970 C C . LYS A 1 621 ? -6.305 -2.719 -0.102 1 95.56 621 LYS A C 1
ATOM 4972 O O . LYS A 1 621 ? -6.359 -3.951 -0.095 1 95.56 621 LYS A O 1
ATOM 4977 N N . LEU A 1 622 ? -6.023 -2.027 -1.134 1 95.81 622 LEU A N 1
ATOM 4978 C CA . LEU A 1 622 ? -5.703 -2.67 -2.402 1 95.81 622 LEU A CA 1
ATOM 4979 C C . LEU A 1 622 ? -4.445 -3.527 -2.277 1 95.81 622 LEU A C 1
ATOM 4981 O O . LEU A 1 622 ? -4.375 -4.617 -2.848 1 95.81 622 LEU A O 1
ATOM 4985 N N . LEU A 1 623 ? -3.488 -3.025 -1.594 1 94.75 623 LEU A N 1
ATOM 4986 C CA . LEU A 1 623 ? -2.244 -3.76 -1.39 1 94.75 623 LEU A CA 1
ATOM 4987 C C . LEU A 1 623 ? -2.502 -5.07 -0.65 1 94.75 623 LEU A C 1
ATOM 4989 O O . LEU A 1 623 ? -1.883 -6.09 -0.956 1 94.75 623 LEU A O 1
ATOM 4993 N N . GLN A 1 624 ? -3.34 -4.988 0.279 1 94.19 624 GLN A N 1
ATOM 4994 C CA . GLN A 1 624 ? -3.705 -6.203 1.002 1 94.19 624 GLN A CA 1
ATOM 4995 C C . GLN A 1 624 ? -4.383 -7.211 0.077 1 94.19 624 GLN A C 1
ATOM 4997 O O . GLN A 1 624 ? -4.074 -8.406 0.12 1 94.19 624 GLN A O 1
ATOM 5002 N N . GLN A 1 625 ? -5.234 -6.758 -0.709 1 95.31 625 GLN A N 1
ATOM 5003 C CA . GLN A 1 625 ? -5.922 -7.625 -1.66 1 95.31 625 GLN A CA 1
ATOM 5004 C C . GLN A 1 625 ? -4.941 -8.227 -2.664 1 95.31 625 GLN A C 1
ATOM 5006 O O . GLN A 1 625 ? -5.055 -9.398 -3.025 1 95.31 625 GLN A O 1
ATOM 5011 N N . GLU A 1 626 ? -4.059 -7.426 -3.107 1 95.25 626 GLU A N 1
ATOM 5012 C CA . GLU A 1 626 ? -3.041 -7.902 -4.039 1 95.25 626 GLU A CA 1
ATOM 5013 C C . GLU A 1 626 ? -2.17 -8.977 -3.404 1 95.25 626 GLU A C 1
ATOM 5015 O O . GLU A 1 626 ? -1.825 -9.969 -4.055 1 95.25 626 GLU A O 1
ATOM 5020 N N . SER A 1 627 ? -1.803 -8.742 -2.182 1 91.44 627 SER A N 1
ATOM 5021 C CA . SER A 1 627 ? -0.993 -9.719 -1.466 1 91.44 627 SER A CA 1
ATOM 5022 C C . SER A 1 627 ? -1.737 -11.047 -1.307 1 91.44 627 SER A C 1
ATOM 5024 O O . SER A 1 627 ? -1.143 -12.117 -1.437 1 91.44 627 SER A O 1
ATOM 5026 N N . GLU A 1 628 ? -2.986 -10.945 -1.082 1 91.75 628 GLU A N 1
ATOM 5027 C CA . GLU A 1 628 ? -3.809 -12.148 -0.985 1 91.75 628 GLU A CA 1
ATOM 5028 C C . GLU A 1 628 ? -3.881 -12.883 -2.322 1 91.75 628 GLU A C 1
ATOM 5030 O O . GLU A 1 628 ? -3.857 -14.109 -2.365 1 91.75 628 GLU A O 1
ATOM 5035 N N . LEU A 1 629 ? -3.99 -12.078 -3.301 1 91.12 629 LEU A N 1
ATOM 5036 C CA . LEU A 1 629 ? -4.012 -12.664 -4.637 1 91.12 629 LEU A CA 1
ATOM 5037 C C . LEU A 1 629 ? -2.717 -13.414 -4.922 1 91.12 629 LEU A C 1
ATOM 5039 O O . LEU A 1 629 ? -2.748 -14.547 -5.414 1 91.12 629 LEU A O 1
ATOM 5043 N N . ILE A 1 630 ? -1.6 -12.914 -4.582 1 89.31 630 ILE A N 1
ATOM 5044 C CA . ILE A 1 630 ? -0.302 -13.539 -4.82 1 89.31 630 ILE A CA 1
ATOM 5045 C C . ILE A 1 630 ? -0.164 -14.789 -3.955 1 89.31 630 ILE A C 1
ATOM 5047 O O . ILE A 1 630 ? 0.379 -15.805 -4.398 1 89.31 630 ILE A O 1
ATOM 5051 N N . GLN A 1 631 ? -0.677 -14.703 -2.791 1 84.75 631 GLN A N 1
ATOM 5052 C CA . GLN A 1 631 ? -0.622 -15.859 -1.902 1 84.75 631 GLN A CA 1
ATOM 5053 C C . GLN A 1 631 ? -1.438 -17.016 -2.461 1 84.75 631 GLN A C 1
ATOM 5055 O O . GLN A 1 631 ? -1.057 -18.188 -2.307 1 84.75 631 GLN A O 1
ATOM 5060 N N . SER A 1 632 ? -2.443 -16.672 -3.133 1 83.5 632 SER A N 1
ATOM 5061 C CA . SER A 1 632 ? -3.285 -17.719 -3.715 1 83.5 632 SER A CA 1
ATOM 5062 C C . SER A 1 632 ? -2.615 -18.359 -4.93 1 83.5 632 SER A C 1
ATOM 5064 O O . SER A 1 632 ? -2.982 -19.453 -5.34 1 83.5 632 SER A O 1
ATOM 5066 N N . ILE A 1 633 ? -1.673 -17.766 -5.508 1 80.19 633 ILE A N 1
ATOM 5067 C CA . ILE A 1 633 ? -0.995 -18.25 -6.703 1 80.19 633 ILE A CA 1
ATOM 5068 C C . ILE A 1 633 ? 0.307 -18.938 -6.312 1 80.19 633 ILE A C 1
ATOM 5070 O O . ILE A 1 633 ? 0.636 -20 -6.844 1 80.19 633 ILE A O 1
ATOM 5074 N N . GLN A 1 634 ? 1.056 -18.438 -5.48 1 70.19 634 GLN A N 1
ATOM 5075 C CA . GLN A 1 634 ? 2.381 -18.953 -5.152 1 70.19 634 GLN A CA 1
ATOM 5076 C C . GLN A 1 634 ? 2.385 -19.625 -3.785 1 70.19 634 GLN A C 1
ATOM 5078 O O . GLN A 1 634 ? 3.445 -19.984 -3.264 1 70.19 634 GLN A O 1
ATOM 5083 N N . GLY A 1 635 ? 1.224 -19.656 -3.242 1 59.62 635 GLY A N 1
ATOM 5084 C CA . GLY A 1 635 ? 1.218 -20.266 -1.927 1 59.62 635 GLY A CA 1
ATOM 5085 C C . GLY A 1 635 ? 1.703 -21.703 -1.941 1 59.62 635 GLY A C 1
ATOM 5086 O O . GLY A 1 635 ? 1.751 -22.344 -2.998 1 59.62 635 GLY A O 1
ATOM 5087 N N . VAL A 1 636 ? 2.252 -22.156 -0.896 1 57.12 636 VAL A N 1
ATOM 5088 C CA . VAL A 1 636 ? 2.754 -23.516 -0.711 1 57.12 636 VAL A CA 1
ATOM 5089 C C . VAL A 1 636 ? 1.656 -24.516 -1.043 1 57.12 636 VAL A C 1
ATOM 5091 O O . VAL A 1 636 ? 0.541 -24.422 -0.526 1 57.12 636 VAL A O 1
ATOM 5094 N N . GLY A 1 637 ? 1.927 -25.359 -2.035 1 55.41 637 GLY A N 1
ATOM 5095 C CA . GLY A 1 637 ? 1.017 -26.453 -2.359 1 55.41 637 GLY A CA 1
ATOM 5096 C C . GLY A 1 637 ? 0.083 -26.125 -3.51 1 55.41 637 GLY A C 1
ATOM 5097 O O . GLY A 1 637 ? -0.641 -27 -3.994 1 55.41 637 GLY A O 1
ATOM 5098 N N . ILE A 1 638 ? 0.013 -24.797 -3.709 1 57.66 638 ILE A N 1
ATOM 5099 C CA . ILE A 1 638 ? -0.906 -24.438 -4.781 1 57.66 638 ILE A CA 1
ATOM 5100 C C . ILE A 1 638 ? -0.17 -24.453 -6.121 1 57.66 638 ILE A C 1
ATOM 5102 O O . ILE A 1 638 ? 0.821 -23.75 -6.301 1 57.66 638 ILE A O 1
ATOM 5106 N N . VAL A 1 639 ? -0.498 -25.438 -6.945 1 58.69 639 VAL A N 1
ATOM 5107 C CA . VAL A 1 639 ? 0.229 -25.578 -8.203 1 58.69 639 VAL A CA 1
ATOM 5108 C C . VAL A 1 639 ? -0.591 -24.984 -9.344 1 58.69 639 VAL A C 1
ATOM 5110 O O . VAL A 1 639 ? -0.032 -24.469 -10.312 1 58.69 639 VAL A O 1
ATOM 5113 N N . ASP A 1 640 ? -1.954 -24.875 -9.07 1 66.81 640 ASP A N 1
ATOM 5114 C CA . ASP A 1 640 ? -2.73 -24.5 -10.25 1 66.81 640 ASP A CA 1
ATOM 5115 C C . ASP A 1 640 ? -3.531 -23.219 -9.992 1 66.81 640 ASP A C 1
ATOM 5117 O O . ASP A 1 640 ? -4.109 -23.047 -8.922 1 66.81 640 ASP A O 1
ATOM 5121 N N . TYR A 1 641 ? -3.193 -22.109 -10.734 1 74.56 641 TYR A N 1
ATOM 5122 C CA . TYR A 1 641 ? -4.094 -20.969 -10.695 1 74.56 641 TYR A CA 1
ATOM 5123 C C . TYR A 1 641 ? -4.57 -20.594 -12.094 1 74.56 641 TYR A C 1
ATOM 5125 O O . TYR A 1 641 ? -3.963 -21 -13.094 1 74.56 641 TYR A O 1
ATOM 5133 N N . ASP A 1 642 ? -5.684 -19.984 -12.141 1 83.06 642 ASP A N 1
ATOM 5134 C CA . ASP A 1 642 ? -6.266 -19.531 -13.398 1 83.06 642 ASP A CA 1
ATOM 5135 C C . ASP A 1 642 ? -5.648 -18.219 -13.859 1 83.06 642 ASP A C 1
ATOM 5137 O O . ASP A 1 642 ? -5.863 -17.172 -13.234 1 83.06 642 ASP A O 1
ATOM 5141 N N . VAL A 1 643 ? -5.016 -18.25 -14.945 1 86.25 643 VAL A N 1
ATOM 5142 C CA . VAL A 1 643 ? -4.273 -17.109 -15.453 1 86.25 643 VAL A CA 1
ATOM 5143 C C . VAL A 1 643 ? -5.242 -15.992 -15.859 1 86.25 643 VAL A C 1
ATOM 5145 O O . VAL A 1 643 ? -4.969 -14.812 -15.633 1 86.25 643 VAL A O 1
ATOM 5148 N N . ASP A 1 644 ? -6.332 -16.328 -16.453 1 89.06 644 ASP A N 1
ATOM 5149 C CA . ASP A 1 644 ? -7.301 -15.328 -16.891 1 89.06 644 ASP A CA 1
ATOM 5150 C C . ASP A 1 644 ? -7.883 -14.578 -15.703 1 89.06 644 ASP A C 1
ATOM 5152 O O . ASP A 1 644 ? -8.055 -13.352 -15.758 1 89.06 644 ASP A O 1
ATOM 5156 N N . THR A 1 645 ? -8.172 -15.344 -14.664 1 90.81 645 THR A N 1
ATOM 5157 C CA . THR A 1 645 ? -8.68 -14.711 -13.453 1 90.81 645 THR A CA 1
ATOM 5158 C C . THR A 1 645 ? -7.629 -13.797 -12.836 1 90.81 645 THR A C 1
ATOM 5160 O O . THR A 1 645 ? -7.941 -12.68 -12.414 1 90.81 645 THR A O 1
ATOM 5163 N N . TYR A 1 646 ? -6.469 -14.227 -12.844 1 93.19 646 TYR A N 1
ATOM 5164 C CA . TYR A 1 646 ? -5.379 -13.406 -12.32 1 93.19 646 TYR A CA 1
ATOM 5165 C C . TYR A 1 646 ? -5.223 -12.125 -13.133 1 93.19 646 TYR A C 1
ATOM 5167 O O . TYR A 1 646 ? -5.117 -11.031 -12.562 1 93.19 646 TYR A O 1
ATOM 5175 N N . VAL A 1 647 ? -5.188 -12.289 -14.375 1 93.44 647 VAL A N 1
ATOM 5176 C CA . VAL A 1 647 ? -5.016 -11.148 -15.266 1 93.44 647 VAL A CA 1
ATOM 5177 C C . VAL A 1 647 ? -6.164 -10.164 -15.07 1 93.44 647 VAL A C 1
ATOM 5179 O O . VAL A 1 647 ? -5.949 -8.945 -15.047 1 93.44 647 VAL A O 1
ATOM 5182 N N . GLY A 1 648 ? -7.332 -10.695 -14.945 1 94.88 648 GLY A N 1
ATOM 5183 C CA . GLY A 1 648 ? -8.477 -9.836 -14.695 1 94.88 648 GLY A CA 1
ATOM 5184 C C . GLY A 1 648 ? -8.367 -9.047 -13.406 1 94.88 648 GLY A C 1
ATOM 5185 O O . GLY A 1 648 ? -8.625 -7.84 -13.383 1 94.88 648 GLY A O 1
ATOM 5186 N N . ASN A 1 649 ? -7.973 -9.688 -12.367 1 95.38 649 ASN A N 1
ATOM 5187 C CA . ASN A 1 649 ? -7.801 -9.031 -11.078 1 95.38 649 ASN A CA 1
ATOM 5188 C C . ASN A 1 649 ? -6.684 -7.996 -11.117 1 95.38 649 ASN A C 1
ATOM 5190 O O . ASN A 1 649 ? -6.848 -6.883 -10.617 1 95.38 649 ASN A O 1
ATOM 5194 N N . LEU A 1 650 ? -5.625 -8.422 -11.703 1 95.81 650 LEU A N 1
ATOM 5195 C CA . LEU A 1 650 ? -4.484 -7.512 -11.797 1 95.81 650 LEU A CA 1
ATOM 5196 C C . LEU A 1 650 ? -4.852 -6.258 -12.586 1 95.81 650 LEU A C 1
ATOM 5198 O O . LEU A 1 650 ? -4.484 -5.145 -12.195 1 95.81 650 LEU A O 1
ATOM 5202 N N . ASP A 1 651 ? -5.555 -6.465 -13.648 1 96.38 651 ASP A N 1
ATOM 5203 C CA . ASP A 1 651 ? -6.004 -5.34 -14.461 1 96.38 651 ASP A CA 1
ATOM 5204 C C . ASP A 1 651 ? -6.867 -4.379 -13.641 1 96.38 651 ASP A C 1
ATOM 5206 O O . ASP A 1 651 ? -6.703 -3.16 -13.734 1 96.38 651 ASP A O 1
ATOM 5210 N N . ALA A 1 652 ? -7.738 -4.914 -12.883 1 96.31 652 ALA A N 1
ATOM 5211 C CA . ALA A 1 652 ? -8.617 -4.109 -12.039 1 96.31 652 ALA A CA 1
ATOM 5212 C C . ALA A 1 652 ? -7.809 -3.324 -11.008 1 96.31 652 ALA A C 1
ATOM 5214 O O . ALA A 1 652 ? -8.07 -2.141 -10.773 1 96.31 652 ALA A O 1
ATOM 5215 N N . PHE A 1 653 ? -6.844 -3.967 -10.383 1 96.88 653 PHE A N 1
ATOM 5216 C CA . PHE A 1 653 ? -6 -3.303 -9.398 1 96.88 653 PHE A CA 1
ATOM 5217 C C . PHE A 1 653 ? -5.246 -2.139 -10.023 1 96.88 653 PHE A C 1
ATOM 5219 O O . PHE A 1 653 ? -5.184 -1.05 -9.445 1 96.88 653 PHE A O 1
ATOM 5226 N N . ILE A 1 654 ? -4.68 -2.402 -11.211 1 96.75 654 ILE A N 1
ATOM 5227 C CA . ILE A 1 654 ? -3.877 -1.395 -11.891 1 96.75 654 ILE A CA 1
ATOM 5228 C C . ILE A 1 654 ? -4.746 -0.183 -12.227 1 96.75 654 ILE A C 1
ATOM 5230 O O . ILE A 1 654 ? -4.348 0.958 -11.984 1 96.75 654 ILE A O 1
ATOM 5234 N N . LYS A 1 655 ? -5.906 -0.407 -12.719 1 96.25 655 LYS A N 1
ATOM 5235 C CA . LYS A 1 655 ? -6.809 0.675 -13.102 1 96.25 655 LYS A CA 1
ATOM 5236 C C . LYS A 1 655 ? -7.223 1.499 -11.883 1 96.25 655 LYS A C 1
ATOM 5238 O O . LYS A 1 655 ? -7.262 2.729 -11.945 1 96.25 655 LYS A O 1
ATOM 5243 N N . LYS A 1 656 ? -7.527 0.864 -10.812 1 96.81 656 LYS A N 1
ATOM 5244 C CA . LYS A 1 656 ? -7.922 1.56 -9.586 1 96.81 656 LYS A CA 1
ATOM 5245 C C . LYS A 1 656 ? -6.77 2.4 -9.039 1 96.81 656 LYS A C 1
ATOM 5247 O O . LYS A 1 656 ? -6.965 3.559 -8.664 1 96.81 656 LYS A O 1
ATOM 5252 N N . LYS A 1 657 ? -5.602 1.837 -9.031 1 96.62 657 LYS A N 1
ATOM 5253 C CA . LYS A 1 657 ? -4.43 2.547 -8.523 1 96.62 657 LYS A CA 1
ATOM 5254 C C . LYS A 1 657 ? -4.113 3.764 -9.391 1 96.62 657 LYS A C 1
ATOM 5256 O O . LYS A 1 657 ? -3.846 4.852 -8.875 1 96.62 657 LYS A O 1
ATOM 5261 N N . LEU A 1 658 ? -4.137 3.543 -10.672 1 96.19 658 LEU A N 1
ATOM 5262 C CA . LEU A 1 658 ? -3.852 4.648 -11.578 1 96.19 658 LEU A CA 1
ATOM 5263 C C . LEU A 1 658 ? -4.891 5.754 -11.438 1 96.19 658 LEU A C 1
ATOM 5265 O O . LEU A 1 658 ? -4.559 6.938 -11.508 1 96.19 658 LEU A O 1
ATOM 5269 N N . LYS A 1 659 ? -6.109 5.398 -11.219 1 96.25 659 LYS A N 1
ATOM 5270 C CA . LYS A 1 659 ? -7.164 6.391 -11.031 1 96.25 659 LYS A CA 1
ATOM 5271 C C . LYS A 1 659 ? -6.914 7.23 -9.781 1 96.25 659 LYS A C 1
ATOM 5273 O O . LYS A 1 659 ? -7.035 8.453 -9.812 1 96.25 659 LYS A O 1
ATOM 5278 N N . ILE A 1 660 ? -6.59 6.605 -8.695 1 95.12 660 ILE A N 1
ATOM 5279 C CA . ILE A 1 660 ? -6.355 7.262 -7.414 1 95.12 660 ILE A CA 1
ATOM 5280 C C . ILE A 1 660 ? -5.211 8.266 -7.547 1 95.12 660 ILE A C 1
ATOM 5282 O O . ILE A 1 660 ? -5.359 9.438 -7.191 1 95.12 660 ILE A O 1
ATOM 5286 N N . TYR A 1 661 ? -4.105 7.883 -8.133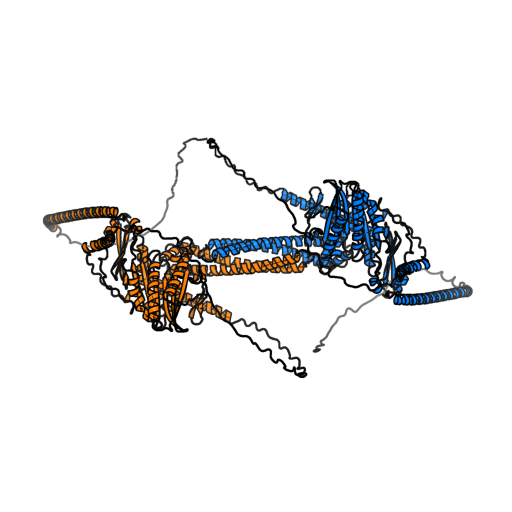 1 95.94 661 TYR A N 1
ATOM 5287 C CA . TYR A 1 661 ? -2.916 8.727 -8.109 1 95.94 661 TYR A CA 1
ATOM 5288 C C . TYR A 1 661 ? -2.941 9.734 -9.258 1 95.94 661 TYR A C 1
ATOM 5290 O O . TYR A 1 661 ? -2.291 10.773 -9.188 1 95.94 661 TYR A O 1
ATOM 5298 N N . ASN A 1 662 ? -3.736 9.406 -10.266 1 95.69 662 ASN A N 1
ATOM 5299 C CA . ASN A 1 662 ? -3.965 10.43 -11.273 1 95.69 662 ASN A CA 1
ATOM 5300 C C . ASN A 1 662 ? -4.816 11.578 -10.727 1 95.69 662 ASN A C 1
ATOM 5302 O O . ASN A 1 662 ? -4.574 12.742 -11.047 1 95.69 662 ASN A O 1
ATOM 5306 N N . LEU A 1 663 ? -5.812 11.258 -9.945 1 95.12 663 LEU A N 1
ATOM 5307 C CA . LEU A 1 663 ? -6.625 12.281 -9.297 1 95.12 663 LEU A CA 1
ATOM 5308 C C . LEU A 1 663 ? -5.777 13.141 -8.367 1 95.12 663 LEU A C 1
ATOM 5310 O O . LEU A 1 663 ? -5.871 14.367 -8.391 1 95.12 663 LEU A O 1
ATOM 5314 N N . LEU A 1 664 ? -4.984 12.484 -7.566 1 95.38 664 LEU A N 1
ATOM 5315 C CA . LEU A 1 664 ? -4.102 13.203 -6.645 1 95.38 664 LEU A CA 1
ATOM 5316 C C . LEU A 1 664 ? -3.119 14.078 -7.406 1 95.38 664 LEU A C 1
ATOM 5318 O O . LEU A 1 664 ? -2.838 15.211 -6.992 1 95.38 664 LEU A O 1
ATOM 5322 N N . ASN A 1 665 ? -2.635 13.57 -8.523 1 96.12 665 ASN A N 1
ATOM 5323 C CA . ASN A 1 665 ? -1.709 14.328 -9.359 1 96.12 665 ASN A CA 1
ATOM 5324 C C . ASN A 1 665 ? -2.371 15.57 -9.945 1 96.12 665 ASN A C 1
ATOM 5326 O O . ASN A 1 665 ? -1.771 16.641 -9.969 1 96.12 665 ASN A O 1
ATOM 5330 N N . LYS A 1 666 ? -3.541 15.445 -10.383 1 96.19 666 LYS A N 1
ATOM 5331 C CA . LYS A 1 666 ? -4.281 16.562 -10.945 1 96.19 666 LYS A CA 1
ATOM 5332 C C . LYS A 1 666 ? -4.504 17.656 -9.898 1 96.19 666 LYS A C 1
ATOM 5334 O O . LYS A 1 666 ? -4.281 18.844 -10.172 1 96.19 666 LYS A O 1
ATOM 5339 N N . LYS A 1 667 ? -4.934 17.297 -8.695 1 96 667 LYS A N 1
ATOM 5340 C CA . LYS A 1 667 ? -5.176 18.25 -7.617 1 96 667 LYS A CA 1
ATOM 5341 C C . LYS A 1 667 ? -3.879 18.922 -7.172 1 96 667 LYS A C 1
ATOM 5343 O O . LYS A 1 667 ? -3.859 20.109 -6.879 1 96 667 LYS A O 1
ATOM 5348 N N . LEU A 1 668 ? -2.826 18.109 -7.137 1 96.12 668 LEU A N 1
ATOM 5349 C CA . LEU A 1 668 ? -1.532 18.625 -6.719 1 96.12 668 LEU A CA 1
ATOM 5350 C C . LEU A 1 668 ? -1.013 19.656 -7.719 1 96.12 668 LEU A C 1
ATOM 5352 O O . LEU A 1 668 ? -0.426 20.672 -7.332 1 96.12 668 LEU A O 1
ATOM 5356 N N . LEU A 1 669 ? -1.25 19.406 -9.008 1 95.75 669 LEU A N 1
ATOM 5357 C CA . LEU A 1 669 ? -0.791 20.328 -10.039 1 95.75 669 LEU A CA 1
ATOM 5358 C C . LEU A 1 669 ? -1.521 21.672 -9.938 1 95.75 669 LEU A C 1
ATOM 5360 O O . LEU A 1 669 ? -0.905 22.734 -10.078 1 95.75 669 LEU A O 1
ATOM 5364 N N . VAL A 1 670 ? -2.77 21.656 -9.664 1 95.38 670 VAL A N 1
ATOM 5365 C CA . VAL A 1 670 ? -3.557 22.859 -9.469 1 95.38 670 VAL A CA 1
ATOM 5366 C C . VAL A 1 670 ? -3.057 23.609 -8.234 1 95.38 670 VAL A C 1
ATOM 5368 O O . VAL A 1 670 ? -2.867 24.828 -8.281 1 95.38 670 VAL A O 1
ATOM 5371 N N . PHE A 1 671 ? -2.795 22.906 -7.207 1 94.69 671 PHE A N 1
ATOM 5372 C CA . PHE A 1 671 ? -2.311 23.484 -5.961 1 94.69 671 PHE A CA 1
ATOM 5373 C C . PHE A 1 671 ? -0.956 24.156 -6.16 1 94.69 671 PHE A C 1
ATOM 5375 O O . PHE A 1 671 ? -0.727 25.266 -5.68 1 94.69 671 PHE A O 1
ATOM 5382 N N . LYS A 1 672 ? -0.157 23.5 -6.895 1 94.81 672 LYS A N 1
ATOM 5383 C CA . LYS A 1 672 ? 1.165 24.047 -7.184 1 94.81 672 LYS A CA 1
ATOM 5384 C C . LYS A 1 672 ? 1.062 25.344 -7.984 1 94.81 672 LYS A C 1
ATOM 5386 O O . LYS A 1 672 ? 1.829 26.281 -7.766 1 94.81 672 LYS A O 1
ATOM 5391 N N . THR A 1 673 ? 0.173 25.422 -8.836 1 94.62 673 THR A N 1
ATOM 5392 C CA . THR A 1 673 ? -0.054 26.625 -9.625 1 94.62 673 THR A CA 1
ATOM 5393 C C . THR A 1 673 ? -0.504 27.781 -8.734 1 94.62 673 THR A C 1
ATOM 5395 O O . THR A 1 673 ? -0.031 28.906 -8.891 1 94.62 673 THR A O 1
ATOM 5398 N N . HIS A 1 674 ? -1.367 27.469 -7.805 1 93.31 674 HIS A N 1
ATOM 5399 C CA . HIS A 1 674 ? -1.864 28.5 -6.895 1 93.31 674 HIS A CA 1
ATOM 5400 C C . HIS A 1 674 ? -0.771 28.969 -5.941 1 93.31 674 HIS A C 1
ATOM 5402 O O . HIS A 1 674 ? -0.732 30.141 -5.562 1 93.31 674 HIS A O 1
ATOM 5408 N N . LEU A 1 675 ? 0.058 28.016 -5.539 1 92.19 675 LEU A N 1
ATOM 5409 C CA . LEU A 1 675 ? 1.187 28.406 -4.695 1 92.19 675 LEU A CA 1
ATOM 5410 C C . LEU A 1 675 ? 2.111 29.359 -5.43 1 92.19 675 LEU A C 1
ATOM 5412 O O . LEU A 1 675 ? 2.594 30.328 -4.844 1 92.19 675 LEU A O 1
ATOM 5416 N N . LYS A 1 676 ? 2.291 29.156 -6.695 1 92 676 LYS A N 1
ATOM 5417 C CA . LYS A 1 676 ? 3.135 30.031 -7.5 1 92 676 LYS A CA 1
ATOM 5418 C C . LYS A 1 676 ? 2.488 31.406 -7.68 1 92 676 LYS A C 1
ATOM 5420 O O . LYS A 1 676 ? 3.17 32.438 -7.621 1 92 676 LYS A O 1
ATOM 5425 N N . GLU A 1 677 ? 1.232 31.406 -7.875 1 90.19 677 GLU A N 1
ATOM 5426 C CA . GLU A 1 677 ? 0.5 32.656 -8.023 1 90.19 677 GLU A CA 1
ATOM 5427 C C . GLU A 1 677 ? 0.56 33.5 -6.742 1 90.19 677 GLU A C 1
ATOM 5429 O O . GLU A 1 677 ? 0.688 34.719 -6.793 1 90.19 677 GLU A O 1
ATOM 5434 N N . GLU A 1 678 ? 0.422 32.781 -5.637 1 88.5 678 GLU A N 1
ATOM 5435 C CA . GLU A 1 678 ? 0.502 33.469 -4.348 1 88.5 678 GLU A CA 1
ATOM 5436 C C . GLU A 1 678 ? 1.866 34.125 -4.152 1 88.5 678 GLU A C 1
ATOM 5438 O O . GLU A 1 678 ? 1.955 35.25 -3.666 1 88.5 678 GLU A O 1
ATOM 5443 N N . GLU A 1 679 ? 2.875 33.469 -4.52 1 86.5 679 GLU A N 1
ATOM 5444 C CA . GLU A 1 679 ? 4.23 34 -4.402 1 86.5 679 GLU A CA 1
ATOM 5445 C C . GLU A 1 679 ? 4.422 35.219 -5.289 1 86.5 679 GLU A C 1
ATOM 5447 O O . GLU A 1 679 ? 5.098 36.188 -4.898 1 86.5 679 GLU A O 1
ATOM 5452 N N . GLU A 1 680 ? 3.787 35.25 -6.379 1 86.12 680 GLU A N 1
ATOM 5453 C CA . GLU A 1 680 ? 3.875 36.344 -7.305 1 86.12 680 GLU A CA 1
ATOM 5454 C C . GLU A 1 680 ? 3.133 37.594 -6.77 1 86.12 680 GLU A C 1
ATOM 5456 O O . GLU A 1 680 ? 3.633 38.688 -6.848 1 86.12 680 GLU A O 1
ATOM 5461 N N . ILE A 1 681 ? 2.018 37.344 -6.211 1 84.31 681 ILE A N 1
ATOM 5462 C CA . ILE A 1 681 ? 1.225 38.438 -5.668 1 84.31 681 ILE A CA 1
ATOM 5463 C C . ILE A 1 681 ? 1.935 39.031 -4.453 1 84.31 681 ILE A C 1
ATOM 5465 O O . ILE A 1 681 ? 1.984 40.25 -4.297 1 84.31 681 ILE A O 1
ATOM 5469 N N . SER A 1 682 ? 2.469 38.125 -3.635 1 82.44 682 SER A N 1
ATOM 5470 C CA . SER A 1 682 ? 3.15 38.594 -2.422 1 82.44 682 SER A CA 1
ATOM 5471 C C . SER A 1 682 ? 4.383 39.406 -2.752 1 82.44 682 SER A C 1
ATOM 5473 O O . SER A 1 682 ? 4.691 40.375 -2.049 1 82.44 682 SER A O 1
ATOM 5475 N N . SER A 1 683 ? 5.062 39.125 -3.748 1 79.5 683 SER A N 1
ATOM 5476 C CA . SER A 1 683 ? 6.262 39.844 -4.141 1 79.5 683 SER A CA 1
ATOM 5477 C C . SER A 1 683 ? 5.922 41.25 -4.637 1 79.5 683 SER A C 1
ATOM 5479 O O . SER A 1 683 ? 6.723 42.188 -4.5 1 79.5 683 SER A O 1
ATOM 5481 N N . LYS A 1 684 ? 4.691 41.438 -5.07 1 74.69 684 LYS A N 1
ATOM 5482 C CA . LYS A 1 684 ? 4.258 42.75 -5.57 1 74.69 684 LYS A CA 1
ATOM 5483 C C . LYS A 1 684 ? 3.754 43.625 -4.43 1 74.69 684 LYS A C 1
ATOM 5485 O O . LYS A 1 684 ? 3.771 44.844 -4.539 1 74.69 684 LYS A O 1
ATOM 5490 N N . MET A 1 685 ? 3.271 43.031 -3.322 1 70.19 685 MET A N 1
ATOM 5491 C CA . MET A 1 685 ? 2.639 43.75 -2.223 1 70.19 685 MET A CA 1
ATOM 5492 C C . MET A 1 685 ? 3.68 44.219 -1.216 1 70.19 685 MET A C 1
ATOM 5494 O O . MET A 1 685 ? 3.35 44.938 -0.27 1 70.19 685 MET A O 1
ATOM 5498 N N . LYS A 1 686 ? 4.941 43.844 -1.154 1 61.97 686 LYS A N 1
ATOM 5499 C CA . LYS A 1 686 ? 5.91 44.156 -0.112 1 61.97 686 LYS A CA 1
ATOM 5500 C C . LYS A 1 686 ? 5.773 45.625 0.344 1 61.97 686 LYS A C 1
ATOM 5502 O O . LYS A 1 686 ? 6.086 45.938 1.49 1 61.97 686 LYS A O 1
ATOM 5507 N N . ASN A 1 687 ? 5.055 46.531 -0.456 1 54.94 687 ASN A N 1
ATOM 5508 C CA . ASN A 1 687 ? 4.992 47.906 0.033 1 54.94 687 ASN A CA 1
ATOM 5509 C C . ASN A 1 687 ? 3.602 48.25 0.556 1 54.94 687 ASN A C 1
ATOM 5511 O O . ASN A 1 687 ? 3.246 49.406 0.657 1 54.94 687 ASN A O 1
ATOM 5515 N N . THR A 1 688 ? 2.836 47.188 0.78 1 52.25 688 THR A N 1
ATOM 5516 C CA . THR A 1 688 ? 1.461 47.562 1.098 1 52.25 688 THR A CA 1
ATOM 5517 C C . THR A 1 688 ? 1.232 47.562 2.605 1 52.25 688 THR A C 1
ATOM 5519 O O . THR A 1 688 ? 1.946 46.875 3.342 1 52.25 688 THR A O 1
ATOM 5522 N N . PHE A 1 689 ? 0.153 48.312 3.072 1 49.34 689 PHE A N 1
ATOM 5523 C CA . PHE A 1 689 ? -0.277 48.75 4.395 1 49.34 689 PHE A CA 1
ATOM 5524 C C . PHE A 1 689 ? -0.773 47.594 5.219 1 49.34 689 PHE A C 1
ATOM 5526 O O . PHE A 1 689 ? -1.469 46.688 4.703 1 49.34 689 PHE A O 1
ATOM 5533 N N . TYR A 1 690 ? -0.024 47.156 6.191 1 52.41 690 TYR A N 1
ATOM 5534 C CA . TYR A 1 690 ? -0.53 46.25 7.207 1 52.41 690 TYR A CA 1
ATOM 5535 C C . TYR A 1 690 ? -1.224 47 8.328 1 52.41 690 TYR A C 1
ATOM 5537 O O . TYR A 1 690 ? -0.901 48.188 8.594 1 52.41 690 TYR A O 1
ATOM 5545 N N . TYR A 1 691 ? -2.484 46.688 8.531 1 48.53 691 TYR A N 1
ATOM 5546 C CA . TYR A 1 691 ? -3.07 47.281 9.734 1 48.53 691 TYR A CA 1
ATOM 5547 C C . TYR A 1 691 ? -2.41 46.688 10.984 1 48.53 691 TYR A C 1
ATOM 5549 O O . TYR A 1 691 ? -1.939 45.562 10.984 1 48.53 691 TYR A O 1
ATOM 5557 N N . MET B 1 1 ? -57.156 -14.086 -16.375 1 15.23 1 MET B N 1
ATOM 5558 C CA . MET B 1 1 ? -57.875 -15.18 -17.047 1 15.23 1 MET B CA 1
ATOM 5559 C C . MET B 1 1 ? -56.906 -16.031 -17.859 1 15.23 1 MET B C 1
ATOM 5561 O O . MET B 1 1 ? -55.781 -15.602 -18.172 1 15.23 1 MET B O 1
ATOM 5565 N N . LYS B 1 2 ? -57.406 -17.25 -18.625 1 14.87 2 LYS B N 1
ATOM 5566 C CA . LYS B 1 2 ? -57.688 -18.312 -19.562 1 14.87 2 LYS B CA 1
ATOM 5567 C C . LYS B 1 2 ? -57.125 -17.984 -20.953 1 14.87 2 LYS B C 1
ATOM 5569 O O . LYS B 1 2 ? -56.438 -18.812 -21.562 1 14.87 2 LYS B O 1
ATOM 5574 N N . LYS B 1 3 ? -58.062 -17.719 -21.906 1 15.23 3 LYS B N 1
ATOM 5575 C CA . LYS B 1 3 ? -58.75 -18.438 -22.969 1 15.23 3 LYS B CA 1
ATOM 5576 C C . LYS B 1 3 ? -58.094 -18.188 -24.328 1 15.23 3 LYS B C 1
ATOM 5578 O O . LYS B 1 3 ? -57.219 -17.328 -24.438 1 15.23 3 LYS B O 1
ATOM 5583 N N . GLN B 1 4 ? -58.688 -17.906 -25.453 1 14.91 4 GLN B N 1
ATOM 5584 C CA . GLN B 1 4 ? -59.344 -18.391 -26.672 1 14.91 4 GLN B CA 1
ATOM 5585 C C . GLN B 1 4 ? -58.625 -17.922 -27.922 1 14.91 4 GLN B C 1
ATOM 5587 O O . GLN B 1 4 ? -57.875 -16.938 -27.875 1 14.91 4 GLN B O 1
ATOM 5592 N N . GLN B 1 5 ? -59.062 -17.453 -28.953 1 16.56 5 GLN B N 1
ATOM 5593 C CA . GLN B 1 5 ? -59.5 -18.25 -30.109 1 16.56 5 GLN B CA 1
ATOM 5594 C C . GLN B 1 5 ? -58.344 -18.562 -31.031 1 16.56 5 GLN B C 1
ATOM 5596 O O . GLN B 1 5 ? -57.25 -18.016 -30.875 1 16.56 5 GLN B O 1
ATOM 5601 N N . HIS B 1 6 ? -58.375 -18.625 -32.469 1 15.73 6 HIS B N 1
ATOM 5602 C CA . HIS B 1 6 ? -59.031 -19 -33.719 1 15.73 6 HIS B CA 1
ATOM 5603 C C . HIS B 1 6 ? -58.125 -18.781 -34.906 1 15.73 6 HIS B C 1
ATOM 5605 O O . HIS B 1 6 ? -57.125 -18.031 -34.812 1 15.73 6 HIS B O 1
ATOM 5611 N N . ASN B 1 7 ? -58.562 -18.406 -36.125 1 15.29 7 ASN B N 1
ATOM 5612 C CA . ASN B 1 7 ? -58.906 -18.828 -37.469 1 15.29 7 ASN B CA 1
ATOM 5613 C C . ASN B 1 7 ? -57.844 -18.359 -38.5 1 15.29 7 ASN B C 1
ATOM 5615 O O . ASN B 1 7 ? -57.5 -19.078 -39.406 1 15.29 7 ASN B O 1
ATOM 5619 N N . GLN B 1 8 ? -57.719 -17.062 -38.969 1 15.51 8 GLN B N 1
ATOM 5620 C CA . GLN B 1 8 ? -57.844 -16.891 -40.406 1 15.51 8 GLN B CA 1
ATOM 5621 C C . GLN B 1 8 ? -56.5 -17.109 -41.094 1 15.51 8 GLN B C 1
ATOM 5623 O O . GLN B 1 8 ? -55.531 -16.422 -40.812 1 15.51 8 GLN B O 1
ATOM 5628 N N . ARG B 1 9 ? -56.125 -18.438 -41.906 1 15.98 9 ARG B N 1
ATOM 5629 C CA . ARG B 1 9 ? -55.25 -19.234 -42.75 1 15.98 9 ARG B CA 1
ATOM 5630 C C . ARG B 1 9 ? -54.562 -18.375 -43.781 1 15.98 9 ARG B C 1
ATOM 5632 O O . ARG B 1 9 ? -53.344 -18.547 -44.062 1 15.98 9 ARG B O 1
ATOM 5639 N N . GLN B 1 10 ? -55.25 -17.781 -44.844 1 14.59 10 GLN B N 1
ATOM 5640 C CA . GLN B 1 10 ? -55.438 -18.109 -46.25 1 14.59 10 GLN B CA 1
ATOM 5641 C C . GLN B 1 10 ? -54.344 -17.5 -47.125 1 14.59 10 GLN B C 1
ATOM 5643 O O . GLN B 1 10 ? -53.719 -18.188 -47.938 1 14.59 10 GLN B O 1
ATOM 5648 N N . LYS B 1 11 ? -54.594 -16.656 -48.344 1 14.2 11 LYS B N 1
ATOM 5649 C CA . LYS B 1 11 ? -54.625 -16.844 -49.781 1 14.2 11 LYS B CA 1
ATOM 5650 C C . LYS B 1 11 ? -53.375 -16.25 -50.438 1 14.2 11 LYS B C 1
ATOM 5652 O O . LYS B 1 11 ? -53.094 -16.531 -51.625 1 14.2 11 LYS B O 1
ATOM 5657 N N . ASP B 1 12 ? -52.719 -15.141 -50.125 1 14.52 12 ASP B N 1
ATOM 5658 C CA . ASP B 1 12 ? -52.438 -14.391 -51.344 1 14.52 12 ASP B CA 1
ATOM 5659 C C . ASP B 1 12 ? -51.469 -15.133 -52.219 1 14.52 12 ASP B C 1
ATOM 5661 O O . ASP B 1 12 ? -50.562 -15.836 -51.719 1 14.52 12 ASP B O 1
ATOM 5665 N N . GLN B 1 13 ? -51.469 -15.109 -53.812 1 14.65 13 GLN B N 1
ATOM 5666 C CA . GLN B 1 13 ? -51.656 -15.234 -55.25 1 14.65 13 GLN B CA 1
ATOM 5667 C C . GLN B 1 13 ? -50.312 -15.234 -55.969 1 14.65 13 GLN B C 1
ATOM 5669 O O . GLN B 1 13 ? -49.281 -14.914 -55.406 1 14.65 13 GLN B O 1
ATOM 5674 N N . GLU B 1 14 ? -50.219 -14.57 -57.219 1 14.8 14 GLU B N 1
ATOM 5675 C CA . GLU B 1 14 ? -50.25 -14.727 -58.656 1 14.8 14 GLU B CA 1
ATOM 5676 C C . GLU B 1 14 ? -48.875 -14.602 -59.25 1 14.8 14 GLU B C 1
ATOM 5678 O O . GLU B 1 14 ? -48.438 -15.453 -60.062 1 14.8 14 GLU B O 1
ATOM 5683 N N . TYR B 1 15 ? -48.469 -13.531 -59.969 1 14.59 15 TYR B N 1
ATOM 5684 C CA . TYR B 1 15 ? -48.281 -13.453 -61.406 1 14.59 15 TYR B CA 1
ATOM 5685 C C . TYR B 1 15 ? -46.844 -13.773 -61.781 1 14.59 15 TYR B C 1
ATOM 5687 O O . TYR B 1 15 ? -46.594 -14.625 -62.625 1 14.59 15 TYR B O 1
ATOM 5695 N N . MET B 1 16 ? -46 -12.914 -62.344 1 14.53 16 MET B N 1
ATOM 5696 C CA . MET B 1 16 ? -45.719 -12.82 -63.781 1 14.53 16 MET B CA 1
ATOM 5697 C C . MET B 1 16 ? -44.406 -13.523 -64.125 1 14.53 16 MET B C 1
ATOM 5699 O O . MET B 1 16 ? -44.375 -14.5 -64.875 1 14.53 16 MET B O 1
ATOM 5703 N N . GLY B 1 17 ? -43.406 -12.906 -64.938 1 14.62 17 GLY B N 1
ATOM 5704 C CA . GLY B 1 17 ? -42.969 -12.82 -66.312 1 14.62 17 GLY B CA 1
ATOM 5705 C C . GLY B 1 17 ? -41.719 -13.586 -66.625 1 14.62 17 GLY B C 1
ATOM 5706 O O . GLY B 1 17 ? -41.031 -14.055 -65.688 1 14.62 17 GLY B O 1
ATOM 5707 N N . GLN B 1 18 ? -40.938 -13.281 -67.688 1 14.27 18 GLN B N 1
ATOM 5708 C CA . GLN B 1 18 ? -40.562 -13.492 -69.062 1 14.27 18 GLN B CA 1
ATOM 5709 C C . GLN B 1 18 ? -39.094 -13.859 -69.188 1 14.27 18 GLN B C 1
ATOM 5711 O O . GLN B 1 18 ? -38.688 -14.602 -70.125 1 14.27 18 GLN B O 1
ATOM 5716 N N . ASN B 1 19 ? -38.094 -13.133 -68.75 1 14.73 19 ASN B N 1
ATOM 5717 C CA . ASN B 1 19 ? -37.125 -12.781 -69.812 1 14.73 19 ASN B CA 1
ATOM 5718 C C . ASN B 1 19 ? -36.219 -13.945 -70.125 1 14.73 19 ASN B C 1
ATOM 5720 O O . ASN B 1 19 ? -35.844 -14.719 -69.25 1 14.73 19 ASN B O 1
ATOM 5724 N N . LYS B 1 20 ? -35.75 -14.18 -71.5 1 14.09 20 LYS B N 1
ATOM 5725 C CA . LYS B 1 20 ? -35.312 -14.789 -72.75 1 14.09 20 LYS B CA 1
ATOM 5726 C C . LYS B 1 20 ? -33.875 -15.312 -72.688 1 14.09 20 LYS B C 1
ATOM 5728 O O . LYS B 1 20 ? -33.594 -16.453 -73 1 14.09 20 LYS B O 1
ATOM 5733 N N . ARG B 1 21 ? -32.906 -14.398 -72.938 1 14.8 21 ARG B N 1
ATOM 5734 C CA . ARG B 1 21 ? -32.25 -14.414 -74.25 1 14.8 21 ARG B CA 1
ATOM 5735 C C . ARG B 1 21 ? -31.141 -15.453 -74.25 1 14.8 21 ARG B C 1
ATOM 5737 O O . ARG B 1 21 ? -31.078 -16.266 -75.188 1 14.8 21 ARG B O 1
ATOM 5744 N N . ASN B 1 22 ? -29.812 -15.203 -74.5 1 14.3 22 ASN B N 1
ATOM 5745 C CA . ASN B 1 22 ? -29.062 -15.219 -75.75 1 14.3 22 ASN B CA 1
ATOM 5746 C C . ASN B 1 22 ? -28.078 -16.375 -75.812 1 14.3 22 ASN B C 1
ATOM 5748 O O . ASN B 1 22 ? -27.719 -16.859 -76.875 1 14.3 22 ASN B O 1
ATOM 5752 N N . TRP B 1 23 ? -27.234 -16.781 -74.812 1 13.55 23 TRP B N 1
ATOM 5753 C CA . TRP B 1 23 ? -25.891 -16.766 -75.375 1 13.55 23 TRP B CA 1
ATOM 5754 C C . TRP B 1 23 ? -25.641 -17.984 -76.312 1 13.55 23 TRP B C 1
ATOM 5756 O O . TRP B 1 23 ? -25.203 -17.844 -77.438 1 13.55 23 TRP B O 1
ATOM 5766 N N . ILE B 1 24 ? -24.688 -18.953 -76 1 14.63 24 ILE B N 1
ATOM 5767 C CA . ILE B 1 24 ? -23.406 -19.094 -76.688 1 14.63 24 ILE B CA 1
ATOM 5768 C C . ILE B 1 24 ? -23.5 -20.203 -77.75 1 14.63 24 ILE B C 1
ATOM 5770 O O . ILE B 1 24 ? -24.25 -21.172 -77.562 1 14.63 24 ILE B O 1
ATOM 5774 N N . ASP B 1 25 ? -22.453 -20.438 -78.625 1 14.44 25 ASP B N 1
ATOM 5775 C CA . ASP B 1 25 ? -21.797 -20.469 -79.938 1 14.44 25 ASP B CA 1
ATOM 5776 C C . ASP B 1 25 ? -21.688 -21.906 -80.438 1 14.44 25 ASP B C 1
ATOM 5778 O O . ASP B 1 25 ? -22.109 -22.188 -81.562 1 14.44 25 ASP B O 1
ATOM 5782 N N . GLN B 1 26 ? -20.484 -22.484 -80.688 1 13.84 26 GLN B N 1
ATOM 5783 C CA . GLN B 1 26 ? -19.844 -22.672 -81.938 1 13.84 26 GLN B CA 1
ATOM 5784 C C . GLN B 1 26 ? -20.016 -24.094 -82.438 1 13.84 26 GLN B C 1
ATOM 5786 O O . GLN B 1 26 ? -20.422 -24.984 -81.688 1 13.84 26 GLN B O 1
ATOM 5791 N N . ARG B 1 27 ? -18.828 -24.891 -82.938 1 14.61 27 ARG B N 1
ATOM 5792 C CA . ARG B 1 27 ? -18.281 -25.25 -84.25 1 14.61 27 ARG B CA 1
ATOM 5793 C C . ARG B 1 27 ? -18.688 -26.672 -84.625 1 14.61 27 ARG B C 1
ATOM 5795 O O . ARG B 1 27 ? -19.016 -27.484 -83.75 1 14.61 27 ARG B O 1
ATOM 5802 N N . LYS B 1 28 ? -18.062 -27.281 -85.812 1 14.26 28 LYS B N 1
ATOM 5803 C CA . LYS B 1 28 ? -18.25 -27.688 -87.25 1 14.26 28 LYS B CA 1
ATOM 5804 C C . LYS B 1 28 ? -17.984 -29.172 -87.438 1 14.26 28 LYS B C 1
ATOM 5806 O O . LYS B 1 28 ? -18.766 -29.875 -88.062 1 14.26 28 LYS B O 1
ATOM 5811 N N . LEU B 1 29 ? -16.734 -29.75 -87.5 1 14.08 29 LEU B N 1
ATOM 5812 C CA . LEU B 1 29 ? -16.188 -30.156 -88.812 1 14.08 29 LEU B CA 1
ATOM 5813 C C . LEU B 1 29 ? -16.594 -31.594 -89.125 1 14.08 29 LEU B C 1
ATOM 5815 O O . LEU B 1 29 ? -16.969 -32.344 -88.25 1 14.08 29 LEU B O 1
ATOM 5819 N N . MET B 1 30 ? -15.586 -32.5 -89.75 1 14.33 30 MET B N 1
ATOM 5820 C CA . MET B 1 30 ? -15.422 -32.969 -91.125 1 14.33 30 MET B CA 1
ATOM 5821 C C . MET B 1 30 ? -15.922 -34.406 -91.25 1 14.33 30 MET B C 1
ATOM 5823 O O . MET B 1 30 ? -16.734 -34.688 -92.125 1 14.33 30 MET B O 1
ATOM 5827 N N . LYS B 1 31 ? -14.977 -35.531 -91.812 1 15.21 31 LYS B N 1
ATOM 5828 C CA . LYS B 1 31 ? -14.766 -36.125 -93.125 1 15.21 31 LYS B CA 1
ATOM 5829 C C . LYS B 1 31 ? -15.375 -37.531 -93.25 1 15.21 31 LYS B C 1
ATOM 5831 O O . LYS B 1 31 ? -15.633 -38.156 -92.188 1 15.21 31 LYS B O 1
ATOM 5836 N N . GLY B 1 32 ? -14.898 -38.438 -94.312 1 15.82 32 GLY B N 1
ATOM 5837 C CA . GLY B 1 32 ? -15.328 -39.094 -95.562 1 15.82 32 GLY B CA 1
ATOM 5838 C C . GLY B 1 32 ? -15.469 -40.594 -95.375 1 15.82 32 GLY B C 1
ATOM 5839 O O . GLY B 1 32 ? -16.438 -41.188 -95.875 1 15.82 32 GLY B O 1
ATOM 5840 N N . ILE B 1 33 ? -14.5 -41.469 -95 1 16.88 33 ILE B N 1
ATOM 5841 C CA . ILE B 1 33 ? -13.938 -42.344 -96 1 16.88 33 ILE B CA 1
ATOM 5842 C C . ILE B 1 33 ? -14.805 -43.594 -96.125 1 16.88 33 ILE B C 1
ATOM 5844 O O . ILE B 1 33 ? -15.469 -44 -95.188 1 16.88 33 ILE B O 1
ATOM 5848 N N . GLU B 1 34 ? -14.391 -44.625 -97.062 1 16.98 34 GLU B N 1
ATOM 5849 C CA . GLU B 1 34 ? -14.828 -45.406 -98.188 1 16.98 34 GLU B CA 1
ATOM 5850 C C . GLU B 1 34 ? -15.297 -46.781 -97.75 1 16.98 34 GLU B C 1
ATOM 5852 O O . GLU B 1 34 ? -16.391 -47.219 -98.125 1 16.98 34 GLU B O 1
ATOM 5857 N N . ILE B 1 35 ? -14.422 -47.875 -97.688 1 17.94 35 ILE B N 1
ATOM 5858 C CA . ILE B 1 35 ? -14.195 -48.938 -98.625 1 17.94 35 ILE B CA 1
ATOM 5859 C C . ILE B 1 35 ? -15.109 -50.125 -98.312 1 17.94 35 ILE B C 1
ATOM 5861 O O . ILE B 1 35 ? -15.594 -50.25 -97.188 1 17.94 35 ILE B O 1
ATOM 5865 N N . ASN B 1 36 ? -14.695 -51.469 -98.875 1 18.56 36 ASN B N 1
ATOM 5866 C CA . ASN B 1 36 ? -15.102 -52.438 -99.875 1 18.56 36 ASN B CA 1
ATOM 5867 C C . ASN B 1 36 ? -15.891 -53.594 -99.25 1 18.56 36 ASN B C 1
ATOM 5869 O O . ASN B 1 36 ? -15.875 -53.75 -98 1 18.56 36 ASN B O 1
ATOM 5873 N N . ASN B 1 37 ? -15.758 -54.844 -99.875 1 19.56 37 ASN B N 1
ATOM 5874 C CA . ASN B 1 37 ? -16.609 -55.812 -100.562 1 19.56 37 ASN B CA 1
ATOM 5875 C C . ASN B 1 37 ? -17.016 -56.938 -99.625 1 19.56 37 ASN B C 1
ATOM 5877 O O . ASN B 1 37 ? -18.188 -57.312 -99.562 1 19.56 37 ASN B O 1
ATOM 5881 N N . LYS B 1 38 ? -16.109 -57.875 -99.312 1 20.83 38 LYS B N 1
ATOM 5882 C CA . LYS B 1 38 ? -16.109 -59.312 -99.5 1 20.83 38 LYS B CA 1
ATOM 5883 C C . LYS B 1 38 ? -16.766 -60.031 -98.312 1 20.83 38 LYS B C 1
ATOM 5885 O O . LYS B 1 38 ? -16.781 -61.281 -98.25 1 20.83 38 LYS B O 1
ATOM 5890 N N . GLN B 1 39 ? -17.031 -59.406 -97.375 1 18.56 39 GLN B N 1
ATOM 5891 C CA . GLN B 1 39 ? -17.141 -60.281 -96.188 1 18.56 39 GLN B CA 1
ATOM 5892 C C . GLN B 1 39 ? -18.453 -61.094 -96.25 1 18.56 39 GLN B C 1
ATOM 5894 O O . GLN B 1 39 ? -19.484 -60.625 -95.812 1 18.56 39 GLN B O 1
ATOM 5899 N N . GLU B 1 40 ? -18.781 -61.625 -97.375 1 22.22 40 GLU B N 1
ATOM 5900 C CA . GLU B 1 40 ? -20.062 -62.281 -97.688 1 22.22 40 GLU B CA 1
ATOM 5901 C C . GLU B 1 40 ? -20.328 -63.438 -96.75 1 22.22 40 GLU B C 1
ATOM 5903 O O . GLU B 1 40 ? -21.422 -63.531 -96.188 1 22.22 40 GLU B O 1
ATOM 5908 N N . GLN B 1 41 ? -19.641 -64.562 -97.062 1 24.78 41 GLN B N 1
ATOM 5909 C CA . GLN B 1 41 ? -20.219 -65.938 -97.125 1 24.78 41 GLN B CA 1
ATOM 5910 C C . GLN B 1 41 ? -20.312 -66.562 -95.75 1 24.78 41 GLN B C 1
ATOM 5912 O O . GLN B 1 41 ? -21.141 -67.438 -95.562 1 24.78 41 GLN B O 1
ATOM 5917 N N . VAL B 1 42 ? -19.25 -66.5 -95.062 1 25.8 42 VAL B N 1
ATOM 5918 C CA . VAL B 1 42 ? -19.016 -67.5 -94 1 25.8 42 VAL B CA 1
ATOM 5919 C C . VAL B 1 42 ? -20.094 -67.375 -92.938 1 25.8 42 VAL B C 1
ATOM 5921 O O . VAL B 1 42 ? -20.031 -68.062 -91.875 1 25.8 42 VAL B O 1
ATOM 5924 N N . LEU B 1 43 ? -21.125 -66.688 -93.125 1 24.2 43 LEU B N 1
ATOM 5925 C CA . LEU B 1 43 ? -22.047 -66.438 -92.062 1 24.2 43 LEU B CA 1
ATOM 5926 C C . LEU B 1 43 ? -22.906 -67.688 -91.75 1 24.2 43 LEU B C 1
ATOM 5928 O O . LEU B 1 43 ? -23.422 -67.812 -90.625 1 24.2 43 LEU B O 1
ATOM 5932 N N . GLN B 1 44 ? -23.016 -68.438 -92.812 1 26.83 44 GLN B N 1
ATOM 5933 C CA . GLN B 1 44 ? -24.203 -69.25 -92.625 1 26.83 44 GLN B CA 1
ATOM 5934 C C . GLN B 1 44 ? -23.938 -70.375 -91.625 1 26.83 44 GLN B C 1
ATOM 5936 O O . GLN B 1 44 ? -24.812 -70.75 -90.812 1 26.83 44 GLN B O 1
ATOM 5941 N N . GLN B 1 45 ? -22.766 -71 -91.812 1 29.8 45 GLN B N 1
ATOM 5942 C CA . GLN B 1 45 ? -22.609 -72.312 -91.188 1 29.8 45 GLN B CA 1
ATOM 5943 C C . GLN B 1 45 ? -22.516 -72.188 -89.688 1 29.8 45 GLN B C 1
ATOM 5945 O O . GLN B 1 45 ? -22.547 -73.188 -88.938 1 29.8 45 GLN B O 1
ATOM 5950 N N . GLN B 1 46 ? -22.109 -71 -89.188 1 26.53 46 GLN B N 1
ATOM 5951 C CA . GLN B 1 46 ? -21.891 -71 -87.75 1 26.53 46 GLN B CA 1
ATOM 5952 C C . GLN B 1 46 ? -23.203 -71.188 -87 1 26.53 46 GLN B C 1
ATOM 5954 O O . GLN B 1 46 ? -23.203 -71.188 -85.75 1 26.53 46 GLN B O 1
ATOM 5959 N N . GLN B 1 47 ? -24.297 -71 -87.625 1 30.47 47 GLN B N 1
ATOM 5960 C CA . GLN B 1 47 ? -25.516 -71 -86.812 1 30.47 47 GLN B CA 1
ATOM 5961 C C . GLN B 1 47 ? -25.781 -72.375 -86.25 1 30.47 47 GLN B C 1
ATOM 5963 O O . GLN B 1 47 ? -26.328 -72.5 -85.125 1 30.47 47 GLN B O 1
ATOM 5968 N N . GLN B 1 48 ? -25.5 -73.375 -87.125 1 35.5 48 GLN B N 1
ATOM 5969 C CA . GLN B 1 48 ? -26.062 -74.625 -86.688 1 35.5 48 GLN B CA 1
ATOM 5970 C C . GLN B 1 48 ? -25.281 -75.188 -85.5 1 35.5 48 GLN B C 1
ATOM 5972 O O . GLN B 1 48 ? -25.828 -75.938 -84.688 1 35.5 48 GLN B O 1
ATOM 5977 N N . ALA B 1 49 ? -23.938 -75.125 -85.562 1 35.31 49 ALA B N 1
ATOM 5978 C CA . ALA B 1 49 ? -23.156 -75.812 -84.562 1 35.31 49 ALA B CA 1
ATOM 5979 C C . ALA B 1 49 ? -23.422 -75.188 -83.188 1 35.31 49 ALA B C 1
ATOM 5981 O O . ALA B 1 49 ? -23.125 -75.812 -82.125 1 35.31 49 ALA B O 1
ATOM 5982 N N . GLN B 1 50 ? -23.781 -73.938 -83.188 1 32.53 50 GLN B N 1
ATOM 5983 C CA . GLN B 1 50 ? -23.953 -73.312 -81.875 1 32.53 50 GLN B CA 1
ATOM 5984 C C . GLN B 1 50 ? -25.109 -73.938 -81.125 1 32.53 50 GLN B C 1
ATOM 5986 O O . GLN B 1 50 ? -25.281 -73.75 -79.938 1 32.53 50 GLN B O 1
ATOM 5991 N N . GLN B 1 51 ? -26.016 -74.5 -81.938 1 39.19 51 GLN B N 1
ATOM 5992 C CA . GLN B 1 51 ? -27.141 -75.062 -81.188 1 39.19 51 GLN B CA 1
ATOM 5993 C C . GLN B 1 51 ? -26.75 -76.25 -80.375 1 39.19 51 GLN B C 1
ATOM 5995 O O . GLN B 1 51 ? -27.297 -76.5 -79.25 1 39.19 51 GLN B O 1
ATOM 6000 N N . ILE B 1 52 ? -25.906 -77.125 -81 1 45.69 52 ILE B N 1
ATOM 6001 C CA . ILE B 1 52 ? -25.625 -78.375 -80.25 1 45.69 52 ILE B CA 1
ATOM 6002 C C . ILE B 1 52 ? -24.734 -78.125 -79.062 1 45.69 52 ILE B C 1
ATOM 6004 O O . ILE B 1 52 ? -24.922 -78.75 -78 1 45.69 52 ILE B O 1
ATOM 6008 N N . VAL B 1 53 ? -23.625 -77.25 -79.25 1 39.47 53 VAL B N 1
ATOM 6009 C CA . VAL B 1 53 ? -22.781 -77 -78.062 1 39.47 53 VAL B CA 1
ATOM 6010 C C . VAL B 1 53 ? -23.609 -76.312 -76.938 1 39.47 53 VAL B C 1
ATOM 6012 O O . VAL B 1 53 ? -23.266 -76.438 -75.75 1 39.47 53 VAL B O 1
ATOM 6015 N N . ALA B 1 54 ? -24.719 -75.688 -77.25 1 39.94 54 ALA B N 1
ATOM 6016 C CA . ALA B 1 54 ? -25.547 -75.062 -76.25 1 39.94 54 ALA B CA 1
ATOM 6017 C C . ALA B 1 54 ? -26.234 -76.125 -75.375 1 39.94 54 ALA B C 1
ATOM 6019 O O . ALA B 1 54 ? -26.438 -76 -74.188 1 39.94 54 ALA B O 1
ATOM 6020 N N . GLN B 1 55 ? -26.531 -77.25 -76.125 1 42.31 55 GLN B N 1
ATOM 6021 C CA . GLN B 1 55 ? -27.234 -78.25 -75.312 1 42.31 55 GLN B CA 1
ATOM 6022 C C . GLN B 1 55 ? -26.281 -78.938 -74.312 1 42.31 55 GLN B C 1
ATOM 6024 O O . GLN B 1 55 ? -26.641 -79.25 -73.188 1 42.31 55 GLN B O 1
ATOM 6029 N N . GLN B 1 56 ? -25.062 -79.312 -74.812 1 42.78 56 GLN B N 1
ATOM 6030 C CA . GLN B 1 56 ? -24.141 -80 -73.938 1 42.78 56 GLN B CA 1
ATOM 6031 C C . GLN B 1 56 ? -23.641 -79 -72.875 1 42.78 56 GLN B C 1
ATOM 6033 O O . GLN B 1 56 ? -23.391 -79.438 -71.688 1 42.78 56 GLN B O 1
ATOM 6038 N N . GLN B 1 57 ? -23.375 -77.75 -73.312 1 37.75 57 GLN B N 1
ATOM 6039 C CA . GLN B 1 57 ? -22.984 -76.812 -72.25 1 37.75 57 GLN B CA 1
ATOM 6040 C C . GLN B 1 57 ? -24.109 -76.625 -71.25 1 37.75 57 GLN B C 1
ATOM 6042 O O . GLN B 1 57 ? -23.859 -76.25 -70.062 1 37.75 57 GLN B O 1
ATOM 6047 N N . ALA B 1 58 ? -25.375 -76.812 -71.625 1 44.91 58 ALA B N 1
ATOM 6048 C CA . ALA B 1 58 ? -26.469 -76.688 -70.688 1 44.91 58 ALA B CA 1
ATOM 6049 C C . ALA B 1 58 ? -26.438 -77.875 -69.688 1 44.91 58 ALA B C 1
ATOM 6051 O O . ALA B 1 58 ? -26.766 -77.688 -68.5 1 44.91 58 ALA B O 1
ATOM 6052 N N . GLN B 1 59 ? -26.141 -79 -70.125 1 44.84 59 GLN B N 1
ATOM 6053 C CA . GLN B 1 59 ? -26.094 -80.062 -69.188 1 44.84 59 GLN B CA 1
ATOM 6054 C C . GLN B 1 59 ? -24.891 -79.938 -68.25 1 44.84 59 GLN B C 1
ATOM 6056 O O . GLN B 1 59 ? -24.969 -80.312 -67.062 1 44.84 59 GLN B O 1
ATOM 6061 N N . GLN B 1 60 ? -23.734 -79.688 -68.812 1 43.22 60 GLN B N 1
ATOM 6062 C CA . GLN B 1 60 ? -22.594 -79.5 -67.938 1 43.22 60 GLN B CA 1
ATOM 6063 C C . GLN B 1 60 ? -22.828 -78.25 -67.062 1 43.22 60 GLN B C 1
ATOM 6065 O O . GLN B 1 60 ? -22.25 -78.125 -66 1 43.22 60 GLN B O 1
ATOM 6070 N N . GLN B 1 61 ? -23.578 -77.25 -67.625 1 43.66 61 GLN B N 1
ATOM 6071 C CA . GLN B 1 61 ? -23.906 -76.125 -66.812 1 43.66 61 GLN B CA 1
ATOM 6072 C C . GLN B 1 61 ? -24.875 -76.5 -65.688 1 43.66 61 GLN B C 1
ATOM 6074 O O . GLN B 1 61 ? -24.922 -75.812 -64.625 1 43.66 61 GLN B O 1
ATOM 6079 N N . LYS B 1 62 ? -25.828 -77.5 -65.938 1 51.84 62 LYS B N 1
ATOM 6080 C CA . LYS B 1 62 ? -26.688 -77.938 -64.875 1 51.84 62 LYS B CA 1
ATOM 6081 C C . LYS B 1 62 ? -25.891 -78.625 -63.781 1 51.84 62 LYS B C 1
ATOM 6083 O O . LYS B 1 62 ? -26.156 -78.5 -62.594 1 51.84 62 LYS B O 1
ATOM 6088 N N . GLY B 1 63 ? -25.031 -79.438 -64.312 1 51.25 63 GLY B N 1
ATOM 6089 C CA . GLY B 1 63 ? -24.172 -80.062 -63.281 1 51.25 63 GLY B CA 1
ATOM 6090 C C . GLY B 1 63 ? -23.375 -79 -62.531 1 51.25 63 GLY B C 1
ATOM 6091 O O . GLY B 1 63 ? -23.219 -79.125 -61.312 1 51.25 63 GLY B O 1
ATOM 6092 N N . SER B 1 64 ? -22.938 -78.125 -63.344 1 56.31 64 SER B N 1
ATOM 6093 C CA . SER B 1 64 ? -22.172 -77.062 -62.75 1 56.31 64 SER B CA 1
ATOM 6094 C C . SER B 1 64 ? -23.047 -76.125 -61.875 1 56.31 64 SER B C 1
ATOM 6096 O O . SER B 1 64 ? -22.672 -75.75 -60.781 1 56.31 64 SER B O 1
ATOM 6098 N N . VAL B 1 65 ? -24.312 -76 -62.312 1 63.47 65 VAL B N 1
ATOM 6099 C CA . VAL B 1 65 ? -25.234 -75.188 -61.531 1 63.47 65 VAL B CA 1
ATOM 6100 C C . VAL B 1 65 ? -25.672 -75.938 -60.281 1 63.47 65 VAL B C 1
ATOM 6102 O O . VAL B 1 65 ? -25.75 -75.312 -59.188 1 63.47 65 VAL B O 1
ATOM 6105 N N . VAL B 1 66 ? -26.031 -77.25 -60.562 1 63.62 66 VAL B N 1
ATOM 6106 C CA . VAL B 1 66 ? -26.438 -78.062 -59.438 1 63.62 66 VAL B CA 1
ATOM 6107 C C . VAL B 1 66 ? -25.281 -78.125 -58.438 1 63.62 66 VAL B C 1
ATOM 6109 O O . VAL B 1 66 ? -25.484 -78.062 -57.219 1 63.62 66 VAL B O 1
ATOM 6112 N N . ASP B 1 67 ? -24.156 -78.375 -59.031 1 62.59 67 ASP B N 1
ATOM 6113 C CA . ASP B 1 67 ? -22.969 -78.438 -58.156 1 62.59 67 ASP B CA 1
ATOM 6114 C C . ASP B 1 67 ? -22.766 -77.062 -57.5 1 62.59 67 ASP B C 1
ATOM 6116 O O . ASP B 1 67 ? -22.406 -76.938 -56.344 1 62.59 67 ASP B O 1
ATOM 6120 N N . ASN B 1 68 ? -23.094 -76.062 -58.312 1 66.62 68 ASN B N 1
ATOM 6121 C CA . ASN B 1 68 ? -23.031 -74.688 -57.781 1 66.62 68 ASN B CA 1
ATOM 6122 C C . ASN B 1 68 ? -24.125 -74.5 -56.719 1 66.62 68 ASN B C 1
ATOM 6124 O O . ASN B 1 68 ? -23.875 -73.812 -55.688 1 66.62 68 ASN B O 1
ATOM 6128 N N . ILE B 1 69 ? -25.297 -75 -57.031 1 68.56 69 ILE B N 1
ATOM 6129 C CA . ILE B 1 69 ? -26.406 -74.875 -56.094 1 68.56 69 ILE B CA 1
ATOM 6130 C C . ILE B 1 69 ? -26.109 -75.688 -54.844 1 68.56 69 ILE B C 1
ATOM 6132 O O . ILE B 1 69 ? -26.359 -75.25 -53.719 1 68.56 69 ILE B O 1
ATOM 6136 N N . LYS B 1 70 ? -25.609 -76.812 -55.125 1 64.5 70 LYS B N 1
ATOM 6137 C CA . LYS B 1 70 ? -25.219 -77.625 -53.969 1 64.5 70 LYS B CA 1
ATOM 6138 C C . LYS B 1 70 ? -24.125 -77 -53.156 1 64.5 70 LYS B C 1
ATOM 6140 O O . LYS B 1 70 ? -24.141 -77 -51.906 1 64.5 70 LYS B O 1
ATOM 6145 N N . LYS B 1 71 ? -23.203 -76.438 -53.938 1 67.56 71 LYS B N 1
ATOM 6146 C CA . LYS B 1 71 ? -22.156 -75.688 -53.25 1 67.56 71 LYS B CA 1
ATOM 6147 C C . LYS B 1 71 ? -22.734 -74.5 -52.531 1 67.56 71 LYS B C 1
ATOM 6149 O O . LYS B 1 71 ? -22.344 -74.188 -51.406 1 67.56 71 LYS B O 1
ATOM 6154 N N . MET B 1 72 ? -23.688 -73.938 -53.156 1 69.38 72 MET B N 1
ATOM 6155 C CA . MET B 1 72 ? -24.344 -72.75 -52.531 1 69.38 72 MET B CA 1
ATOM 6156 C C . MET B 1 72 ? -25.172 -73.188 -51.344 1 69.38 72 MET B C 1
ATOM 6158 O O . MET B 1 72 ? -25.203 -72.5 -50.312 1 69.38 72 MET B O 1
ATOM 6162 N N . GLU B 1 73 ? -25.859 -74.25 -51.562 1 68.25 73 GLU B N 1
ATOM 6163 C CA . GLU B 1 73 ? -26.641 -74.812 -50.469 1 68.25 73 GLU B CA 1
ATOM 6164 C C . GLU B 1 73 ? -25.75 -75.25 -49.312 1 68.25 73 GLU B C 1
ATOM 6166 O O . GLU B 1 73 ? -26.062 -75.062 -48.156 1 68.25 73 GLU B O 1
ATOM 6171 N N . GLN B 1 74 ? -24.703 -75.875 -49.688 1 68.94 74 GLN B N 1
ATOM 6172 C CA . GLN B 1 74 ? -23.719 -76.25 -48.688 1 68.94 74 GLN B CA 1
ATOM 6173 C C . GLN B 1 74 ? -23.109 -75.062 -48 1 68.94 74 GLN B C 1
ATOM 6175 O O . GLN B 1 74 ? -22.906 -75.062 -46.781 1 68.94 74 GLN B O 1
ATOM 6180 N N . GLN B 1 75 ? -22.828 -74.062 -48.75 1 68.12 75 GLN B N 1
ATOM 6181 C CA . GLN B 1 75 ? -22.328 -72.812 -48.219 1 68.12 75 GLN B CA 1
ATOM 6182 C C . GLN B 1 75 ? -23.375 -72.125 -47.312 1 68.12 75 GLN B C 1
ATOM 6184 O O . GLN B 1 75 ? -23.047 -71.562 -46.281 1 68.12 75 GLN B O 1
ATOM 6189 N N . ARG B 1 76 ? -24.547 -72.188 -47.781 1 67.62 76 ARG B N 1
ATOM 6190 C CA . ARG B 1 76 ? -25.641 -71.688 -47 1 67.62 76 ARG B CA 1
ATOM 6191 C C . ARG B 1 76 ? -25.844 -72.438 -45.719 1 67.62 76 ARG B C 1
ATOM 6193 O O . ARG B 1 76 ? -26.078 -71.875 -44.656 1 67.62 76 ARG B O 1
ATOM 6200 N N . GLU B 1 77 ? -25.828 -73.75 -45.938 1 67.75 77 GLU B N 1
ATOM 6201 C CA . GLU B 1 77 ? -25.953 -74.562 -44.75 1 67.75 77 GLU B CA 1
ATOM 6202 C C . GLU B 1 77 ? -24.781 -74.375 -43.812 1 67.75 77 GLU B C 1
ATOM 6204 O O . GLU B 1 77 ? -24.953 -74.312 -42.594 1 67.75 77 GLU B O 1
ATOM 6209 N N . GLU B 1 78 ? -23.609 -74.312 -44.344 1 68.88 78 GLU B N 1
ATOM 6210 C CA . GLU B 1 78 ? -22.422 -74.062 -43.531 1 68.88 78 GLU B CA 1
ATOM 6211 C C . GLU B 1 78 ? -22.531 -72.688 -42.875 1 68.88 78 GLU B C 1
ATOM 6213 O O . GLU B 1 78 ? -22.156 -72.5 -41.719 1 68.88 78 GLU B O 1
ATOM 6218 N N . ARG B 1 79 ? -23 -71.75 -43.531 1 68.38 79 ARG B N 1
ATOM 6219 C CA . ARG B 1 79 ? -23.234 -70.438 -42.969 1 68.38 79 ARG B CA 1
ATOM 6220 C C . ARG B 1 79 ? -24.266 -70.5 -41.844 1 68.38 79 ARG B C 1
ATOM 6222 O O . ARG B 1 79 ? -24.125 -69.812 -40.812 1 68.38 79 ARG B O 1
ATOM 6229 N N . ARG B 1 80 ? -25.297 -71.25 -42.156 1 67.88 80 ARG B N 1
ATOM 6230 C CA . ARG B 1 80 ? -26.344 -71.375 -41.156 1 67.88 80 ARG B CA 1
ATOM 6231 C C . ARG B 1 80 ? -25.797 -72.062 -39.906 1 67.88 80 ARG B C 1
ATOM 6233 O O . ARG B 1 80 ? -26.109 -71.688 -38.781 1 67.88 80 ARG B O 1
ATOM 6240 N N . LYS B 1 81 ? -25.094 -73.125 -40.219 1 68.25 81 LYS B N 1
ATOM 6241 C CA . LYS B 1 81 ? -24.469 -73.812 -39.094 1 68.25 81 LYS B CA 1
ATOM 6242 C C . LYS B 1 81 ? -23.516 -72.875 -38.344 1 68.25 81 LYS B C 1
ATOM 6244 O O . LYS B 1 81 ? -23.484 -72.938 -37.094 1 68.25 81 LYS B O 1
ATOM 6249 N N . ASN B 1 82 ? -22.797 -72.25 -39.094 1 71.19 82 ASN B N 1
ATOM 6250 C CA . ASN B 1 82 ? -21.875 -71.312 -38.469 1 71.19 82 ASN B CA 1
ATOM 6251 C C . ASN B 1 82 ? -22.609 -70.25 -37.688 1 71.19 82 ASN B C 1
ATOM 6253 O O . ASN B 1 82 ? -22.188 -69.812 -36.594 1 71.19 82 ASN B O 1
ATOM 6257 N N . MET B 1 83 ? -23.625 -69.875 -38.188 1 72.75 83 MET B N 1
ATOM 6258 C CA . MET B 1 83 ? -24.438 -68.875 -37.5 1 72.75 83 MET B CA 1
ATOM 6259 C C . MET B 1 83 ? -25.062 -69.438 -36.25 1 72.75 83 MET B C 1
ATOM 6261 O O . MET B 1 83 ? -25.156 -68.75 -35.219 1 72.75 83 MET B O 1
ATOM 6265 N N . GLN B 1 84 ? -25.578 -70.625 -36.469 1 72.56 84 GLN B N 1
ATOM 6266 C CA . GLN B 1 84 ? -26.156 -71.25 -35.312 1 72.56 84 GLN B CA 1
ATOM 6267 C C . GLN B 1 84 ? -25.109 -71.562 -34.219 1 72.56 84 GLN B C 1
ATOM 6269 O O . GLN B 1 84 ? -25.391 -71.375 -33.031 1 72.56 84 GLN B O 1
ATOM 6274 N N . GLU B 1 85 ? -23.984 -72 -34.625 1 74.38 85 GLU B N 1
ATOM 6275 C CA . GLU B 1 85 ? -22.891 -72.188 -33.688 1 74.38 85 GLU B CA 1
ATOM 6276 C C . GLU B 1 85 ? -22.484 -70.875 -33.031 1 74.38 85 GLU B C 1
ATOM 6278 O O . GLU B 1 85 ? -22.203 -70.875 -31.828 1 74.38 85 GLU B O 1
ATOM 6283 N N . MET B 1 86 ? -22.422 -69.875 -33.719 1 76.12 86 MET B N 1
ATOM 6284 C CA . MET B 1 86 ? -22.078 -68.562 -33.188 1 76.12 86 MET B CA 1
ATOM 6285 C C . MET B 1 86 ? -23.125 -68.125 -32.188 1 76.12 86 MET B C 1
ATOM 6287 O O . MET B 1 86 ? -22.781 -67.5 -31.172 1 76.12 86 MET B O 1
ATOM 6291 N N . LYS B 1 87 ? -24.312 -68.375 -32.562 1 78.88 87 LYS B N 1
ATOM 6292 C CA . LYS B 1 87 ? -25.391 -68 -31.641 1 78.88 87 LYS B CA 1
ATOM 6293 C C . LYS B 1 87 ? -25.328 -68.812 -30.344 1 78.88 87 LYS B C 1
ATOM 6295 O O . LYS B 1 87 ? -25.578 -68.25 -29.266 1 78.88 87 LYS B O 1
ATOM 6300 N N . ARG B 1 88 ? -25.016 -70.062 -30.547 1 80.81 88 ARG B N 1
ATOM 6301 C CA . ARG B 1 88 ? -24.875 -70.875 -29.344 1 80.81 88 ARG B CA 1
ATOM 6302 C C . ARG B 1 88 ? -23.703 -70.438 -28.484 1 80.81 88 ARG B C 1
ATOM 6304 O O . ARG B 1 88 ? -23.844 -70.312 -27.266 1 80.81 88 ARG B O 1
ATOM 6311 N N . GLU B 1 89 ? -22.656 -70.188 -29.094 1 80.25 89 GLU B N 1
ATOM 6312 C CA . GLU B 1 89 ? -21.469 -69.75 -28.359 1 80.25 89 GLU B CA 1
ATOM 6313 C C . GLU B 1 89 ? -21.766 -68.438 -27.641 1 80.25 89 GLU B C 1
ATOM 6315 O O . GLU B 1 89 ? -21.328 -68.25 -26.5 1 80.25 89 GLU B O 1
ATOM 6320 N N . LYS B 1 90 ? -22.422 -67.562 -28.281 1 83.81 90 LYS B N 1
ATOM 6321 C CA . LYS B 1 90 ? -22.797 -66.25 -27.703 1 83.81 90 LYS B CA 1
ATOM 6322 C C . LYS B 1 90 ? -23.688 -66.438 -26.484 1 83.81 90 LYS B C 1
ATOM 6324 O O . LYS B 1 90 ? -23.469 -65.812 -25.453 1 83.81 90 LYS B O 1
ATOM 6329 N N . ALA B 1 91 ? -24.594 -67.312 -26.609 1 84.31 91 ALA B N 1
ATOM 6330 C CA . ALA B 1 91 ? -25.531 -67.562 -25.516 1 84.31 91 ALA B CA 1
ATOM 6331 C C . ALA B 1 91 ? -24.828 -68.188 -24.312 1 84.31 91 ALA B C 1
ATOM 6333 O O . ALA B 1 91 ? -25.078 -67.812 -23.172 1 84.31 91 ALA B O 1
ATOM 6334 N N . GLU B 1 92 ? -23.984 -69.062 -24.625 1 83.75 92 GLU B N 1
ATOM 6335 C CA . GLU B 1 92 ? -23.219 -69.688 -23.562 1 83.75 92 GLU B CA 1
ATOM 6336 C C . GLU B 1 92 ? -22.328 -68.688 -22.844 1 83.75 92 GLU B C 1
ATOM 6338 O O . GLU B 1 92 ? -22.234 -68.688 -21.609 1 83.75 92 GLU B O 1
ATOM 6343 N N . ARG B 1 93 ? -21.656 -67.938 -23.562 1 84.88 93 ARG B N 1
ATOM 6344 C CA . ARG B 1 93 ? -20.75 -66.938 -22.984 1 84.88 93 ARG B CA 1
ATOM 6345 C C . ARG B 1 93 ? -21.531 -65.875 -22.188 1 84.88 93 ARG B C 1
ATOM 6347 O O . ARG B 1 93 ? -21.062 -65.438 -21.141 1 84.88 93 ARG B O 1
ATOM 6354 N N . GLU B 1 94 ? -22.641 -65.5 -22.656 1 85.5 94 GLU B N 1
ATOM 6355 C CA . GLU B 1 94 ? -23.484 -64.562 -21.953 1 85.5 94 GLU B CA 1
ATOM 6356 C C . GLU B 1 94 ? -23.922 -65.125 -20.594 1 85.5 94 GLU B C 1
ATOM 6358 O O . GLU B 1 94 ? -23.938 -64.438 -19.594 1 85.5 94 GLU B O 1
ATOM 6363 N N . GLU B 1 95 ? -24.219 -66.375 -20.656 1 83.5 95 GLU B N 1
ATOM 6364 C CA . GLU B 1 95 ? -24.609 -67 -19.406 1 83.5 95 GLU B CA 1
ATOM 6365 C C . GLU B 1 95 ? -23.438 -67.062 -18.422 1 83.5 95 GLU B C 1
ATOM 6367 O O . GLU B 1 95 ? -23.594 -66.812 -17.234 1 83.5 95 GLU B O 1
ATOM 6372 N N . GLN B 1 96 ? -22.344 -67.438 -18.938 1 83.69 96 GLN B N 1
ATOM 6373 C CA . GLN B 1 96 ? -21.141 -67.5 -18.109 1 83.69 96 GLN B CA 1
ATOM 6374 C C . GLN B 1 96 ? -20.781 -66.125 -17.516 1 83.69 96 GLN B C 1
ATOM 6376 O O . GLN B 1 96 ? -20.438 -66.062 -16.344 1 83.69 96 GLN B O 1
ATOM 6381 N N . ASN B 1 97 ? -20.859 -65.188 -18.297 1 84.69 97 ASN B N 1
ATOM 6382 C CA . ASN B 1 97 ? -20.531 -63.812 -17.859 1 84.69 97 ASN B CA 1
ATOM 6383 C C . ASN B 1 97 ? -21.531 -63.312 -16.828 1 84.69 97 ASN B C 1
ATOM 6385 O O . ASN B 1 97 ? -21.172 -62.594 -15.891 1 84.69 97 ASN B O 1
ATOM 6389 N N . GLN B 1 98 ? -22.688 -63.688 -16.984 1 80.31 98 GLN B N 1
ATOM 6390 C CA . GLN B 1 98 ? -23.719 -63.312 -16.016 1 80.31 98 GLN B CA 1
ATOM 6391 C C . GLN B 1 98 ? -23.438 -63.969 -14.656 1 80.31 98 GLN B C 1
ATOM 6393 O O . GLN B 1 98 ? -23.609 -63.312 -13.617 1 80.31 98 GLN B O 1
ATOM 6398 N N . ILE B 1 99 ? -22.969 -65.188 -14.766 1 80.75 99 ILE B N 1
ATOM 6399 C CA . ILE B 1 99 ? -22.641 -65.938 -13.539 1 80.75 99 ILE B CA 1
ATOM 6400 C C . ILE B 1 99 ? -21.438 -65.25 -12.867 1 80.75 99 ILE B C 1
ATOM 6402 O O . ILE B 1 99 ? -21.391 -65.125 -11.641 1 80.75 99 ILE B O 1
ATOM 6406 N N . LEU B 1 100 ? -20.531 -64.812 -13.664 1 78.19 100 LEU B N 1
ATOM 6407 C CA . LEU B 1 100 ? -19.297 -64.188 -13.141 1 78.19 100 LEU B CA 1
ATOM 6408 C C . LEU B 1 100 ? -19.484 -62.719 -12.836 1 78.19 100 LEU B C 1
ATOM 6410 O O . LEU B 1 100 ? -18.594 -62.062 -12.289 1 78.19 100 LEU B O 1
ATOM 6414 N N . GLY B 1 101 ? -20.625 -62.25 -13.18 1 76.81 101 GLY B N 1
ATOM 6415 C CA . GLY B 1 101 ? -20.938 -60.875 -12.922 1 76.81 101 GLY B CA 1
ATOM 6416 C C . GLY B 1 101 ? -20.234 -59.906 -13.867 1 76.81 101 GLY B C 1
ATOM 6417 O O . GLY B 1 101 ? -19.953 -58.781 -13.508 1 76.81 101 GLY B O 1
ATOM 6418 N N . LYS B 1 102 ? -19.844 -60.406 -15.023 1 79.5 102 LYS B N 1
ATOM 6419 C CA . LYS B 1 102 ? -19.141 -59.594 -16.031 1 79.5 102 LYS B CA 1
ATOM 6420 C C . LYS B 1 102 ? -20.141 -58.969 -17.016 1 79.5 102 LYS B C 1
ATOM 6422 O O . LYS B 1 102 ? -21.031 -59.656 -17.516 1 79.5 102 LYS B O 1
ATOM 6427 N N . ASN B 1 103 ? -20.125 -57.656 -17.141 1 78.25 103 ASN B N 1
ATOM 6428 C CA . ASN B 1 103 ? -20.984 -56.969 -18.109 1 78.25 103 ASN B CA 1
ATOM 6429 C C . ASN B 1 103 ? -20.219 -56.625 -19.391 1 78.25 103 ASN B C 1
ATOM 6431 O O . ASN B 1 103 ? -20.047 -55.469 -19.734 1 78.25 103 ASN B O 1
ATOM 6435 N N . VAL B 1 104 ? -19.719 -57.625 -19.984 1 83.06 104 VAL B N 1
ATOM 6436 C CA . VAL B 1 104 ? -18.859 -57.406 -21.156 1 83.06 104 VAL B CA 1
ATOM 6437 C C . VAL B 1 104 ? -19.625 -57.719 -22.438 1 83.06 104 VAL B C 1
ATOM 6439 O O . VAL B 1 104 ? -20.594 -58.469 -22.406 1 83.06 104 VAL B O 1
ATOM 6442 N N . ASP B 1 105 ? -19.281 -57 -23.438 1 84.94 105 ASP B N 1
ATOM 6443 C CA . ASP B 1 105 ? -19.828 -57.312 -24.766 1 84.94 105 ASP B CA 1
ATOM 6444 C C . ASP B 1 105 ? -19.312 -58.656 -25.25 1 84.94 105 ASP B C 1
ATOM 6446 O O . ASP B 1 105 ? -18.141 -58.781 -25.609 1 84.94 105 ASP B O 1
ATOM 6450 N N . VAL B 1 106 ? -20.172 -59.5 -25.406 1 87.31 106 VAL B N 1
ATOM 6451 C CA . VAL B 1 106 ? -19.812 -60.906 -25.641 1 87.31 106 VAL B CA 1
ATOM 6452 C C . VAL B 1 106 ? -19.281 -61.094 -27.062 1 87.31 106 VAL B C 1
ATOM 6454 O O . VAL B 1 106 ? -18.375 -61.875 -27.297 1 87.31 106 VAL B O 1
ATOM 6457 N N . GLU B 1 107 ? -19.844 -60.344 -27.938 1 87.31 107 GLU B N 1
ATOM 6458 C CA . GLU B 1 107 ? -19.375 -60.469 -29.328 1 87.31 107 GLU B CA 1
ATOM 6459 C C . GLU B 1 107 ? -17.922 -60.062 -29.453 1 87.31 107 GLU B C 1
ATOM 6461 O O . GLU B 1 107 ? -17.125 -60.812 -30.062 1 87.31 107 GLU B O 1
ATOM 6466 N N . PHE B 1 108 ? -17.625 -59.031 -28.891 1 90.75 108 PHE B N 1
ATOM 6467 C CA . PHE B 1 108 ? -16.234 -58.594 -28.906 1 90.75 108 PHE B CA 1
ATOM 6468 C C . PHE B 1 108 ? -15.344 -59.562 -28.141 1 90.75 108 PHE B C 1
ATOM 6470 O O . PHE B 1 108 ? -14.227 -59.844 -28.562 1 90.75 108 PHE B O 1
ATOM 6477 N N . GLU B 1 109 ? -15.773 -59.969 -27.094 1 90.25 109 GLU B N 1
ATOM 6478 C CA . GLU B 1 109 ? -15.008 -60.906 -26.281 1 90.25 109 GLU B CA 1
ATOM 6479 C C . GLU B 1 109 ? -14.641 -62.156 -27.062 1 90.25 109 GLU B C 1
ATOM 6481 O O . GLU B 1 109 ? -13.5 -62.594 -27.031 1 90.25 109 GLU B O 1
ATOM 6486 N N . ILE B 1 110 ? -15.594 -62.656 -27.734 1 88.75 110 ILE B N 1
ATOM 6487 C CA . ILE B 1 110 ? -15.383 -63.875 -28.531 1 88.75 110 ILE B CA 1
ATOM 6488 C C . ILE B 1 110 ? -14.375 -63.594 -29.641 1 88.75 110 ILE B C 1
ATOM 6490 O O . ILE B 1 110 ? -13.469 -64.375 -29.875 1 88.75 110 ILE B O 1
ATOM 6494 N N . MET B 1 111 ? -14.57 -62.5 -30.266 1 89.75 111 MET B N 1
ATOM 6495 C CA . MET B 1 111 ? -13.672 -62.156 -31.359 1 89.75 111 MET B CA 1
ATOM 6496 C C . MET B 1 111 ? -12.242 -62 -30.859 1 89.75 111 MET B C 1
ATOM 6498 O O . MET B 1 111 ? -11.297 -62.438 -31.531 1 89.75 111 MET B O 1
ATOM 6502 N N . ILE B 1 112 ? -12.07 -61.375 -29.75 1 90.88 112 ILE B N 1
ATOM 6503 C CA . ILE B 1 112 ? -10.75 -61.156 -29.172 1 90.88 112 ILE B CA 1
ATOM 6504 C C . ILE B 1 112 ? -10.125 -62.5 -28.766 1 90.88 112 ILE B C 1
ATOM 6506 O O . ILE B 1 112 ? -8.945 -62.719 -29.016 1 90.88 112 ILE B O 1
ATOM 6510 N N . ASP B 1 113 ? -10.875 -63.312 -28.234 1 88.25 113 ASP B N 1
ATOM 6511 C CA . ASP B 1 113 ? -10.367 -64.625 -27.781 1 88.25 113 ASP B CA 1
ATOM 6512 C C . ASP B 1 113 ? -9.859 -65.438 -28.938 1 88.25 113 ASP B C 1
ATOM 6514 O O . ASP B 1 113 ? -8.898 -66.188 -28.797 1 88.25 113 ASP B O 1
ATOM 6518 N N . LYS B 1 114 ? -10.469 -65.25 -30.094 1 86.06 114 LYS B N 1
ATOM 6519 C CA . LYS B 1 114 ? -10.086 -66.062 -31.266 1 86.06 114 LYS B CA 1
ATOM 6520 C C . LYS B 1 114 ? -8.75 -65.562 -31.828 1 86.06 114 LYS B C 1
ATOM 6522 O O . LYS B 1 114 ? -8.031 -66.312 -32.469 1 86.06 114 LYS B O 1
ATOM 6527 N N . THR B 1 115 ? -8.469 -64.375 -31.531 1 86.94 115 THR B N 1
ATOM 6528 C CA . THR B 1 115 ? -7.281 -63.812 -32.156 1 86.94 115 THR B CA 1
ATOM 6529 C C . THR B 1 115 ? -6.184 -63.562 -31.141 1 86.94 115 THR B C 1
ATOM 6531 O O . THR B 1 115 ? -5.152 -62.969 -31.453 1 86.94 115 THR B O 1
ATOM 6534 N N . ARG B 1 116 ? -6.348 -63.969 -29.969 1 88.25 116 ARG B N 1
ATOM 6535 C CA . ARG B 1 116 ? -5.359 -63.75 -28.906 1 88.25 116 ARG B CA 1
ATOM 6536 C C . ARG B 1 116 ? -4.066 -64.5 -29.219 1 88.25 116 ARG B C 1
ATOM 6538 O O . ARG B 1 116 ? -4.094 -65.562 -29.828 1 88.25 116 ARG B O 1
ATOM 6545 N N . LEU B 1 117 ? -3.049 -63.75 -28.812 1 80.38 117 LEU B N 1
ATOM 6546 C CA . LEU B 1 117 ? -1.761 -64.438 -28.953 1 80.38 117 LEU B CA 1
ATOM 6547 C C . LEU B 1 117 ? -1.703 -65.688 -28.094 1 80.38 117 LEU B C 1
ATOM 6549 O O . LEU B 1 117 ? -2.174 -65.688 -26.953 1 80.38 117 LEU B O 1
ATOM 6553 N N . LYS B 1 118 ? -1.699 -66.75 -28.625 1 63.03 118 LYS B N 1
ATOM 6554 C CA . LYS B 1 118 ? -1.668 -68 -27.906 1 63.03 118 LYS B CA 1
ATOM 6555 C C . LYS B 1 118 ? -0.529 -68 -26.891 1 63.03 118 LYS B C 1
ATOM 6557 O O . LYS B 1 118 ? 0.495 -67.375 -27.078 1 63.03 118 LYS B O 1
ATOM 6562 N N . GLY B 1 119 ? -0.77 -68.25 -25.578 1 53.34 119 GLY B N 1
ATOM 6563 C CA . GLY B 1 119 ? -0.095 -68.312 -24.281 1 53.34 119 GLY B CA 1
ATOM 6564 C C . GLY B 1 119 ? 1.288 -68.938 -24.391 1 53.34 119 GLY B C 1
ATOM 6565 O O . GLY B 1 119 ? 1.653 -69.5 -25.422 1 53.34 119 GLY B O 1
ATOM 6566 N N . GLY B 1 120 ? 2.711 -69 -24.094 1 53.12 120 GLY B N 1
ATOM 6567 C CA . GLY B 1 120 ? 3.994 -69.125 -23.422 1 53.12 120 GLY B CA 1
ATOM 6568 C C . GLY B 1 120 ? 4.984 -68 -23.828 1 53.12 120 GLY B C 1
ATOM 6569 O O . GLY B 1 120 ? 4.672 -67.188 -24.656 1 53.12 120 GLY B O 1
ATOM 6570 N N . LEU B 1 121 ? 5.871 -67.625 -22.75 1 60.09 121 LEU B N 1
ATOM 6571 C CA . LEU B 1 121 ? 7.125 -66.938 -23.062 1 60.09 121 LEU B CA 1
ATOM 6572 C C . LEU B 1 121 ? 7.707 -67.438 -24.375 1 60.09 121 LEU B C 1
ATOM 6574 O O . LEU B 1 121 ? 8.125 -68.625 -24.484 1 60.09 121 LEU B O 1
ATOM 6578 N N . ILE B 1 122 ? 7.16 -66.625 -25.453 1 63.47 122 ILE B N 1
ATOM 6579 C CA . ILE B 1 122 ? 7.754 -67.062 -26.719 1 63.47 122 ILE B CA 1
ATOM 6580 C C . ILE B 1 122 ? 9.273 -67.125 -26.578 1 63.47 122 ILE B C 1
ATOM 6582 O O . ILE B 1 122 ? 9.898 -68.125 -27 1 63.47 122 ILE B O 1
ATOM 6586 N N . GLN B 1 123 ? 9.773 -66.188 -25.859 1 79.19 123 GLN B N 1
ATOM 6587 C CA . GLN B 1 123 ? 11.211 -66.062 -25.641 1 79.19 123 GLN B CA 1
ATOM 6588 C C . GLN B 1 123 ? 11.516 -65.625 -24.219 1 79.19 123 GLN B C 1
ATOM 6590 O O . GLN B 1 123 ? 10.695 -64.938 -23.594 1 79.19 123 GLN B O 1
ATOM 6595 N N . GLU B 1 124 ? 12.508 -66.125 -23.75 1 86.5 124 GLU B N 1
ATOM 6596 C CA . GLU B 1 124 ? 12.992 -65.625 -22.453 1 86.5 124 GLU B CA 1
ATOM 6597 C C . GLU B 1 124 ? 13.352 -64.125 -22.516 1 86.5 124 GLU B C 1
ATOM 6599 O O . GLU B 1 124 ? 13.664 -63.625 -23.578 1 86.5 124 GLU B O 1
ATOM 6604 N N . HIS B 1 125 ? 13.188 -63.562 -21.422 1 91.31 125 HIS B N 1
ATOM 6605 C CA . HIS B 1 125 ? 13.508 -62.125 -21.344 1 91.31 125 HIS B CA 1
ATOM 6606 C C . HIS B 1 125 ? 14.992 -61.906 -21.594 1 91.31 125 HIS B C 1
ATOM 6608 O O . HIS B 1 125 ? 15.836 -62.688 -21.172 1 91.31 125 HIS B O 1
ATOM 6614 N N . GLN B 1 126 ? 15.25 -60.844 -22.297 1 89.19 126 GLN B N 1
ATOM 6615 C CA . GLN B 1 126 ? 16.625 -60.438 -22.578 1 89.19 126 GLN B CA 1
ATOM 6616 C C . GLN B 1 126 ? 17.109 -59.406 -21.578 1 89.19 126 GLN B C 1
ATOM 6618 O O . GLN B 1 126 ? 16.438 -58.406 -21.328 1 89.19 126 GLN B O 1
ATOM 6623 N N . THR B 1 127 ? 18.25 -59.688 -21.078 1 90.06 127 THR B N 1
ATOM 6624 C CA . THR B 1 127 ? 18.797 -58.75 -20.125 1 90.06 127 THR B CA 1
ATOM 6625 C C . THR B 1 127 ? 19.359 -57.5 -20.828 1 90.06 127 THR B C 1
ATOM 6627 O O . THR B 1 127 ? 19.734 -57.562 -22 1 90.06 127 THR B O 1
ATOM 6630 N N . THR B 1 128 ? 19.5 -56.375 -20.156 1 84.88 128 THR B N 1
ATOM 6631 C CA . THR B 1 128 ? 19.828 -55.062 -20.719 1 84.88 128 THR B CA 1
ATOM 6632 C C . THR B 1 128 ? 21.328 -54.844 -20.766 1 84.88 128 THR B C 1
ATOM 6634 O O . THR B 1 128 ? 21.812 -53.844 -21.281 1 84.88 128 THR B O 1
ATOM 6637 N N . GLN B 1 129 ? 22.203 -55.625 -20.375 1 80.94 129 GLN B N 1
ATOM 6638 C CA . GLN B 1 129 ? 23.641 -55.406 -20.219 1 80.94 129 GLN B CA 1
ATOM 6639 C C . GLN B 1 129 ? 24.266 -54.938 -21.531 1 80.94 129 GLN B C 1
ATOM 6641 O O . GLN B 1 129 ? 25.125 -54.031 -21.531 1 80.94 129 GLN B O 1
ATOM 6646 N N . ASN B 1 130 ? 23.828 -55.406 -22.719 1 79.88 130 ASN B N 1
ATOM 6647 C CA . ASN B 1 130 ? 24.484 -55.031 -23.969 1 79.88 130 ASN B CA 1
ATOM 6648 C C . ASN 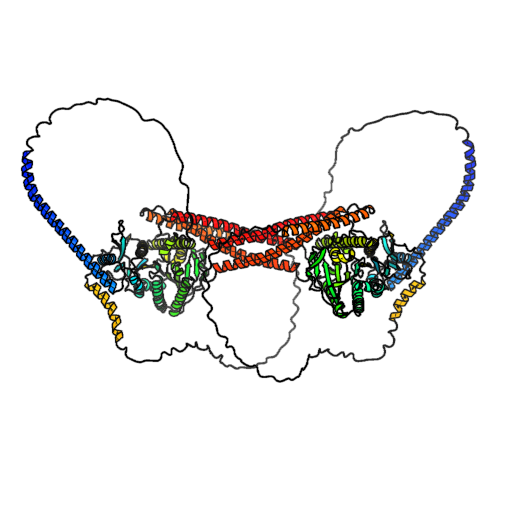B 1 130 ? 23.578 -54.188 -24.859 1 79.88 130 ASN B C 1
ATOM 6650 O O . ASN B 1 130 ? 23.766 -54.156 -26.078 1 79.88 130 ASN B O 1
ATOM 6654 N N . ILE B 1 131 ? 22.625 -53.469 -24.188 1 86.5 131 ILE B N 1
ATOM 6655 C CA . ILE B 1 131 ? 21.672 -52.688 -24.953 1 86.5 131 ILE B CA 1
ATOM 6656 C C . ILE B 1 131 ? 21.703 -51.219 -24.484 1 86.5 131 ILE B C 1
ATOM 6658 O O . ILE B 1 131 ? 21.578 -50.938 -23.281 1 86.5 131 ILE B O 1
ATOM 6662 N N . LYS B 1 132 ? 22.016 -50.344 -25.391 1 88.19 132 LYS B N 1
ATOM 6663 C CA . LYS B 1 132 ? 22.078 -48.906 -25.031 1 88.19 132 LYS B CA 1
ATOM 6664 C C . LYS B 1 132 ? 20.688 -48.406 -24.656 1 88.19 132 LYS B C 1
ATOM 6666 O O . LYS B 1 132 ? 20.547 -47.688 -23.656 1 88.19 132 LYS B O 1
ATOM 6671 N N . LEU B 1 133 ? 19.703 -48.781 -25.484 1 92.94 133 LEU B N 1
ATOM 6672 C CA . LEU B 1 133 ? 18.312 -48.406 -25.25 1 92.94 133 LEU B CA 1
ATOM 6673 C C . LEU B 1 133 ? 17.438 -49.656 -25.141 1 92.94 133 LEU B C 1
ATOM 6675 O O . LEU B 1 133 ? 17.266 -50.375 -26.109 1 92.94 133 LEU B O 1
ATOM 6679 N N . CYS B 1 134 ? 16.953 -49.875 -24 1 95.06 134 CYS B N 1
ATOM 6680 C CA . CYS B 1 134 ? 16.062 -51 -23.781 1 95.06 134 CYS B CA 1
ATOM 6681 C C . CYS B 1 134 ? 14.617 -50.531 -23.656 1 95.06 134 CYS B C 1
ATOM 6683 O O . CYS B 1 134 ? 14.281 -49.75 -22.766 1 95.06 134 CYS B O 1
ATOM 6685 N N . VAL B 1 135 ? 13.758 -51 -24.547 1 95.88 135 VAL B N 1
ATOM 6686 C CA . VAL B 1 135 ? 12.344 -50.656 -24.516 1 95.88 135 VAL B CA 1
ATOM 6687 C C . VAL B 1 135 ? 11.523 -51.875 -24.062 1 95.88 135 VAL B C 1
ATOM 6689 O O . VAL B 1 135 ? 11.492 -52.906 -24.734 1 95.88 135 VAL B O 1
ATOM 6692 N N . CYS B 1 136 ? 10.891 -51.688 -22.922 1 96.5 136 CYS B N 1
ATOM 6693 C CA . CYS B 1 136 ? 10.047 -52.719 -22.344 1 96.5 136 CYS B CA 1
ATOM 6694 C C . CYS B 1 136 ? 8.594 -52.281 -22.266 1 96.5 136 CYS B C 1
ATOM 6696 O O . CYS B 1 136 ? 8.312 -51.062 -22.219 1 96.5 136 CYS B O 1
ATOM 6698 N N . VAL B 1 137 ? 7.699 -53.281 -22.328 1 97.38 137 VAL B N 1
ATOM 6699 C CA . VAL B 1 137 ? 6.281 -52.969 -22.156 1 97.38 137 VAL B CA 1
ATOM 6700 C C . VAL B 1 137 ? 5.715 -53.781 -21 1 97.38 137 VAL B C 1
ATOM 6702 O O . VAL B 1 137 ? 6.012 -54.969 -20.859 1 97.38 137 VAL B O 1
ATOM 6705 N N . ARG B 1 138 ? 4.977 -53.094 -20.188 1 97.62 138 ARG B N 1
ATOM 6706 C CA . ARG B 1 138 ? 4.328 -53.781 -19.062 1 97.62 138 ARG B CA 1
ATOM 6707 C C . ARG B 1 138 ? 2.811 -53.656 -19.156 1 97.62 138 ARG B C 1
ATOM 6709 O O . ARG B 1 138 ? 2.258 -52.562 -19.25 1 97.62 138 ARG B O 1
ATOM 6716 N N . LYS B 1 139 ? 2.174 -54.812 -19.156 1 96.75 139 LYS B N 1
ATOM 6717 C CA . LYS B 1 139 ? 0.717 -54.906 -19.094 1 96.75 139 LYS B CA 1
ATOM 6718 C C . LYS B 1 139 ? 0.244 -55.125 -17.656 1 96.75 139 LYS B C 1
ATOM 6720 O O . LYS B 1 139 ? 0.56 -56.156 -17.062 1 96.75 139 LYS B O 1
ATOM 6725 N N . ARG B 1 140 ? -0.448 -54.188 -17.109 1 94.69 140 ARG B N 1
ATOM 6726 C CA . ARG B 1 140 ? -0.975 -54.406 -15.773 1 94.69 140 ARG B CA 1
ATOM 6727 C C . ARG B 1 140 ? -2.182 -55.344 -15.805 1 94.69 140 ARG B C 1
ATOM 6729 O O . ARG B 1 140 ? -2.783 -55.562 -16.859 1 94.69 140 ARG B O 1
ATOM 6736 N N . PRO B 1 141 ? -2.531 -55.906 -14.664 1 93.81 141 PRO B N 1
ATOM 6737 C CA . PRO B 1 141 ? -3.725 -56.75 -14.625 1 93.81 141 PRO B CA 1
ATOM 6738 C C . PRO B 1 141 ? -5.02 -55.938 -14.719 1 93.81 141 PRO B C 1
ATOM 6740 O O . PRO B 1 141 ? -5.039 -54.75 -14.391 1 93.81 141 PRO B O 1
ATOM 6743 N N . ILE B 1 142 ? -6.035 -56.625 -15.258 1 92.75 142 ILE B N 1
ATOM 6744 C CA . ILE B 1 142 ? -7.352 -56 -15.281 1 92.75 142 ILE B CA 1
ATOM 6745 C C . ILE B 1 142 ? -8 -56.125 -13.898 1 92.75 142 ILE B C 1
ATOM 6747 O O . ILE B 1 142 ? -7.949 -57.156 -13.266 1 92.75 142 ILE B O 1
ATOM 6751 N N . PHE B 1 143 ? -8.477 -55.031 -13.43 1 90.5 143 PHE B N 1
ATOM 6752 C CA . PHE B 1 143 ? -9.078 -55.031 -12.102 1 90.5 143 PHE B CA 1
ATOM 6753 C C . PHE B 1 143 ? -10.531 -55.469 -12.156 1 90.5 143 PHE B C 1
ATOM 6755 O O . PHE B 1 143 ? -11.203 -55.312 -13.18 1 90.5 143 PHE B O 1
ATOM 6762 N N . LYS B 1 144 ? -10.961 -56 -11 1 87.5 144 LYS B N 1
ATOM 6763 C CA . LYS B 1 144 ? -12.328 -56.531 -10.906 1 87.5 144 LYS B CA 1
ATOM 6764 C C . LYS B 1 144 ? -13.344 -55.406 -11.195 1 87.5 144 LYS B C 1
ATOM 6766 O O . LYS B 1 144 ? -14.336 -55.656 -11.891 1 87.5 144 LYS B O 1
ATOM 6771 N N . LYS B 1 145 ? -13.039 -54.344 -10.664 1 90.31 145 LYS B N 1
ATOM 6772 C CA . LYS B 1 145 ? -13.945 -53.219 -10.875 1 90.31 145 LYS B CA 1
ATOM 6773 C C . LYS B 1 145 ? -14.094 -52.906 -12.367 1 90.31 145 LYS B C 1
ATOM 6775 O O . LYS B 1 145 ? -15.188 -52.531 -12.82 1 90.31 145 LYS B O 1
ATOM 6780 N N . GLU B 1 146 ? -13.094 -53.031 -13.148 1 90.69 146 GLU B N 1
ATOM 6781 C CA . GLU B 1 146 ? -13.125 -52.781 -14.586 1 90.69 146 GLU B CA 1
ATOM 6782 C C . GLU B 1 146 ? -13.922 -53.875 -15.312 1 90.69 146 GLU B C 1
ATOM 6784 O O . GLU B 1 146 ? -14.656 -53.562 -16.25 1 90.69 146 GLU B O 1
ATOM 6789 N N . GLU B 1 147 ? -13.812 -54.969 -14.836 1 86.38 147 GLU B N 1
ATOM 6790 C CA . GLU B 1 147 ? -14.555 -56.094 -15.422 1 86.38 147 GLU B CA 1
ATOM 6791 C C . GLU B 1 147 ? -16.062 -55.938 -15.203 1 86.38 147 GLU B C 1
ATOM 6793 O O . GLU B 1 147 ? -16.859 -56.125 -16.125 1 86.38 147 GLU B O 1
ATOM 6798 N N . VAL B 1 148 ? -16.281 -55.531 -13.969 1 88.81 148 VAL B N 1
ATOM 6799 C CA . VAL B 1 148 ? -17.688 -55.312 -13.633 1 88.81 148 VAL B CA 1
ATOM 6800 C C . VAL B 1 148 ? -18.219 -54.125 -14.438 1 88.81 148 VAL B C 1
ATOM 6802 O O . VAL B 1 148 ? -19.391 -54.094 -14.812 1 88.81 148 VAL B O 1
ATOM 6805 N N . GLY B 1 149 ? -17.344 -53.219 -14.766 1 89.62 149 GLY B N 1
ATOM 6806 C CA . GLY B 1 149 ? -17.719 -52.031 -15.523 1 89.62 149 GLY B CA 1
ATOM 6807 C C . GLY B 1 149 ? -17.859 -52.312 -17.016 1 89.62 149 GLY B C 1
ATOM 6808 O O . GLY B 1 149 ? -18.234 -51.438 -17.781 1 89.62 149 GLY B O 1
ATOM 6809 N N . GLY B 1 150 ? -17.531 -53.531 -17.438 1 89.06 150 GLY B N 1
ATOM 6810 C CA . GLY B 1 150 ? -17.75 -53.938 -18.828 1 89.06 150 GLY B CA 1
ATOM 6811 C C . GLY B 1 150 ? -16.484 -53.906 -19.656 1 89.06 150 GLY B C 1
ATOM 6812 O O . GLY B 1 150 ? -16.547 -54.031 -20.875 1 89.06 150 GLY B O 1
ATOM 6813 N N . GLU B 1 151 ? -15.367 -53.719 -19.031 1 92.5 151 GLU B N 1
ATOM 6814 C CA . GLU B 1 151 ? -14.102 -53.719 -19.75 1 92.5 151 GLU B CA 1
ATOM 6815 C C . GLU B 1 151 ? -13.656 -55.125 -20.109 1 92.5 151 GLU B C 1
ATOM 6817 O O . GLU B 1 151 ? -13.812 -56.062 -19.312 1 92.5 151 GLU B O 1
ATOM 6822 N N . ILE B 1 152 ? -13.18 -55.25 -21.375 1 92.44 152 ILE B N 1
ATOM 6823 C CA . ILE B 1 152 ? -12.617 -56.531 -21.844 1 92.44 152 ILE B CA 1
ATOM 6824 C C . ILE B 1 152 ? -11.094 -56.406 -21.953 1 92.44 152 ILE B C 1
ATOM 6826 O O . ILE B 1 152 ? -10.57 -55.344 -22.359 1 92.44 152 ILE B O 1
ATOM 6830 N N . ASP B 1 153 ? -10.414 -57.406 -21.469 1 93.44 153 ASP B N 1
ATOM 6831 C CA . ASP B 1 153 ? -8.969 -57.406 -21.688 1 93.44 153 ASP B CA 1
ATOM 6832 C C . ASP B 1 153 ? -8.625 -57.5 -23.172 1 93.44 153 ASP B C 1
ATOM 6834 O O . ASP B 1 153 ? -8.734 -58.562 -23.781 1 93.44 153 ASP B O 1
ATOM 6838 N N . ALA B 1 154 ? -8.195 -56.406 -23.656 1 94.62 154 ALA B N 1
ATOM 6839 C CA . ALA B 1 154 ? -7.977 -56.281 -25.094 1 94.62 154 ALA B CA 1
ATOM 6840 C C . ALA B 1 154 ? -6.492 -56.344 -25.438 1 94.62 154 ALA B C 1
ATOM 6842 O O . ALA B 1 154 ? -6.066 -55.875 -26.484 1 94.62 154 ALA B O 1
ATOM 6843 N N . ILE B 1 155 ? -5.664 -56.875 -24.594 1 95.5 155 ILE B N 1
ATOM 6844 C CA . ILE B 1 155 ? -4.227 -56.906 -24.844 1 95.5 155 ILE B CA 1
ATOM 6845 C C . ILE B 1 155 ? -3.705 -58.344 -24.656 1 95.5 155 ILE B C 1
ATOM 6847 O O . ILE B 1 155 ? -3.998 -58.969 -23.641 1 95.5 155 ILE B O 1
ATOM 6851 N N . SER B 1 156 ? -3.006 -58.875 -25.609 1 92.94 156 SER B N 1
ATOM 6852 C CA . SER B 1 156 ? -2.275 -60.125 -25.516 1 92.94 156 SER B CA 1
ATOM 6853 C C . SER B 1 156 ? -0.772 -59.875 -25.422 1 92.94 156 SER B C 1
ATOM 6855 O O . SER B 1 156 ? -0.208 -59.125 -26.219 1 92.94 156 SER B O 1
ATOM 6857 N N . CYS B 1 157 ? -0.224 -60.469 -24.453 1 92.25 157 CYS B N 1
ATOM 6858 C CA . CYS B 1 157 ? 1.203 -60.281 -24.219 1 92.25 157 CYS B CA 1
ATOM 6859 C C . CYS B 1 157 ? 1.94 -61.625 -24.25 1 92.25 157 CYS B C 1
ATOM 6861 O O . CYS B 1 157 ? 1.602 -62.531 -23.5 1 92.25 157 CYS B O 1
ATOM 6863 N N . ALA B 1 158 ? 2.828 -61.781 -25.125 1 89.62 158 ALA B N 1
ATOM 6864 C CA . ALA B 1 158 ? 3.73 -62.906 -25.266 1 89.62 158 ALA B CA 1
ATOM 6865 C C . ALA B 1 158 ? 5.141 -62.469 -25.625 1 89.62 158 ALA B C 1
ATOM 6867 O O . ALA B 1 158 ? 5.434 -62.156 -26.781 1 89.62 158 ALA B O 1
ATOM 6868 N N . ASN B 1 159 ? 5.977 -62.5 -24.656 1 92 159 ASN B N 1
ATOM 6869 C CA . ASN B 1 159 ? 7.305 -61.938 -24.859 1 92 159 ASN B CA 1
ATOM 6870 C C . ASN B 1 159 ? 8.008 -62.531 -26.062 1 92 159 ASN B C 1
ATOM 6872 O O . ASN B 1 159 ? 8.086 -63.781 -26.172 1 92 159 ASN B O 1
ATOM 6876 N N . PRO B 1 160 ? 8.5 -61.625 -26.859 1 92.31 160 PRO B N 1
ATOM 6877 C CA . PRO B 1 160 ? 8.641 -60.188 -26.828 1 92.31 160 PRO B CA 1
ATOM 6878 C C . PRO B 1 160 ? 7.523 -59.469 -27.594 1 92.31 160 PRO B C 1
ATOM 6880 O O . PRO B 1 160 ? 7.664 -58.281 -27.938 1 92.31 160 PRO B O 1
ATOM 6883 N N . MET B 1 161 ? 6.391 -60.125 -27.906 1 92.06 161 MET B N 1
ATOM 6884 C CA . MET B 1 161 ? 5.316 -59.594 -28.734 1 92.06 161 MET B CA 1
ATOM 6885 C C . MET B 1 161 ? 4.148 -59.125 -27.875 1 92.06 161 MET B C 1
ATOM 6887 O O . MET B 1 161 ? 3.889 -59.688 -26.812 1 92.06 161 MET B O 1
ATOM 6891 N N . ILE B 1 162 ? 3.514 -58.125 -28.391 1 94.12 162 ILE B N 1
ATOM 6892 C CA . ILE B 1 162 ? 2.275 -57.625 -27.797 1 94.12 162 ILE B CA 1
ATOM 6893 C C . ILE B 1 162 ? 1.256 -57.312 -28.891 1 94.12 162 ILE B C 1
ATOM 6895 O O . ILE B 1 162 ? 1.607 -56.781 -29.938 1 94.12 162 ILE B O 1
ATOM 6899 N N . ARG B 1 163 ? 0.04 -57.75 -28.703 1 94.25 163 ARG B N 1
ATOM 6900 C CA . ARG B 1 163 ? -1.043 -57.5 -29.656 1 94.25 163 ARG B CA 1
ATOM 6901 C C . ARG B 1 163 ? -2.188 -56.75 -28.984 1 94.25 163 ARG B C 1
ATOM 6903 O O . ARG B 1 163 ? -2.68 -57.156 -27.922 1 94.25 163 ARG B O 1
ATOM 6910 N N . VAL B 1 164 ? -2.543 -55.688 -29.562 1 96.06 164 VAL B N 1
ATOM 6911 C CA . VAL B 1 164 ? -3.707 -54.938 -29.109 1 96.06 164 VAL B CA 1
ATOM 6912 C C . VAL B 1 164 ? -4.922 -55.312 -29.969 1 96.06 164 VAL B C 1
ATOM 6914 O O . VAL B 1 164 ? -4.871 -55.188 -31.188 1 96.06 164 VAL B O 1
ATOM 6917 N N . HIS B 1 165 ? -5.945 -55.781 -29.281 1 94.88 165 HIS B N 1
ATOM 6918 C CA . HIS B 1 165 ? -7.223 -56.031 -29.938 1 94.88 165 HIS B CA 1
ATOM 6919 C C . HIS B 1 165 ? -8.172 -54.844 -29.812 1 94.88 165 HIS B C 1
ATOM 6921 O O . HIS B 1 165 ? -8.828 -54.688 -28.797 1 94.88 165 HIS B O 1
ATOM 6927 N N . GLU B 1 166 ? -8.273 -54.094 -30.797 1 93.62 166 GLU B N 1
ATOM 6928 C CA . GLU B 1 166 ? -9.086 -52.875 -30.75 1 93.62 166 GLU B CA 1
ATOM 6929 C C . GLU B 1 166 ? -10.5 -53.125 -31.266 1 93.62 166 GLU B C 1
ATOM 6931 O O . GLU B 1 166 ? -10.695 -53.406 -32.469 1 93.62 166 GLU B O 1
ATOM 6936 N N . PRO B 1 167 ? -11.484 -52.969 -30.359 1 91.94 167 PRO B N 1
ATOM 6937 C CA . PRO B 1 167 ? -12.859 -53.125 -30.844 1 91.94 167 PRO B CA 1
ATOM 6938 C C . PRO B 1 167 ? -13.336 -51.906 -31.672 1 91.94 167 PRO B C 1
ATOM 6940 O O . PRO B 1 167 ? -13.211 -50.781 -31.234 1 91.94 167 PRO B O 1
ATOM 6943 N N . LYS B 1 168 ? -13.852 -52.125 -32.75 1 90.81 168 LYS B N 1
ATOM 6944 C CA . LYS B 1 168 ? -14.344 -51.094 -33.625 1 90.81 168 LYS B CA 1
ATOM 6945 C C . LYS B 1 168 ? -15.68 -51.469 -34.25 1 90.81 168 LYS B C 1
ATOM 6947 O O . LYS B 1 168 ? -16.078 -52.625 -34.219 1 90.81 168 LYS B O 1
ATOM 6952 N N . LEU B 1 169 ? -16.344 -50.469 -34.688 1 87.38 169 LEU B N 1
ATOM 6953 C CA . LEU B 1 169 ? -17.578 -50.656 -35.469 1 87.38 169 LEU B CA 1
ATOM 6954 C C . LEU B 1 169 ? -17.359 -50.281 -36.938 1 87.38 169 LEU B C 1
ATOM 6956 O O . LEU B 1 169 ? -16.641 -49.312 -37.219 1 87.38 169 LEU B O 1
ATOM 6960 N N . LYS B 1 170 ? -17.828 -51.094 -37.781 1 80.94 170 LYS B N 1
ATOM 6961 C CA . LYS B 1 170 ? -17.734 -50.719 -39.188 1 80.94 170 LYS B CA 1
ATOM 6962 C C . LYS B 1 170 ? -18.562 -49.469 -39.5 1 80.94 170 LYS B C 1
ATOM 6964 O O . LYS B 1 170 ? -19.25 -48.938 -38.594 1 80.94 170 LYS B O 1
ATOM 6969 N N . VAL B 1 171 ? -18.375 -48.969 -40.688 1 79.56 171 VAL B N 1
ATOM 6970 C CA . VAL B 1 171 ? -18.984 -47.719 -41.125 1 79.56 171 VAL B CA 1
ATOM 6971 C C . VAL B 1 171 ? -20.5 -47.781 -40.938 1 79.56 171 VAL B C 1
ATOM 6973 O O . VAL B 1 171 ? -21.156 -46.75 -40.719 1 79.56 171 VAL B O 1
ATOM 6976 N N . ASP B 1 172 ? -21.047 -49.031 -40.969 1 77.19 172 ASP B N 1
ATOM 6977 C CA . ASP B 1 172 ? -22.484 -49.188 -40.781 1 77.19 172 ASP B CA 1
ATOM 6978 C C . ASP B 1 172 ? -22.906 -48.969 -39.344 1 77.19 172 ASP B C 1
ATOM 6980 O O . ASP B 1 172 ? -24.094 -48.844 -39.062 1 77.19 172 ASP B O 1
ATOM 6984 N N . GLY B 1 173 ? -22.016 -48.812 -38.406 1 78.06 173 GLY B N 1
ATOM 6985 C CA . GLY B 1 173 ? -22.25 -48.5 -37 1 78.06 173 GLY B CA 1
ATOM 6986 C C . GLY B 1 173 ? -22.812 -49.656 -36.219 1 78.06 173 GLY B C 1
ATOM 6987 O O . GLY B 1 173 ? -23.094 -49.531 -35.031 1 78.06 173 GLY B O 1
ATOM 6988 N N . ILE B 1 174 ? -23.047 -50.781 -36.812 1 78.25 174 ILE B N 1
ATOM 6989 C CA . ILE B 1 174 ? -23.734 -51.906 -36.156 1 78.25 174 ILE B CA 1
ATOM 6990 C C . ILE B 1 174 ? -22.812 -53.125 -36.125 1 78.25 174 ILE B C 1
ATOM 6992 O O . ILE B 1 174 ? -22.672 -53.781 -35.094 1 78.25 174 ILE B O 1
ATOM 6996 N N . THR B 1 175 ? -22.156 -53.281 -37.312 1 86.69 175 THR B N 1
ATOM 6997 C CA . THR B 1 175 ? -21.312 -54.5 -37.438 1 86.69 175 THR B CA 1
ATOM 6998 C C . THR B 1 175 ? -20.016 -54.312 -36.656 1 86.69 175 THR B C 1
ATOM 7000 O O . THR B 1 175 ? -19.297 -53.344 -36.812 1 86.69 175 THR B O 1
ATOM 7003 N N . LYS B 1 176 ? -19.828 -55.219 -35.688 1 88.69 176 LYS B N 1
ATOM 7004 C CA . LYS B 1 176 ? -18.672 -55.188 -34.812 1 88.69 176 LYS B CA 1
ATOM 7005 C C . LYS B 1 176 ? -17.484 -55.938 -35.438 1 88.69 176 LYS B C 1
ATOM 7007 O O . LYS B 1 176 ? -17.672 -56.938 -36.125 1 88.69 176 LYS B O 1
ATOM 7012 N N . TYR B 1 177 ? -16.297 -55.375 -35.344 1 90.06 177 TYR B N 1
ATOM 7013 C CA . TYR B 1 177 ? -15.07 -56.094 -35.719 1 90.06 177 TYR B CA 1
ATOM 7014 C C . TYR B 1 177 ? -13.906 -55.656 -34.812 1 90.06 177 TYR B C 1
ATOM 7016 O O . TYR B 1 177 ? -14.008 -54.688 -34.094 1 90.06 177 TYR B O 1
ATOM 7024 N N . VAL B 1 178 ? -12.867 -56.531 -34.781 1 91.88 178 VAL B N 1
ATOM 7025 C CA . VAL B 1 178 ? -11.68 -56.281 -33.969 1 91.88 178 VAL B CA 1
ATOM 7026 C C . VAL B 1 178 ? -10.461 -56.094 -34.875 1 91.88 178 VAL B C 1
ATOM 7028 O O . VAL B 1 178 ? -10.211 -56.906 -35.75 1 91.88 178 VAL B O 1
ATOM 7031 N N . GLU B 1 179 ? -9.805 -54.969 -34.719 1 92.94 179 GLU B N 1
ATOM 7032 C CA . GLU B 1 179 ? -8.547 -54.719 -35.406 1 92.94 179 GLU B CA 1
ATOM 7033 C C . GLU B 1 179 ? -7.352 -55.062 -34.531 1 92.94 179 GLU B C 1
ATOM 7035 O O . GLU B 1 179 ? -7.227 -54.594 -33.406 1 92.94 179 GLU B O 1
ATOM 7040 N N . ASN B 1 180 ? -6.52 -55.969 -35.031 1 92.62 180 ASN B N 1
ATOM 7041 C CA . ASN B 1 180 ? -5.352 -56.406 -34.281 1 92.62 180 ASN B CA 1
ATOM 7042 C C . ASN B 1 180 ? -4.098 -55.625 -34.688 1 92.62 180 ASN B C 1
ATOM 7044 O O . ASN B 1 180 ? -3.836 -55.469 -35.875 1 92.62 180 ASN B O 1
ATOM 7048 N N . HIS B 1 181 ? -3.412 -55.094 -33.719 1 94.31 181 HIS B N 1
ATOM 7049 C CA . HIS B 1 181 ? -2.143 -54.406 -33.906 1 94.31 181 HIS B CA 1
ATOM 7050 C C . HIS B 1 181 ? -1.005 -55.125 -33.188 1 94.31 181 HIS B C 1
ATOM 7052 O O . HIS B 1 181 ? -1.044 -55.312 -31.984 1 94.31 181 HIS B O 1
ATOM 7058 N N . ASP B 1 182 ? -0.03 -55.531 -33.938 1 92.44 182 ASP B N 1
ATOM 7059 C CA . ASP B 1 182 ? 1.082 -56.281 -33.375 1 92.44 182 ASP B CA 1
ATOM 7060 C C . ASP B 1 182 ? 2.316 -55.406 -33.188 1 92.44 182 ASP B C 1
ATOM 7062 O O . ASP B 1 182 ? 2.615 -54.562 -34.062 1 92.44 182 ASP B O 1
ATOM 7066 N N . PHE B 1 183 ? 2.98 -55.562 -32.094 1 93.5 183 PHE B N 1
ATOM 7067 C CA . PHE B 1 183 ? 4.234 -54.906 -31.797 1 93.5 183 PHE B CA 1
ATOM 7068 C C . PHE B 1 183 ? 5.254 -55.875 -31.219 1 93.5 183 PHE B C 1
ATOM 7070 O O . PHE B 1 183 ? 4.883 -56.906 -30.656 1 93.5 183 PHE B O 1
ATOM 7077 N N . GLN B 1 184 ? 6.5 -55.5 -31.391 1 92.69 184 GLN B N 1
ATOM 7078 C CA . GLN B 1 184 ? 7.605 -56.25 -30.797 1 92.69 184 GLN B CA 1
ATOM 7079 C C . GLN B 1 184 ? 8.586 -55.312 -30.109 1 92.69 184 GLN B C 1
ATOM 7081 O O . GLN B 1 184 ? 8.922 -54.25 -30.641 1 92.69 184 GLN B O 1
ATOM 7086 N N . PHE B 1 185 ? 8.984 -55.719 -28.953 1 94.31 185 PHE B N 1
ATOM 7087 C CA . PHE B 1 185 ? 9.914 -54.906 -28.188 1 94.31 185 PHE B CA 1
ATOM 7088 C C . PHE B 1 185 ? 11.031 -55.75 -27.609 1 94.31 185 PHE B C 1
ATOM 7090 O O . PHE B 1 185 ? 11.117 -56.938 -27.891 1 94.31 185 PHE B O 1
ATOM 7097 N N . ASP B 1 186 ? 11.945 -55.125 -26.922 1 93.62 186 ASP B N 1
ATOM 7098 C CA . ASP B 1 186 ? 13.023 -55.906 -26.312 1 93.62 186 ASP B CA 1
ATOM 7099 C C . ASP B 1 186 ? 12.469 -56.906 -25.297 1 93.62 186 ASP B C 1
ATOM 7101 O O . ASP B 1 186 ? 12.898 -58.062 -25.25 1 93.62 186 ASP B O 1
ATOM 7105 N N . ASN B 1 187 ? 11.578 -56.406 -24.484 1 94.75 187 ASN B N 1
ATOM 7106 C CA . ASN B 1 187 ? 10.875 -57.281 -23.531 1 94.75 187 ASN B CA 1
ATOM 7107 C C . ASN B 1 187 ? 9.422 -56.844 -23.344 1 94.75 187 ASN B C 1
ATOM 7109 O O . ASN B 1 187 ? 9.117 -55.625 -23.391 1 94.75 187 ASN B O 1
ATOM 7113 N N . THR B 1 188 ? 8.586 -57.781 -23.188 1 95.94 188 THR B N 1
ATOM 7114 C CA . THR B 1 188 ? 7.195 -57.531 -22.812 1 95.94 188 THR B CA 1
ATOM 7115 C C . THR B 1 188 ? 6.824 -58.344 -21.562 1 95.94 188 THR B C 1
ATOM 7117 O O . THR B 1 188 ? 7.18 -59.5 -21.438 1 95.94 188 THR B O 1
ATOM 7120 N N . PHE B 1 189 ? 6.211 -57.688 -20.625 1 95.69 189 PHE B N 1
ATOM 7121 C CA . PHE B 1 189 ? 5.836 -58.312 -19.375 1 95.69 189 PHE B CA 1
ATOM 7122 C C . PHE B 1 189 ? 4.32 -58.406 -19.234 1 95.69 189 PHE B C 1
ATOM 7124 O O . PHE B 1 189 ? 3.623 -57.375 -19.328 1 95.69 189 PHE B O 1
ATOM 7131 N N . SER B 1 190 ? 3.848 -59.531 -18.969 1 93.38 190 SER B N 1
ATOM 7132 C CA . SER B 1 190 ? 2.416 -59.781 -18.844 1 93.38 190 SER B CA 1
ATOM 7133 C C . SER B 1 190 ? 1.931 -59.469 -17.438 1 93.38 190 SER B C 1
ATOM 7135 O O . SER B 1 190 ? 2.725 -59.094 -16.562 1 93.38 190 SER B O 1
ATOM 7137 N N . GLU B 1 191 ? 0.641 -59.656 -17.203 1 91.69 191 GLU B N 1
ATOM 7138 C CA . GLU B 1 191 ? -0.007 -59.281 -15.938 1 91.69 191 GLU B CA 1
ATOM 7139 C C . GLU B 1 191 ? 0.42 -60.219 -14.805 1 91.69 191 GLU B C 1
ATOM 7141 O O . GLU B 1 191 ? 0.225 -59.906 -13.633 1 91.69 191 GLU B O 1
ATOM 7146 N N . VAL B 1 192 ? 1.032 -61.219 -15.156 1 89.19 192 VAL B N 1
ATOM 7147 C CA . VAL B 1 192 ? 1.409 -62.188 -14.125 1 89.19 192 VAL B CA 1
ATOM 7148 C C . VAL B 1 192 ? 2.781 -61.812 -13.562 1 89.19 192 VAL B C 1
ATOM 7150 O O . VAL B 1 192 ? 3.158 -62.281 -12.484 1 89.19 192 VAL B O 1
ATOM 7153 N N . GLU B 1 193 ? 3.504 -61.062 -14.312 1 91.75 193 GLU B N 1
ATOM 7154 C CA . GLU B 1 193 ? 4.84 -60.656 -13.883 1 91.75 193 GLU B CA 1
ATOM 7155 C C . GLU B 1 193 ? 4.789 -59.438 -12.977 1 91.75 193 GLU B C 1
ATOM 7157 O O . GLU B 1 193 ? 3.938 -58.562 -13.156 1 91.75 193 GLU B O 1
ATOM 7162 N N . GLN B 1 194 ? 5.688 -59.469 -12.039 1 91.75 194 GLN B N 1
ATOM 7163 C CA . GLN B 1 194 ? 5.691 -58.406 -11.016 1 91.75 194 GLN B CA 1
ATOM 7164 C C . GLN B 1 194 ? 6.82 -57.438 -11.258 1 91.75 194 GLN B C 1
ATOM 7166 O O . GLN B 1 194 ? 7.566 -57.531 -12.234 1 91.75 194 GLN B O 1
ATOM 7171 N N . GLY B 1 195 ? 6.82 -56.438 -10.375 1 92.38 195 GLY B N 1
ATOM 7172 C CA . GLY B 1 195 ? 7.84 -55.406 -10.469 1 92.38 195 GLY B CA 1
ATOM 7173 C C . GLY B 1 195 ? 9.25 -55.969 -10.367 1 92.38 195 GLY B C 1
ATOM 7174 O O . GLY B 1 195 ? 10.164 -55.469 -11.039 1 92.38 195 GLY B O 1
ATOM 7175 N N . LYS B 1 196 ? 9.383 -56.906 -9.648 1 94.25 196 LYS B N 1
ATOM 7176 C CA . LYS B 1 196 ? 10.695 -57.531 -9.469 1 94.25 196 LYS B CA 1
ATOM 7177 C C . LYS B 1 196 ? 11.203 -58.125 -10.766 1 94.25 196 LYS B C 1
ATOM 7179 O O . LYS B 1 196 ? 12.398 -58.062 -11.07 1 94.25 196 LYS B O 1
ATOM 7184 N N . ASP B 1 197 ? 10.297 -58.688 -11.484 1 94.44 197 ASP B N 1
ATOM 7185 C CA . ASP B 1 197 ? 10.672 -59.281 -12.766 1 94.44 197 ASP B CA 1
ATOM 7186 C C . ASP B 1 197 ? 11.211 -58.219 -13.727 1 94.44 197 ASP B C 1
ATOM 7188 O O . ASP B 1 197 ? 12.234 -58.438 -14.383 1 94.44 197 ASP B O 1
ATOM 7192 N N . ILE B 1 198 ? 10.523 -57.188 -13.727 1 95.19 198 ILE B N 1
ATOM 7193 C CA . ILE B 1 198 ? 10.938 -56.094 -14.578 1 95.19 198 ILE B CA 1
ATOM 7194 C C . ILE B 1 198 ? 12.297 -55.562 -14.117 1 95.19 198 ILE B C 1
ATOM 7196 O O . ILE B 1 198 ? 13.203 -55.375 -14.93 1 95.19 198 ILE B O 1
ATOM 7200 N N . TYR B 1 199 ? 12.414 -55.375 -12.828 1 96.69 199 TYR B N 1
ATOM 7201 C CA . TYR B 1 199 ? 13.641 -54.875 -12.234 1 96.69 199 TYR B CA 1
ATOM 7202 C C . TYR B 1 199 ? 14.82 -55.781 -12.547 1 96.69 199 TYR B C 1
ATOM 7204 O O . TYR B 1 199 ? 15.883 -55.312 -12.984 1 96.69 199 TYR B O 1
ATOM 7212 N N . ASP B 1 200 ? 14.68 -57 -12.461 1 95.56 200 ASP B N 1
ATOM 7213 C CA . ASP B 1 200 ? 15.742 -58 -12.609 1 95.56 200 ASP B CA 1
ATOM 7214 C C . ASP B 1 200 ? 16.25 -58.031 -14.047 1 95.56 200 ASP B C 1
ATOM 7216 O O . ASP B 1 200 ? 17.438 -58.312 -14.281 1 95.56 200 ASP B O 1
ATOM 7220 N N . VAL B 1 201 ? 15.398 -57.719 -14.938 1 94.12 201 VAL B N 1
ATOM 7221 C CA . VAL B 1 201 ? 15.75 -57.844 -16.359 1 94.12 201 VAL B CA 1
ATOM 7222 C C . VAL B 1 201 ? 16.266 -56.5 -16.859 1 94.12 201 VAL B C 1
ATOM 7224 O O . VAL B 1 201 ? 17.172 -56.438 -17.703 1 94.12 201 VAL B O 1
ATOM 7227 N N . SER B 1 202 ? 15.758 -55.469 -16.359 1 93.75 202 SER B N 1
ATOM 7228 C CA . SER B 1 202 ? 15.984 -54.188 -16.984 1 93.75 202 SER B CA 1
ATOM 7229 C C . SER B 1 202 ? 17.047 -53.375 -16.234 1 93.75 202 SER B C 1
ATOM 7231 O O . SER B 1 202 ? 18.047 -52.969 -16.812 1 93.75 202 SER B O 1
ATOM 7233 N N . LEU B 1 203 ? 16.891 -53.188 -14.953 1 95.12 203 LEU B N 1
ATOM 7234 C CA . LEU B 1 203 ? 17.734 -52.25 -14.227 1 95.12 203 LEU B CA 1
ATOM 7235 C C . LEU B 1 203 ? 18.844 -52.969 -13.469 1 95.12 203 LEU B C 1
ATOM 7237 O O . LEU B 1 203 ? 19.984 -52.5 -13.461 1 95.12 203 LEU B O 1
ATOM 7241 N N . ALA B 1 204 ? 18.594 -54.031 -12.883 1 95.31 204 ALA B N 1
ATOM 7242 C CA . ALA B 1 204 ? 19.531 -54.781 -12.039 1 95.31 204 ALA B CA 1
ATOM 7243 C C . ALA B 1 204 ? 20.828 -55.062 -12.789 1 95.31 204 ALA B C 1
ATOM 7245 O O . ALA B 1 204 ? 21.922 -54.875 -12.25 1 95.31 204 ALA B O 1
ATOM 7246 N N . PRO B 1 205 ? 20.766 -55.438 -14.031 1 95.31 205 PRO B N 1
ATOM 7247 C CA . PRO B 1 205 ? 21.984 -55.781 -14.766 1 95.31 205 PRO B CA 1
ATOM 7248 C C . PRO B 1 205 ? 22.875 -54.562 -15.016 1 95.31 205 PRO B C 1
ATOM 7250 O O . PRO B 1 205 ? 24.047 -54.719 -15.398 1 95.31 205 PRO B O 1
ATOM 7253 N N . LEU B 1 206 ? 22.375 -53.438 -14.828 1 94.81 206 LEU B N 1
ATOM 7254 C CA . LEU B 1 206 ? 23.125 -52.25 -15.172 1 94.81 206 LEU B CA 1
ATOM 7255 C C . LEU B 1 206 ? 23.75 -51.625 -13.93 1 94.81 206 LEU B C 1
ATOM 7257 O O . LEU B 1 206 ? 24.391 -50.562 -14.016 1 94.81 206 LEU B O 1
ATOM 7261 N N . MET B 1 207 ? 23.688 -52.188 -12.789 1 93.38 207 MET B N 1
ATOM 7262 C CA . MET B 1 207 ? 24.125 -51.625 -11.516 1 93.38 207 MET B CA 1
ATOM 7263 C C . MET B 1 207 ? 25.641 -51.375 -11.523 1 93.38 207 MET B C 1
ATOM 7265 O O . MET B 1 207 ? 26.094 -50.344 -11.008 1 93.38 207 MET B O 1
ATOM 7269 N N . ASP B 1 208 ? 26.328 -52.188 -12.18 1 91.56 208 ASP B N 1
ATOM 7270 C CA . ASP B 1 208 ? 27.781 -52.062 -12.195 1 91.56 208 ASP B CA 1
ATOM 7271 C C . ASP B 1 208 ? 28.219 -50.812 -12.93 1 91.56 208 ASP B C 1
ATOM 7273 O O . ASP B 1 208 ? 29.281 -50.25 -12.633 1 91.56 208 ASP B O 1
ATOM 7277 N N . LEU B 1 209 ? 27.422 -50.406 -13.836 1 91.94 209 LEU B N 1
ATOM 7278 C CA . LEU B 1 209 ? 27.734 -49.188 -14.594 1 91.94 209 LEU B CA 1
ATOM 7279 C C . LEU B 1 209 ? 27.766 -47.969 -13.688 1 91.94 209 LEU B C 1
ATOM 7281 O O . LEU B 1 209 ? 28.484 -47 -13.969 1 91.94 209 LEU B O 1
ATOM 7285 N N . LEU B 1 210 ? 27.094 -48 -12.562 1 93.81 210 LEU B N 1
ATOM 7286 C CA . LEU B 1 210 ? 26.938 -46.875 -11.664 1 93.81 210 LEU B CA 1
ATOM 7287 C C . LEU B 1 210 ? 28.219 -46.625 -10.867 1 93.81 210 LEU B C 1
ATOM 7289 O O . LEU B 1 210 ? 28.406 -45.562 -10.305 1 93.81 210 LEU B O 1
ATOM 7293 N N . VAL B 1 211 ? 29.062 -47.562 -10.773 1 92.94 211 VAL B N 1
ATOM 7294 C CA . VAL B 1 211 ? 30.328 -47.375 -10.078 1 92.94 211 VAL B CA 1
ATOM 7295 C C . VAL B 1 211 ? 31.469 -47.25 -11.086 1 92.94 211 VAL B C 1
ATOM 7297 O O . VAL B 1 211 ? 32.656 -47.281 -10.719 1 92.94 211 VAL B O 1
ATOM 7300 N N . ASN B 1 212 ? 31.156 -47.188 -12.383 1 89.56 212 ASN B N 1
ATOM 7301 C CA . ASN B 1 212 ? 32.125 -47.031 -13.461 1 89.56 212 ASN B CA 1
ATOM 7302 C C . ASN B 1 212 ? 31.812 -45.812 -14.328 1 89.56 212 ASN B C 1
ATOM 7304 O O . ASN B 1 212 ? 31.828 -45.906 -15.555 1 89.56 212 ASN B O 1
ATOM 7308 N N . GLN B 1 213 ? 31.344 -44.719 -13.734 1 88.25 213 GLN B N 1
ATOM 7309 C CA . GLN B 1 213 ? 31.109 -43.438 -14.336 1 88.25 213 GLN B CA 1
ATOM 7310 C C . GLN B 1 213 ? 29.969 -43.469 -15.344 1 88.25 213 GLN B C 1
ATOM 7312 O O . GLN B 1 213 ? 30 -42.812 -16.375 1 88.25 213 GLN B O 1
ATOM 7317 N N . GLY B 1 214 ? 29.047 -44.375 -15.156 1 91.19 214 GLY B N 1
ATOM 7318 C CA . GLY B 1 214 ? 27.922 -44.5 -16.047 1 91.19 214 GLY B CA 1
ATOM 7319 C C . GLY B 1 214 ? 26.703 -43.719 -15.602 1 91.19 214 GLY B C 1
ATOM 7320 O O . GLY B 1 214 ? 26.625 -43.312 -14.445 1 91.19 214 GLY B O 1
ATOM 7321 N N . VAL B 1 215 ? 25.828 -43.406 -16.578 1 94.31 215 VAL B N 1
ATOM 7322 C CA . VAL B 1 215 ? 24.547 -42.781 -16.312 1 94.31 215 VAL B CA 1
ATOM 7323 C C . VAL B 1 215 ? 23.422 -43.688 -16.781 1 94.31 215 VAL B C 1
ATOM 7325 O O . VAL B 1 215 ? 23.359 -44.062 -17.953 1 94.31 215 VAL B O 1
ATOM 7328 N N . VAL B 1 216 ? 22.625 -44.125 -15.844 1 96.06 216 VAL B N 1
ATOM 7329 C CA . VAL B 1 216 ? 21.5 -44.969 -16.172 1 96.06 216 VAL B CA 1
ATOM 7330 C C . VAL B 1 216 ? 20.188 -44.219 -15.938 1 96.06 216 VAL B C 1
ATOM 7332 O O . VAL B 1 216 ? 19.984 -43.625 -14.883 1 96.06 216 VAL B O 1
ATOM 7335 N N . THR B 1 217 ? 19.344 -44.156 -16.922 1 97.25 217 THR B N 1
ATOM 7336 C CA . THR B 1 217 ? 18.062 -43.469 -16.812 1 97.25 217 THR B CA 1
ATOM 7337 C C . THR B 1 217 ? 16.922 -44.438 -17.094 1 97.25 217 THR B C 1
ATOM 7339 O O . THR B 1 217 ? 16.938 -45.188 -18.078 1 97.25 217 THR B O 1
ATOM 7342 N N . CYS B 1 218 ? 15.992 -44.469 -16.25 1 97.94 218 CYS B N 1
ATOM 7343 C CA . CYS B 1 218 ? 14.812 -45.344 -16.406 1 97.94 218 CYS B CA 1
ATOM 7344 C C . CYS B 1 218 ? 13.539 -44.5 -16.453 1 97.94 218 CYS B C 1
ATOM 7346 O O . CYS B 1 218 ? 13.273 -43.688 -15.555 1 97.94 218 CYS B O 1
ATOM 7348 N N . PHE B 1 219 ? 12.766 -44.688 -17.516 1 97.88 219 PHE B N 1
ATOM 7349 C CA . PHE B 1 219 ? 11.516 -43.969 -17.703 1 97.88 219 PHE B CA 1
ATOM 7350 C C . PHE B 1 219 ? 10.32 -44.906 -17.484 1 97.88 219 PHE B C 1
ATOM 7352 O O . PHE B 1 219 ? 10.336 -46.062 -17.922 1 97.88 219 PHE B O 1
ATOM 7359 N N . ALA B 1 220 ? 9.359 -44.375 -16.812 1 97.75 220 ALA B N 1
ATOM 7360 C CA . ALA B 1 220 ? 8.023 -44.969 -16.844 1 97.75 220 ALA B CA 1
ATOM 7361 C C . ALA B 1 220 ? 7.062 -44.125 -17.656 1 97.75 220 ALA B C 1
ATOM 7363 O O . ALA B 1 220 ? 6.812 -42.969 -17.312 1 97.75 220 ALA B O 1
ATOM 7364 N N . TYR B 1 221 ? 6.578 -44.656 -18.75 1 97.25 221 TYR B N 1
ATOM 7365 C CA . TYR B 1 221 ? 5.754 -43.938 -19.703 1 97.25 221 TYR B CA 1
ATOM 7366 C C . TYR B 1 221 ? 4.422 -44.625 -19.938 1 97.25 221 TYR B C 1
ATOM 7368 O O . TYR B 1 221 ? 4.371 -45.875 -20 1 97.25 221 TYR B O 1
ATOM 7376 N N . GLY B 1 222 ? 3.324 -43.844 -20.016 1 96.31 222 GLY B N 1
ATOM 7377 C CA . GLY B 1 222 ? 2 -44.375 -20.281 1 96.31 222 GLY B CA 1
ATOM 7378 C C . GLY B 1 222 ? 0.88 -43.438 -19.844 1 96.31 222 GLY B C 1
ATOM 7379 O O . GLY B 1 222 ? 1.134 -42.375 -19.297 1 96.31 222 GLY B O 1
ATOM 7380 N N . GLN B 1 223 ? -0.344 -43.969 -20.094 1 93.25 223 GLN B N 1
ATOM 7381 C CA . GLN B 1 223 ? -1.51 -43.188 -19.734 1 93.25 223 GLN B CA 1
ATOM 7382 C C . GLN B 1 223 ? -1.773 -43.219 -18.234 1 93.25 223 GLN B C 1
ATOM 7384 O O . GLN B 1 223 ? -1.253 -44.094 -17.531 1 93.25 223 GLN B O 1
ATOM 7389 N N . THR B 1 224 ? -2.576 -42.25 -17.844 1 91.81 224 THR B N 1
ATOM 7390 C CA . THR B 1 224 ? -2.967 -42.219 -16.438 1 91.81 224 THR B CA 1
ATOM 7391 C C . THR B 1 224 ? -3.68 -43.531 -16.047 1 91.81 224 THR B C 1
ATOM 7393 O O . THR B 1 224 ? -4.551 -44 -16.781 1 91.81 224 THR B O 1
ATOM 7396 N N . GLY B 1 225 ? -3.264 -44.062 -14.992 1 90.81 225 GLY B N 1
ATOM 7397 C CA . GLY B 1 225 ? -3.898 -45.281 -14.516 1 90.81 225 GLY B CA 1
ATOM 7398 C C . GLY B 1 225 ? -3.303 -46.562 -15.117 1 90.81 225 GLY B C 1
ATOM 7399 O O . GLY B 1 225 ? -3.789 -47.656 -14.867 1 90.81 225 GLY B O 1
ATOM 7400 N N . SER B 1 226 ? -2.275 -46.438 -15.945 1 94.56 226 SER B N 1
ATOM 7401 C CA . SER B 1 226 ? -1.667 -47.625 -16.594 1 94.56 226 SER B CA 1
ATOM 7402 C C . SER B 1 226 ? -0.658 -48.281 -15.672 1 94.56 226 SER B C 1
ATOM 7404 O O . SER B 1 226 ? -0.147 -49.375 -15.992 1 94.56 226 SER B O 1
ATOM 7406 N N . GLY B 1 227 ? -0.301 -47.656 -14.562 1 93.75 227 GLY B N 1
ATOM 7407 C CA . GLY B 1 227 ? 0.585 -48.281 -13.586 1 93.75 227 GLY B CA 1
ATOM 7408 C C . GLY B 1 227 ? 1.981 -47.688 -13.594 1 93.75 227 GLY B C 1
ATOM 7409 O O . GLY B 1 227 ? 2.92 -48.312 -13.07 1 93.75 227 GLY B O 1
ATOM 7410 N N . LYS B 1 228 ? 2.199 -46.531 -14.172 1 94.69 228 LYS B N 1
ATOM 7411 C CA . LYS B 1 228 ? 3.508 -45.906 -14.219 1 94.69 228 LYS B CA 1
ATOM 7412 C C . LYS B 1 228 ? 4.082 -45.719 -12.812 1 94.69 228 LYS B C 1
ATOM 7414 O O . LYS B 1 228 ? 5.176 -46.219 -12.523 1 94.69 228 LYS B O 1
ATOM 7419 N N . THR B 1 229 ? 3.264 -45.031 -11.977 1 92.81 229 THR B N 1
ATOM 7420 C CA . THR B 1 229 ? 3.727 -44.719 -10.625 1 92.81 229 THR B CA 1
ATOM 7421 C C . THR B 1 229 ? 3.93 -46 -9.812 1 92.81 229 THR B C 1
ATOM 7423 O O . THR B 1 229 ? 4.887 -46.125 -9.047 1 92.81 229 THR B O 1
ATOM 7426 N N . TYR B 1 230 ? 3.061 -46.906 -10 1 93.12 230 TYR B N 1
ATOM 7427 C CA . TYR B 1 230 ? 3.184 -48.188 -9.305 1 93.12 230 TYR B CA 1
ATOM 7428 C C . TYR B 1 230 ? 4.48 -48.906 -9.695 1 93.12 230 TYR B C 1
ATOM 7430 O O . TYR B 1 230 ? 5.191 -49.406 -8.828 1 93.12 230 TYR B O 1
ATOM 7438 N N . THR B 1 231 ? 4.738 -48.969 -10.992 1 95.31 231 THR B N 1
ATOM 7439 C CA . THR B 1 231 ? 5.961 -49.594 -11.5 1 95.31 231 THR B CA 1
ATOM 7440 C C . THR B 1 231 ? 7.191 -48.875 -10.961 1 95.31 231 THR B C 1
ATOM 7442 O O . THR B 1 231 ? 8.133 -49.531 -10.484 1 95.31 231 THR B O 1
ATOM 7445 N N . MET B 1 232 ? 7.172 -47.594 -11 1 95.19 232 MET B N 1
ATOM 7446 C CA . MET B 1 232 ? 8.297 -46.781 -10.539 1 95.19 232 MET B CA 1
ATOM 7447 C C . MET B 1 232 ? 8.555 -47 -9.055 1 95.19 232 MET B C 1
ATOM 7449 O O . MET B 1 232 ? 9.703 -47.156 -8.641 1 95.19 232 MET B O 1
ATOM 7453 N N . LYS B 1 233 ? 7.527 -47.062 -8.258 1 93.69 233 LYS B N 1
ATOM 7454 C CA . LYS B 1 233 ? 7.672 -47.281 -6.824 1 93.69 233 LYS B CA 1
ATOM 7455 C C . LYS B 1 233 ? 8.258 -48.656 -6.535 1 93.69 233 LYS B C 1
ATOM 7457 O O . LYS B 1 233 ? 9.109 -48.812 -5.656 1 93.69 233 LYS B O 1
ATOM 7462 N N . SER B 1 234 ? 7.781 -49.594 -7.254 1 94.44 234 SER B N 1
ATOM 7463 C CA . SER B 1 234 ? 8.305 -50.938 -7.086 1 94.44 234 SER B CA 1
ATOM 7464 C C . SER B 1 234 ? 9.797 -51 -7.391 1 94.44 234 SER B C 1
ATOM 7466 O O . SER B 1 234 ? 10.562 -51.656 -6.676 1 94.44 234 SER B O 1
ATOM 7468 N N . ILE B 1 235 ? 10.195 -50.375 -8.414 1 95.12 235 ILE B N 1
ATOM 7469 C CA . ILE B 1 235 ? 11.594 -50.312 -8.82 1 95.12 235 ILE B CA 1
ATOM 7470 C C . ILE B 1 235 ? 12.414 -49.594 -7.746 1 95.12 235 ILE B C 1
ATOM 7472 O O . ILE B 1 235 ? 13.516 -50.062 -7.398 1 95.12 235 ILE B O 1
ATOM 7476 N N . GLN B 1 236 ? 11.883 -48.562 -7.23 1 95.88 236 GLN B N 1
ATOM 7477 C CA . GLN B 1 236 ? 12.578 -47.75 -6.23 1 95.88 236 GLN B CA 1
ATOM 7478 C C . GLN B 1 236 ? 12.875 -48.594 -4.977 1 95.88 236 GLN B C 1
ATOM 7480 O O . GLN B 1 236 ? 13.961 -48.469 -4.398 1 95.88 236 GLN B O 1
ATOM 7485 N N . GLU B 1 237 ? 11.945 -49.344 -4.602 1 93.25 237 GLU B N 1
ATOM 7486 C CA . GLU B 1 237 ? 12.133 -50.188 -3.416 1 93.25 237 GLU B CA 1
ATOM 7487 C C . GLU B 1 237 ? 13.266 -51.188 -3.619 1 93.25 237 GLU B C 1
ATOM 7489 O O . GLU B 1 237 ? 14.148 -51.312 -2.773 1 93.25 237 GLU B O 1
ATOM 7494 N N . LEU B 1 238 ? 13.273 -51.875 -4.703 1 95.19 238 LEU B N 1
ATOM 7495 C CA . LEU B 1 238 ? 14.281 -52.906 -5.016 1 95.19 238 LEU B CA 1
ATOM 7496 C C . LEU B 1 238 ? 15.641 -52.25 -5.246 1 95.19 238 LEU B C 1
ATOM 7498 O O . LEU B 1 238 ? 16.672 -52.781 -4.836 1 95.19 238 LEU B O 1
ATOM 7502 N N . LEU B 1 239 ? 15.555 -51.125 -5.824 1 95.94 239 LEU B N 1
ATOM 7503 C CA . LEU B 1 239 ? 16.75 -50.375 -6.156 1 95.94 239 LEU B CA 1
ATOM 7504 C C . LEU B 1 239 ? 17.5 -49.969 -4.891 1 95.94 239 LEU B C 1
ATOM 7506 O O . LEU B 1 239 ? 18.734 -50.031 -4.848 1 95.94 239 LEU B O 1
ATOM 7510 N N . ALA B 1 240 ? 16.797 -49.5 -3.873 1 96 240 ALA B N 1
ATOM 7511 C CA . ALA B 1 240 ? 17.438 -49.062 -2.627 1 96 240 ALA B CA 1
ATOM 7512 C C . ALA B 1 240 ? 18.281 -50.188 -2.021 1 96 240 ALA B C 1
ATOM 7514 O O . ALA B 1 240 ? 19.406 -49.938 -1.591 1 96 240 ALA B O 1
ATOM 7515 N N . THR B 1 241 ? 17.812 -51.312 -2.119 1 95 241 THR B N 1
ATOM 7516 C CA . THR B 1 241 ? 18.516 -52.469 -1.574 1 95 241 THR B CA 1
ATOM 7517 C C . THR B 1 241 ? 19.766 -52.781 -2.391 1 95 241 THR B C 1
ATOM 7519 O O . THR B 1 241 ? 20.844 -52.969 -1.83 1 95 241 THR B O 1
ATOM 7522 N N . ASP B 1 242 ? 19.641 -52.812 -3.623 1 95.94 242 ASP B N 1
ATOM 7523 C CA . ASP B 1 242 ? 20.734 -53.188 -4.504 1 95.94 242 ASP B CA 1
ATOM 7524 C C . ASP B 1 242 ? 21.828 -52.125 -4.52 1 95.94 242 ASP B C 1
ATOM 7526 O O . ASP B 1 242 ? 23.016 -52.438 -4.645 1 95.94 242 ASP B O 1
ATOM 7530 N N . LEU B 1 243 ? 21.469 -50.906 -4.426 1 96.38 243 LEU B N 1
ATOM 7531 C CA . LEU B 1 243 ? 22.438 -49.812 -4.438 1 96.38 243 LEU B CA 1
ATOM 7532 C C . LEU B 1 243 ? 23.359 -49.906 -3.227 1 96.38 243 LEU B C 1
ATOM 7534 O O . LEU B 1 243 ? 24.578 -49.719 -3.355 1 96.38 243 LEU B O 1
ATOM 7538 N N . TYR B 1 244 ? 22.844 -50.156 -2.074 1 95.44 244 TYR B N 1
ATOM 7539 C CA . TYR B 1 244 ? 23.672 -50.219 -0.877 1 95.44 244 TYR B CA 1
ATOM 7540 C C . TYR B 1 244 ? 24.5 -51.5 -0.856 1 95.44 244 TYR B C 1
ATOM 7542 O O . TYR B 1 244 ? 25.609 -51.5 -0.32 1 95.44 244 TYR B O 1
ATOM 7550 N N . LYS B 1 245 ? 23.969 -52.531 -1.489 1 94.75 245 LYS B N 1
ATOM 7551 C CA . LYS B 1 245 ? 24.797 -53.719 -1.688 1 94.75 245 LYS B CA 1
ATOM 7552 C C . LYS B 1 245 ? 25.984 -53.438 -2.598 1 94.75 245 LYS B C 1
ATOM 7554 O O . LYS B 1 245 ? 27.094 -53.875 -2.338 1 94.75 245 LYS B O 1
ATOM 7559 N N . LEU B 1 246 ? 25.734 -52.688 -3.568 1 94.12 246 LEU B N 1
ATOM 7560 C CA . LEU B 1 246 ? 26.734 -52.344 -4.559 1 94.12 246 LEU B CA 1
ATOM 7561 C C . LEU B 1 246 ? 27.875 -51.531 -3.92 1 94.12 246 LEU B C 1
ATOM 7563 O O . LEU B 1 246 ? 29.047 -51.781 -4.199 1 94.12 246 LEU B O 1
ATOM 7567 N N . ILE B 1 247 ? 27.578 -50.656 -3.031 1 93.56 247 ILE B N 1
ATOM 7568 C CA . ILE B 1 247 ? 28.609 -49.75 -2.521 1 93.56 247 ILE B CA 1
ATOM 7569 C C . ILE B 1 247 ? 29.188 -50.312 -1.225 1 93.56 247 ILE B C 1
ATOM 7571 O O . ILE B 1 247 ? 30.094 -49.719 -0.632 1 93.56 247 ILE B O 1
ATOM 7575 N N . SER B 1 248 ? 28.641 -51.375 -0.74 1 91.31 248 SER B N 1
ATOM 7576 C CA . SER B 1 248 ? 29.078 -51.969 0.524 1 91.31 248 SER B CA 1
ATOM 7577 C C . SER B 1 248 ? 30.562 -52.344 0.484 1 91.31 248 SER B C 1
ATOM 7579 O O . SER B 1 248 ? 31.234 -52.312 1.517 1 91.31 248 SER B O 1
ATOM 7581 N N . THR B 1 249 ? 31.078 -52.562 -0.698 1 88.62 249 THR B N 1
ATOM 7582 C CA . THR B 1 249 ? 32.469 -52.969 -0.839 1 88.62 249 THR B CA 1
ATOM 7583 C C . THR B 1 249 ? 33.406 -51.781 -0.789 1 88.62 249 THR B C 1
ATOM 7585 O O . THR B 1 249 ? 34.594 -51.938 -0.579 1 88.62 249 THR B O 1
ATOM 7588 N N . THR B 1 250 ? 32.906 -50.625 -1.027 1 91.69 250 THR B N 1
ATOM 7589 C CA . THR B 1 250 ? 33.719 -49.406 -1.036 1 91.69 250 THR B CA 1
ATOM 7590 C C . THR B 1 250 ? 33.125 -48.344 -0.115 1 91.69 250 THR B C 1
ATOM 7592 O O . THR B 1 250 ? 32.344 -47.531 -0.55 1 91.69 250 THR B O 1
ATOM 7595 N N . PRO B 1 251 ? 33.625 -48.312 1.079 1 87.62 251 PRO B N 1
ATOM 7596 C CA . PRO B 1 251 ? 33.031 -47.438 2.072 1 87.62 251 PRO B CA 1
ATOM 7597 C C . PRO B 1 251 ? 33.188 -45.938 1.698 1 87.62 251 PRO B C 1
ATOM 7599 O O . PRO B 1 251 ? 32.469 -45.094 2.221 1 87.62 251 PRO B O 1
ATOM 7602 N N . SER B 1 252 ? 34.031 -45.656 0.792 1 92.81 252 SER B N 1
ATOM 7603 C CA . SER B 1 252 ? 34.25 -44.281 0.4 1 92.81 252 SER B CA 1
ATOM 7604 C C . SER B 1 252 ? 33.125 -43.75 -0.476 1 92.81 252 SER B C 1
ATOM 7606 O O . SER B 1 252 ? 33 -42.562 -0.683 1 92.81 252 SER B O 1
ATOM 7608 N N . TYR B 1 253 ? 32.312 -44.656 -0.955 1 94.81 253 TYR B N 1
ATOM 7609 C CA . TYR B 1 253 ? 31.188 -44.25 -1.796 1 94.81 253 TYR B CA 1
ATOM 7610 C C . TYR B 1 253 ? 30.016 -43.781 -0.951 1 94.81 253 TYR B C 1
ATOM 7612 O O . TYR B 1 253 ? 29.688 -44.375 0.074 1 94.81 253 TYR B O 1
ATOM 7620 N N . LYS B 1 254 ? 29.453 -42.625 -1.357 1 95.62 254 LYS B N 1
ATOM 7621 C CA . LYS B 1 254 ? 28.281 -42.062 -0.695 1 95.62 254 LYS B CA 1
ATOM 7622 C C . LYS B 1 254 ? 27.156 -41.844 -1.689 1 95.62 254 LYS B C 1
ATOM 7624 O O . LYS B 1 254 ? 27.391 -41.562 -2.871 1 95.62 254 LYS B O 1
ATOM 7629 N N . ILE B 1 255 ? 25.922 -41.938 -1.164 1 97 255 ILE B N 1
ATOM 7630 C CA . ILE B 1 255 ? 24.75 -41.781 -2.027 1 97 255 ILE B CA 1
ATOM 7631 C C . ILE B 1 255 ? 24.047 -40.469 -1.703 1 97 255 ILE B C 1
ATOM 7633 O O . ILE B 1 255 ? 23.828 -40.156 -0.533 1 97 255 ILE B O 1
ATOM 7637 N N . PHE B 1 256 ? 23.781 -39.719 -2.715 1 97.31 256 PHE B N 1
ATOM 7638 C CA . PHE B 1 256 ? 23.016 -38.5 -2.611 1 97.31 256 PHE B CA 1
ATOM 7639 C C . PHE B 1 256 ? 21.766 -38.562 -3.467 1 97.31 256 PHE B C 1
ATOM 7641 O O . PHE B 1 256 ? 21.781 -39.062 -4.586 1 97.31 256 PHE B O 1
ATOM 7648 N N . VAL B 1 257 ? 20.672 -38 -2.926 1 97.62 257 VAL B N 1
ATOM 7649 C CA . VAL B 1 257 ? 19.406 -38.062 -3.641 1 97.62 257 VAL B CA 1
ATOM 7650 C C . VAL B 1 257 ? 18.812 -36.688 -3.816 1 97.62 257 VAL B C 1
ATOM 7652 O O . VAL B 1 257 ? 18.844 -35.875 -2.889 1 97.62 257 VAL B O 1
ATOM 7655 N N . SER B 1 258 ? 18.391 -36.344 -4.98 1 97.38 258 SER B N 1
ATOM 7656 C CA . SER B 1 258 ? 17.562 -35.188 -5.301 1 97.38 258 SER B CA 1
ATOM 7657 C C . SER B 1 258 ? 16.281 -35.594 -6.023 1 97.38 258 SER B C 1
ATOM 7659 O O . SER B 1 258 ? 16.281 -36.562 -6.777 1 97.38 258 SER B O 1
ATOM 7661 N N . PHE B 1 259 ? 15.203 -34.969 -5.676 1 97.62 259 PHE B N 1
ATOM 7662 C CA . PHE B 1 259 ? 13.883 -35.312 -6.18 1 97.62 259 PHE B CA 1
ATOM 7663 C C . PHE B 1 259 ? 13.094 -34.062 -6.535 1 97.62 259 PHE B C 1
ATOM 7665 O O . PHE B 1 259 ? 12.875 -33.188 -5.68 1 97.62 259 PHE B O 1
ATOM 7672 N N . PHE B 1 260 ? 12.672 -33.906 -7.848 1 95.44 260 PHE B N 1
ATOM 7673 C CA . PHE B 1 260 ? 11.938 -32.719 -8.234 1 95.44 260 PHE B CA 1
ATOM 7674 C C . PHE B 1 260 ? 10.914 -33.031 -9.32 1 95.44 260 PHE B C 1
ATOM 7676 O O . PHE B 1 260 ? 10.914 -34.156 -9.875 1 95.44 260 PHE B O 1
ATOM 7683 N N . GLU B 1 261 ? 10.031 -32.156 -9.562 1 94.25 261 GLU B N 1
ATOM 7684 C CA . GLU B 1 261 ? 8.992 -32.375 -10.57 1 94.25 261 GLU B CA 1
ATOM 7685 C C . GLU B 1 261 ? 8.898 -31.188 -11.523 1 94.25 261 GLU B C 1
ATOM 7687 O O . GLU B 1 261 ? 9.328 -30.078 -11.18 1 94.25 261 GLU B O 1
ATOM 7692 N N . ILE B 1 262 ? 8.547 -31.5 -12.672 1 91.75 262 ILE B N 1
ATOM 7693 C CA . ILE B 1 262 ? 8.242 -30.484 -13.664 1 91.75 262 ILE B CA 1
ATOM 7694 C C . ILE B 1 262 ? 6.746 -30.469 -13.953 1 91.75 262 ILE B C 1
ATOM 7696 O O . ILE B 1 262 ? 6.191 -31.453 -14.445 1 91.75 262 ILE B O 1
ATOM 7700 N N . TYR B 1 263 ? 6.129 -29.391 -13.602 1 86.88 263 TYR B N 1
ATOM 7701 C CA . TYR B 1 263 ? 4.691 -29.219 -13.75 1 86.88 263 TYR B CA 1
ATOM 7702 C C . TYR B 1 263 ? 4.371 -27.891 -14.414 1 86.88 263 TYR B C 1
ATOM 7704 O O . TYR B 1 263 ? 4.762 -26.828 -13.922 1 86.88 263 TYR B O 1
ATOM 7712 N N . GLY B 1 264 ? 3.668 -28 -15.562 1 79.12 264 GLY B N 1
ATOM 7713 C CA . GLY B 1 264 ? 3.273 -26.781 -16.25 1 79.12 264 GLY B CA 1
ATOM 7714 C C . GLY B 1 264 ? 4.453 -25.922 -16.672 1 79.12 264 GLY B C 1
ATOM 7715 O O . GLY B 1 264 ? 4.426 -24.703 -16.531 1 79.12 264 GLY B O 1
ATOM 7716 N N . GLY B 1 265 ? 5.527 -26.594 -16.938 1 78.88 265 GLY B N 1
ATOM 7717 C CA . GLY B 1 265 ? 6.711 -25.875 -17.391 1 78.88 265 GLY B CA 1
ATOM 7718 C C . GLY B 1 265 ? 7.551 -25.328 -16.25 1 78.88 265 GLY B C 1
ATOM 7719 O O . GLY B 1 265 ? 8.555 -24.656 -16.469 1 78.88 265 GLY B O 1
ATOM 7720 N N . LYS B 1 266 ? 7.164 -25.641 -15.109 1 85.44 266 LYS B N 1
ATOM 7721 C CA . LYS B 1 266 ? 7.918 -25.188 -13.938 1 85.44 266 LYS B CA 1
ATOM 7722 C C . LYS B 1 266 ? 8.484 -26.375 -13.156 1 85.44 266 LYS B C 1
ATOM 7724 O O . LYS B 1 266 ? 7.945 -27.484 -13.219 1 85.44 266 LYS B O 1
ATOM 7729 N N . CYS B 1 267 ? 9.539 -26.031 -12.484 1 91.06 267 CYS B N 1
ATOM 7730 C CA . CYS B 1 267 ? 10.234 -27.078 -11.727 1 91.06 267 CYS B CA 1
ATOM 7731 C C . CYS B 1 267 ? 10.086 -26.844 -10.227 1 91.06 267 CYS B C 1
ATOM 7733 O O . CYS B 1 267 ? 10.211 -25.719 -9.75 1 91.06 267 CYS B O 1
ATOM 7735 N N . TYR B 1 268 ? 9.773 -27.938 -9.461 1 90.69 268 TYR B N 1
ATOM 7736 C CA . TYR B 1 268 ? 9.578 -27.844 -8.016 1 90.69 268 TYR B CA 1
ATOM 7737 C C . TYR B 1 268 ? 10.383 -28.906 -7.285 1 90.69 268 TYR B C 1
ATOM 7739 O O . TYR B 1 268 ? 10.461 -30.047 -7.734 1 90.69 268 TYR B O 1
ATOM 7747 N N . ASP B 1 269 ? 10.922 -28.562 -6.113 1 94.31 269 ASP B N 1
ATOM 7748 C CA . ASP B 1 269 ? 11.68 -29.484 -5.281 1 94.31 269 ASP B CA 1
ATOM 7749 C C . ASP B 1 269 ? 10.742 -30.312 -4.398 1 94.31 269 ASP B C 1
ATOM 7751 O O . ASP B 1 269 ? 10.055 -29.766 -3.531 1 94.31 269 ASP B O 1
ATOM 7755 N N . LEU B 1 270 ? 10.758 -31.562 -4.57 1 93.44 270 LEU B N 1
ATOM 7756 C CA . LEU B 1 270 ? 9.82 -32.438 -3.846 1 93.44 270 LEU B CA 1
ATOM 7757 C C . LEU B 1 270 ? 10.367 -32.781 -2.467 1 93.44 270 LEU B C 1
ATOM 7759 O O . LEU B 1 270 ? 9.625 -33.281 -1.613 1 93.44 270 LEU B O 1
ATOM 7763 N N . LEU B 1 271 ? 11.617 -32.531 -2.23 1 95.88 271 LEU B N 1
ATOM 7764 C CA . LEU B 1 271 ? 12.211 -32.844 -0.931 1 95.88 271 LEU B CA 1
ATOM 7765 C C . LEU B 1 271 ? 12.391 -31.562 -0.113 1 95.88 271 LEU B C 1
ATOM 7767 O O . LEU B 1 271 ? 12.984 -31.578 0.967 1 95.88 271 LEU B O 1
ATOM 7771 N N . ASN B 1 272 ? 11.977 -30.438 -0.59 1 92.25 272 ASN B N 1
ATOM 7772 C CA . ASN B 1 272 ? 12.07 -29.141 0.074 1 92.25 272 ASN B CA 1
ATOM 7773 C C . ASN B 1 272 ? 10.766 -28.359 -0.03 1 92.25 272 ASN B C 1
ATOM 7775 O O . ASN B 1 272 ? 10.766 -27.203 -0.47 1 92.25 272 ASN B O 1
ATOM 7779 N N . ALA B 1 273 ? 9.695 -29.031 0.374 1 85.44 273 ALA B N 1
ATOM 7780 C CA . ALA B 1 273 ? 8.367 -28.438 0.503 1 85.44 273 ALA B CA 1
ATOM 7781 C C . ALA B 1 273 ? 7.934 -27.781 -0.805 1 85.44 273 ALA B C 1
ATOM 7783 O O . ALA B 1 273 ? 7.395 -26.672 -0.802 1 85.44 273 ALA B O 1
ATOM 7784 N N . LYS B 1 274 ? 8.312 -28.328 -1.933 1 87.25 274 LYS B N 1
ATOM 7785 C CA . LYS B 1 274 ? 7.922 -27.891 -3.27 1 87.25 274 LYS B CA 1
ATOM 7786 C C . LYS B 1 274 ? 8.43 -26.469 -3.555 1 87.25 274 LYS B C 1
ATOM 7788 O O . LYS B 1 274 ? 7.719 -25.656 -4.141 1 87.25 274 LYS B O 1
ATOM 7793 N N . ALA B 1 275 ? 9.617 -26.203 -3.113 1 87.88 275 ALA B N 1
ATOM 7794 C CA . ALA B 1 275 ? 10.258 -24.938 -3.428 1 87.88 275 ALA B CA 1
ATOM 7795 C C . ALA B 1 275 ? 10.523 -24.812 -4.926 1 87.88 275 ALA B C 1
ATOM 7797 O O . ALA B 1 275 ? 10.945 -25.766 -5.57 1 87.88 275 ALA B O 1
ATOM 7798 N N . PRO B 1 276 ? 10.219 -23.609 -5.48 1 86.69 276 PRO B N 1
ATOM 7799 C CA . PRO B 1 276 ? 10.469 -23.422 -6.91 1 86.69 276 PRO B CA 1
ATOM 7800 C C . PRO B 1 276 ? 11.953 -23.484 -7.262 1 86.69 276 PRO B C 1
ATOM 7802 O O . PRO B 1 276 ? 12.797 -23.031 -6.484 1 86.69 276 PRO B O 1
ATOM 7805 N N . LEU B 1 277 ? 12.18 -24.062 -8.445 1 91.44 277 LEU B N 1
ATOM 7806 C CA . LEU B 1 277 ? 13.547 -24.25 -8.914 1 91.44 277 LEU B CA 1
ATOM 7807 C C . LEU B 1 277 ? 13.766 -23.516 -10.242 1 91.44 277 LEU B C 1
ATOM 7809 O O . LEU B 1 277 ? 12.82 -23.312 -11 1 91.44 277 LEU B O 1
ATOM 7813 N N . GLN B 1 278 ? 15.062 -23.141 -10.461 1 88.31 278 GLN B N 1
ATOM 7814 C CA . GLN B 1 278 ? 15.438 -22.516 -11.727 1 88.31 278 GLN B CA 1
ATOM 7815 C C . GLN B 1 278 ? 16.531 -23.312 -12.438 1 88.31 278 GLN B C 1
ATOM 7817 O O . GLN B 1 278 ? 17.547 -23.641 -11.828 1 88.31 278 GLN B O 1
ATOM 7822 N N . ILE B 1 279 ? 16.219 -23.609 -13.688 1 89.75 279 ILE B N 1
ATOM 7823 C CA . ILE B 1 279 ? 17.172 -24.359 -14.484 1 89.75 279 ILE B CA 1
ATOM 7824 C C . ILE B 1 279 ? 18.062 -23.391 -15.266 1 89.75 279 ILE B C 1
ATOM 7826 O O . ILE B 1 279 ? 17.578 -22.531 -15.984 1 89.75 279 ILE B O 1
ATOM 7830 N N . MET B 1 280 ? 19.328 -23.578 -15.039 1 86.44 280 MET B N 1
ATOM 7831 C CA . MET B 1 280 ? 20.297 -22.703 -15.703 1 86.44 280 MET B CA 1
ATOM 7832 C C . MET B 1 280 ? 21.406 -23.516 -16.375 1 86.44 280 MET B C 1
ATOM 7834 O O . MET B 1 280 ? 21.656 -24.656 -15.992 1 86.44 280 MET B O 1
ATOM 7838 N N . GLU B 1 281 ? 21.922 -22.844 -17.375 1 83.19 281 GLU B N 1
ATOM 7839 C CA . GLU B 1 281 ? 23.094 -23.406 -18.031 1 83.19 281 GLU B CA 1
ATOM 7840 C C . GLU B 1 281 ? 24.344 -22.547 -17.781 1 83.19 281 GLU B C 1
ATOM 7842 O O . GLU B 1 281 ? 24.312 -21.328 -17.984 1 83.19 281 GLU B O 1
ATOM 7847 N N . ASP B 1 282 ? 25.328 -23.188 -17.328 1 78.25 282 ASP B N 1
ATOM 7848 C CA . ASP B 1 282 ? 26.531 -22.438 -17 1 78.25 282 ASP B CA 1
ATOM 7849 C C . ASP B 1 282 ? 27.391 -22.219 -18.25 1 78.25 282 ASP B C 1
ATOM 7851 O O . ASP B 1 282 ? 27.047 -22.688 -19.328 1 78.25 282 ASP B O 1
ATOM 7855 N N . LYS B 1 283 ? 28.516 -21.484 -18.125 1 77.31 283 LYS B N 1
ATOM 7856 C CA . LYS B 1 283 ? 29.422 -21.141 -19.219 1 77.31 283 LYS B CA 1
ATOM 7857 C C . LYS B 1 283 ? 30.062 -22.391 -19.828 1 77.31 283 LYS B C 1
ATOM 7859 O O . LYS B 1 283 ? 30.359 -22.422 -21.031 1 77.31 283 LYS B O 1
ATOM 7864 N N . ASN B 1 284 ? 30.219 -23.438 -19.047 1 79.31 284 ASN B N 1
ATOM 7865 C CA . ASN B 1 284 ? 30.797 -24.688 -19.5 1 79.31 284 ASN B CA 1
ATOM 7866 C C . ASN B 1 284 ? 29.734 -25.625 -20.078 1 79.31 284 ASN B C 1
ATOM 7868 O O . ASN B 1 284 ? 29.984 -26.812 -20.266 1 79.31 284 ASN B O 1
ATOM 7872 N N . ASN B 1 285 ? 28.516 -25.156 -20.25 1 77.12 285 ASN B N 1
ATOM 7873 C CA . ASN B 1 285 ? 27.391 -25.875 -20.828 1 77.12 285 ASN B CA 1
ATOM 7874 C C . ASN B 1 285 ? 26.875 -26.953 -19.891 1 77.12 285 ASN B C 1
ATOM 7876 O O . ASN B 1 285 ? 26.359 -27.984 -20.328 1 77.12 285 ASN B O 1
ATOM 7880 N N . ASN B 1 286 ? 27.188 -26.75 -18.672 1 82.69 286 ASN B N 1
ATOM 7881 C CA . ASN B 1 286 ? 26.609 -27.656 -17.688 1 82.69 286 ASN B CA 1
ATOM 7882 C C . ASN B 1 286 ? 25.266 -27.141 -17.172 1 82.69 286 ASN B C 1
ATOM 7884 O O . ASN B 1 286 ? 25.094 -25.938 -16.984 1 82.69 286 ASN B O 1
ATOM 7888 N N . ILE B 1 287 ? 24.359 -28.109 -17.047 1 87.06 287 ILE B N 1
ATOM 7889 C CA . ILE B 1 287 ? 23.047 -27.719 -16.578 1 87.06 287 ILE B CA 1
ATOM 7890 C C . ILE B 1 287 ? 23.016 -27.734 -15.047 1 87.06 287 ILE B C 1
ATOM 7892 O O . ILE B 1 287 ? 23.453 -28.703 -14.422 1 87.06 287 ILE B O 1
ATOM 7896 N N . GLN B 1 288 ? 22.641 -26.594 -14.477 1 88.31 288 GLN B N 1
ATOM 7897 C CA . GLN B 1 288 ? 22.516 -26.469 -13.031 1 88.31 288 GLN B CA 1
ATOM 7898 C C . GLN B 1 288 ? 21.078 -26.125 -12.625 1 88.31 288 GLN B C 1
ATOM 7900 O O . GLN B 1 288 ? 20.422 -25.312 -13.281 1 88.31 288 GLN B O 1
ATOM 7905 N N . ILE B 1 289 ? 20.609 -26.891 -11.664 1 92.75 289 ILE B N 1
ATOM 7906 C CA . ILE B 1 289 ? 19.312 -26.562 -11.094 1 92.75 289 ILE B CA 1
ATOM 7907 C C . ILE B 1 289 ? 19.5 -25.797 -9.789 1 92.75 289 ILE B C 1
ATOM 7909 O O . ILE B 1 289 ? 19.781 -26.391 -8.742 1 92.75 289 ILE B O 1
ATOM 7913 N N . GLN B 1 290 ? 19.234 -24.531 -9.875 1 91.81 290 GLN B N 1
ATOM 7914 C CA . GLN B 1 290 ? 19.438 -23.672 -8.719 1 91.81 290 GLN B CA 1
ATOM 7915 C C . GLN B 1 290 ? 18.359 -23.906 -7.66 1 91.81 290 GLN B C 1
ATOM 7917 O O . GLN B 1 290 ? 17.172 -23.906 -7.973 1 91.81 290 GLN B O 1
ATOM 7922 N N . GLY B 1 291 ? 18.812 -24.094 -6.441 1 91.75 291 GLY B N 1
ATOM 7923 C CA . GLY B 1 291 ? 17.891 -24.266 -5.328 1 91.75 291 GLY B CA 1
ATOM 7924 C C . GLY B 1 291 ? 17.609 -25.719 -4.984 1 91.75 291 GLY B C 1
ATOM 7925 O O . GLY B 1 291 ? 17.016 -26.016 -3.949 1 91.75 291 GLY B O 1
ATOM 7926 N N . LEU B 1 292 ? 18 -26.609 -5.871 1 94.81 292 LEU B N 1
ATOM 7927 C CA . LEU B 1 292 ? 17.719 -28.016 -5.672 1 94.81 292 LEU B CA 1
ATOM 7928 C C . LEU B 1 292 ? 18.516 -28.562 -4.488 1 94.81 292 LEU B C 1
ATOM 7930 O O . LEU B 1 292 ? 19.719 -28.344 -4.391 1 94.81 292 LEU B O 1
ATOM 7934 N N . VAL B 1 293 ? 17.797 -29.172 -3.613 1 95.62 293 VAL B N 1
ATOM 7935 C CA . VAL B 1 293 ? 18.438 -29.734 -2.428 1 95.62 293 VAL B CA 1
ATOM 7936 C C . VAL B 1 293 ? 18.781 -31.203 -2.672 1 95.62 293 VAL B C 1
ATOM 7938 O O . VAL B 1 293 ? 17.938 -31.984 -3.07 1 95.62 293 VAL B O 1
ATOM 7941 N N . GLU B 1 294 ? 20 -31.5 -2.502 1 95.31 294 GLU B N 1
ATOM 7942 C CA . GLU B 1 294 ? 20.484 -32.875 -2.533 1 95.31 294 GLU B CA 1
ATOM 7943 C C . GLU B 1 294 ? 20.672 -33.438 -1.123 1 95.31 294 GLU B C 1
ATOM 7945 O O . GLU B 1 294 ? 21.438 -32.875 -0.332 1 95.31 294 GLU B O 1
ATOM 7950 N N . LYS B 1 295 ? 20.016 -34.531 -0.865 1 96.94 295 LYS B N 1
ATOM 7951 C CA . LYS B 1 295 ? 20.078 -35.094 0.479 1 96.94 295 LYS B CA 1
ATOM 7952 C C . LYS B 1 295 ? 20.953 -36.344 0.507 1 96.94 295 LYS B C 1
ATOM 7954 O O . LYS B 1 295 ? 20.812 -37.219 -0.351 1 96.94 295 LYS B O 1
ATOM 7959 N N . PRO B 1 296 ? 21.891 -36.406 1.47 1 96.31 296 PRO B N 1
ATOM 7960 C CA . PRO B 1 296 ? 22.641 -37.625 1.645 1 96.31 296 PRO B CA 1
ATOM 7961 C C . PRO B 1 296 ? 21.812 -38.75 2.309 1 96.31 296 PRO B C 1
ATOM 7963 O O . PRO B 1 296 ? 20.922 -38.438 3.104 1 96.31 296 PRO B O 1
ATOM 7966 N N . SER B 1 297 ? 22 -39.938 1.831 1 96.25 297 SER B N 1
ATOM 7967 C CA . SER B 1 297 ? 21.391 -41.094 2.451 1 96.25 297 SER B CA 1
ATOM 7968 C C . SER B 1 297 ? 22.422 -42.031 3.051 1 96.25 297 SER B C 1
ATOM 7970 O O . SER B 1 297 ? 23.422 -42.344 2.402 1 96.25 297 SER B O 1
ATOM 7972 N N . GLU B 1 298 ? 22.125 -42.5 4.293 1 93.81 298 GLU B N 1
ATOM 7973 C CA . GLU B 1 298 ? 23.125 -43.281 5 1 93.81 298 GLU B CA 1
ATOM 7974 C C . GLU B 1 298 ? 22.734 -44.781 5.027 1 93.81 298 GLU B C 1
ATOM 7976 O O . GLU B 1 298 ? 23.516 -45.625 5.465 1 93.81 298 GLU B O 1
ATOM 7981 N N . SER B 1 299 ? 21.609 -45.031 4.625 1 95.25 299 SER B N 1
ATOM 7982 C CA . SER B 1 299 ? 21.156 -46.438 4.645 1 95.25 299 SER B CA 1
ATOM 7983 C C . SER B 1 299 ? 20.094 -46.688 3.578 1 95.25 299 SER B C 1
ATOM 7985 O O . SER B 1 299 ? 19.562 -45.75 2.99 1 95.25 299 SER B O 1
ATOM 7987 N N . GLU B 1 300 ? 19.906 -48 3.365 1 95.31 300 GLU B N 1
ATOM 7988 C CA . GLU B 1 300 ? 18.859 -48.438 2.436 1 95.31 300 GLU B CA 1
ATOM 7989 C C . GLU B 1 300 ? 17.5 -47.906 2.865 1 95.31 300 GLU B C 1
ATOM 7991 O O . GLU B 1 300 ? 16.719 -47.438 2.035 1 95.31 300 GLU B O 1
ATOM 7996 N N . GLN B 1 301 ? 17.188 -47.938 4.102 1 95.5 301 GLN B N 1
ATOM 7997 C CA . GLN B 1 301 ? 15.906 -47.5 4.637 1 95.5 301 GLN B CA 1
ATOM 7998 C C . GLN B 1 301 ? 15.719 -46 4.465 1 95.5 301 GLN B C 1
ATOM 8000 O O . GLN B 1 301 ? 14.641 -45.531 4.082 1 95.5 301 GLN B O 1
ATOM 8005 N N . GLU B 1 302 ? 16.75 -45.344 4.723 1 96.38 302 GLU B N 1
ATOM 8006 C CA . GLU B 1 302 ? 16.672 -43.906 4.598 1 96.38 302 GLU B CA 1
ATOM 8007 C C . GLU B 1 302 ? 16.453 -43.469 3.146 1 96.38 302 GLU B C 1
ATOM 8009 O O . GLU B 1 302 ? 15.672 -42.562 2.871 1 96.38 302 GLU B O 1
ATOM 8014 N N . LEU B 1 303 ? 17.156 -44.156 2.291 1 96.81 303 LEU B N 1
ATOM 8015 C CA . LEU B 1 303 ? 17 -43.844 0.871 1 96.81 303 LEU B CA 1
ATOM 8016 C C . LEU B 1 303 ? 15.555 -44.094 0.435 1 96.81 303 LEU B C 1
ATOM 8018 O O . LEU B 1 303 ? 14.953 -43.219 -0.229 1 96.81 303 LEU B O 1
ATOM 8022 N N . PHE B 1 304 ? 15.023 -45.156 0.816 1 95.56 304 PHE B N 1
ATOM 8023 C CA . PHE B 1 304 ? 13.648 -45.5 0.458 1 95.56 304 PHE B CA 1
ATOM 8024 C C . PHE B 1 304 ? 12.672 -44.5 1.073 1 95.56 304 PHE B C 1
ATOM 8026 O O . PHE B 1 304 ? 11.703 -44.094 0.427 1 95.56 304 PHE B O 1
ATOM 8033 N N . GLN B 1 305 ? 12.914 -44.062 2.252 1 96.12 305 GLN B N 1
ATOM 8034 C CA . GLN B 1 305 ? 12.055 -43.125 2.938 1 96.12 305 GLN B CA 1
ATOM 8035 C C . GLN B 1 305 ? 12.062 -41.75 2.23 1 96.12 305 GLN B C 1
ATOM 8037 O O . GLN B 1 305 ? 11.023 -41.094 2.125 1 96.12 305 GLN B O 1
ATOM 8042 N N . LEU B 1 306 ? 13.219 -41.375 1.821 1 96.62 306 LEU B N 1
ATOM 8043 C CA . LEU B 1 306 ? 13.328 -40.125 1.099 1 96.62 306 LEU B CA 1
ATOM 8044 C C . LEU B 1 306 ? 12.508 -40.156 -0.188 1 96.62 306 LEU B C 1
ATOM 8046 O O . LEU B 1 306 ? 11.805 -39.188 -0.509 1 96.62 306 LEU B O 1
ATOM 8050 N N . MET B 1 307 ? 12.562 -41.219 -0.894 1 96.56 307 MET B N 1
ATOM 8051 C CA . MET B 1 307 ? 11.805 -41.375 -2.139 1 96.56 307 MET B CA 1
ATOM 8052 C C . MET B 1 307 ? 10.305 -41.406 -1.868 1 96.56 307 MET B C 1
ATOM 8054 O O . MET B 1 307 ? 9.523 -40.812 -2.598 1 96.56 307 MET B O 1
ATOM 8058 N N . GLU B 1 308 ? 9.945 -42.031 -0.825 1 95.06 308 GLU B N 1
ATOM 8059 C CA . GLU B 1 308 ? 8.539 -42.094 -0.449 1 95.06 308 GLU B CA 1
ATOM 8060 C C . GLU B 1 308 ? 8 -40.719 -0.071 1 95.06 308 GLU B C 1
ATOM 8062 O O . GLU B 1 308 ? 6.875 -40.344 -0.422 1 95.06 308 GLU B O 1
ATOM 8067 N N . LEU B 1 309 ? 8.82 -40.094 0.673 1 94.25 309 LEU B N 1
ATOM 8068 C CA . LEU B 1 309 ? 8.445 -38.719 1.054 1 94.25 309 LEU B CA 1
ATOM 8069 C C . LEU B 1 309 ? 8.219 -37.875 -0.18 1 94.25 309 LEU B C 1
ATOM 8071 O O . LEU B 1 309 ? 7.195 -37.188 -0.282 1 94.25 309 LEU B O 1
ATOM 8075 N N . ALA B 1 310 ? 9.094 -37.906 -1.062 1 94.25 310 ALA B N 1
ATOM 8076 C CA . ALA B 1 310 ? 8.992 -37.125 -2.285 1 94.25 310 ALA B CA 1
ATOM 8077 C C . ALA B 1 310 ? 7.734 -37.469 -3.074 1 94.25 310 ALA B C 1
ATOM 8079 O O . ALA B 1 310 ? 7.016 -36.594 -3.557 1 94.25 310 ALA B O 1
ATOM 8080 N N . ASN B 1 311 ? 7.449 -38.75 -3.184 1 92.12 311 ASN B N 1
ATOM 8081 C CA . ASN B 1 311 ? 6.266 -39.219 -3.898 1 92.12 311 ASN B CA 1
ATOM 8082 C C . ASN B 1 311 ? 4.98 -38.719 -3.23 1 92.12 311 ASN B C 1
ATOM 8084 O O . ASN B 1 311 ? 4.012 -38.375 -3.912 1 92.12 311 ASN B O 1
ATOM 8088 N N . SER B 1 312 ? 4.992 -38.656 -1.969 1 89.62 312 SER B N 1
ATOM 8089 C CA . SER B 1 312 ? 3.822 -38.188 -1.228 1 89.62 312 SER B CA 1
ATOM 8090 C C . SER B 1 312 ? 3.574 -36.688 -1.45 1 89.62 312 SER B C 1
ATOM 8092 O O . SER B 1 312 ? 2.424 -36.25 -1.557 1 89.62 312 SER B O 1
ATOM 8094 N N . VAL B 1 313 ? 4.617 -36 -1.505 1 86.94 313 VAL B N 1
ATOM 8095 C CA . VAL B 1 313 ? 4.516 -34.562 -1.713 1 86.94 313 VAL B CA 1
ATOM 8096 C C . VAL B 1 313 ? 3.992 -34.281 -3.119 1 86.94 313 VAL B C 1
ATOM 8098 O O . VAL B 1 313 ? 3.219 -33.344 -3.324 1 86.94 313 VAL B O 1
ATOM 8101 N N . ARG B 1 314 ? 4.348 -35.062 -4.059 1 85.19 314 ARG B N 1
ATOM 8102 C CA . ARG B 1 314 ? 3.902 -34.906 -5.441 1 85.19 314 ARG B CA 1
ATOM 8103 C C . ARG B 1 314 ? 2.383 -35 -5.539 1 85.19 314 ARG B C 1
ATOM 8105 O O . ARG B 1 314 ? 1.762 -34.281 -6.312 1 85.19 314 ARG B O 1
ATOM 8112 N N . THR B 1 315 ? 1.671 -35.844 -4.766 1 67.38 315 THR B N 1
ATOM 8113 C CA . THR B 1 315 ? 0.251 -36.188 -4.867 1 67.38 315 THR B CA 1
ATOM 8114 C C . THR B 1 315 ? -0.584 -35.156 -4.082 1 67.38 315 THR B C 1
ATOM 8116 O O . THR B 1 315 ? -1.759 -34.969 -4.387 1 67.38 315 THR B O 1
ATOM 8119 N N . THR B 1 316 ? -0.272 -34.594 -2.963 1 57.62 316 THR B N 1
ATOM 8120 C CA . THR B 1 316 ? -1.067 -33.844 -1.989 1 57.62 316 THR B CA 1
ATOM 8121 C C . THR B 1 316 ? -1.582 -32.531 -2.592 1 57.62 316 THR B C 1
ATOM 8123 O O . THR B 1 316 ? -2.617 -32.031 -2.168 1 57.62 316 THR B O 1
ATOM 8126 N N . HIS B 1 317 ? -1.006 -31.875 -3.377 1 52.31 317 HIS B N 1
ATOM 8127 C CA . HIS B 1 317 ? -1.495 -30.5 -3.473 1 52.31 317 HIS B CA 1
ATOM 8128 C C . HIS B 1 317 ? -2.85 -30.438 -4.172 1 52.31 317 HIS B C 1
ATOM 8130 O O . HIS B 1 317 ? -3.48 -29.391 -4.227 1 52.31 317 HIS B O 1
ATOM 8136 N N . ALA B 1 318 ? -3.26 -31.375 -5.031 1 46.69 318 ALA B N 1
ATOM 8137 C CA . ALA B 1 318 ? -4.496 -31.094 -5.758 1 46.69 318 ALA B CA 1
ATOM 8138 C C . ALA B 1 318 ? -5.715 -31.516 -4.938 1 46.69 318 ALA B C 1
ATOM 8140 O O . ALA B 1 318 ? -5.637 -32.438 -4.105 1 46.69 318 ALA B O 1
ATOM 8141 N N . THR B 1 319 ? -6.488 -30.562 -4.477 1 45.41 319 THR B N 1
ATOM 8142 C CA . THR B 1 319 ? -7.793 -30.922 -3.928 1 45.41 319 THR B CA 1
ATOM 8143 C C . THR B 1 319 ? -8.234 -32.281 -4.445 1 45.41 319 THR B C 1
ATOM 8145 O O . THR B 1 319 ? -8.992 -33 -3.777 1 45.41 319 THR B O 1
ATOM 8148 N N . VAL B 1 320 ? -8.062 -32.562 -5.766 1 44.25 320 VAL B N 1
ATOM 8149 C CA . VAL B 1 320 ? -8.367 -33.906 -6.277 1 44.25 320 VAL B CA 1
ATOM 8150 C C . VAL B 1 320 ? -7.078 -34.656 -6.523 1 44.25 320 VAL B C 1
ATOM 8152 O O . VAL B 1 320 ? -6.297 -34.312 -7.41 1 44.25 320 VAL B O 1
ATOM 8155 N N . ALA B 1 321 ? -6.543 -35.375 -5.543 1 44.34 321 ALA B N 1
ATOM 8156 C CA . ALA B 1 321 ? -5.312 -36.156 -5.398 1 44.34 321 ALA B CA 1
ATOM 8157 C C . ALA B 1 321 ? -4.805 -36.656 -6.75 1 44.34 321 ALA B C 1
ATOM 8159 O O . ALA B 1 321 ? -3.605 -36.594 -7.031 1 44.34 321 ALA B O 1
ATOM 8160 N N . ASN B 1 322 ? -5.613 -37.406 -7.488 1 49 322 ASN B N 1
ATOM 8161 C CA . ASN B 1 322 ? -5.254 -38.156 -8.695 1 49 322 ASN B CA 1
ATOM 8162 C C . ASN B 1 322 ? -4.918 -37.188 -9.844 1 49 322 ASN B C 1
ATOM 8164 O O . ASN B 1 322 ? -4.238 -37.594 -10.797 1 49 322 ASN B O 1
ATOM 8168 N N . ASP B 1 323 ? -5.035 -35.812 -9.617 1 62.5 323 ASP B N 1
ATOM 8169 C CA . ASP B 1 323 ? -5.074 -35 -10.828 1 62.5 323 ASP B CA 1
ATOM 8170 C C . ASP B 1 323 ? -3.717 -34.344 -11.102 1 62.5 323 ASP B C 1
ATOM 8172 O O . ASP B 1 323 ? -3.203 -34.406 -12.227 1 62.5 323 ASP B O 1
ATOM 8176 N N . THR B 1 324 ? -2.867 -34.094 -10.07 1 68.62 324 THR B N 1
ATOM 8177 C CA . THR B 1 324 ? -1.65 -33.375 -10.383 1 68.62 324 THR B CA 1
ATOM 8178 C C . THR B 1 324 ? -0.529 -34.312 -10.805 1 68.62 324 THR B C 1
ATOM 8180 O O . THR B 1 324 ? 0.262 -34 -11.688 1 68.62 324 THR B O 1
ATOM 8183 N N . SER B 1 325 ? -0.546 -35.562 -10.281 1 79.75 325 SER B N 1
ATOM 8184 C CA . SER B 1 325 ? 0.534 -36.5 -10.594 1 79.75 325 SER B CA 1
ATOM 8185 C C . SER B 1 325 ? 0.504 -36.906 -12.055 1 79.75 325 SER B C 1
ATOM 8187 O O . SER B 1 325 ? 1.554 -37.125 -12.672 1 79.75 325 SER B O 1
ATOM 8189 N N . SER B 1 326 ? -0.638 -36.906 -12.57 1 86.19 326 SER B N 1
ATOM 8190 C CA . SER B 1 326 ? -0.772 -37.312 -13.969 1 86.19 326 SER B CA 1
ATOM 8191 C C . SER B 1 326 ? -0.349 -36.188 -14.914 1 86.19 326 SER B C 1
ATOM 8193 O O . SER B 1 326 ? -0.14 -36.438 -16.109 1 86.19 326 SER B O 1
ATOM 8195 N N . ARG B 1 327 ? -0.14 -35.094 -14.336 1 87.94 327 ARG B N 1
ATOM 8196 C CA . ARG B 1 327 ? 0.137 -33.938 -15.188 1 87.94 327 ARG B CA 1
ATOM 8197 C C . ARG B 1 327 ? 1.573 -33.469 -15.008 1 87.94 327 ARG B C 1
ATOM 8199 O O . ARG B 1 327 ? 1.984 -32.469 -15.625 1 87.94 327 ARG B O 1
ATOM 8206 N N . SER B 1 328 ? 2.332 -34.188 -14.164 1 91.12 328 SER B N 1
ATOM 8207 C CA . SER B 1 328 ? 3.693 -33.719 -13.891 1 91.12 328 SER B CA 1
ATOM 8208 C C . SER B 1 328 ? 4.703 -34.844 -14.141 1 91.12 328 SER B C 1
ATOM 8210 O O . SER B 1 328 ? 4.352 -36.031 -14.094 1 91.12 328 SER B O 1
ATOM 8212 N N . HIS B 1 329 ? 5.879 -34.438 -14.586 1 94.88 329 HIS B N 1
ATOM 8213 C CA . HIS B 1 329 ? 7.016 -35.344 -14.617 1 94.88 329 HIS B CA 1
ATOM 8214 C C . HIS B 1 329 ? 7.77 -35.344 -13.289 1 94.88 329 HIS B C 1
ATOM 8216 O O . HIS B 1 329 ? 8.109 -34.25 -12.773 1 94.88 329 HIS B O 1
ATOM 8222 N N . SER B 1 330 ? 7.973 -36.469 -12.703 1 96.12 330 SER B N 1
ATOM 8223 C CA . SER B 1 330 ? 8.797 -36.531 -11.5 1 96.12 330 SER B CA 1
ATOM 8224 C C . SER B 1 330 ? 10.156 -37.156 -11.805 1 96.12 330 SER B C 1
ATOM 8226 O O . SER B 1 330 ? 10.25 -38.125 -12.547 1 96.12 330 SER B O 1
ATOM 8228 N N . ILE B 1 331 ? 11.195 -36.531 -11.32 1 97.31 331 ILE B N 1
ATOM 8229 C CA . ILE B 1 331 ? 12.555 -37 -11.586 1 97.31 331 ILE B CA 1
ATOM 8230 C C . ILE B 1 331 ? 13.281 -37.25 -10.266 1 97.31 331 ILE B C 1
ATOM 8232 O O . ILE B 1 331 ? 13.445 -36.312 -9.461 1 97.31 331 ILE B O 1
ATOM 8236 N N . CYS B 1 332 ? 13.656 -38.438 -10.07 1 97.88 332 CYS B N 1
ATOM 8237 C CA . CYS B 1 332 ? 14.5 -38.844 -8.953 1 97.88 332 CYS B CA 1
ATOM 8238 C C . CYS B 1 332 ? 15.93 -39.062 -9.406 1 97.88 332 CYS B C 1
ATOM 8240 O O . CYS B 1 332 ? 16.203 -39.969 -10.195 1 97.88 332 CYS B O 1
ATOM 8242 N N . GLN B 1 333 ? 16.797 -38.281 -8.922 1 97 333 GLN B N 1
ATOM 8243 C CA . GLN B 1 333 ? 18.203 -38.438 -9.273 1 97 333 GLN B CA 1
ATOM 8244 C C . GLN B 1 333 ? 19.016 -38.969 -8.094 1 97 333 GLN B C 1
ATOM 8246 O O . GLN B 1 333 ? 19 -38.375 -7.008 1 97 333 GLN B O 1
ATOM 8251 N N . ILE B 1 334 ? 19.688 -40.031 -8.328 1 97.31 334 ILE B N 1
ATOM 8252 C CA . ILE B 1 334 ? 20.562 -40.625 -7.32 1 97.31 334 ILE B CA 1
ATOM 8253 C C . ILE B 1 334 ? 22.016 -40.594 -7.805 1 97.31 334 ILE B C 1
ATOM 8255 O O . ILE B 1 334 ? 22.344 -41.156 -8.852 1 97.31 334 ILE B O 1
ATOM 8259 N N . ALA B 1 335 ? 22.828 -39.938 -7.02 1 96 335 ALA B N 1
ATOM 8260 C CA . ALA B 1 335 ? 24.25 -39.812 -7.371 1 96 335 ALA B CA 1
ATOM 8261 C C . ALA B 1 335 ? 25.109 -40.625 -6.402 1 96 335 ALA B C 1
ATOM 8263 O O . ALA B 1 335 ? 24.859 -40.625 -5.195 1 96 335 ALA B O 1
ATOM 8264 N N . ILE B 1 336 ? 26.016 -41.344 -6.953 1 96.19 336 ILE B N 1
ATOM 8265 C CA . ILE B 1 336 ? 27.062 -42 -6.168 1 96.19 336 ILE B CA 1
ATOM 8266 C C . ILE B 1 336 ? 28.359 -41.188 -6.254 1 96.19 336 ILE B C 1
ATOM 8268 O O . ILE B 1 336 ? 28.859 -40.938 -7.348 1 96.19 336 ILE B O 1
ATOM 8272 N N . ARG B 1 337 ? 28.781 -40.844 -5.098 1 95.31 337 ARG B N 1
ATOM 8273 C CA . ARG B 1 337 ? 29.938 -39.969 -5.07 1 95.31 337 ARG B CA 1
ATOM 8274 C C . ARG B 1 337 ? 31.078 -40.562 -4.234 1 95.31 337 ARG B C 1
ATOM 8276 O O . ARG B 1 337 ? 30.828 -41.281 -3.271 1 95.31 337 ARG B O 1
ATOM 8283 N N . GLN B 1 338 ? 32.281 -40.281 -4.66 1 93.75 338 GLN B N 1
ATOM 8284 C CA . GLN B 1 338 ? 33.5 -40.5 -3.891 1 93.75 338 GLN B CA 1
ATOM 8285 C C . GLN B 1 338 ? 34.219 -39.188 -3.621 1 93.75 338 GLN B C 1
ATOM 8287 O O . GLN B 1 338 ? 34.75 -38.562 -4.543 1 93.75 338 GLN B O 1
ATOM 8292 N N . GLY B 1 339 ? 34.156 -38.75 -2.43 1 88.69 339 GLY B N 1
ATOM 8293 C CA . GLY B 1 339 ? 34.625 -37.406 -2.162 1 88.69 339 GLY B CA 1
ATOM 8294 C C . GLY B 1 339 ? 33.75 -36.344 -2.816 1 88.69 339 GLY B C 1
ATOM 8295 O O . GLY B 1 339 ? 32.562 -36.219 -2.545 1 88.69 339 GLY B O 1
ATOM 8296 N N . TYR B 1 340 ? 34.375 -35.594 -3.814 1 84.75 340 TYR B N 1
ATOM 8297 C CA . TYR B 1 340 ? 33.656 -34.531 -4.473 1 84.75 340 TYR B CA 1
ATOM 8298 C C . TYR B 1 340 ? 33.344 -34.875 -5.926 1 84.75 340 TYR B C 1
ATOM 8300 O O . TYR B 1 340 ? 32.75 -34.062 -6.652 1 84.75 340 TYR B O 1
ATOM 8308 N N . SER B 1 341 ? 33.625 -36.125 -6.215 1 89.25 341 SER B N 1
ATOM 8309 C CA . SER B 1 341 ? 33.469 -36.531 -7.613 1 89.25 341 SER B CA 1
ATOM 8310 C C . SER B 1 341 ? 32.281 -37.469 -7.781 1 89.25 341 SER B C 1
ATOM 8312 O O . SER B 1 341 ? 32.125 -38.406 -6.98 1 89.25 341 SER B O 1
ATOM 8314 N N . ASP B 1 342 ? 31.531 -37.25 -8.82 1 88.94 342 ASP B N 1
ATOM 8315 C CA . ASP B 1 342 ? 30.453 -38.188 -9.172 1 88.94 342 ASP B CA 1
ATOM 8316 C C . ASP B 1 342 ? 30.984 -39.406 -9.914 1 88.94 342 ASP B C 1
ATOM 8318 O O . ASP B 1 342 ? 31.641 -39.25 -10.953 1 88.94 342 ASP B O 1
ATOM 8322 N N . ILE B 1 343 ? 30.781 -40.531 -9.359 1 91.94 343 ILE B N 1
ATOM 8323 C CA . ILE B 1 343 ? 31.234 -41.781 -9.945 1 91.94 343 ILE B CA 1
ATOM 8324 C C . ILE B 1 343 ? 30.125 -42.406 -10.805 1 91.94 343 ILE B C 1
ATOM 8326 O O . ILE B 1 343 ? 30.406 -43.188 -11.711 1 91.94 343 ILE B O 1
ATOM 8330 N N . GLY B 1 344 ? 28.906 -42.031 -10.555 1 93.56 344 GLY B N 1
ATOM 8331 C CA . GLY B 1 344 ? 27.766 -42.531 -11.297 1 93.56 344 GLY B CA 1
ATOM 8332 C C . GLY B 1 344 ? 26.469 -41.844 -10.953 1 93.56 344 GLY B C 1
ATOM 8333 O O . GLY B 1 344 ? 26.359 -41.219 -9.898 1 93.56 344 GLY B O 1
ATOM 8334 N N . LYS B 1 345 ? 25.516 -41.969 -11.906 1 94.75 345 LYS B N 1
ATOM 8335 C CA . LYS B 1 345 ? 24.234 -41.312 -11.711 1 94.75 345 LYS B CA 1
ATOM 8336 C C . LYS B 1 345 ? 23.078 -42.219 -12.18 1 94.75 345 LYS B C 1
ATOM 8338 O O . LYS B 1 345 ? 23.172 -42.844 -13.234 1 94.75 345 LYS B O 1
ATOM 8343 N N . LEU B 1 346 ? 22.141 -42.312 -11.336 1 97.06 346 LEU B N 1
ATOM 8344 C CA . LEU B 1 346 ? 20.891 -43 -11.664 1 97.06 346 LEU B CA 1
ATOM 8345 C C . LEU B 1 346 ? 19.719 -42.031 -11.664 1 97.06 346 LEU B C 1
ATOM 8347 O O . LEU B 1 346 ? 19.516 -41.312 -10.688 1 97.06 346 LEU B O 1
ATOM 8351 N N . ILE B 1 347 ? 19 -42.062 -12.742 1 97.62 347 ILE B N 1
ATOM 8352 C CA . ILE B 1 347 ? 17.875 -41.125 -12.875 1 97.62 347 ILE B CA 1
ATOM 8353 C C . ILE B 1 347 ? 16.594 -41.906 -13.125 1 97.62 347 ILE B C 1
ATOM 8355 O O . ILE B 1 347 ? 16.5 -42.688 -14.07 1 97.62 347 ILE B O 1
ATOM 8359 N N . LEU B 1 348 ? 15.656 -41.781 -12.273 1 98.12 348 LEU B N 1
ATOM 8360 C CA . LEU B 1 348 ? 14.336 -42.375 -12.414 1 98.12 348 LEU B CA 1
ATOM 8361 C C . LEU B 1 348 ? 13.297 -41.312 -12.773 1 98.12 348 LEU B C 1
ATOM 8363 O O . LEU B 1 348 ? 13.133 -40.344 -12.047 1 98.12 348 LEU B O 1
ATOM 8367 N N . VAL B 1 349 ? 12.617 -41.5 -13.852 1 98 349 VAL B N 1
ATOM 8368 C CA . VAL B 1 349 ? 11.68 -40.5 -14.328 1 98 349 VAL B CA 1
ATOM 8369 C C . VAL B 1 349 ? 10.281 -41.125 -14.445 1 98 349 VAL B C 1
ATOM 8371 O O . VAL B 1 349 ? 10.078 -42.062 -15.203 1 98 349 VAL B O 1
ATOM 8374 N N . ASP B 1 350 ? 9.383 -40.656 -13.711 1 97.06 350 ASP B N 1
ATOM 8375 C CA . ASP B 1 350 ? 7.961 -40.938 -13.859 1 97.06 350 ASP B CA 1
ATOM 8376 C C . ASP B 1 350 ? 7.27 -39.844 -14.688 1 97.06 350 ASP B C 1
ATOM 8378 O O . ASP B 1 350 ? 7.031 -38.75 -14.203 1 97.06 350 ASP B O 1
ATOM 8382 N N . LEU B 1 351 ? 6.996 -40.188 -15.891 1 96.75 351 LEU B N 1
ATOM 8383 C CA . LEU B 1 351 ? 6.5 -39.188 -16.828 1 96.75 351 LEU B CA 1
ATOM 8384 C C . LEU B 1 351 ? 5.023 -38.906 -16.594 1 96.75 351 LEU B C 1
ATOM 8386 O O . LEU B 1 351 ? 4.32 -39.719 -15.977 1 96.75 351 LEU B O 1
ATOM 8390 N N . ALA B 1 352 ? 4.586 -37.719 -17.125 1 93.69 352 ALA B N 1
ATOM 8391 C CA . ALA B 1 352 ? 3.17 -37.375 -17.109 1 93.69 352 ALA B CA 1
ATOM 8392 C C . ALA B 1 352 ? 2.361 -38.312 -18 1 93.69 352 ALA B C 1
ATOM 8394 O O . ALA B 1 352 ? 2.922 -39 -18.859 1 93.69 352 ALA B O 1
ATOM 8395 N N . GLY B 1 353 ? 1.088 -38.312 -17.734 1 91.94 353 GLY B N 1
ATOM 8396 C CA . GLY B 1 353 ? 0.237 -39.125 -18.562 1 91.94 353 GLY B CA 1
ATOM 8397 C C . GLY B 1 353 ? 0.326 -38.781 -20.047 1 91.94 353 GLY B C 1
ATOM 8398 O O . GLY B 1 353 ? 0.241 -37.625 -20.422 1 91.94 353 GLY B O 1
ATOM 8399 N N . SER B 1 354 ? 0.539 -39.781 -20.797 1 89.81 354 SER B N 1
ATOM 8400 C CA . SER B 1 354 ? 0.697 -39.562 -22.234 1 89.81 354 SER B CA 1
ATOM 8401 C C . SER B 1 354 ? -0.565 -38.969 -22.844 1 89.81 354 SER B C 1
ATOM 8403 O O . SER B 1 354 ? -0.492 -38.219 -23.812 1 89.81 354 SER B O 1
ATOM 8405 N N . GLU B 1 355 ? -1.731 -39.219 -22.297 1 86.69 355 GLU B N 1
ATOM 8406 C CA . GLU B 1 355 ? -3.008 -38.719 -22.812 1 86.69 355 GLU B CA 1
ATOM 8407 C C . GLU B 1 355 ? -3.146 -37.219 -22.562 1 86.69 355 GLU B C 1
ATOM 8409 O O . GLU B 1 355 ? -3.967 -36.562 -23.203 1 86.69 355 GLU B O 1
ATOM 8414 N N . ARG B 1 356 ? -2.377 -36.75 -21.641 1 85.75 356 ARG B N 1
ATOM 8415 C CA . ARG B 1 356 ? -2.445 -35.344 -21.281 1 85.75 356 ARG B CA 1
ATOM 8416 C C . ARG B 1 356 ? -1.941 -34.469 -22.422 1 85.75 356 ARG B C 1
ATOM 8418 O O . ARG B 1 356 ? -2.232 -33.281 -22.469 1 85.75 356 ARG B O 1
ATOM 8425 N N . ALA B 1 357 ? -1.195 -35 -23.266 1 81.88 357 ALA B N 1
ATOM 8426 C CA . ALA B 1 357 ? -0.763 -34.281 -24.453 1 81.88 357 ALA B CA 1
ATOM 8427 C C . ALA B 1 357 ? -1.958 -33.875 -25.312 1 81.88 357 ALA B C 1
ATOM 8429 O O . ALA B 1 357 ? -1.901 -32.844 -26.016 1 81.88 357 ALA B O 1
ATOM 8430 N N . GLN B 1 358 ? -3.027 -34.594 -25.188 1 80.75 358 GLN B N 1
ATOM 8431 C CA . GLN B 1 358 ? -4.227 -34.281 -25.969 1 80.75 358 GLN B CA 1
ATOM 8432 C C . GLN B 1 358 ? -4.949 -33.062 -25.406 1 80.75 358 GLN B C 1
ATOM 8434 O O . GLN B 1 358 ? -5.797 -32.469 -26.094 1 80.75 358 GLN B O 1
ATOM 8439 N N . ASP B 1 359 ? -4.57 -32.75 -24.234 1 80.69 359 ASP B N 1
ATOM 8440 C CA . ASP B 1 359 ? -5.191 -31.594 -23.609 1 80.69 359 ASP B CA 1
ATOM 8441 C C . ASP B 1 359 ? -4.801 -30.297 -24.312 1 80.69 359 ASP B C 1
ATOM 8443 O O . ASP B 1 359 ? -5.328 -29.234 -24 1 80.69 359 ASP B O 1
ATOM 8447 N N . THR B 1 360 ? -3.924 -30.359 -25.203 1 78.44 360 THR B N 1
ATOM 8448 C CA . THR B 1 360 ? -3.562 -29.219 -26.016 1 78.44 360 THR B CA 1
ATOM 8449 C C . THR B 1 360 ? -4.785 -28.656 -26.75 1 78.44 360 THR B C 1
ATOM 8451 O O . THR B 1 360 ? -4.816 -27.484 -27.109 1 78.44 360 THR B O 1
ATOM 8454 N N . GLN B 1 361 ? -5.797 -29.516 -26.812 1 77.38 361 GLN B N 1
ATOM 8455 C CA . GLN B 1 361 ? -7 -29.109 -27.516 1 77.38 361 GLN B CA 1
ATOM 8456 C C . GLN B 1 361 ? -8.102 -28.688 -26.547 1 77.38 361 GLN B C 1
ATOM 8458 O O . GLN B 1 361 ? -9.227 -28.406 -26.969 1 77.38 361 GLN B O 1
ATOM 8463 N N . SER B 1 362 ? -7.781 -28.625 -25.422 1 80.38 362 SER B N 1
ATOM 8464 C CA . SER B 1 362 ? -8.766 -28.312 -24.391 1 80.38 362 SER B CA 1
ATOM 8465 C C . SER B 1 362 ? -9.258 -26.875 -24.531 1 80.38 362 SER B C 1
ATOM 8467 O O . SER B 1 362 ? -8.523 -26 -25.016 1 80.38 362 SER B O 1
ATOM 8469 N N . ASN B 1 363 ? -10.469 -26.688 -24 1 76.69 363 ASN B N 1
ATOM 8470 C CA . ASN B 1 363 ? -11.016 -25.344 -23.969 1 76.69 363 ASN B CA 1
ATOM 8471 C C . ASN B 1 363 ? -10.5 -24.562 -22.766 1 76.69 363 ASN B C 1
ATOM 8473 O O . ASN B 1 363 ? -10.547 -23.328 -22.75 1 76.69 363 ASN B O 1
ATOM 8477 N N . ASN B 1 364 ? -10.164 -25.297 -21.891 1 81.81 364 ASN B N 1
ATOM 8478 C CA . ASN B 1 364 ? -9.555 -24.641 -20.734 1 81.81 364 ASN B CA 1
ATOM 8479 C C . ASN B 1 364 ? -8.109 -24.25 -21 1 81.81 364 ASN B C 1
ATOM 8481 O O . ASN B 1 364 ? -7.281 -25.094 -21.328 1 81.81 364 ASN B O 1
ATOM 8485 N N . ARG B 1 365 ? -7.797 -23.031 -20.859 1 83.81 365 ARG B N 1
ATOM 8486 C CA . ARG B 1 365 ? -6.488 -22.516 -21.25 1 83.81 365 ARG B CA 1
ATOM 8487 C C . ARG B 1 365 ? -5.379 -23.172 -20.438 1 83.81 365 ARG B C 1
ATOM 8489 O O . ARG B 1 365 ? -4.348 -23.562 -20.984 1 83.81 365 ARG B O 1
ATOM 8496 N N . GLN B 1 366 ? -5.633 -23.297 -19.188 1 81.94 366 GLN B N 1
ATOM 8497 C CA . GLN B 1 366 ? -4.605 -23.891 -18.344 1 81.94 366 GLN B CA 1
ATOM 8498 C C . GLN B 1 366 ? -4.273 -25.297 -18.797 1 81.94 366 GLN B C 1
ATOM 8500 O O . GLN B 1 366 ? -3.1 -25.672 -18.891 1 81.94 366 GLN B O 1
ATOM 8505 N N . ARG B 1 367 ? -5.258 -26.016 -19.094 1 83.81 367 ARG B N 1
ATOM 8506 C CA . ARG B 1 367 ? -5.078 -27.391 -19.547 1 83.81 367 ARG B CA 1
ATOM 8507 C C . ARG B 1 367 ? -4.422 -27.438 -20.922 1 83.81 367 ARG B C 1
ATOM 8509 O O . ARG B 1 367 ? -3.617 -28.328 -21.203 1 83.81 367 ARG B O 1
ATOM 8516 N N . ARG B 1 368 ? -4.754 -26.484 -21.625 1 85.56 368 ARG B N 1
ATOM 8517 C CA . ARG B 1 368 ? -4.172 -26.375 -22.969 1 85.56 368 ARG B CA 1
ATOM 8518 C C . ARG B 1 368 ? -2.676 -26.094 -22.891 1 85.56 368 ARG B C 1
ATOM 8520 O O . ARG B 1 368 ? -1.88 -26.719 -23.594 1 85.56 368 ARG B O 1
ATOM 8527 N N . LEU B 1 369 ? -2.355 -25.219 -22.078 1 85.5 369 LEU B N 1
ATOM 8528 C CA . LEU B 1 369 ? -0.952 -24.859 -21.922 1 85.5 369 LEU B CA 1
ATOM 8529 C C . LEU B 1 369 ? -0.147 -26 -21.328 1 85.5 369 LEU B C 1
ATOM 8531 O O . LEU B 1 369 ? 0.95 -26.312 -21.812 1 85.5 369 LEU B O 1
ATOM 8535 N N . GLU B 1 370 ? -0.74 -26.609 -20.422 1 85.19 370 GLU B N 1
ATOM 8536 C CA . GLU B 1 370 ? -0.085 -27.766 -19.812 1 85.19 370 GLU B CA 1
ATOM 8537 C C . GLU B 1 370 ? 0.089 -28.891 -20.812 1 85.19 370 GLU B C 1
ATOM 8539 O O . GLU B 1 370 ? 1.154 -29.516 -20.891 1 85.19 370 GLU B O 1
ATOM 8544 N N . GLY B 1 371 ? -0.993 -29.109 -21.469 1 87.5 371 GLY B N 1
ATOM 8545 C CA . GLY B 1 371 ? -0.943 -30.141 -22.5 1 87.5 371 GLY B CA 1
ATOM 8546 C C . GLY B 1 371 ? 0.11 -29.875 -23.562 1 87.5 371 GLY B C 1
ATOM 8547 O O . GLY B 1 371 ? 0.802 -30.812 -23.984 1 87.5 371 GLY B O 1
ATOM 8548 N N . ALA B 1 372 ? 0.192 -28.688 -23.891 1 86.5 372 ALA B N 1
ATOM 8549 C CA . ALA B 1 372 ? 1.195 -28.297 -24.875 1 86.5 372 ALA B CA 1
ATOM 8550 C C . ALA B 1 372 ? 2.607 -28.547 -24.359 1 86.5 372 ALA B C 1
ATOM 8552 O O . ALA B 1 372 ? 3.477 -29.016 -25.094 1 86.5 372 ALA B O 1
ATOM 8553 N N . GLU B 1 373 ? 2.811 -28.266 -23.156 1 88.69 373 GLU B N 1
ATOM 8554 C CA . GLU B 1 373 ? 4.125 -28.484 -22.547 1 88.69 373 GLU B CA 1
ATOM 8555 C C . GLU B 1 373 ? 4.457 -29.969 -22.469 1 88.69 373 GLU B C 1
ATOM 8557 O O . GLU B 1 373 ? 5.594 -30.375 -22.734 1 88.69 373 GLU B O 1
ATOM 8562 N N . ILE B 1 374 ? 3.49 -30.703 -22.016 1 90.06 374 ILE B N 1
ATOM 8563 C CA . ILE B 1 374 ? 3.699 -32.156 -21.938 1 90.06 374 ILE B CA 1
ATOM 8564 C C . ILE B 1 374 ? 3.994 -32.719 -23.312 1 90.06 374 ILE B C 1
ATOM 8566 O O . ILE B 1 374 ? 4.926 -33.5 -23.484 1 90.06 374 ILE B O 1
ATOM 8570 N N . ASN B 1 375 ? 3.221 -32.281 -24.297 1 87.94 375 ASN B N 1
ATOM 8571 C CA . ASN B 1 375 ? 3.432 -32.75 -25.656 1 87.94 375 ASN B CA 1
ATOM 8572 C C . ASN B 1 375 ? 4.824 -32.375 -26.156 1 87.94 375 ASN B C 1
ATOM 8574 O O . ASN B 1 375 ? 5.512 -33.219 -26.75 1 87.94 375 ASN B O 1
ATOM 8578 N N . LYS B 1 376 ? 5.199 -31.234 -25.953 1 88.19 376 LYS B N 1
ATOM 8579 C CA . LYS B 1 376 ? 6.52 -30.766 -26.359 1 88.19 376 LYS B CA 1
ATOM 8580 C C . LYS B 1 376 ? 7.621 -31.578 -25.688 1 88.19 376 LYS B C 1
ATOM 8582 O O . LYS B 1 376 ? 8.594 -31.969 -26.328 1 88.19 376 LYS B O 1
ATOM 8587 N N . SER B 1 377 ? 7.469 -31.719 -24.406 1 92 377 SER B N 1
ATOM 8588 C CA . SER B 1 377 ? 8.484 -32.438 -23.641 1 92 377 SER B CA 1
ATOM 8589 C C . SER B 1 377 ? 8.609 -33.875 -24.141 1 92 377 SER B C 1
ATOM 8591 O O . SER B 1 377 ? 9.727 -34.406 -24.266 1 92 377 SER B O 1
ATOM 8593 N N . LEU B 1 378 ? 7.48 -34.531 -24.422 1 92.06 378 LEU B N 1
ATOM 8594 C CA . LEU B 1 378 ? 7.504 -35.938 -24.891 1 92.06 378 LEU B CA 1
ATOM 8595 C C . LEU B 1 378 ? 8.102 -36.031 -26.281 1 92.06 378 LEU B C 1
ATOM 8597 O O . LEU B 1 378 ? 8.844 -36.969 -26.594 1 92.06 378 LEU B O 1
ATOM 8601 N N . LEU B 1 379 ? 7.816 -35.094 -27.062 1 88.5 379 LEU B N 1
ATOM 8602 C CA . LEU B 1 379 ? 8.391 -35.062 -28.391 1 88.5 379 LEU B CA 1
ATOM 8603 C C . LEU B 1 379 ? 9.898 -34.875 -28.344 1 88.5 379 LEU B C 1
ATOM 8605 O O . LEU B 1 379 ? 10.656 -35.562 -29.016 1 88.5 379 LEU B O 1
ATOM 8609 N N . ALA B 1 380 ? 10.266 -33.875 -27.594 1 91.38 380 ALA B N 1
ATOM 8610 C CA . ALA B 1 380 ? 11.695 -33.625 -27.438 1 91.38 380 ALA B CA 1
ATOM 8611 C C . ALA B 1 380 ? 12.414 -34.844 -26.891 1 91.38 380 ALA B C 1
ATOM 8613 O O . ALA B 1 380 ? 13.516 -35.188 -27.328 1 91.38 380 ALA B O 1
ATOM 8614 N N . LEU B 1 381 ? 11.773 -35.469 -25.969 1 93.94 381 LEU B N 1
ATOM 8615 C CA . LEU B 1 381 ? 12.359 -36.656 -25.375 1 93.94 381 LEU B CA 1
ATOM 8616 C C . LEU B 1 381 ? 12.562 -37.75 -26.422 1 93.94 381 LEU B C 1
ATOM 8618 O O . LEU B 1 381 ? 13.633 -38.344 -26.5 1 93.94 381 LEU B O 1
ATOM 8622 N N . LYS B 1 382 ? 11.547 -37.969 -27.188 1 91.31 382 LYS B N 1
ATOM 8623 C CA . LYS B 1 382 ? 11.609 -38.969 -28.25 1 91.31 382 LYS B CA 1
ATOM 8624 C C . LYS B 1 382 ? 12.789 -38.688 -29.188 1 91.31 382 LYS B C 1
ATOM 8626 O O . LYS B 1 382 ? 13.562 -39.594 -29.5 1 91.31 382 LYS B O 1
ATOM 8631 N N . GLU B 1 383 ? 12.977 -37.469 -29.516 1 88.94 383 GLU B N 1
ATOM 8632 C CA . GLU B 1 383 ? 14.039 -37.125 -30.438 1 88.94 383 GLU B CA 1
ATOM 8633 C C . GLU B 1 383 ? 15.414 -37.25 -29.797 1 88.94 383 GLU B C 1
ATOM 8635 O O . GLU B 1 383 ? 16.375 -37.656 -30.438 1 88.94 383 GLU B O 1
ATOM 8640 N N . CYS B 1 384 ? 15.484 -36.875 -28.609 1 92.25 384 CYS B N 1
ATOM 8641 C CA . CYS B 1 384 ? 16.75 -37 -27.906 1 92.25 384 CYS B CA 1
ATOM 8642 C C . CYS B 1 384 ? 17.156 -38.469 -27.781 1 92.25 384 CYS B C 1
ATOM 8644 O O . CYS B 1 384 ? 18.328 -38.812 -28.016 1 92.25 384 CYS B O 1
ATOM 8646 N N . ILE B 1 385 ? 16.203 -39.312 -27.422 1 91.69 385 ILE B N 1
ATOM 8647 C CA . ILE B 1 385 ? 16.5 -40.75 -27.281 1 91.69 385 ILE B CA 1
ATOM 8648 C C . ILE B 1 385 ? 16.875 -41.344 -28.625 1 91.69 385 ILE B C 1
ATOM 8650 O O . ILE B 1 385 ? 17.828 -42.094 -28.719 1 91.69 385 ILE B O 1
ATOM 8654 N N . ARG B 1 386 ? 16.219 -40.969 -29.641 1 87.12 386 ARG B N 1
ATOM 8655 C CA . ARG B 1 386 ? 16.531 -41.438 -30.984 1 87.12 386 ARG B CA 1
ATOM 8656 C C . ARG B 1 386 ? 17.922 -41.031 -31.406 1 87.12 386 ARG B C 1
ATOM 8658 O O . ARG B 1 386 ? 18.672 -41.812 -31.984 1 87.12 386 ARG B O 1
ATOM 8665 N N . ALA B 1 387 ? 18.203 -39.812 -31.156 1 86 387 ALA B N 1
ATOM 8666 C CA . ALA B 1 387 ? 19.531 -39.281 -31.5 1 86 387 ALA B CA 1
ATOM 8667 C C . ALA B 1 387 ? 20.625 -40.031 -30.75 1 86 387 ALA B C 1
ATOM 8669 O O . ALA B 1 387 ? 21.672 -40.344 -31.328 1 86 387 ALA B O 1
ATOM 8670 N N . MET B 1 388 ? 20.438 -40.281 -29.562 1 84.56 388 MET B N 1
ATOM 8671 C CA . MET B 1 388 ? 21.406 -41.031 -28.766 1 84.56 388 MET B CA 1
ATOM 8672 C C . MET B 1 388 ? 21.578 -42.469 -29.281 1 84.56 388 MET B C 1
ATOM 8674 O O . MET B 1 388 ? 22.703 -42.938 -29.406 1 84.56 388 MET B O 1
ATOM 8678 N N . ASP B 1 389 ? 20.453 -43.062 -29.594 1 83 389 ASP B N 1
ATOM 8679 C CA . ASP B 1 389 ? 20.484 -44.469 -30.031 1 83 389 ASP B CA 1
ATOM 8680 C C . ASP B 1 389 ? 21.141 -44.594 -31.406 1 83 389 ASP B C 1
ATOM 8682 O O . ASP B 1 389 ? 21.906 -45.531 -31.641 1 83 389 ASP B O 1
ATOM 8686 N N . SER B 1 390 ? 20.938 -43.656 -32.281 1 78.44 390 SER B N 1
ATOM 8687 C CA . SER B 1 390 ? 21.469 -43.688 -33.656 1 78.44 390 SER B CA 1
ATOM 8688 C C . SER B 1 390 ? 22.891 -43.156 -33.688 1 78.44 390 SER B C 1
ATOM 8690 O O . SER B 1 390 ? 23.594 -43.312 -34.719 1 78.44 390 SER B O 1
ATOM 8692 N N . GLY B 1 391 ? 23.312 -42.562 -32.656 1 76.12 391 GLY B N 1
ATOM 8693 C CA . GLY B 1 391 ? 24.641 -42 -32.625 1 76.12 391 GLY B CA 1
ATOM 8694 C C . GLY B 1 391 ? 24.75 -40.719 -33.438 1 76.12 391 GLY B C 1
ATOM 8695 O O . GLY B 1 391 ? 25.812 -40.438 -34.031 1 76.12 391 GLY B O 1
ATOM 8696 N N . GLN B 1 392 ? 23.594 -40.062 -33.562 1 72.75 392 GLN B N 1
ATOM 8697 C CA . GLN B 1 392 ? 23.609 -38.812 -34.25 1 72.75 392 GLN B CA 1
ATOM 8698 C C . GLN B 1 392 ? 24.422 -37.75 -33.5 1 72.75 392 GLN B C 1
ATOM 8700 O O . GLN B 1 392 ? 24.484 -37.781 -32.25 1 72.75 392 GLN B O 1
ATOM 8705 N N . GLY B 1 393 ? 25.078 -36.969 -34.188 1 71.5 393 GLY B N 1
ATOM 8706 C CA . GLY B 1 393 ? 25.969 -36 -33.594 1 71.5 393 GLY B CA 1
ATOM 8707 C C . GLY B 1 393 ? 25.25 -34.969 -32.781 1 71.5 393 GLY B C 1
ATOM 8708 O O . GLY B 1 393 ? 25.719 -34.562 -31.703 1 71.5 393 GLY B O 1
ATOM 8709 N N . HIS B 1 394 ? 24.078 -34.5 -33.188 1 82.56 394 HIS B N 1
ATOM 8710 C CA . HIS B 1 394 ? 23.438 -33.438 -32.438 1 82.56 394 HIS B CA 1
ATOM 8711 C C . HIS B 1 394 ? 22.203 -33.938 -31.688 1 82.56 394 HIS B C 1
ATOM 8713 O O . HIS B 1 394 ? 21.297 -34.531 -32.312 1 82.56 394 HIS B O 1
ATOM 8719 N N . VAL B 1 395 ? 22.156 -33.812 -30.438 1 86.75 395 VAL B N 1
ATOM 8720 C CA . VAL B 1 395 ? 21.031 -34.156 -29.578 1 86.75 395 VAL B CA 1
ATOM 8721 C C . VAL B 1 395 ? 20.297 -32.906 -29.141 1 86.75 395 VAL B C 1
ATOM 8723 O O . VAL B 1 395 ? 20.859 -32.031 -28.469 1 86.75 395 VAL B O 1
ATOM 8726 N N . PRO B 1 396 ? 19.062 -32.688 -29.5 1 88.62 396 PRO B N 1
ATOM 8727 C CA . PRO B 1 396 ? 18.312 -31.469 -29.203 1 88.62 396 PRO B CA 1
ATOM 8728 C C . PRO B 1 396 ? 17.766 -31.453 -27.781 1 88.62 396 PRO B C 1
ATOM 8730 O O . PRO B 1 396 ? 16.547 -31.312 -27.578 1 88.62 396 PRO B O 1
ATOM 8733 N N . PHE B 1 397 ? 18.562 -31.422 -26.766 1 89.88 397 PHE B N 1
ATOM 8734 C CA . PHE B 1 397 ? 18.125 -31.531 -25.391 1 89.88 397 PHE B CA 1
ATOM 8735 C C . PHE B 1 397 ? 17.656 -30.172 -24.859 1 89.88 397 PHE B C 1
ATOM 8737 O O . PHE B 1 397 ? 17.047 -30.094 -23.781 1 89.88 397 PHE B O 1
ATOM 8744 N N . ARG B 1 398 ? 17.844 -29.062 -25.609 1 88.25 398 ARG B N 1
ATOM 8745 C CA . ARG B 1 398 ? 17.453 -27.75 -25.141 1 88.25 398 ARG B CA 1
ATOM 8746 C C . ARG B 1 398 ? 16.016 -27.438 -25.562 1 88.25 398 ARG B C 1
ATOM 8748 O O . ARG B 1 398 ? 15.484 -26.359 -25.234 1 88.25 398 ARG B O 1
ATOM 8755 N N . ALA B 1 399 ? 15.398 -28.359 -26.219 1 85.56 399 ALA B N 1
ATOM 8756 C CA . ALA B 1 399 ? 14.07 -28.125 -26.766 1 85.56 399 ALA B CA 1
ATOM 8757 C C . ALA B 1 399 ? 13.016 -28.109 -25.672 1 85.56 399 ALA B C 1
ATOM 8759 O O . ALA B 1 399 ? 11.914 -27.578 -25.875 1 85.56 399 ALA B O 1
ATOM 8760 N N . SER B 1 400 ? 13.273 -28.766 -24.547 1 89.5 400 SER B N 1
ATOM 8761 C CA . SER B 1 400 ? 12.344 -28.781 -23.422 1 89.5 400 SER B CA 1
ATOM 8762 C C . SER B 1 400 ? 13.086 -28.781 -22.094 1 89.5 400 SER B C 1
ATOM 8764 O O . SER B 1 400 ? 14.258 -29.188 -22.031 1 89.5 400 SER B O 1
ATOM 8766 N N . LYS B 1 401 ? 12.375 -28.375 -21.047 1 90.62 401 LYS B N 1
ATOM 8767 C CA . LYS B 1 401 ? 12.977 -28.359 -19.719 1 90.62 401 LYS B CA 1
ATOM 8768 C C . LYS B 1 401 ? 13.297 -29.781 -19.25 1 90.62 401 LYS B C 1
ATOM 8770 O O . LYS B 1 401 ? 14.312 -30.016 -18.594 1 90.62 401 LYS B O 1
ATOM 8775 N N . LEU B 1 402 ? 12.422 -30.703 -19.609 1 94.06 402 LEU B N 1
ATOM 8776 C CA . LEU B 1 402 ? 12.625 -32.094 -19.234 1 94.06 402 LEU B CA 1
ATOM 8777 C C . LEU B 1 402 ? 13.93 -32.625 -19.844 1 94.06 402 LEU B C 1
ATOM 8779 O O . LEU B 1 402 ? 14.773 -33.156 -19.109 1 94.06 402 LEU B O 1
ATOM 8783 N N . THR B 1 403 ? 14.086 -32.5 -21.125 1 94.75 403 THR B N 1
ATOM 8784 C CA . THR B 1 403 ? 15.273 -33.031 -21.797 1 94.75 403 THR B CA 1
ATOM 8785 C C . THR B 1 403 ? 16.516 -32.219 -21.406 1 94.75 403 THR B C 1
ATOM 8787 O O . THR B 1 403 ? 17.625 -32.781 -21.375 1 94.75 403 THR B O 1
ATOM 8790 N N . LEU B 1 404 ? 16.297 -30.984 -21.062 1 92.81 404 LEU B N 1
ATOM 8791 C CA . LEU B 1 404 ? 17.422 -30.172 -20.609 1 92.81 404 LEU B CA 1
ATOM 8792 C C . LEU B 1 404 ? 18.016 -30.703 -19.312 1 92.81 404 LEU B C 1
ATOM 8794 O O . LEU B 1 404 ? 19.234 -30.859 -19.203 1 92.81 404 LEU B O 1
ATOM 8798 N N . VAL B 1 405 ? 17.156 -31 -18.391 1 93.75 405 VAL B N 1
ATOM 8799 C CA . VAL B 1 405 ? 17.625 -31.484 -17.094 1 93.75 405 VAL B CA 1
ATOM 8800 C C . VAL B 1 405 ? 18.219 -32.875 -17.25 1 93.75 405 VAL B C 1
ATOM 8802 O O . VAL B 1 405 ? 19.031 -33.312 -16.422 1 93.75 405 VAL B O 1
ATOM 8805 N N . LEU B 1 406 ? 17.812 -33.594 -18.312 1 94.25 406 LEU B N 1
ATOM 8806 C CA . LEU B 1 406 ? 18.266 -34.969 -18.547 1 94.25 406 LEU B CA 1
ATOM 8807 C C . LEU B 1 406 ? 19.391 -34.969 -19.578 1 94.25 406 LEU B C 1
ATOM 8809 O O . LEU B 1 406 ? 19.672 -36.031 -20.172 1 94.25 406 LEU B O 1
ATOM 8813 N N . ARG B 1 407 ? 20.031 -33.938 -19.812 1 90.94 407 ARG B N 1
ATOM 8814 C CA . ARG B 1 407 ? 21.078 -33.812 -20.812 1 90.94 407 ARG B CA 1
ATOM 8815 C C . ARG B 1 407 ? 22.109 -34.938 -20.688 1 90.94 407 ARG B C 1
ATOM 8817 O O . ARG B 1 407 ? 22.484 -35.562 -21.688 1 90.94 407 ARG B O 1
ATOM 8824 N N . ASP B 1 408 ? 22.531 -35.219 -19.516 1 87.75 408 ASP B N 1
ATOM 8825 C CA . ASP B 1 408 ? 23.578 -36.219 -19.281 1 87.75 408 ASP B CA 1
ATOM 8826 C C . ASP B 1 408 ? 23.125 -37.594 -19.703 1 87.75 408 ASP B C 1
ATOM 8828 O O . ASP B 1 408 ? 23.953 -38.469 -20.031 1 87.75 408 ASP B O 1
ATOM 8832 N N . SER B 1 409 ? 21.875 -37.812 -19.703 1 92.56 409 SER B N 1
ATOM 8833 C CA . SER B 1 409 ? 21.328 -39.125 -20.094 1 92.56 409 SER B CA 1
ATOM 8834 C C . SER B 1 409 ? 21.547 -39.375 -21.594 1 92.56 409 SER B C 1
ATOM 8836 O O . SER B 1 409 ? 21.594 -40.5 -22.031 1 92.56 409 SER B O 1
ATOM 8838 N N . PHE B 1 410 ? 21.719 -38.281 -22.266 1 89.75 410 PHE B N 1
ATOM 8839 C CA . PHE B 1 410 ? 21.781 -38.406 -23.719 1 89.75 410 PHE B CA 1
ATOM 8840 C C . PHE B 1 410 ? 23.203 -38.25 -24.219 1 89.75 410 PHE B C 1
ATOM 8842 O O . PHE B 1 410 ? 23.531 -38.688 -25.328 1 89.75 410 PHE B O 1
ATOM 8849 N N . THR B 1 411 ? 23.984 -37.375 -23.594 1 77.56 411 THR B N 1
ATOM 8850 C CA . THR B 1 411 ? 25.281 -36.969 -24.109 1 77.56 411 THR B CA 1
ATOM 8851 C C . THR B 1 411 ? 26.406 -37.594 -23.297 1 77.56 411 THR B C 1
ATOM 8853 O O . THR B 1 411 ? 27.578 -37.25 -23.469 1 77.56 411 THR B O 1
ATOM 8856 N N . ALA B 1 412 ? 26.125 -38.469 -22.453 1 62.81 412 ALA B N 1
ATOM 8857 C CA . ALA B 1 412 ? 27.203 -38.938 -21.594 1 62.81 412 ALA B CA 1
ATOM 8858 C C . ALA B 1 412 ? 28.422 -39.312 -22.438 1 62.81 412 ALA B C 1
ATOM 8860 O O . ALA B 1 412 ? 28.297 -39.938 -23.484 1 62.81 412 ALA B O 1
ATOM 8861 N N . LYS B 1 413 ? 29.609 -38.562 -22.234 1 55.75 413 LYS B N 1
ATOM 8862 C CA . LYS B 1 413 ? 30.906 -38.562 -22.906 1 55.75 413 LYS B CA 1
ATOM 8863 C C . LYS B 1 413 ? 31.328 -39.969 -23.281 1 55.75 413 LYS B C 1
ATOM 8865 O O . LYS B 1 413 ? 31.906 -40.188 -24.344 1 55.75 413 LYS B O 1
ATOM 8870 N N . SER B 1 414 ? 31.312 -40.969 -22.375 1 56.56 414 SER B N 1
ATOM 8871 C CA . SER B 1 414 ? 32.031 -42.25 -22.531 1 56.56 414 SER B CA 1
ATOM 8872 C C . SER B 1 414 ? 31.047 -43.344 -22.922 1 56.56 414 SER B C 1
ATOM 8874 O O . SER B 1 414 ? 31.312 -44.531 -22.641 1 56.56 414 SER B O 1
ATOM 8876 N N . ASN B 1 415 ? 30.047 -43.094 -23.781 1 70.12 415 ASN B N 1
ATOM 8877 C CA . ASN B 1 415 ? 29.141 -44.156 -24.219 1 70.12 415 ASN B CA 1
ATOM 8878 C C . ASN B 1 415 ? 28.672 -45.031 -23.031 1 70.12 415 ASN B C 1
ATOM 8880 O O . ASN B 1 415 ? 28.484 -46.219 -23.172 1 70.12 415 ASN B O 1
ATOM 8884 N N . LYS B 1 416 ? 28.734 -44.406 -21.891 1 85.25 416 LYS B N 1
ATOM 8885 C CA . LYS B 1 416 ? 28.328 -45.188 -20.719 1 85.25 416 LYS B CA 1
ATOM 8886 C C . LYS B 1 416 ? 26.938 -44.812 -20.25 1 85.25 416 LYS B C 1
ATOM 8888 O O . LYS B 1 416 ? 26.625 -44.938 -19.062 1 85.25 416 LYS B O 1
ATOM 8893 N N . SER B 1 417 ? 26.172 -44.312 -21.172 1 90.81 417 SER B N 1
ATOM 8894 C CA . SER B 1 417 ? 24.781 -44 -20.859 1 90.81 417 SER B CA 1
ATOM 8895 C C . SER B 1 417 ? 23.844 -45.094 -21.328 1 90.81 417 SER B C 1
ATOM 8897 O O . SER B 1 417 ? 24.016 -45.625 -22.422 1 90.81 417 SER B O 1
ATOM 8899 N N . ARG B 1 418 ? 23.016 -45.531 -20.453 1 93.69 418 ARG B N 1
ATOM 8900 C CA . ARG B 1 418 ? 21.984 -46.5 -20.781 1 93.69 418 ARG B CA 1
ATOM 8901 C C . ARG B 1 418 ? 20.594 -45.969 -20.453 1 93.69 418 ARG B C 1
ATOM 8903 O O . ARG B 1 418 ? 20.406 -45.344 -19.406 1 93.69 418 ARG B O 1
ATOM 8910 N N . ILE B 1 419 ? 19.656 -46.219 -21.312 1 95.5 419 ILE B N 1
ATOM 8911 C CA . ILE B 1 419 ? 18.281 -45.75 -21.094 1 95.5 419 ILE B CA 1
ATOM 8912 C C . ILE B 1 419 ? 17.328 -46.969 -21.109 1 95.5 419 ILE B C 1
ATOM 8914 O O . ILE B 1 419 ? 17.453 -47.844 -21.969 1 95.5 419 ILE B O 1
ATOM 8918 N N . ILE B 1 420 ? 16.547 -47 -20.172 1 96.81 420 ILE B N 1
ATOM 8919 C CA . ILE B 1 420 ? 15.477 -48 -20.094 1 96.81 420 ILE B CA 1
ATOM 8920 C C . ILE B 1 420 ? 14.125 -47.281 -20.188 1 96.81 420 ILE B C 1
ATOM 8922 O O . ILE B 1 420 ? 13.844 -46.375 -19.422 1 96.81 420 ILE B O 1
ATOM 8926 N N . MET B 1 421 ? 13.336 -47.656 -21.125 1 97.12 421 MET B N 1
ATOM 8927 C CA . MET B 1 421 ? 11.969 -47.156 -21.25 1 97.12 421 MET B CA 1
ATOM 8928 C C . MET B 1 421 ? 10.953 -48.25 -20.922 1 97.12 421 MET B C 1
ATOM 8930 O O . MET B 1 421 ? 10.906 -49.281 -21.594 1 97.12 421 MET B O 1
ATOM 8934 N N . ILE B 1 422 ? 10.203 -48.031 -19.922 1 97.81 422 ILE B N 1
ATOM 8935 C CA . ILE B 1 422 ? 9.133 -48.969 -19.578 1 97.81 422 ILE B CA 1
ATOM 8936 C C . ILE B 1 422 ? 7.781 -48.375 -19.969 1 97.81 422 ILE B C 1
ATOM 8938 O O . ILE B 1 422 ? 7.262 -47.5 -19.266 1 97.81 422 ILE B O 1
ATOM 8942 N N . ALA B 1 423 ? 7.246 -48.812 -21.016 1 97.69 423 ALA B N 1
ATOM 8943 C CA . ALA B 1 423 ? 5.918 -48.406 -21.438 1 97.69 423 ALA B CA 1
ATOM 8944 C C . ALA B 1 423 ? 4.832 -49.188 -20.703 1 97.69 423 ALA B C 1
ATOM 8946 O O . ALA B 1 423 ? 4.734 -50.406 -20.844 1 97.69 423 ALA B O 1
ATOM 8947 N N . CYS B 1 424 ? 4.051 -48.5 -19.938 1 97.5 424 CYS B N 1
ATOM 8948 C CA . CYS B 1 424 ? 2.961 -49.094 -19.188 1 97.5 424 CYS B CA 1
ATOM 8949 C C . CYS B 1 424 ? 1.637 -48.938 -19.938 1 97.5 424 CYS B C 1
ATOM 8951 O O . CYS B 1 424 ? 1.28 -47.844 -20.359 1 97.5 424 CYS B O 1
ATOM 8953 N N . ILE B 1 425 ? 0.914 -50.031 -20.062 1 96.94 425 ILE B N 1
ATOM 8954 C CA . ILE B 1 425 ? -0.336 -49.969 -20.812 1 96.94 425 ILE B CA 1
ATOM 8955 C C . ILE B 1 425 ? -1.467 -50.594 -20 1 96.94 425 ILE B C 1
ATOM 8957 O O . ILE B 1 425 ? -1.228 -51.469 -19.172 1 96.94 425 ILE B O 1
ATOM 8961 N N . SER B 1 426 ? -2.639 -50.094 -20.297 1 95.5 426 SER B N 1
ATOM 8962 C CA . SER B 1 426 ? -3.854 -50.594 -19.656 1 95.5 426 SER B CA 1
ATOM 8963 C C . SER B 1 426 ? -4.543 -51.656 -20.516 1 95.5 426 SER B C 1
ATOM 8965 O O . SER B 1 426 ? -4.723 -51.469 -21.719 1 95.5 426 SER B O 1
ATOM 8967 N N . PRO B 1 427 ? -4.996 -52.75 -19.938 1 95.56 427 PRO B N 1
ATOM 8968 C CA . PRO B 1 427 ? -5.57 -53.844 -20.719 1 95.56 427 PRO B CA 1
ATOM 8969 C C . PRO B 1 427 ? -7.012 -53.562 -21.141 1 95.56 427 PRO B C 1
ATOM 8971 O O . PRO B 1 427 ? -7.523 -54.219 -22.062 1 95.56 427 PRO B O 1
ATOM 8974 N N . GLY B 1 428 ? -7.672 -52.625 -20.562 1 93.56 428 GLY B N 1
ATOM 8975 C CA . GLY B 1 428 ? -9.078 -52.406 -20.828 1 93.56 428 GLY B CA 1
ATOM 8976 C C . GLY B 1 428 ? -9.367 -52 -22.266 1 93.56 428 GLY B C 1
ATOM 8977 O O . GLY B 1 428 ? -8.602 -51.25 -22.859 1 93.56 428 GLY B O 1
ATOM 8978 N N . SER B 1 429 ? -10.484 -52.5 -22.781 1 93 429 SER B N 1
ATOM 8979 C CA . SER B 1 429 ? -10.867 -52.219 -24.172 1 93 429 SER B CA 1
ATOM 8980 C C . SER B 1 429 ? -11.125 -50.75 -24.406 1 93 429 SER B C 1
ATOM 8982 O O . SER B 1 429 ? -10.852 -50.219 -25.484 1 93 429 SER B O 1
ATOM 8984 N N . SER B 1 430 ? -11.57 -50.062 -23.375 1 91.38 430 SER B N 1
ATOM 8985 C CA . SER B 1 430 ? -11.859 -48.625 -23.5 1 91.38 430 SER B CA 1
ATOM 8986 C C . SER B 1 430 ? -10.57 -47.812 -23.609 1 91.38 430 SER B C 1
ATOM 8988 O O . SER B 1 430 ? -10.594 -46.688 -24.078 1 91.38 430 SER B O 1
ATOM 8990 N N . SER B 1 431 ? -9.508 -48.406 -23.172 1 91.88 431 SER B N 1
ATOM 8991 C CA . SER B 1 431 ? -8.227 -47.719 -23.188 1 91.88 431 SER B CA 1
ATOM 8992 C C . SER B 1 431 ? -7.355 -48.188 -24.344 1 91.88 431 SER B C 1
ATOM 8994 O O . SER B 1 431 ? -6.164 -47.875 -24.391 1 91.88 431 SER B O 1
ATOM 8996 N N . ALA B 1 432 ? -7.902 -48.906 -25.234 1 93.19 432 ALA B N 1
ATOM 8997 C CA . ALA B 1 432 ? -7.125 -49.5 -26.312 1 93.19 432 ALA B CA 1
ATOM 8998 C C . ALA B 1 432 ? -6.441 -48.438 -27.156 1 93.19 432 ALA B C 1
ATOM 9000 O O . ALA B 1 432 ? -5.289 -48.594 -27.562 1 93.19 432 ALA B O 1
ATOM 9001 N N . ASP B 1 433 ? -7.156 -47.406 -27.391 1 90.94 433 ASP B N 1
ATOM 9002 C CA . ASP B 1 433 ? -6.598 -46.312 -28.188 1 90.94 433 ASP B CA 1
ATOM 9003 C C . ASP B 1 433 ? -5.379 -45.688 -27.5 1 90.94 433 ASP B C 1
ATOM 9005 O O . ASP B 1 433 ? -4.355 -45.469 -28.141 1 90.94 433 ASP B O 1
ATOM 9009 N N . HIS B 1 434 ? -5.492 -45.469 -26.266 1 92.12 434 HIS B N 1
ATOM 9010 C CA . HIS B 1 434 ? -4.387 -44.906 -25.516 1 92.12 434 HIS B CA 1
ATOM 9011 C C . HIS B 1 434 ? -3.211 -45.875 -25.438 1 92.12 434 HIS B C 1
ATOM 9013 O O . HIS B 1 434 ? -2.053 -45.469 -25.547 1 92.12 434 HIS B O 1
ATOM 9019 N N . SER B 1 435 ? -3.535 -47.094 -25.203 1 95.06 435 SER B N 1
ATOM 9020 C CA . SER B 1 435 ? -2.484 -48.125 -25.188 1 95.06 435 SER B CA 1
ATOM 9021 C C . SER B 1 435 ? -1.762 -48.188 -26.516 1 95.06 435 SER B C 1
ATOM 9023 O O . SER B 1 435 ? -0.535 -48.312 -26.562 1 95.06 435 SER B O 1
ATOM 9025 N N . LEU B 1 436 ? -2.531 -48.094 -27.562 1 94.31 436 LEU B N 1
ATOM 9026 C CA . LEU B 1 436 ? -1.937 -48.094 -28.891 1 94.31 436 LEU B CA 1
ATOM 9027 C C . LEU B 1 436 ? -1.002 -46.906 -29.078 1 94.31 436 LEU B C 1
ATOM 9029 O O . LEU B 1 436 ? 0.099 -47.062 -29.625 1 94.31 436 LEU B O 1
ATOM 9033 N N . ASN B 1 437 ? -1.445 -45.844 -28.672 1 91.94 437 ASN B N 1
ATOM 9034 C CA . ASN B 1 437 ? -0.62 -44.656 -28.781 1 91.94 437 ASN B CA 1
ATOM 9035 C C . ASN B 1 437 ? 0.688 -44.781 -28 1 91.94 437 ASN B C 1
ATOM 9037 O O . ASN B 1 437 ? 1.751 -44.406 -28.5 1 91.94 437 ASN B O 1
ATOM 9041 N N . THR B 1 438 ? 0.568 -45.281 -26.828 1 94.69 438 THR B N 1
ATOM 9042 C CA . THR B 1 438 ? 1.748 -45.531 -26.016 1 94.69 438 THR B CA 1
ATOM 9043 C C . THR B 1 438 ? 2.711 -46.469 -26.719 1 94.69 438 THR B C 1
ATOM 9045 O O . THR B 1 438 ? 3.916 -46.219 -26.766 1 94.69 438 THR B O 1
ATOM 9048 N N . LEU B 1 439 ? 2.174 -47.531 -27.297 1 95.38 439 LEU B N 1
ATOM 9049 C CA . LEU B 1 439 ? 2.992 -48.531 -27.953 1 95.38 439 LEU B CA 1
ATOM 9050 C C . LEU B 1 439 ? 3.627 -47.969 -29.219 1 95.38 439 LEU B C 1
ATOM 9052 O O . LEU B 1 439 ? 4.785 -48.25 -29.531 1 95.38 439 LEU B O 1
ATOM 9056 N N . ARG B 1 440 ? 2.904 -47.219 -29.906 1 92.81 440 ARG B N 1
ATOM 9057 C CA . ARG B 1 440 ? 3.449 -46.594 -31.109 1 92.81 440 ARG B CA 1
ATOM 9058 C C . ARG B 1 440 ? 4.605 -45.656 -30.766 1 92.81 440 ARG B C 1
ATOM 9060 O O . ARG B 1 440 ? 5.613 -45.625 -31.469 1 92.81 440 ARG B O 1
ATOM 9067 N N . TYR B 1 441 ? 4.395 -44.906 -29.75 1 92 441 TYR B N 1
ATOM 9068 C CA . TYR B 1 441 ? 5.465 -44.062 -29.266 1 92 441 TYR B CA 1
ATOM 9069 C C . TYR B 1 441 ? 6.707 -44.875 -28.938 1 92 441 TYR B C 1
ATOM 9071 O O . TYR B 1 441 ? 7.812 -44.531 -29.375 1 92 441 TYR B O 1
ATOM 9079 N N . ALA B 1 442 ? 6.504 -45.844 -28.141 1 94.06 442 ALA B N 1
ATOM 9080 C CA . ALA B 1 442 ? 7.613 -46.719 -27.734 1 94.06 442 ALA B CA 1
ATOM 9081 C C . ALA B 1 442 ? 8.289 -47.344 -28.938 1 94.06 442 ALA B C 1
ATOM 9083 O O . ALA B 1 442 ? 9.516 -47.5 -28.969 1 94.06 442 ALA B O 1
ATOM 9084 N N . ASP B 1 443 ? 7.473 -47.719 -29.875 1 92.25 443 ASP B N 1
ATOM 9085 C CA . ASP B 1 443 ? 7.969 -48.375 -31.078 1 92.25 443 ASP B CA 1
ATOM 9086 C C . ASP B 1 443 ? 8.867 -47.469 -31.891 1 92.25 443 ASP B C 1
ATOM 9088 O O . ASP B 1 443 ? 9.828 -47.906 -32.531 1 92.25 443 ASP B O 1
ATOM 9092 N N . ARG B 1 444 ? 8.609 -46.25 -31.844 1 88.56 444 ARG B N 1
ATOM 9093 C CA . ARG B 1 444 ? 9.32 -45.281 -32.656 1 88.56 444 ARG B CA 1
ATOM 9094 C C . ARG B 1 444 ? 10.625 -44.844 -32 1 88.56 444 ARG B C 1
ATOM 9096 O O . ARG B 1 444 ? 11.438 -44.156 -32.594 1 88.56 444 ARG B O 1
ATOM 9103 N N . LEU B 1 445 ? 10.766 -45.25 -30.797 1 90.12 445 LEU B N 1
ATOM 9104 C CA . LEU B 1 445 ? 11.992 -44.875 -30.109 1 90.12 445 LEU B CA 1
ATOM 9105 C C . LEU B 1 445 ? 13.195 -45.594 -30.703 1 90.12 445 LEU B C 1
ATOM 9107 O O . LEU B 1 445 ? 14.312 -45.062 -30.672 1 90.12 445 LEU B O 1
ATOM 9111 N N . LYS B 1 446 ? 13 -46.812 -31.109 1 78.38 446 LYS B N 1
ATOM 9112 C CA . LYS B 1 446 ? 14.117 -47.594 -31.625 1 78.38 446 LYS B CA 1
ATOM 9113 C C . LYS B 1 446 ? 14.211 -47.469 -33.156 1 78.38 446 LYS B C 1
ATOM 9115 O O . LYS B 1 446 ? 13.195 -47.438 -33.844 1 78.38 446 LYS B O 1
ATOM 9120 N N . ASP B 1 447 ? 15.406 -47.281 -33.594 1 65.12 447 ASP B N 1
ATOM 9121 C CA . ASP B 1 447 ? 15.664 -47.25 -35.031 1 65.12 447 ASP B CA 1
ATOM 9122 C C . ASP B 1 447 ? 15.508 -48.625 -35.656 1 65.12 447 ASP B C 1
ATOM 9124 O O . ASP B 1 447 ? 16.141 -49.594 -35.188 1 65.12 447 ASP B O 1
ATOM 9128 N N . LYS B 1 448 ? 14.32 -49.031 -36.312 1 60.81 448 LYS B N 1
ATOM 9129 C CA . LYS B 1 448 ? 13.914 -50.312 -36.875 1 60.81 448 LYS B CA 1
ATOM 9130 C C . LYS B 1 448 ? 15.008 -50.906 -37.75 1 60.81 448 LYS B C 1
ATOM 9132 O O . LYS B 1 448 ? 14.883 -52.062 -38.219 1 60.81 448 LYS B O 1
ATOM 9137 N N . SER B 1 449 ? 15.945 -50.219 -38.125 1 50.12 449 SER B N 1
ATOM 9138 C CA . SER B 1 449 ? 16.875 -50.875 -39.062 1 50.12 449 SER B CA 1
ATOM 9139 C C . SER B 1 449 ? 17.516 -52.094 -38.438 1 50.12 449 SER B C 1
ATOM 9141 O O . SER B 1 449 ? 17.875 -53.031 -39.125 1 50.12 449 SER B O 1
ATOM 9143 N N . ASN B 1 450 ? 17.656 -52.25 -37.094 1 47.47 450 ASN B N 1
ATOM 9144 C CA . ASN B 1 450 ? 18.469 -53.312 -36.531 1 47.47 450 ASN B CA 1
ATOM 9145 C C . ASN B 1 450 ? 17.609 -54.469 -36 1 47.47 450 ASN B C 1
ATOM 9147 O O . ASN B 1 450 ? 18.125 -55.375 -35.344 1 47.47 450 ASN B O 1
ATOM 9151 N N . GLN B 1 451 ? 16.297 -54.375 -35.969 1 50.94 451 GLN B N 1
ATOM 9152 C CA . GLN B 1 451 ? 15.57 -55.375 -35.188 1 50.94 451 GLN B CA 1
ATOM 9153 C C . GLN B 1 451 ? 15.148 -56.531 -36.062 1 50.94 451 GLN B C 1
ATOM 9155 O O . GLN B 1 451 ? 14.562 -56.344 -37.156 1 50.94 451 GLN B O 1
ATOM 9160 N N . ALA B 1 452 ? 15.734 -57.812 -35.812 1 49.56 452 ALA B N 1
ATOM 9161 C CA . ALA B 1 452 ? 15.344 -59.094 -36.406 1 49.56 452 ALA B CA 1
ATOM 9162 C C . ALA B 1 452 ? 13.898 -59.406 -36.062 1 49.56 452 ALA B C 1
ATOM 9164 O O . ALA B 1 452 ? 13.516 -59.469 -34.906 1 49.56 452 ALA B O 1
ATOM 9165 N N . LYS B 1 453 ? 12.977 -59.219 -37 1 51.72 453 LYS B N 1
ATOM 9166 C CA . LYS B 1 453 ? 11.562 -59.562 -36.875 1 51.72 453 LYS B CA 1
ATOM 9167 C C . LYS B 1 453 ? 11.375 -61.031 -36.562 1 51.72 453 LYS B C 1
ATOM 9169 O O . LYS B 1 453 ? 11.922 -61.906 -37.25 1 51.72 453 LYS B O 1
ATOM 9174 N N . VAL B 1 454 ? 11.016 -61.406 -35.281 1 50.97 454 VAL B N 1
ATOM 9175 C CA . VAL B 1 454 ? 10.711 -62.781 -34.906 1 50.97 454 VAL B CA 1
ATOM 9176 C C . VAL B 1 454 ? 9.453 -63.25 -35.656 1 50.97 454 VAL B C 1
ATOM 9178 O O . VAL B 1 454 ? 8.461 -62.531 -35.719 1 50.97 454 VAL B O 1
ATOM 9181 N N . GLN B 1 455 ? 9.594 -64.062 -36.625 1 45.91 455 GLN B N 1
ATOM 9182 C CA . GLN B 1 455 ? 8.477 -64.688 -37.312 1 45.91 455 GLN B CA 1
ATOM 9183 C C . GLN B 1 455 ? 7.551 -65.438 -36.344 1 45.91 455 GLN B C 1
ATOM 9185 O O . GLN B 1 455 ? 7.996 -66.25 -35.562 1 45.91 455 GLN B O 1
ATOM 9190 N N . LEU B 1 456 ? 6.414 -64.875 -36.031 1 46.5 456 LEU B N 1
ATOM 9191 C CA . LEU B 1 456 ? 5.359 -65.375 -35.188 1 46.5 456 LEU B CA 1
ATOM 9192 C C . LEU B 1 456 ? 4.781 -66.688 -35.781 1 46.5 456 LEU B C 1
ATOM 9194 O O . LEU B 1 456 ? 4.371 -66.688 -36.938 1 46.5 456 LEU B O 1
ATOM 9198 N N . GLU B 1 457 ? 5.262 -67.875 -35.438 1 40.94 457 GLU B N 1
ATOM 9199 C CA . GLU B 1 457 ? 4.469 -69 -35.812 1 40.94 457 GLU B CA 1
ATOM 9200 C C . GLU B 1 457 ? 3.127 -69 -35.062 1 40.94 457 GLU B C 1
ATOM 9202 O O . GLU B 1 457 ? 3.072 -68.812 -33.875 1 40.94 457 GLU B O 1
ATOM 9207 N N . GLU B 1 458 ? 2.068 -68.75 -35.688 1 39.69 458 GLU B N 1
ATOM 9208 C CA . GLU B 1 458 ? 0.683 -68.812 -35.219 1 39.69 458 GLU B CA 1
ATOM 9209 C C . GLU B 1 458 ? 0.344 -70.125 -34.562 1 39.69 458 GLU B C 1
ATOM 9211 O O . GLU B 1 458 ? 0.368 -71.188 -35.219 1 39.69 458 GLU B O 1
ATOM 9216 N N . ARG B 1 459 ? 0.905 -70.625 -33.438 1 39.28 459 ARG B N 1
ATOM 9217 C CA . ARG B 1 459 ? 0.381 -71.938 -32.969 1 39.28 459 ARG B CA 1
ATOM 9218 C C . ARG B 1 459 ? -0.964 -71.75 -32.281 1 39.28 459 ARG B C 1
ATOM 9220 O O . ARG B 1 459 ? -1.187 -70.75 -31.594 1 39.28 459 ARG B O 1
ATOM 9227 N N . GLU B 1 460 ? -2.025 -72.438 -32.656 1 36.62 460 GLU B N 1
ATOM 9228 C CA . GLU B 1 460 ? -3.385 -72.562 -32.125 1 36.62 460 GLU B CA 1
ATOM 9229 C C . GLU B 1 460 ? -3.385 -72.938 -30.656 1 36.62 460 GLU B C 1
ATOM 9231 O O . GLU B 1 460 ? -2.74 -73.938 -30.25 1 36.62 460 GLU B O 1
ATOM 9236 N N . VAL B 1 461 ? -3.496 -72.125 -29.672 1 36.38 461 VAL B N 1
ATOM 9237 C CA . VAL B 1 461 ? -3.615 -72.375 -28.234 1 36.38 461 VAL B CA 1
ATOM 9238 C C . VAL B 1 461 ? -4.777 -73.312 -27.984 1 36.38 461 VAL B C 1
ATOM 9240 O O . VAL B 1 461 ? -5.898 -73.125 -28.438 1 36.38 461 VAL B O 1
ATOM 9243 N N . THR B 1 462 ? -4.488 -74.625 -27.688 1 34.94 462 THR B N 1
ATOM 9244 C CA . THR B 1 462 ? -5.516 -75.562 -27.359 1 34.94 462 THR B CA 1
ATOM 9245 C C . THR B 1 462 ? -6.277 -75.188 -26.109 1 34.94 462 THR B C 1
ATOM 9247 O O . THR B 1 462 ? -5.777 -74.375 -25.297 1 34.94 462 THR B O 1
ATOM 9250 N N . ASN B 1 463 ? -7.598 -75.5 -25.922 1 34.5 463 ASN B N 1
ATOM 9251 C CA . ASN B 1 463 ? -8.602 -75.25 -24.891 1 34.5 463 ASN B CA 1
ATOM 9252 C C . ASN B 1 463 ? -8.047 -75.562 -23.5 1 34.5 463 ASN B C 1
ATOM 9254 O O . ASN B 1 463 ? -8.539 -75.062 -22.5 1 34.5 463 ASN B O 1
ATOM 9258 N N . GLU B 1 464 ? -7.18 -76.562 -23.328 1 36.66 464 GLU B N 1
ATOM 9259 C CA . GLU B 1 464 ? -6.816 -77.125 -22.016 1 36.66 464 GLU B CA 1
ATOM 9260 C C . GLU B 1 464 ? -5.992 -76.062 -21.219 1 36.66 464 GLU B C 1
ATOM 9262 O O . GLU B 1 464 ? -6.133 -76 -20 1 36.66 464 GLU B O 1
ATOM 9267 N N . GLU B 1 465 ? -5.227 -75.375 -21.922 1 36.41 465 GLU B N 1
ATOM 9268 C CA . GLU B 1 465 ? -4.32 -74.438 -21.203 1 36.41 465 GLU B CA 1
ATOM 9269 C C . GLU B 1 465 ? -5.055 -73.25 -20.703 1 36.41 465 GLU B C 1
ATOM 9271 O O . GLU B 1 465 ? -4.609 -72.562 -19.75 1 36.41 465 GLU B O 1
ATOM 9276 N N . LEU B 1 466 ? -6.121 -72.875 -21.312 1 34.81 466 LEU B N 1
ATOM 9277 C CA . LEU B 1 466 ? -6.988 -71.812 -20.828 1 34.81 466 LEU B CA 1
ATOM 9278 C C . LEU B 1 466 ? -7.645 -72.188 -19.516 1 34.81 466 LEU B C 1
ATOM 9280 O O . LEU B 1 466 ? -7.84 -71.375 -18.625 1 34.81 466 LEU B O 1
ATOM 9284 N N . LEU B 1 467 ? -8.047 -73.5 -19.344 1 35.88 467 LEU B N 1
ATOM 9285 C CA . LEU B 1 467 ? -8.695 -74 -18.141 1 35.88 467 LEU B CA 1
ATOM 9286 C C . LEU B 1 467 ? -7.742 -74 -16.953 1 35.88 467 LEU B C 1
ATOM 9288 O O . LEU B 1 467 ? -8.164 -73.75 -15.82 1 35.88 467 LEU B O 1
ATOM 9292 N N . TYR B 1 468 ? -6.414 -74.25 -17.203 1 34.59 468 TYR B N 1
ATOM 9293 C CA . TYR B 1 468 ? -5.512 -74.25 -16.047 1 34.59 468 TYR B CA 1
ATOM 9294 C C . TYR B 1 468 ? -5.391 -72.875 -15.445 1 34.59 468 TYR B C 1
ATOM 9296 O O . TYR B 1 468 ? -5.312 -72.75 -14.227 1 34.59 468 TYR B O 1
ATOM 9304 N N . ARG B 1 469 ? -5.5 -71.875 -16.25 1 35.88 469 ARG B N 1
ATOM 9305 C CA . ARG B 1 469 ? -5.355 -70.5 -15.68 1 35.88 469 ARG B CA 1
ATOM 9306 C C . ARG B 1 469 ? -6.562 -70.125 -14.82 1 35.88 469 ARG B C 1
ATOM 9308 O O . ARG B 1 469 ? -6.445 -69.375 -13.883 1 35.88 469 ARG B O 1
ATOM 9315 N N . GLN B 1 470 ? -7.727 -70.75 -15.117 1 32.5 470 GLN B N 1
ATOM 9316 C CA . GLN B 1 470 ? -8.891 -70.5 -14.273 1 32.5 470 GLN B CA 1
ATOM 9317 C C . GLN B 1 470 ? -8.758 -71.188 -12.93 1 32.5 470 GLN B C 1
ATOM 9319 O O . GLN B 1 470 ? -9.219 -70.688 -11.906 1 32.5 470 GLN B O 1
ATOM 9324 N N . GLN B 1 471 ? -8.312 -72.5 -12.898 1 33.12 471 GLN B N 1
ATOM 9325 C CA 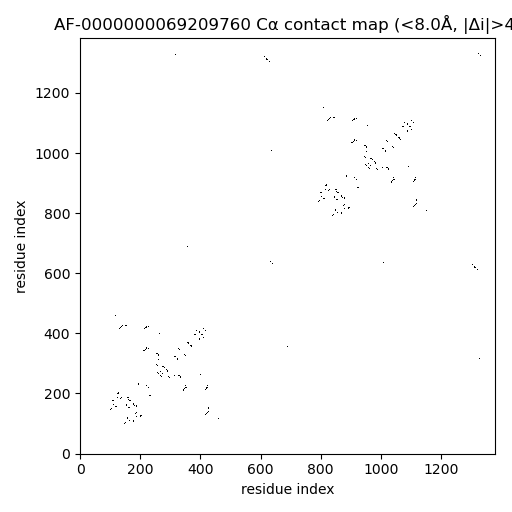. GLN B 1 471 ? -8.25 -73.312 -11.656 1 33.12 471 GLN B CA 1
ATOM 9326 C C . GLN B 1 471 ? -7.195 -72.75 -10.711 1 33.12 471 GLN B C 1
ATOM 9328 O O . GLN B 1 471 ? -7.344 -72.812 -9.492 1 33.12 471 GLN B O 1
ATOM 9333 N N . GLN B 1 472 ? -5.992 -72.312 -11.273 1 32.88 472 GLN B N 1
ATOM 9334 C CA . GLN B 1 472 ? -5.035 -71.812 -10.273 1 32.88 472 GLN B CA 1
ATOM 9335 C C . GLN B 1 472 ? -5.527 -70.562 -9.594 1 32.88 472 GLN B C 1
ATOM 9337 O O . GLN B 1 472 ? -4.926 -70.062 -8.625 1 32.88 472 GLN B O 1
ATOM 9342 N N . GLY B 1 473 ? -6.508 -69.812 -10.203 1 30.97 473 GLY B N 1
ATOM 9343 C CA . GLY B 1 473 ? -7.027 -68.75 -9.352 1 30.97 473 GLY B CA 1
ATOM 9344 C C . GLY B 1 473 ? -7.863 -69.25 -8.195 1 30.97 473 GLY B C 1
ATOM 9345 O O . GLY B 1 473 ? -8.211 -68.5 -7.289 1 30.97 473 GLY B O 1
ATOM 9346 N N . GLN B 1 474 ? -8.57 -70.438 -8.43 1 29 474 GLN B N 1
ATOM 9347 C CA . GLN B 1 474 ? -9.516 -70.875 -7.402 1 29 474 GLN B CA 1
ATOM 9348 C C . GLN B 1 474 ? -8.781 -71.5 -6.207 1 29 474 GLN B C 1
ATOM 9350 O O . GLN B 1 474 ? -9.32 -71.5 -5.102 1 29 474 GLN B O 1
ATOM 9355 N N . ASP B 1 475 ? -7.758 -72.438 -6.445 1 29.81 475 ASP B N 1
ATOM 9356 C CA . ASP B 1 475 ? -7.312 -73.188 -5.305 1 29.81 475 ASP B CA 1
ATOM 9357 C C . ASP B 1 475 ? -6.723 -72.312 -4.211 1 29.81 475 ASP B C 1
ATOM 9359 O O . ASP B 1 475 ? -6.324 -72.812 -3.152 1 29.81 475 ASP B O 1
ATOM 9363 N N . ARG B 1 476 ? -6.152 -71.125 -4.516 1 28.47 476 ARG B N 1
ATOM 9364 C CA . ARG B 1 476 ? -5.633 -70.562 -3.283 1 28.47 476 ARG B CA 1
ATOM 9365 C C . ARG B 1 476 ? -6.77 -70.188 -2.34 1 28.47 476 ARG B C 1
ATOM 9367 O O . ARG B 1 476 ? -6.531 -69.562 -1.286 1 28.47 476 ARG B O 1
ATOM 9374 N N . GLN B 1 477 ? -8.047 -70.312 -2.764 1 24.91 477 GLN B N 1
ATOM 9375 C CA . GLN B 1 477 ? -8.961 -69.938 -1.71 1 24.91 477 GLN B CA 1
ATOM 9376 C C . GLN B 1 477 ? -9.125 -71 -0.649 1 24.91 477 GLN B C 1
ATOM 9378 O O . GLN B 1 477 ? -9.562 -70.75 0.467 1 24.91 477 GLN B O 1
ATOM 9383 N N . SER B 1 478 ? -9.188 -72.25 -1.027 1 26.3 478 SER B N 1
ATOM 9384 C CA . SER B 1 478 ? -9.875 -73.25 -0.172 1 26.3 478 SER B CA 1
ATOM 9385 C C . SER B 1 478 ? -9.07 -73.562 1.092 1 26.3 478 SER B C 1
ATOM 9387 O O . SER B 1 478 ? -9.625 -74 2.096 1 26.3 478 SER B O 1
ATOM 9389 N N . ASP B 1 479 ? -7.797 -73.875 1.006 1 23.61 479 ASP B N 1
ATOM 9390 C CA . ASP B 1 479 ? -7.324 -74.625 2.16 1 23.61 479 ASP B CA 1
ATOM 9391 C C . ASP B 1 479 ? -7.48 -73.875 3.447 1 23.61 479 ASP B C 1
ATOM 9393 O O . ASP B 1 479 ? -6.934 -74.25 4.488 1 23.61 479 ASP B O 1
ATOM 9397 N N . LYS B 1 480 ? -7.684 -72.562 3.416 1 24.19 480 LYS B N 1
ATOM 9398 C CA . LYS B 1 480 ? -7.73 -72.125 4.801 1 24.19 480 LYS B CA 1
ATOM 9399 C C . LYS B 1 480 ? -9.008 -72.562 5.492 1 24.19 480 LYS B C 1
ATOM 9401 O O . LYS B 1 480 ? -9.367 -72.062 6.559 1 24.19 480 LYS B O 1
ATOM 9406 N N . ASN B 1 481 ? -9.828 -73.438 4.891 1 22.69 481 ASN B N 1
ATOM 9407 C CA . ASN B 1 481 ? -11.039 -73.562 5.703 1 22.69 481 ASN B CA 1
ATOM 9408 C C . ASN B 1 481 ? -10.727 -74.125 7.098 1 22.69 481 ASN B C 1
ATOM 9410 O O . ASN B 1 481 ? -11.625 -74.25 7.926 1 22.69 481 ASN B O 1
ATOM 9414 N N . LEU B 1 482 ? -9.938 -75.25 7.031 1 22.31 482 LEU B N 1
ATOM 9415 C CA . LEU B 1 482 ? -10.32 -76.25 8 1 22.31 482 LEU B CA 1
ATOM 9416 C C . LEU B 1 482 ? -10.273 -75.688 9.422 1 22.31 482 LEU B C 1
ATOM 9418 O O . LEU B 1 482 ? -11.125 -76 10.25 1 22.31 482 LEU B O 1
ATOM 9422 N N . ASP B 1 483 ? -9.016 -75.562 9.992 1 20.89 483 ASP B N 1
ATOM 9423 C CA . ASP B 1 483 ? -8.859 -75.688 11.438 1 20.89 483 ASP B CA 1
ATOM 9424 C C . ASP B 1 483 ? -9.516 -74.5 12.18 1 20.89 483 ASP B C 1
ATOM 9426 O O . ASP B 1 483 ? -8.875 -73.5 12.43 1 20.89 483 ASP B O 1
ATOM 9430 N N . ASN B 1 484 ? -10.648 -74.062 11.68 1 21.36 484 ASN B N 1
ATOM 9431 C CA . ASN B 1 484 ? -11.273 -72.938 12.406 1 21.36 484 ASN B CA 1
ATOM 9432 C C . ASN B 1 484 ? -11.586 -73.375 13.852 1 21.36 484 ASN B C 1
ATOM 9434 O O . ASN B 1 484 ? -12.492 -72.75 14.461 1 21.36 484 ASN B O 1
ATOM 9438 N N . ASN B 1 485 ? -11.281 -74.75 14.172 1 19.47 485 ASN B N 1
ATOM 9439 C CA . ASN B 1 485 ? -11.984 -74.938 15.438 1 19.47 485 ASN B CA 1
ATOM 9440 C C . ASN B 1 485 ? -11.766 -73.812 16.406 1 19.47 485 ASN B C 1
ATOM 9442 O O . ASN B 1 485 ? -12.727 -73.25 16.953 1 19.47 485 ASN B O 1
ATOM 9446 N N . ASN B 1 486 ? -10.797 -74.125 17.297 1 18.36 486 ASN B N 1
ATOM 9447 C CA . ASN B 1 486 ? -11.016 -73.938 18.719 1 18.36 486 ASN B CA 1
ATOM 9448 C C . ASN B 1 486 ? -11.023 -72.438 19.094 1 18.36 486 ASN B C 1
ATOM 9450 O O . ASN B 1 486 ? -11.93 -72 19.766 1 18.36 486 ASN B O 1
ATOM 9454 N N . LYS B 1 487 ? -9.812 -71.938 19.078 1 18.55 487 LYS B N 1
ATOM 9455 C CA . LYS B 1 487 ? -9.453 -71.25 20.328 1 18.55 487 LYS B CA 1
ATOM 9456 C C . LYS B 1 487 ? -10.141 -69.938 20.453 1 18.55 487 LYS B C 1
ATOM 9458 O O . LYS B 1 487 ? -10.312 -69.188 19.453 1 18.55 487 LYS B O 1
ATOM 9463 N N . GLN B 1 488 ? -10.945 -69.625 21.453 1 18.97 488 GLN B N 1
ATOM 9464 C CA . GLN B 1 488 ? -11.695 -68.625 22.172 1 18.97 488 GLN B CA 1
ATOM 9465 C C . GLN B 1 488 ? -10.891 -67.312 22.281 1 18.97 488 GLN B C 1
ATOM 9467 O O . GLN B 1 488 ? -11.422 -66.25 22.703 1 18.97 488 GLN B O 1
ATOM 9472 N N . LEU B 1 489 ? -9.547 -67.5 22.078 1 19.45 489 LEU B N 1
ATOM 9473 C CA . LEU B 1 489 ? -8.953 -66.625 23.078 1 19.45 489 LEU B CA 1
ATOM 9474 C C . LEU B 1 489 ? -9.391 -65.188 22.844 1 19.45 489 LEU B C 1
ATOM 9476 O O . LEU B 1 489 ? -9.625 -64.75 21.703 1 19.45 489 LEU B O 1
ATOM 9480 N N . ASP B 1 490 ? -9.602 -64.5 23.906 1 19.31 490 ASP B N 1
ATOM 9481 C CA . ASP B 1 490 ? -10.023 -63.281 24.547 1 19.31 490 ASP B CA 1
ATOM 9482 C C . ASP B 1 490 ? -9.242 -62.062 24.016 1 19.31 490 ASP B C 1
ATOM 9484 O O . ASP B 1 490 ? -8.008 -62.062 24.062 1 19.31 490 ASP B O 1
ATOM 9488 N N . LYS B 1 491 ? -9.75 -61.562 23 1 19.12 491 LYS B N 1
ATOM 9489 C CA . LYS B 1 491 ? -9.227 -60.5 22.156 1 19.12 491 LYS B CA 1
ATOM 9490 C C . LYS B 1 491 ? -8.852 -59.281 23 1 19.12 491 LYS B C 1
ATOM 9492 O O . LYS B 1 491 ? -8.664 -58.188 22.453 1 19.12 491 LYS B O 1
ATOM 9497 N N . GLN B 1 492 ? -8.492 -59.5 24.25 1 18.97 492 GLN B N 1
ATOM 9498 C CA . GLN B 1 492 ? -8.578 -58.25 25.016 1 18.97 492 GLN B CA 1
ATOM 9499 C C . GLN B 1 492 ? -7.527 -57.25 24.547 1 18.97 492 GLN B C 1
ATOM 9501 O O . GLN B 1 492 ? -6.328 -57.469 24.719 1 18.97 492 GLN B O 1
ATOM 9506 N N . ASN B 1 493 ? -7.41 -56.875 23.484 1 18.12 493 ASN B N 1
ATOM 9507 C CA . ASN B 1 493 ? -6.246 -56.094 23.109 1 18.12 493 ASN B CA 1
ATOM 9508 C C . ASN B 1 493 ? -6.121 -54.844 23.969 1 18.12 493 ASN B C 1
ATOM 9510 O O . ASN B 1 493 ? -7.016 -54 23.984 1 18.12 493 ASN B O 1
ATOM 9514 N N . PRO B 1 494 ? -5.582 -54.844 25.031 1 19.7 494 PRO B N 1
ATOM 9515 C CA . PRO B 1 494 ? -5.527 -53.719 25.953 1 19.7 494 PRO B CA 1
ATOM 9516 C C . PRO B 1 494 ? -5.023 -52.438 25.281 1 19.7 494 PRO B C 1
ATOM 9518 O O . PRO B 1 494 ? -4.422 -52.5 24.203 1 19.7 494 PRO B O 1
ATOM 9521 N N . PRO B 1 495 ? -5.344 -51.281 25.875 1 21.27 495 PRO B N 1
ATOM 9522 C CA . PRO B 1 495 ? -5.305 -49.812 25.656 1 21.27 495 PRO B CA 1
ATOM 9523 C C . PRO B 1 495 ? -3.883 -49.281 25.531 1 21.27 495 PRO B C 1
ATOM 9525 O O . PRO B 1 495 ? -2.994 -49.688 26.281 1 21.27 495 PRO B O 1
ATOM 9528 N N . LEU B 1 496 ? -3.398 -49.125 24.5 1 18.58 496 LEU B N 1
ATOM 9529 C CA . LEU B 1 496 ? -1.973 -48.906 24.266 1 18.58 496 LEU B CA 1
ATOM 9530 C C . LEU B 1 496 ? -1.471 -47.688 25.016 1 18.58 496 LEU B C 1
ATOM 9532 O O . LEU B 1 496 ? -1.8 -46.562 24.656 1 18.58 496 LEU B O 1
ATOM 9536 N N . GLN B 1 497 ? -1.504 -47.75 26.172 1 18.75 497 GLN B N 1
ATOM 9537 C CA . GLN B 1 497 ? -1.05 -46.562 26.922 1 18.75 497 GLN B CA 1
ATOM 9538 C C . GLN B 1 497 ? 0.38 -46.188 26.547 1 18.75 497 GLN B C 1
ATOM 9540 O O . GLN B 1 497 ? 1.267 -47.062 26.516 1 18.75 497 GLN B O 1
ATOM 9545 N N . LEU B 1 498 ? 0.51 -45.406 25.672 1 17.08 498 LEU B N 1
ATOM 9546 C CA . LEU B 1 498 ? 1.854 -44.969 25.281 1 17.08 498 LEU B CA 1
ATOM 9547 C C . LEU B 1 498 ? 2.693 -44.656 26.516 1 17.08 498 LEU B C 1
ATOM 9549 O O . LEU B 1 498 ? 2.232 -43.938 27.406 1 17.08 498 LEU B O 1
ATOM 9553 N N . PRO B 1 499 ? 3.635 -45.281 26.906 1 16.53 499 PRO B N 1
ATOM 9554 C CA . PRO B 1 499 ? 4.363 -45.156 28.172 1 16.53 499 PRO B CA 1
ATOM 9555 C C . PRO B 1 499 ? 4.945 -43.75 28.359 1 16.53 499 PRO B C 1
ATOM 9557 O O . PRO B 1 499 ? 5.121 -43 27.391 1 16.53 499 PRO B O 1
ATOM 9560 N N . LYS B 1 500 ? 4.824 -43.219 29.578 1 17.98 500 LYS B N 1
ATOM 9561 C CA . LYS B 1 500 ? 5.488 -42.094 30.281 1 17.98 500 LYS B CA 1
ATOM 9562 C C . LYS B 1 500 ? 7.004 -42.188 30.125 1 17.98 500 LYS B C 1
ATOM 9564 O O . LYS B 1 500 ? 7.598 -43.25 30.328 1 17.98 500 LYS B O 1
ATOM 9569 N N . ILE B 1 501 ? 7.504 -41.5 29.203 1 15.99 501 ILE B N 1
ATOM 9570 C CA . ILE B 1 501 ? 8.953 -41.438 29.062 1 15.99 501 ILE B CA 1
ATOM 9571 C C . ILE B 1 501 ? 9.594 -41.219 30.438 1 15.99 501 ILE B C 1
ATOM 9573 O O . ILE B 1 501 ? 9.398 -40.156 31.047 1 15.99 501 ILE B O 1
ATOM 9577 N N . ASN B 1 502 ? 9.797 -42.094 31.266 1 15.44 502 ASN B N 1
ATOM 9578 C CA . ASN B 1 502 ? 10.383 -41.938 32.594 1 15.44 502 ASN B CA 1
ATOM 9579 C C . ASN B 1 502 ? 11.867 -41.594 32.5 1 15.44 502 ASN B C 1
ATOM 9581 O O . ASN B 1 502 ? 12.5 -41.344 33.531 1 15.44 502 ASN B O 1
ATOM 9585 N N . ASP B 1 503 ? 12.625 -41.375 31.625 1 15.31 503 ASP B N 1
ATOM 9586 C CA . ASP B 1 503 ? 13.891 -41.938 32.094 1 15.31 503 ASP B CA 1
ATOM 9587 C C . ASP B 1 503 ? 14.484 -41.094 33.219 1 15.31 503 ASP B C 1
ATOM 9589 O O . ASP B 1 503 ? 14.398 -39.875 33.188 1 15.31 503 ASP B O 1
ATOM 9593 N N . PRO B 1 504 ? 15.062 -41.688 34.219 1 15.93 504 PRO B N 1
ATOM 9594 C CA . PRO B 1 504 ? 15.695 -41.469 35.5 1 15.93 504 PRO B CA 1
ATOM 9595 C C . PRO B 1 504 ? 17.094 -40.844 35.375 1 15.93 504 PRO B C 1
ATOM 9597 O O . PRO B 1 504 ? 17.797 -40.719 36.375 1 15.93 504 PRO B O 1
ATOM 9600 N N . ARG B 1 505 ? 17.672 -40.344 34.531 1 15.45 505 ARG B N 1
ATOM 9601 C CA . ARG B 1 505 ? 19.109 -40.531 34.688 1 15.45 505 ARG B CA 1
ATOM 9602 C C . ARG B 1 505 ? 19.609 -39.875 35.969 1 15.45 505 ARG B C 1
ATOM 9604 O O . ARG B 1 505 ? 19.125 -38.812 36.375 1 15.45 505 ARG B O 1
ATOM 9611 N N . ASN B 1 506 ? 20.656 -40.438 36.781 1 14.76 506 ASN B N 1
ATOM 9612 C CA . ASN B 1 506 ? 21.469 -40.594 37.969 1 14.76 506 ASN B CA 1
ATOM 9613 C C . ASN B 1 506 ? 22.516 -39.469 38.062 1 14.76 506 ASN B C 1
ATOM 9615 O O . ASN B 1 506 ? 22.625 -38.812 39.125 1 14.76 506 ASN B O 1
ATOM 9619 N N . GLN B 1 507 ? 23.812 -39.562 37.531 1 14.59 507 GLN B N 1
ATOM 9620 C CA . GLN B 1 507 ? 24.938 -39.719 38.438 1 14.59 507 GLN B CA 1
ATOM 9621 C C . GLN B 1 507 ? 25.531 -38.375 38.875 1 14.59 507 GLN B C 1
ATOM 9623 O O . GLN B 1 507 ? 25.25 -37.375 38.25 1 14.59 507 GLN B O 1
ATOM 9628 N N . ASN B 1 508 ? 27.031 -38.281 39.031 1 14.62 508 ASN B N 1
ATOM 9629 C CA . ASN B 1 508 ? 27.984 -38.062 40.125 1 14.62 508 ASN B CA 1
ATOM 9630 C C . ASN B 1 508 ? 28.594 -36.688 40.094 1 14.62 508 ASN B C 1
ATOM 9632 O O . ASN B 1 508 ? 28.609 -35.969 41.094 1 14.62 508 ASN B O 1
ATOM 9636 N N . ASN B 1 509 ? 29.672 -36.312 39.188 1 14.84 509 ASN B N 1
ATOM 9637 C CA . ASN B 1 509 ? 31 -36.125 39.781 1 14.84 509 ASN B CA 1
ATOM 9638 C C . ASN B 1 509 ? 31.25 -34.688 40.188 1 14.84 509 ASN B C 1
ATOM 9640 O O . ASN B 1 509 ? 30.594 -33.781 39.688 1 14.84 509 ASN B O 1
ATOM 9644 N N . GLN B 1 510 ? 32.5 -34.281 40.844 1 14.89 510 GLN B N 1
ATOM 9645 C CA . GLN B 1 510 ? 33.156 -33.594 41.969 1 14.89 510 GLN B CA 1
ATOM 9646 C C . GLN B 1 510 ? 33.656 -32.219 41.562 1 14.89 510 GLN B C 1
ATOM 9648 O O . GLN B 1 510 ? 33.344 -31.219 42.219 1 14.89 510 GLN B O 1
ATOM 9653 N N . ASN B 1 511 ? 35.031 -31.938 41.094 1 14.42 511 ASN B N 1
ATOM 9654 C CA . ASN B 1 511 ? 36.031 -31.375 41.969 1 14.42 511 ASN B CA 1
ATOM 9655 C C . ASN B 1 511 ? 36.312 -29.906 41.656 1 14.42 511 ASN B C 1
ATOM 9657 O O . ASN B 1 511 ? 36.312 -29.047 42.562 1 14.42 511 ASN B O 1
ATOM 9661 N N . ALA B 1 512 ? 37.219 -29.422 40.531 1 15.14 512 ALA B N 1
ATOM 9662 C CA . ALA B 1 512 ? 38.5 -28.812 40.812 1 15.14 512 ALA B CA 1
ATOM 9663 C C . ALA B 1 512 ? 38.375 -27.297 40.875 1 15.14 512 ALA B C 1
ATOM 9665 O O . ALA B 1 512 ? 37.625 -26.688 40.125 1 15.14 512 ALA B O 1
ATOM 9666 N N . ALA B 1 513 ? 39.219 -26.453 41.688 1 16.02 513 ALA B N 1
ATOM 9667 C CA . ALA B 1 513 ? 39.438 -25.281 42.531 1 16.02 513 ALA B CA 1
ATOM 9668 C C . ALA B 1 513 ? 39.875 -24.078 41.688 1 16.02 513 ALA B C 1
ATOM 9670 O O . ALA B 1 513 ? 39.281 -23 41.781 1 16.02 513 ALA B O 1
ATOM 9671 N N . ASN B 1 514 ? 41.281 -23.781 41.125 1 14.95 514 ASN B N 1
ATOM 9672 C CA . ASN B 1 514 ? 42.281 -22.906 41.75 1 14.95 514 ASN B CA 1
ATOM 9673 C C . ASN B 1 514 ? 42.594 -21.703 40.875 1 14.95 514 ASN B C 1
ATOM 9675 O O . ASN B 1 514 ? 43.656 -21.078 41.031 1 14.95 514 ASN B O 1
ATOM 9679 N N . LEU B 1 515 ? 41.812 -21.062 40.062 1 15.64 515 LEU B N 1
ATOM 9680 C CA . LEU B 1 515 ? 42.406 -20.281 38.969 1 15.64 515 LEU B CA 1
ATOM 9681 C C . LEU B 1 515 ? 43.094 -19.047 39.531 1 15.64 515 LEU B C 1
ATOM 9683 O O . LEU B 1 515 ? 42.469 -18.234 40.219 1 15.64 515 LEU B O 1
ATOM 9687 N N . LYS B 1 516 ? 44.5 -18.812 39.25 1 16.22 516 LYS B N 1
ATOM 9688 C CA . LYS B 1 516 ? 45.625 -17.984 39.688 1 16.22 516 LYS B CA 1
ATOM 9689 C C . LYS B 1 516 ? 45.594 -16.625 39.031 1 16.22 516 LYS B C 1
ATOM 9691 O O . LYS B 1 516 ? 45.438 -16.531 37.812 1 16.22 516 LYS B O 1
ATOM 9696 N N . LYS B 1 517 ? 45.656 -15.32 39.594 1 16.16 517 LYS B N 1
ATOM 9697 C CA . LYS B 1 517 ? 45.375 -13.891 39.594 1 16.16 517 LYS B CA 1
ATOM 9698 C C . LYS B 1 517 ? 46.5 -13.102 38.938 1 16.16 517 LYS B C 1
ATOM 9700 O O . LYS B 1 517 ? 46.469 -11.867 38.938 1 16.16 517 LYS B O 1
ATOM 9705 N N . ASN B 1 518 ? 47.5 -13.672 38.125 1 16.17 518 ASN B N 1
ATOM 9706 C CA . ASN B 1 518 ? 48.781 -12.953 38.344 1 16.17 518 ASN B CA 1
ATOM 9707 C C . ASN B 1 518 ? 48.75 -11.578 37.688 1 16.17 518 ASN B C 1
ATOM 9709 O O . ASN B 1 518 ? 47.875 -11.305 36.844 1 16.17 518 ASN B O 1
ATOM 9713 N N . GLN B 1 519 ? 49.969 -10.977 36.969 1 16.34 519 GLN B N 1
ATOM 9714 C CA . GLN B 1 519 ? 51.031 -9.977 37.188 1 16.34 519 GLN B CA 1
ATOM 9715 C C . GLN B 1 519 ? 51 -8.922 36.094 1 16.34 519 GLN B C 1
ATOM 9717 O O . GLN B 1 519 ? 51.438 -9.188 34.969 1 16.34 519 GLN B O 1
ATOM 9722 N N . SER B 1 520 ? 50.031 -7.883 35.812 1 16.44 520 SER B N 1
ATOM 9723 C CA . SER B 1 520 ? 49.844 -7.152 34.562 1 16.44 520 SER B CA 1
ATOM 9724 C C . SER B 1 520 ? 50.75 -5.938 34.469 1 16.44 520 SER B C 1
ATOM 9726 O O . SER B 1 520 ? 50.562 -5.082 33.594 1 16.44 520 SER B O 1
ATOM 9728 N N . GLN B 1 521 ? 52.031 -5.828 34.562 1 16.78 521 GLN B N 1
ATOM 9729 C CA . GLN B 1 521 ? 52.656 -4.578 34.969 1 16.78 521 GLN B CA 1
ATOM 9730 C C . GLN B 1 521 ? 52.938 -3.699 33.75 1 16.78 521 GLN B C 1
ATOM 9732 O O . GLN B 1 521 ? 53.406 -2.568 33.875 1 16.78 521 GLN B O 1
ATOM 9737 N N . LEU B 1 522 ? 52.688 -3.859 32.406 1 17.33 522 LEU B N 1
ATOM 9738 C CA . LEU B 1 522 ? 53.719 -3.385 31.5 1 17.33 522 LEU B CA 1
ATOM 9739 C C . LEU B 1 522 ? 53.625 -1.878 31.297 1 17.33 522 LEU B C 1
ATOM 9741 O O . LEU B 1 522 ? 52.531 -1.343 31.172 1 17.33 522 LEU B O 1
ATOM 9745 N N . PRO B 1 523 ? 54.75 -0.997 31.141 1 19.33 523 PRO B N 1
ATOM 9746 C CA . PRO B 1 523 ? 55.125 0.416 31.312 1 19.33 523 PRO B CA 1
ATOM 9747 C C . PRO B 1 523 ? 54.969 1.212 30.016 1 19.33 523 PRO B C 1
ATOM 9749 O O . PRO B 1 523 ? 55.281 0.694 28.938 1 19.33 523 PRO B O 1
ATOM 9752 N N . ASP B 1 524 ? 54.219 2.264 29.797 1 18.33 524 ASP B N 1
ATOM 9753 C CA . ASP B 1 524 ? 53.594 3.074 28.766 1 18.33 524 ASP B CA 1
ATOM 9754 C C . ASP B 1 524 ? 54.594 4.098 28.203 1 18.33 524 ASP B C 1
ATOM 9756 O O . ASP B 1 524 ? 54.906 5.082 28.859 1 18.33 524 ASP B O 1
ATOM 9760 N N . LYS B 1 525 ? 55.594 3.699 27.375 1 17.8 525 LYS B N 1
ATOM 9761 C CA . LYS B 1 525 ? 56.688 4.586 26.953 1 17.8 525 LYS B CA 1
ATOM 9762 C C . LYS B 1 525 ? 56.156 5.672 26.016 1 17.8 525 LYS B C 1
ATOM 9764 O O . LYS B 1 525 ? 55.219 5.445 25.25 1 17.8 525 LYS B O 1
ATOM 9769 N N . GLU B 1 526 ? 56.625 6.93 25.891 1 19.45 526 GLU B N 1
ATOM 9770 C CA . GLU B 1 526 ? 56.344 8.336 25.594 1 19.45 526 GLU B CA 1
ATOM 9771 C C . GLU B 1 526 ? 56.688 8.672 24.141 1 19.45 526 GLU B C 1
ATOM 9773 O O . GLU B 1 526 ? 57.688 9.328 23.859 1 19.45 526 GLU B O 1
ATOM 9778 N N . LYS B 1 527 ? 56.188 7.973 23.047 1 18.3 527 LYS B N 1
ATOM 9779 C CA . LYS B 1 527 ? 56.844 8.102 21.766 1 18.3 527 LYS B CA 1
ATOM 9780 C C . LYS B 1 527 ? 56.688 9.5 21.188 1 18.3 527 LYS B C 1
ATOM 9782 O O . LYS B 1 527 ? 55.625 10.125 21.359 1 18.3 527 LYS B O 1
ATOM 9787 N N . PRO B 1 528 ? 57.594 9.938 20.281 1 19.25 528 PRO B N 1
ATOM 9788 C CA . PRO B 1 528 ? 58.094 11.25 19.844 1 19.25 528 PRO B CA 1
ATOM 9789 C C . PRO B 1 528 ? 57.25 11.844 18.719 1 19.25 528 PRO B C 1
ATOM 9791 O O . PRO B 1 528 ? 56.5 11.109 18.031 1 19.25 528 PRO B O 1
ATOM 9794 N N . LYS B 1 529 ? 57.375 13.172 18.219 1 20.73 529 LYS B N 1
ATOM 9795 C CA . LYS B 1 529 ? 56.75 14.383 17.703 1 20.73 529 LYS B CA 1
ATOM 9796 C C . LYS B 1 529 ? 56.75 14.406 16.188 1 20.73 529 LYS B C 1
ATOM 9798 O O . LYS B 1 529 ? 57.75 14.719 15.555 1 20.73 529 LYS B O 1
ATOM 9803 N N . SER B 1 530 ? 56.125 13.305 15.461 1 18.64 530 SER B N 1
ATOM 9804 C CA . SER B 1 530 ? 56.406 13.125 14.047 1 18.64 530 SER B CA 1
ATOM 9805 C C . SER B 1 530 ? 55.875 14.312 13.227 1 18.64 530 SER B C 1
ATOM 9807 O O . SER B 1 530 ? 54.875 14.914 13.57 1 18.64 530 SER B O 1
ATOM 9809 N N . GLN B 1 531 ? 56.625 14.703 12.195 1 20.98 531 GLN B N 1
ATOM 9810 C CA . GLN B 1 531 ? 56.844 15.852 11.32 1 20.98 531 GLN B CA 1
ATOM 9811 C C . GLN B 1 531 ? 55.719 15.977 10.289 1 20.98 531 GLN B C 1
ATOM 9813 O O . GLN B 1 531 ? 55.094 14.969 9.906 1 20.98 531 GLN B O 1
ATOM 9818 N N . PRO B 1 532 ? 55.25 17.203 9.859 1 23.19 532 PRO B N 1
ATOM 9819 C CA . PRO B 1 532 ? 54.094 17.828 9.227 1 23.19 532 PRO B CA 1
ATOM 9820 C C . PRO B 1 532 ? 54 17.562 7.723 1 23.19 532 PRO B C 1
ATOM 9822 O O . PRO B 1 532 ? 54.875 18.016 6.961 1 23.19 532 PRO B O 1
ATOM 9825 N N . VAL B 1 533 ? 54 16.281 7.262 1 22.34 533 VAL B N 1
ATOM 9826 C CA . VAL B 1 533 ? 54.281 16.094 5.844 1 22.34 533 VAL B CA 1
ATOM 9827 C C . VAL B 1 533 ? 53.188 16.781 5.008 1 22.34 533 VAL B C 1
ATOM 9829 O O . VAL B 1 533 ? 52.031 16.875 5.422 1 22.34 533 VAL B O 1
ATOM 9832 N N . PRO B 1 534 ? 53.531 17.359 3.859 1 25.34 534 PRO B N 1
ATOM 9833 C CA . PRO B 1 534 ? 52.969 18.375 2.957 1 25.34 534 PRO B CA 1
ATOM 9834 C C . PRO B 1 534 ? 51.75 17.859 2.193 1 25.34 534 PRO B C 1
ATOM 9836 O O . PRO B 1 534 ? 51.594 16.656 2.033 1 25.34 534 PRO B O 1
ATOM 9839 N N . PRO B 1 535 ? 50.781 18.734 1.832 1 22.55 535 PRO B N 1
ATOM 9840 C CA . PRO B 1 535 ? 49.375 18.609 1.444 1 22.55 535 PRO B CA 1
ATOM 9841 C C . PRO B 1 535 ? 49.188 18.016 0.051 1 22.55 535 PRO B C 1
ATOM 9843 O O . PRO B 1 535 ? 49.719 18.547 -0.929 1 22.55 535 PRO B O 1
ATOM 9846 N N . LYS B 1 536 ? 49.281 16.703 -0.118 1 20.73 536 LYS B N 1
ATOM 9847 C CA . LYS B 1 536 ? 49.281 16.016 -1.402 1 20.73 536 LYS B CA 1
ATOM 9848 C C . LYS B 1 536 ? 48.062 16.422 -2.242 1 20.73 536 LYS B C 1
ATOM 9850 O O . LYS B 1 536 ? 46.969 16.578 -1.716 1 20.73 536 LYS B O 1
ATOM 9855 N N . GLN B 1 537 ? 48.25 16.812 -3.467 1 23.16 537 GLN B N 1
ATOM 9856 C CA . GLN B 1 537 ? 47.531 17.359 -4.605 1 23.16 537 GLN B CA 1
ATOM 9857 C C . GLN B 1 537 ? 46.469 16.375 -5.102 1 23.16 537 GLN B C 1
ATOM 9859 O O . GLN B 1 537 ? 46.781 15.211 -5.383 1 23.16 537 GLN B O 1
ATOM 9864 N N . GLN B 1 538 ? 45.188 16.484 -4.672 1 20.42 538 GLN B N 1
ATOM 9865 C CA . GLN B 1 538 ? 44 15.633 -4.852 1 20.42 538 GLN B CA 1
ATOM 9866 C C . GLN B 1 538 ? 43.656 15.469 -6.332 1 20.42 538 GLN B C 1
ATOM 9868 O O . GLN B 1 538 ? 43.344 16.453 -7.004 1 20.42 538 GLN B O 1
ATOM 9873 N N . LYS B 1 539 ? 44.312 14.57 -7.145 1 21.73 539 LYS B N 1
ATOM 9874 C CA . LYS B 1 539 ? 44.031 14.297 -8.555 1 21.73 539 LYS B CA 1
ATOM 9875 C C . LYS B 1 539 ? 42.562 13.961 -8.773 1 21.73 539 LYS B C 1
ATOM 9877 O O . LYS B 1 539 ? 41.938 13.352 -7.914 1 21.73 539 LYS B O 1
ATOM 9882 N N . ARG B 1 540 ? 41.906 14.469 -9.828 1 21.94 540 ARG B N 1
ATOM 9883 C CA . ARG B 1 540 ? 40.625 14.555 -10.492 1 21.94 540 ARG B CA 1
ATOM 9884 C C . ARG B 1 540 ? 40.094 13.172 -10.883 1 21.94 540 ARG B C 1
ATOM 9886 O O . ARG B 1 540 ? 40.719 12.477 -11.688 1 21.94 540 ARG B O 1
ATOM 9893 N N . ALA B 1 541 ? 39.594 12.336 -10.016 1 22.27 541 ALA B N 1
ATOM 9894 C CA . ALA B 1 541 ? 39.094 10.984 -10.273 1 22.27 541 ALA B CA 1
ATOM 9895 C C . ALA B 1 541 ? 38.062 11 -11.391 1 22.27 541 ALA B C 1
ATOM 9897 O O . ALA B 1 541 ? 37 11.609 -11.25 1 22.27 541 ALA B O 1
ATOM 9898 N N . SER B 1 542 ? 38.469 11.023 -12.656 1 24.69 542 SER B N 1
ATOM 9899 C CA . SER B 1 542 ? 37.688 10.867 -13.875 1 24.69 542 SER B CA 1
ATOM 9900 C C . SER B 1 542 ? 36.781 9.633 -13.797 1 24.69 542 SER B C 1
ATOM 9902 O O . SER B 1 542 ? 37.281 8.523 -13.594 1 24.69 542 SER B O 1
ATOM 9904 N N . SER B 1 543 ? 35.594 9.734 -13.195 1 26.88 543 SER B N 1
ATOM 9905 C CA . SER B 1 543 ? 34.562 8.719 -13.086 1 26.88 543 SER B CA 1
ATOM 9906 C C . SER B 1 543 ? 34.25 8.117 -14.453 1 26.88 543 SER B C 1
ATOM 9908 O O . SER B 1 543 ? 33.625 8.766 -15.289 1 26.88 543 SER B O 1
ATOM 9910 N N . ILE B 1 544 ? 35.125 7.422 -15.109 1 27.2 544 ILE B N 1
ATOM 9911 C CA . ILE B 1 544 ? 34.844 6.656 -16.328 1 27.2 544 ILE B CA 1
ATOM 9912 C C . ILE B 1 544 ? 33.688 5.707 -16.078 1 27.2 544 ILE B C 1
ATOM 9914 O O . ILE B 1 544 ? 33.719 4.895 -15.148 1 27.2 544 ILE B O 1
ATOM 9918 N N . GLN B 1 545 ? 32.438 6.066 -16.469 1 27.8 545 GLN B N 1
ATOM 9919 C CA . GLN B 1 545 ? 31.25 5.266 -16.719 1 27.8 545 GLN B CA 1
ATOM 9920 C C . GLN B 1 545 ? 31.594 3.973 -17.453 1 27.8 545 GLN B C 1
ATOM 9922 O O . GLN B 1 545 ? 31.859 3.99 -18.656 1 27.8 545 GLN B O 1
ATOM 9927 N N . GLU B 1 546 ? 32.438 3.109 -16.984 1 31.78 546 GLU B N 1
ATOM 9928 C CA . GLU B 1 546 ? 32.594 1.802 -17.609 1 31.78 546 GLU B CA 1
ATOM 9929 C C . GLU B 1 546 ? 31.234 1.127 -17.828 1 31.78 546 GLU B C 1
ATOM 9931 O O . GLU B 1 546 ? 30.516 0.834 -16.859 1 31.78 546 GLU B O 1
ATOM 9936 N N . ASP B 1 547 ? 30.469 1.431 -18.875 1 36.88 547 ASP B N 1
ATOM 9937 C CA . ASP B 1 547 ? 29.453 0.672 -19.578 1 36.88 547 ASP B CA 1
ATOM 9938 C C . ASP B 1 547 ? 29.781 -0.82 -19.578 1 36.88 547 ASP B C 1
ATOM 9940 O O . ASP B 1 547 ? 30.734 -1.252 -20.219 1 36.88 547 ASP B O 1
ATOM 9944 N N . SER B 1 548 ? 29.641 -1.494 -18.5 1 36 548 SER B N 1
ATOM 9945 C CA . SER B 1 548 ? 30.141 -2.82 -18.141 1 36 548 SER B CA 1
ATOM 9946 C C . SER B 1 548 ? 29.797 -3.846 -19.219 1 36 548 SER B C 1
ATOM 9948 O O . SER B 1 548 ? 28.703 -3.812 -19.797 1 36 548 SER B O 1
ATOM 9950 N N . ASP B 1 549 ? 30.719 -4.543 -19.875 1 41.97 549 ASP B N 1
ATOM 9951 C CA . ASP B 1 549 ? 30.875 -5.742 -20.688 1 41.97 549 ASP B CA 1
ATOM 9952 C C . ASP B 1 549 ? 29.953 -6.863 -20.219 1 41.97 549 ASP B C 1
ATOM 9954 O O . ASP B 1 549 ? 29.672 -7.801 -20.969 1 41.97 549 ASP B O 1
ATOM 9958 N N . ASP B 1 550 ? 29.594 -6.797 -19 1 42.38 550 ASP B N 1
ATOM 9959 C CA . ASP B 1 550 ? 28.844 -7.918 -18.453 1 42.38 550 ASP B CA 1
ATOM 9960 C C . ASP B 1 550 ? 27.406 -7.906 -18.969 1 42.38 550 ASP B C 1
ATOM 9962 O O . ASP B 1 550 ? 26.75 -8.953 -19.062 1 42.38 550 ASP B O 1
ATOM 9966 N N . ASP B 1 551 ? 26.891 -6.754 -19.234 1 45 551 ASP B N 1
ATOM 9967 C CA . ASP B 1 551 ? 25.516 -6.73 -19.75 1 45 551 ASP B CA 1
ATOM 9968 C C . ASP B 1 551 ? 25.484 -7.211 -21.203 1 45 551 ASP B C 1
ATOM 9970 O O . ASP B 1 551 ? 24.516 -7.867 -21.609 1 45 551 ASP B O 1
ATOM 9974 N N . VAL B 1 552 ? 26.469 -6.82 -21.969 1 49.5 552 VAL B N 1
ATOM 9975 C CA . VAL B 1 552 ? 26.547 -7.297 -23.344 1 49.5 552 VAL B CA 1
ATOM 9976 C C . VAL B 1 552 ? 26.781 -8.805 -23.359 1 49.5 552 VAL B C 1
ATOM 9978 O O . VAL B 1 552 ? 26.172 -9.523 -24.156 1 49.5 552 VAL B O 1
ATOM 9981 N N . ALA B 1 553 ? 27.641 -9.234 -22.453 1 48.16 553 ALA B N 1
ATOM 9982 C CA . ALA B 1 553 ? 27.922 -10.664 -22.359 1 48.16 553 ALA B CA 1
ATOM 9983 C C . ALA B 1 553 ? 26.672 -11.438 -21.922 1 48.16 553 ALA B C 1
ATOM 9985 O O . ALA B 1 553 ? 26.422 -12.531 -22.422 1 48.16 553 ALA B O 1
ATOM 9986 N N . ALA B 1 554 ? 25.969 -10.812 -21.109 1 50.72 554 ALA B N 1
ATOM 9987 C CA . ALA B 1 554 ? 24.719 -11.438 -20.672 1 50.72 554 ALA B CA 1
ATOM 9988 C C . ALA B 1 554 ? 23.703 -11.461 -21.812 1 50.72 554 ALA B C 1
ATOM 9990 O O . ALA B 1 554 ? 23 -12.453 -22 1 50.72 554 ALA B O 1
ATOM 9991 N N . GLU B 1 555 ? 23.688 -10.336 -22.422 1 52.16 555 GLU B N 1
ATOM 9992 C CA . GLU B 1 555 ? 22.781 -10.281 -23.578 1 52.16 555 GLU B CA 1
ATOM 9993 C C . GLU B 1 555 ? 23.234 -11.25 -24.672 1 52.16 555 GLU B C 1
ATOM 9995 O O . GLU B 1 555 ? 22.391 -11.883 -25.312 1 52.16 555 GLU B O 1
ATOM 10000 N N . GLU B 1 556 ? 24.469 -11.367 -24.859 1 52 556 GLU B N 1
ATOM 10001 C CA . GLU B 1 556 ? 25 -12.289 -25.859 1 52 556 GLU B CA 1
ATOM 10002 C C . GLU B 1 556 ? 24.734 -13.742 -25.469 1 52 556 GLU B C 1
ATOM 10004 O O . GLU B 1 556 ? 24.422 -14.57 -26.328 1 52 556 GLU B O 1
ATOM 10009 N N . LEU B 1 557 ? 24.938 -13.961 -24.25 1 51.88 557 LEU B N 1
ATOM 10010 C CA . LEU B 1 557 ? 24.688 -15.312 -23.75 1 51.88 557 LEU B CA 1
ATOM 10011 C C . LEU B 1 557 ? 23.203 -15.672 -23.891 1 51.88 557 LEU B C 1
ATOM 10013 O O . LEU B 1 557 ? 22.875 -16.797 -24.266 1 51.88 557 LEU B O 1
ATOM 10017 N N . VAL B 1 558 ? 22.469 -14.664 -23.578 1 56.06 558 VAL B N 1
ATOM 10018 C CA . VAL B 1 558 ? 21.031 -14.867 -23.75 1 56.06 558 VAL B CA 1
ATOM 10019 C C . VAL B 1 558 ? 20.703 -15.07 -25.219 1 56.06 558 VAL B C 1
ATOM 10021 O O . VAL B 1 558 ? 19.875 -15.922 -25.578 1 56.06 558 VAL B O 1
ATOM 10024 N N . ASN B 1 559 ? 21.406 -14.359 -26.016 1 54.94 559 ASN B N 1
ATOM 10025 C CA . ASN B 1 559 ? 21.172 -14.492 -27.438 1 54.94 559 ASN B CA 1
ATOM 10026 C C . ASN B 1 559 ? 21.688 -15.82 -27.984 1 54.94 559 ASN B C 1
ATOM 10028 O O . ASN B 1 559 ? 21.047 -16.453 -28.812 1 54.94 559 ASN B O 1
ATOM 10032 N N . LYS B 1 560 ? 22.906 -16.281 -27.578 1 58 560 LYS B N 1
ATOM 10033 C CA . LYS B 1 560 ? 23.453 -17.562 -28 1 58 560 LYS B CA 1
ATOM 10034 C C . LYS B 1 560 ? 22.562 -18.719 -27.547 1 58 560 LYS B C 1
ATOM 10036 O O . LYS B 1 560 ? 22.297 -19.656 -28.312 1 58 560 LYS B O 1
ATOM 10041 N N . LYS B 1 561 ? 22.125 -18.578 -26.328 1 59.5 561 LYS B N 1
ATOM 10042 C CA . LYS B 1 561 ? 21.25 -19.594 -25.781 1 59.5 561 LYS B CA 1
ATOM 10043 C C . LYS B 1 561 ? 19.922 -19.656 -26.547 1 59.5 561 LYS B C 1
ATOM 10045 O O . LYS B 1 561 ? 19.406 -20.75 -26.812 1 59.5 561 LYS B O 1
ATOM 10050 N N . ASN B 1 562 ? 19.578 -18.438 -26.859 1 66.69 562 ASN B N 1
ATOM 10051 C CA . ASN B 1 562 ? 18.359 -18.375 -27.672 1 66.69 562 ASN B CA 1
ATOM 10052 C C . ASN B 1 562 ? 18.578 -18.969 -29.062 1 66.69 562 ASN B C 1
ATOM 10054 O O . ASN B 1 562 ? 17.672 -19.609 -29.609 1 66.69 562 ASN B O 1
ATOM 10058 N N . GLY B 1 563 ? 19.766 -18.828 -29.422 1 68.31 563 GLY B N 1
ATOM 10059 C CA . GLY B 1 563 ? 20.109 -19.422 -30.703 1 68.31 563 GLY B CA 1
ATOM 10060 C C . GLY B 1 563 ? 20.172 -20.938 -30.656 1 68.31 563 GLY B C 1
ATOM 10061 O O . GLY B 1 563 ? 19.672 -21.609 -31.562 1 68.31 563 GLY B O 1
ATOM 10062 N N . GLN B 1 564 ? 20.719 -21.5 -29.609 1 74.81 564 GLN B N 1
ATOM 10063 C CA . GLN B 1 564 ? 20.844 -22.953 -29.469 1 74.81 564 GLN B CA 1
ATOM 10064 C C . GLN B 1 564 ? 19.469 -23.594 -29.281 1 74.81 564 GLN B C 1
ATOM 10066 O O . GLN B 1 564 ? 19.219 -24.672 -29.828 1 74.81 564 GLN B O 1
ATOM 10071 N N . VAL B 1 565 ? 18.688 -22.906 -28.547 1 76.62 565 VAL B N 1
ATOM 10072 C CA . VAL B 1 565 ? 17.328 -23.406 -28.359 1 76.62 565 VAL B CA 1
ATOM 10073 C C . VAL B 1 565 ? 16.594 -23.438 -29.703 1 76.62 565 VAL B C 1
ATOM 10075 O O . VAL B 1 565 ? 15.906 -24.406 -30.016 1 76.62 565 VAL B O 1
ATOM 10078 N N . LYS B 1 566 ? 16.844 -22.359 -30.438 1 73.75 566 LYS B N 1
ATOM 10079 C CA . LYS B 1 566 ? 16.203 -22.281 -31.75 1 73.75 566 LYS B CA 1
ATOM 10080 C C . LYS B 1 566 ? 16.719 -23.391 -32.688 1 73.75 566 LYS B C 1
ATOM 10082 O O . LYS B 1 566 ? 15.945 -23.969 -33.438 1 73.75 566 LYS B O 1
ATOM 10087 N N . GLU B 1 567 ? 17.938 -23.672 -32.5 1 76.19 567 GLU B N 1
ATOM 10088 C CA . GLU B 1 567 ? 18.516 -24.734 -33.312 1 76.19 567 GLU B CA 1
ATOM 10089 C C . GLU B 1 567 ? 17.938 -26.109 -32.938 1 76.19 567 GLU B C 1
ATOM 10091 O O . GLU B 1 567 ? 17.641 -26.922 -33.812 1 76.19 567 GLU B O 1
ATOM 10096 N N . ASP B 1 568 ? 17.781 -26.328 -31.734 1 81.19 568 ASP B N 1
ATOM 10097 C CA . ASP B 1 568 ? 17.234 -27.594 -31.266 1 81.19 568 ASP B CA 1
ATOM 10098 C C . ASP B 1 568 ? 15.781 -27.766 -31.688 1 81.19 568 ASP B C 1
ATOM 10100 O O . ASP B 1 568 ? 15.367 -28.859 -32.094 1 81.19 568 ASP B O 1
ATOM 10104 N N . VAL B 1 569 ? 15.133 -26.656 -31.641 1 76.5 569 VAL B N 1
ATOM 10105 C CA . VAL B 1 569 ? 13.734 -26.703 -32.062 1 76.5 569 VAL B CA 1
ATOM 10106 C C . VAL B 1 569 ? 13.641 -26.922 -33.562 1 76.5 569 VAL B C 1
ATOM 10108 O O . VAL B 1 569 ? 12.781 -27.672 -34.031 1 76.5 569 VAL B O 1
ATOM 10111 N N . ARG B 1 570 ? 14.547 -26.281 -34.219 1 74.25 570 ARG B N 1
ATOM 10112 C CA . ARG B 1 570 ? 14.609 -26.469 -35.656 1 74.25 570 ARG B CA 1
ATOM 10113 C C . ARG B 1 570 ? 14.922 -27.922 -36 1 74.25 570 ARG B C 1
ATOM 10115 O O . ARG B 1 570 ? 14.312 -28.5 -36.906 1 74.25 570 ARG B O 1
ATOM 10122 N N . CYS B 1 571 ? 15.867 -28.469 -35.344 1 75.56 571 CYS B N 1
ATOM 10123 C CA . CYS B 1 571 ? 16.234 -29.875 -35.562 1 75.56 571 CYS B CA 1
ATOM 10124 C C . CYS B 1 571 ? 15.039 -30.781 -35.344 1 75.56 571 CYS B C 1
ATOM 10126 O O . CYS B 1 571 ? 14.805 -31.703 -36.125 1 75.56 571 CYS B O 1
ATOM 10128 N N . MET B 1 572 ? 14.336 -30.453 -34.344 1 75.25 572 MET B N 1
ATOM 10129 C CA . MET B 1 572 ? 13.141 -31.25 -34.062 1 75.25 572 MET B CA 1
ATOM 10130 C C . MET B 1 572 ? 12.117 -31.094 -35.188 1 75.25 572 MET B C 1
ATOM 10132 O O . MET B 1 572 ? 11.469 -32.062 -35.562 1 75.25 572 MET B O 1
ATOM 10136 N N . LYS B 1 573 ? 12.07 -29.859 -35.625 1 72.44 573 LYS B N 1
ATOM 10137 C CA . LYS B 1 573 ? 11.148 -29.562 -36.719 1 72.44 573 LYS B CA 1
ATOM 10138 C C . LYS B 1 573 ? 11.523 -30.359 -37.969 1 72.44 573 LYS B C 1
ATOM 10140 O O . LYS B 1 573 ? 10.648 -30.922 -38.656 1 72.44 573 LYS B O 1
ATOM 10145 N N . GLU B 1 574 ? 12.742 -30.406 -38.219 1 72.19 574 GLU B N 1
ATOM 10146 C CA . GLU B 1 574 ? 13.242 -31.078 -39.406 1 72.19 574 GLU B CA 1
ATOM 10147 C C . GLU B 1 574 ? 13.016 -32.594 -39.344 1 72.19 574 GLU B C 1
ATOM 10149 O O . GLU B 1 574 ? 12.617 -33.219 -40.312 1 72.19 574 GLU B O 1
ATOM 10154 N N . THR B 1 575 ? 13.266 -33.062 -38.25 1 68.75 575 THR B N 1
ATOM 10155 C CA . THR B 1 575 ? 13.117 -34.5 -38.062 1 68.75 575 THR B CA 1
ATOM 10156 C C . THR B 1 575 ? 11.641 -34.906 -38.156 1 68.75 575 THR B C 1
ATOM 10158 O O . THR B 1 575 ? 11.312 -35.938 -38.75 1 68.75 575 THR B O 1
ATOM 10161 N N . MET B 1 576 ? 10.867 -34.094 -37.562 1 67.19 576 MET B N 1
ATOM 10162 C CA . MET B 1 576 ? 9.438 -34.344 -37.594 1 67.19 576 MET B CA 1
ATOM 10163 C C . MET B 1 576 ? 8.906 -34.281 -39.031 1 67.19 576 MET B C 1
ATOM 10165 O O . MET B 1 576 ? 8.047 -35.062 -39.438 1 67.19 576 MET B O 1
ATOM 10169 N N . MET B 1 577 ? 9.406 -33.25 -39.688 1 63.84 577 MET B N 1
ATOM 10170 C CA . MET B 1 577 ? 9 -33.062 -41.094 1 63.84 577 MET B CA 1
ATOM 10171 C C . MET B 1 577 ? 9.477 -34.25 -41.938 1 63.84 577 MET B C 1
ATOM 10173 O O . MET B 1 577 ? 8.781 -34.656 -42.875 1 63.84 577 MET B O 1
ATOM 10177 N N . LYS B 1 578 ? 10.641 -34.688 -41.688 1 61.44 578 LYS B N 1
ATOM 10178 C CA . LYS B 1 578 ? 11.156 -35.844 -42.438 1 61.44 578 LYS B CA 1
ATOM 10179 C C . LYS B 1 578 ? 10.328 -37.094 -42.156 1 61.44 578 LYS B C 1
ATOM 10181 O O . LYS B 1 578 ? 10.062 -37.906 -43.062 1 61.44 578 LYS B O 1
ATOM 10186 N N . ASN B 1 579 ? 10 -37.156 -40.969 1 56.16 579 ASN B N 1
ATOM 10187 C CA . ASN B 1 579 ? 9.211 -38.312 -40.625 1 56.16 579 ASN B CA 1
ATOM 10188 C C . ASN B 1 579 ? 7.762 -38.188 -41.094 1 56.16 579 ASN B C 1
ATOM 10190 O O . ASN B 1 579 ? 7.078 -39.188 -41.344 1 56.16 579 ASN B O 1
ATOM 10194 N N . GLU B 1 580 ? 7.223 -36.938 -41.062 1 52.62 580 GLU B N 1
ATOM 10195 C CA . GLU B 1 580 ? 5.883 -36.656 -41.594 1 52.62 580 GLU B CA 1
ATOM 10196 C C . GLU B 1 580 ? 5.832 -36.812 -43.094 1 52.62 580 GLU B C 1
ATOM 10198 O O . GLU B 1 580 ? 4.758 -36.969 -43.688 1 52.62 580 GLU B O 1
ATOM 10203 N N . GLN B 1 581 ? 6.762 -36.344 -43.875 1 46.03 581 GLN B N 1
ATOM 10204 C CA . GLN B 1 581 ? 6.645 -36.625 -45.281 1 46.03 581 GLN B CA 1
ATOM 10205 C C . GLN B 1 581 ? 6.152 -38.062 -45.531 1 46.03 581 GLN B C 1
ATOM 10207 O O . GLN B 1 581 ? 5.574 -38.344 -46.562 1 46.03 581 GLN B O 1
ATOM 10212 N N . ASN B 1 582 ? 6.473 -39.031 -44.75 1 41.91 582 ASN B N 1
ATOM 10213 C CA . ASN B 1 582 ? 5.785 -40.281 -44.938 1 41.91 582 ASN B CA 1
ATOM 10214 C C . ASN B 1 582 ? 4.324 -40.219 -44.5 1 41.91 582 ASN B C 1
ATOM 10216 O O . ASN B 1 582 ? 3.533 -41.094 -44.781 1 41.91 582 ASN B O 1
ATOM 10220 N N . ASN B 1 583 ? 3.902 -39.562 -43.406 1 43.09 583 ASN B N 1
ATOM 10221 C CA . ASN B 1 583 ? 2.494 -39.375 -43.062 1 43.09 583 ASN B CA 1
ATOM 10222 C C . ASN B 1 583 ? 1.961 -38.031 -43.594 1 43.09 583 ASN B C 1
ATOM 10224 O O . ASN B 1 583 ? 2.674 -37.031 -43.594 1 43.09 583 ASN B O 1
ATOM 10228 N N . ALA B 1 584 ? 0.973 -37.938 -44.531 1 40.12 584 ALA B N 1
ATOM 10229 C CA . ALA B 1 584 ? 0.245 -36.938 -45.312 1 40.12 584 ALA B CA 1
ATOM 10230 C C . ALA B 1 584 ? -0.012 -35.688 -44.469 1 40.12 584 ALA B C 1
ATOM 10232 O O . ALA B 1 584 ? -0.614 -34.75 -44.969 1 40.12 584 ALA B O 1
ATOM 10233 N N . ASN B 1 585 ? -0.132 -35.531 -43.156 1 43.28 585 ASN B N 1
ATOM 10234 C CA . ASN B 1 585 ? -0.785 -34.375 -42.531 1 43.28 585 ASN B CA 1
ATOM 10235 C C . ASN B 1 585 ? 0.166 -33.188 -42.406 1 43.28 585 ASN B C 1
ATOM 10237 O O . ASN B 1 585 ? 1.229 -33.281 -41.812 1 43.28 585 ASN B O 1
ATOM 10241 N N . GLY B 1 586 ? 0.346 -32.219 -43.281 1 45.97 586 GLY B N 1
ATOM 10242 C CA . GLY B 1 586 ? 0.926 -30.922 -43.625 1 45.97 586 GLY B CA 1
ATOM 10243 C C . GLY B 1 586 ? 1.04 -30 -42.406 1 45.97 586 GLY B C 1
ATOM 10244 O O . GLY B 1 586 ? 1.305 -28.812 -42.562 1 45.97 586 GLY B O 1
ATOM 10245 N N . ASN B 1 587 ? 0.587 -30.188 -41.219 1 54 587 ASN B N 1
ATOM 10246 C CA . ASN B 1 587 ? 0.325 -29.172 -40.188 1 54 587 ASN B CA 1
ATOM 10247 C C . ASN B 1 587 ? 1.512 -29.016 -39.219 1 54 587 ASN B C 1
ATOM 10249 O O . ASN B 1 587 ? 1.349 -28.578 -38.094 1 54 587 ASN B O 1
ATOM 10253 N N . GLY B 1 588 ? 2.76 -29.344 -39.625 1 60.41 588 GLY B N 1
ATOM 10254 C CA . GLY B 1 588 ? 3.941 -29.297 -38.781 1 60.41 588 GLY B CA 1
ATOM 10255 C C . GLY B 1 588 ? 4.305 -27.875 -38.375 1 60.41 588 GLY B C 1
ATOM 10256 O O . GLY B 1 588 ? 4.695 -27.641 -37.219 1 60.41 588 GLY B O 1
ATOM 10257 N N . ASN B 1 589 ? 4.152 -26.891 -39.219 1 68.88 589 ASN B N 1
ATOM 10258 C CA . ASN B 1 589 ? 4.543 -25.531 -38.875 1 68.88 589 ASN B CA 1
ATOM 10259 C C . ASN B 1 589 ? 3.619 -24.906 -37.844 1 68.88 589 ASN B C 1
ATOM 10261 O O . ASN B 1 589 ? 4.074 -24.172 -36.969 1 68.88 589 ASN B O 1
ATOM 10265 N N . GLU B 1 590 ? 2.416 -25.281 -37.906 1 72.56 590 GLU B N 1
ATOM 10266 C CA . GLU B 1 590 ? 1.455 -24.719 -36.969 1 72.56 590 GLU B CA 1
ATOM 10267 C C . GLU B 1 590 ? 1.7 -25.25 -35.562 1 72.56 590 GLU B C 1
ATOM 10269 O O . GLU B 1 590 ? 1.482 -24.531 -34.562 1 72.56 590 GLU B O 1
ATOM 10274 N N . PHE B 1 591 ? 2.158 -26.438 -35.562 1 75.19 591 PHE B N 1
ATOM 10275 C CA . PHE B 1 591 ? 2.48 -27.047 -34.281 1 75.19 591 PHE B CA 1
ATOM 10276 C C . PHE B 1 591 ? 3.59 -26.266 -33.562 1 75.19 591 PHE B C 1
ATOM 10278 O O . PHE B 1 591 ? 3.467 -25.922 -32.375 1 75.19 591 PHE B O 1
ATOM 10285 N N . PHE B 1 592 ? 4.52 -25.891 -34.281 1 77.31 592 PHE B N 1
ATOM 10286 C CA . PHE B 1 592 ? 5.676 -25.234 -33.688 1 77.31 592 PHE B CA 1
ATOM 10287 C C . PHE B 1 592 ? 5.363 -23.781 -33.344 1 77.31 592 PHE B C 1
ATOM 10289 O O . PHE B 1 592 ? 5.855 -23.234 -32.344 1 77.31 592 PHE B O 1
ATOM 10296 N N . ASP B 1 593 ? 4.562 -23.203 -34.156 1 78.5 593 ASP B N 1
ATOM 10297 C CA . ASP B 1 593 ? 4.129 -21.828 -33.844 1 78.5 593 ASP B CA 1
ATOM 10298 C C . ASP B 1 593 ? 3.338 -21.781 -32.531 1 78.5 593 ASP B C 1
ATOM 10300 O O . ASP B 1 593 ? 3.506 -20.859 -31.75 1 78.5 593 ASP B O 1
ATOM 10304 N N . PHE B 1 594 ? 2.547 -22.703 -32.438 1 84.06 594 PHE B N 1
ATOM 10305 C CA . PHE B 1 594 ? 1.75 -22.766 -31.219 1 84.06 594 PHE B CA 1
ATOM 10306 C C . PHE B 1 594 ? 2.643 -22.953 -30 1 84.06 594 PHE B C 1
ATOM 10308 O O . PHE B 1 594 ? 2.49 -22.25 -28.984 1 84.06 594 PHE B O 1
ATOM 10315 N N . HIS B 1 595 ? 3.543 -23.828 -30.125 1 81.69 595 HIS B N 1
ATOM 10316 C CA . HIS B 1 595 ? 4.41 -24.109 -28.984 1 81.69 595 HIS B CA 1
ATOM 10317 C C . HIS B 1 595 ? 5.301 -22.922 -28.672 1 81.69 595 HIS B C 1
ATOM 10319 O O . HIS B 1 595 ? 5.617 -22.672 -27.5 1 81.69 595 HIS B O 1
ATOM 10325 N N . GLU B 1 596 ? 5.66 -22.266 -29.672 1 82.75 596 GLU B N 1
ATOM 10326 C CA . GLU B 1 596 ? 6.438 -21.047 -29.438 1 82.75 596 GLU B CA 1
ATOM 10327 C C . GLU B 1 596 ? 5.617 -20.016 -28.688 1 82.75 596 GLU B C 1
ATOM 10329 O O . GLU B 1 596 ? 6.133 -19.344 -27.781 1 82.75 596 GLU B O 1
ATOM 10334 N N . LYS B 1 597 ? 4.457 -19.859 -29.125 1 86.12 597 LYS B N 1
ATOM 10335 C CA . LYS B 1 597 ? 3.568 -18.906 -28.453 1 86.12 597 LYS B CA 1
ATOM 10336 C C . LYS B 1 597 ? 3.328 -19.328 -27 1 86.12 597 LYS B C 1
ATOM 10338 O O . LYS B 1 597 ? 3.295 -18.469 -26.109 1 86.12 597 LYS B O 1
ATOM 10343 N N . VAL B 1 598 ? 3.148 -20.547 -26.797 1 86.06 598 VAL B N 1
ATOM 10344 C CA . VAL B 1 598 ? 2.938 -21.062 -25.438 1 86.06 598 VAL B CA 1
ATOM 10345 C C . VAL B 1 598 ? 4.16 -20.766 -24.578 1 86.06 598 VAL B C 1
ATOM 10347 O O . VAL B 1 598 ? 4.027 -20.328 -23.422 1 86.06 598 VAL B O 1
ATOM 10350 N N . ASN B 1 599 ? 5.277 -20.969 -25.125 1 84.5 599 ASN B N 1
ATOM 10351 C CA . ASN B 1 599 ? 6.504 -20.656 -24.391 1 84.5 599 ASN B CA 1
ATOM 10352 C C . ASN B 1 599 ? 6.582 -19.188 -24.031 1 84.5 599 ASN B C 1
ATOM 10354 O O . ASN B 1 599 ? 6.969 -18.828 -22.922 1 84.5 599 ASN B O 1
ATOM 10358 N N . THR B 1 600 ? 6.246 -18.406 -24.984 1 87.25 600 THR B N 1
ATOM 10359 C CA . THR B 1 600 ? 6.25 -16.969 -24.734 1 87.25 600 THR B CA 1
ATOM 10360 C C . THR B 1 600 ? 5.289 -16.609 -23.609 1 87.25 600 THR B C 1
ATOM 10362 O O . THR B 1 600 ? 5.629 -15.812 -22.734 1 87.25 600 THR B O 1
ATOM 10365 N N . ILE B 1 601 ? 4.16 -17.141 -23.625 1 89.31 601 ILE B N 1
ATOM 10366 C CA . ILE B 1 601 ? 3.129 -16.844 -22.625 1 89.31 601 ILE B CA 1
ATOM 10367 C C . ILE B 1 601 ? 3.604 -17.281 -21.25 1 89.31 601 ILE B C 1
ATOM 10369 O O . ILE B 1 601 ? 3.428 -16.562 -20.266 1 89.31 601 ILE B O 1
ATOM 10373 N N . LEU B 1 602 ? 4.172 -18.406 -21.188 1 85.5 602 LEU B N 1
ATOM 10374 C CA . LEU B 1 602 ? 4.637 -18.922 -19.906 1 85.5 602 LEU B CA 1
ATOM 10375 C C . LEU B 1 602 ? 5.75 -18.031 -19.344 1 85.5 602 LEU B C 1
ATOM 10377 O O . LEU B 1 602 ? 5.777 -17.766 -18.141 1 85.5 602 LEU B O 1
ATOM 10381 N N . GLU B 1 603 ? 6.621 -17.625 -20.188 1 85.25 603 GLU B N 1
ATOM 10382 C CA . GLU B 1 603 ? 7.691 -16.734 -19.75 1 85.25 603 GLU B CA 1
ATOM 10383 C C . GLU B 1 603 ? 7.137 -15.391 -19.281 1 85.25 603 GLU B C 1
ATOM 10385 O O . GLU B 1 603 ? 7.562 -14.859 -18.25 1 85.25 603 GLU B O 1
ATOM 10390 N N . GLU B 1 604 ? 6.238 -14.93 -20.062 1 90.31 604 GLU B N 1
ATOM 10391 C CA . GLU B 1 604 ? 5.629 -13.648 -19.719 1 90.31 604 GLU B CA 1
ATOM 10392 C C . GLU B 1 604 ? 4.82 -13.75 -18.422 1 90.31 604 GLU B C 1
ATOM 10394 O O . GLU B 1 604 ? 4.738 -12.781 -17.656 1 90.31 604 GLU B O 1
ATOM 10399 N N . GLN B 1 605 ? 4.191 -14.812 -18.234 1 87.5 605 GLN B N 1
ATOM 10400 C CA . GLN B 1 605 ? 3.443 -15.031 -17 1 87.5 605 GLN B CA 1
ATOM 10401 C C . GLN B 1 605 ? 4.352 -14.922 -15.781 1 87.5 605 GLN B C 1
ATOM 10403 O O . GLN B 1 605 ? 4.008 -14.242 -14.812 1 87.5 605 GLN B O 1
ATOM 10408 N N . ASP B 1 606 ? 5.434 -15.484 -15.867 1 84.69 606 ASP B N 1
ATOM 10409 C CA . ASP B 1 606 ? 6.395 -15.414 -14.766 1 84.69 606 ASP B CA 1
ATOM 10410 C C . ASP B 1 606 ? 6.918 -13.992 -14.578 1 84.69 606 ASP B C 1
ATOM 10412 O O . ASP B 1 606 ? 7.078 -13.531 -13.453 1 84.69 606 ASP B O 1
ATOM 10416 N N . GLU B 1 607 ? 7.172 -13.453 -15.672 1 89.19 607 GLU B N 1
ATOM 10417 C CA . GLU B 1 607 ? 7.684 -12.086 -15.625 1 89.19 607 GLU B CA 1
ATOM 10418 C C . GLU B 1 607 ? 6.68 -11.141 -14.969 1 89.19 607 GLU B C 1
ATOM 10420 O O . GLU B 1 607 ? 7.047 -10.336 -14.109 1 89.19 607 GLU B O 1
ATOM 10425 N N . ILE B 1 608 ? 5.469 -11.227 -15.359 1 91.62 608 ILE B N 1
ATOM 10426 C CA . ILE B 1 608 ? 4.438 -10.344 -14.836 1 91.62 608 ILE B CA 1
ATOM 10427 C C . ILE B 1 608 ? 4.254 -10.594 -13.344 1 91.62 608 ILE B C 1
ATOM 10429 O O . ILE B 1 608 ? 4.078 -9.656 -12.562 1 91.62 608 ILE B O 1
ATOM 10433 N N . LEU B 1 609 ? 4.293 -11.82 -12.992 1 88.56 609 LEU B N 1
ATOM 10434 C CA . LEU B 1 609 ? 4.16 -12.164 -11.578 1 88.56 609 LEU B CA 1
ATOM 10435 C C . LEU B 1 609 ? 5.309 -11.57 -10.766 1 88.56 609 LEU B C 1
ATOM 10437 O O . LEU B 1 609 ? 5.086 -11.008 -9.695 1 88.56 609 LEU B O 1
ATOM 10441 N N . ASN B 1 610 ? 6.449 -11.672 -11.352 1 88.38 610 ASN B N 1
ATOM 10442 C CA . ASN B 1 610 ? 7.613 -11.125 -10.664 1 88.38 610 ASN B CA 1
ATOM 10443 C C . ASN B 1 610 ? 7.535 -9.602 -10.555 1 88.38 610 ASN B C 1
ATOM 10445 O O . ASN B 1 610 ? 7.832 -9.039 -9.5 1 88.38 610 ASN B O 1
ATOM 10449 N N . ILE B 1 611 ? 7.156 -9.008 -11.609 1 92.75 611 ILE B N 1
ATOM 10450 C CA . ILE B 1 611 ? 7.031 -7.551 -11.609 1 92.75 611 ILE B CA 1
ATOM 10451 C C . ILE B 1 611 ? 5.93 -7.125 -10.648 1 92.75 611 ILE B C 1
ATOM 10453 O O . ILE B 1 611 ? 6.059 -6.113 -9.953 1 92.75 611 ILE B O 1
ATOM 10457 N N . HIS B 1 612 ? 4.867 -7.859 -10.664 1 94.19 612 HIS B N 1
ATOM 10458 C CA . HIS B 1 612 ? 3.768 -7.578 -9.742 1 94.19 612 HIS B CA 1
ATOM 10459 C C . HIS B 1 612 ? 4.223 -7.68 -8.289 1 94.19 612 HIS B C 1
ATOM 10461 O O . HIS B 1 612 ? 3.924 -6.801 -7.48 1 94.19 612 HIS B O 1
ATOM 10467 N N . MET B 1 613 ? 4.949 -8.672 -8 1 91.56 613 MET B N 1
ATOM 10468 C CA . MET B 1 613 ? 5.469 -8.844 -6.645 1 91.56 613 MET B CA 1
ATOM 10469 C C . MET B 1 613 ? 6.418 -7.711 -6.277 1 91.56 613 MET B C 1
ATOM 10471 O O . MET B 1 613 ? 6.367 -7.188 -5.16 1 91.56 613 MET B O 1
ATOM 10475 N N . ALA B 1 614 ? 7.242 -7.359 -7.215 1 92.31 614 ALA B N 1
ATOM 10476 C CA . ALA B 1 614 ? 8.148 -6.238 -6.992 1 92.31 614 ALA B CA 1
ATOM 10477 C C . ALA B 1 614 ? 7.379 -4.941 -6.773 1 92.31 614 ALA B C 1
ATOM 10479 O O . ALA B 1 614 ? 7.758 -4.117 -5.938 1 92.31 614 ALA B O 1
ATOM 10480 N N . ALA B 1 615 ? 6.367 -4.754 -7.555 1 94.5 615 ALA B N 1
ATOM 10481 C CA . ALA B 1 615 ? 5.512 -3.576 -7.426 1 94.5 615 ALA B CA 1
ATOM 10482 C C . ALA B 1 615 ? 4.867 -3.512 -6.043 1 94.5 615 ALA B C 1
ATOM 10484 O O . ALA B 1 615 ? 4.801 -2.443 -5.434 1 94.5 615 ALA B O 1
ATOM 10485 N N . ILE B 1 616 ? 4.402 -4.617 -5.512 1 94 616 ILE B N 1
ATOM 10486 C CA . ILE B 1 616 ? 3.777 -4.695 -4.195 1 94 616 ILE B CA 1
ATOM 10487 C C . ILE B 1 616 ? 4.789 -4.297 -3.123 1 94 616 ILE B C 1
ATOM 10489 O O . ILE B 1 616 ? 4.473 -3.514 -2.225 1 94 616 ILE B O 1
ATOM 10493 N N . LYS B 1 617 ? 5.965 -4.828 -3.271 1 93.25 617 LYS B N 1
ATOM 10494 C CA . LYS B 1 617 ? 7.004 -4.527 -2.293 1 93.25 617 LYS B CA 1
ATOM 10495 C C . LYS B 1 617 ? 7.348 -3.039 -2.297 1 93.25 617 LYS B C 1
ATOM 10497 O O . LYS B 1 617 ? 7.426 -2.412 -1.238 1 93.25 617 LYS B O 1
ATOM 10502 N N . GLU B 1 618 ? 7.527 -2.514 -3.449 1 94.88 618 GLU B N 1
ATOM 10503 C CA . GLU B 1 618 ? 7.855 -1.095 -3.568 1 94.88 618 GLU B CA 1
ATOM 10504 C C . GLU B 1 618 ? 6.695 -0.22 -3.098 1 94.88 618 GLU B C 1
ATOM 10506 O O . GLU B 1 618 ? 6.91 0.798 -2.438 1 94.88 618 GLU B O 1
ATOM 10511 N N . ASP B 1 619 ? 5.543 -0.537 -3.406 1 95.69 619 ASP B N 1
ATOM 10512 C CA . ASP B 1 619 ? 4.359 0.213 -3.004 1 95.69 619 ASP B CA 1
ATOM 10513 C C . ASP B 1 619 ? 4.195 0.211 -1.484 1 95.69 619 ASP B C 1
ATOM 10515 O O . ASP B 1 619 ? 3.822 1.226 -0.894 1 95.69 619 ASP B O 1
ATOM 10519 N N . ALA B 1 620 ? 4.434 -0.988 -0.937 1 93.56 620 ALA B N 1
ATOM 10520 C CA . ALA B 1 620 ? 4.352 -1.094 0.518 1 93.56 620 ALA B CA 1
ATOM 10521 C C . ALA B 1 620 ? 5.352 -0.161 1.192 1 93.56 620 ALA B C 1
ATOM 10523 O O . ALA B 1 620 ? 5.027 0.496 2.184 1 93.56 620 ALA B O 1
ATOM 10524 N N . LYS B 1 621 ? 6.5 -0.049 0.662 1 95.56 621 LYS B N 1
ATOM 10525 C CA . LYS B 1 621 ? 7.516 0.856 1.19 1 95.56 621 LYS B CA 1
ATOM 10526 C C . LYS B 1 621 ? 7.078 2.312 1.058 1 95.56 621 LYS B C 1
ATOM 10528 O O . LYS B 1 621 ? 7.219 3.096 1.998 1 95.56 621 LYS B O 1
ATOM 10533 N N . LEU B 1 622 ? 6.594 2.639 -0.086 1 95.81 622 LEU B N 1
ATOM 10534 C CA . LEU B 1 622 ? 6.129 4 -0.339 1 95.81 622 LEU B CA 1
ATOM 10535 C C . LEU B 1 622 ? 4.969 4.359 0.581 1 95.81 622 LEU B C 1
ATOM 10537 O O . LEU B 1 622 ? 4.887 5.488 1.072 1 95.81 622 LEU B O 1
ATOM 10541 N N . LEU B 1 623 ? 4.102 3.443 0.774 1 94.75 623 LEU B N 1
ATOM 10542 C CA . LEU B 1 623 ? 2.951 3.66 1.647 1 94.75 623 LEU B CA 1
ATOM 10543 C C . LEU B 1 623 ? 3.402 3.943 3.076 1 94.75 623 LEU B C 1
ATOM 10545 O O . LEU B 1 623 ? 2.814 4.785 3.762 1 94.75 623 LEU B O 1
ATOM 10549 N N . GLN B 1 624 ? 4.371 3.238 3.461 1 94.31 624 GLN B N 1
ATOM 10550 C CA . GLN B 1 624 ? 4.922 3.482 4.789 1 94.31 624 GLN B CA 1
ATOM 10551 C C . GLN B 1 624 ? 5.52 4.883 4.891 1 94.31 624 GLN B C 1
ATOM 10553 O O . GLN B 1 624 ? 5.309 5.586 5.879 1 94.31 624 GLN B O 1
ATOM 10558 N N . GLN B 1 625 ? 6.207 5.27 3.928 1 95.31 625 GLN B N 1
ATOM 10559 C CA . GLN B 1 625 ? 6.801 6.598 3.898 1 95.31 625 GLN B CA 1
ATOM 10560 C C . GLN B 1 625 ? 5.727 7.684 3.875 1 95.31 625 GLN B C 1
ATOM 10562 O O . GLN B 1 625 ? 5.863 8.719 4.531 1 95.31 625 GLN B O 1
ATOM 10567 N N . GLU B 1 626 ? 4.742 7.438 3.115 1 95.25 626 GLU B N 1
ATOM 10568 C CA . GLU B 1 626 ? 3.629 8.383 3.047 1 95.25 626 GLU B CA 1
ATOM 10569 C C . GLU B 1 626 ? 2.939 8.523 4.402 1 95.25 626 GLU B C 1
ATOM 10571 O O . GLU B 1 626 ? 2.57 9.625 4.809 1 95.25 626 GLU B O 1
ATOM 10576 N N . SER B 1 627 ? 2.756 7.406 5.043 1 91.62 627 SER B N 1
ATOM 10577 C CA . SER B 1 627 ? 2.131 7.422 6.363 1 91.62 627 SER B CA 1
ATOM 10578 C C . SER B 1 627 ? 2.977 8.195 7.367 1 91.62 627 SER B C 1
ATOM 10580 O O . SER B 1 627 ? 2.443 8.93 8.203 1 91.62 627 SER B O 1
ATOM 10582 N N . GLU B 1 628 ? 4.23 8.055 7.234 1 91.75 628 GLU B N 1
ATOM 10583 C CA . GLU B 1 628 ? 5.145 8.805 8.102 1 91.75 628 GLU B CA 1
ATOM 10584 C C . GLU B 1 628 ? 5.066 10.297 7.816 1 91.75 628 GLU B C 1
ATOM 10586 O O . GLU B 1 628 ? 5.125 11.117 8.734 1 91.75 628 GLU B O 1
ATOM 10591 N N . LEU B 1 629 ? 4.957 10.547 6.57 1 91.06 629 LEU B N 1
ATOM 10592 C CA . LEU B 1 629 ? 4.816 11.953 6.184 1 91.06 629 LEU B CA 1
ATOM 10593 C C . LEU B 1 629 ? 3.547 12.555 6.777 1 91.06 629 LEU B C 1
ATOM 10595 O O . LEU B 1 629 ? 3.58 13.656 7.328 1 91.06 629 LEU B O 1
ATOM 10599 N N . ILE B 1 630 ? 2.471 11.891 6.777 1 89.44 630 ILE B N 1
ATOM 10600 C CA . ILE B 1 630 ? 1.197 12.375 7.301 1 89.44 630 ILE B CA 1
ATOM 10601 C C . ILE B 1 630 ? 1.277 12.492 8.82 1 89.44 630 ILE B C 1
ATOM 10603 O O . ILE B 1 630 ? 0.74 13.438 9.398 1 89.44 630 ILE B O 1
ATOM 10607 N N . GLN B 1 631 ? 1.955 11.586 9.398 1 84.81 631 GLN B N 1
ATOM 10608 C CA . GLN B 1 631 ? 2.115 11.641 10.852 1 84.81 631 GLN B CA 1
ATOM 10609 C C . GLN B 1 631 ? 2.914 12.867 11.273 1 84.81 631 GLN B C 1
ATOM 10611 O O . GLN B 1 631 ? 2.65 13.453 12.328 1 84.81 631 GLN B O 1
ATOM 10616 N N . SER B 1 632 ? 3.783 13.242 10.438 1 83.44 632 SER B N 1
ATOM 10617 C CA . SER B 1 632 ? 4.598 14.414 10.75 1 83.44 632 SER B CA 1
ATOM 10618 C C . SER B 1 632 ? 3.797 15.703 10.578 1 83.44 632 SER B C 1
ATOM 10620 O O . SER B 1 632 ? 4.172 16.75 11.109 1 83.44 632 SER B O 1
ATOM 10622 N N . ILE B 1 633 ? 2.727 15.68 9.898 1 80.12 633 ILE B N 1
ATOM 10623 C CA . ILE B 1 633 ? 1.909 16.859 9.625 1 80.12 633 ILE B CA 1
ATOM 10624 C C . ILE B 1 633 ? 0.729 16.906 10.594 1 80.12 633 ILE B C 1
ATOM 10626 O O . ILE B 1 633 ? 0.392 17.969 11.125 1 80.12 633 ILE B O 1
ATOM 10630 N N . GLN B 1 634 ? 0.079 15.898 10.82 1 70.12 634 GLN B N 1
ATOM 10631 C CA . GLN B 1 634 ? -1.144 15.875 11.617 1 70.12 634 GLN B CA 1
ATOM 10632 C C . GLN B 1 634 ? -0.896 15.258 12.992 1 70.12 634 GLN B C 1
ATOM 10634 O O . GLN B 1 634 ? -1.84 15.008 13.742 1 70.12 634 GLN B O 1
ATOM 10639 N N . GLY B 1 635 ? 0.324 14.922 13.172 1 59.44 635 GLY B N 1
ATOM 10640 C CA . GLY B 1 635 ? 0.569 14.312 14.469 1 59.44 635 GLY B CA 1
ATOM 10641 C C . GLY B 1 635 ? 0.197 15.211 15.633 1 59.44 635 GLY B C 1
ATOM 10642 O O . GLY B 1 635 ? 0.042 16.422 15.461 1 59.44 635 GLY B O 1
ATOM 10643 N N . VAL B 1 636 ? -0.155 14.672 16.703 1 56.78 636 VAL B N 1
ATOM 10644 C CA . VAL B 1 636 ? -0.525 15.367 17.938 1 56.78 636 VAL B CA 1
ATOM 10645 C C . VAL B 1 636 ? 0.585 16.328 18.344 1 56.78 636 VAL B C 1
ATOM 10647 O O . VAL B 1 636 ? 1.754 15.945 18.422 1 56.78 636 VAL B O 1
ATOM 10650 N N . GLY B 1 637 ? 0.239 17.609 18.406 1 55.09 637 GLY B N 1
ATOM 10651 C CA . GLY B 1 637 ? 1.17 18.609 18.906 1 55.09 637 GLY B CA 1
ATOM 10652 C C . GLY B 1 637 ? 1.896 19.344 17.797 1 55.09 637 GLY B C 1
ATOM 10653 O O . GLY B 1 637 ? 2.6 20.328 18.062 1 55.09 637 GLY B O 1
ATOM 10654 N N . ILE B 1 638 ? 1.846 18.656 16.641 1 57.38 638 ILE B N 1
ATOM 10655 C CA . ILE B 1 638 ? 2.568 19.312 15.562 1 57.38 638 ILE B CA 1
ATOM 10656 C C . ILE B 1 638 ? 1.646 20.312 14.859 1 57.38 638 ILE B C 1
ATOM 10658 O O . ILE B 1 638 ? 0.588 19.938 14.352 1 57.38 638 ILE B O 1
ATOM 10662 N N . VAL B 1 639 ? 1.917 21.578 15.062 1 58.56 639 VAL B N 1
ATOM 10663 C CA . VAL B 1 639 ? 1.023 22.594 14.508 1 58.56 639 VAL B CA 1
ATOM 10664 C C . VAL B 1 639 ? 1.609 23.141 13.203 1 58.56 639 VAL B C 1
ATOM 10666 O O . VAL B 1 639 ? 0.87 23.516 12.297 1 58.56 639 VAL B O 1
ATOM 10669 N N . ASP B 1 640 ? 2.986 22.969 13.078 1 66.88 640 ASP B N 1
ATOM 10670 C CA . ASP B 1 640 ? 3.545 23.672 11.93 1 66.88 640 ASP B CA 1
ATOM 10671 C C . ASP B 1 640 ? 4.281 22.719 11 1 66.88 640 ASP B C 1
ATOM 10673 O O . ASP B 1 640 ? 4.996 21.828 11.453 1 66.88 640 ASP B O 1
ATOM 10677 N N . TYR B 1 641 ? 3.754 22.578 9.734 1 74.5 641 TYR B N 1
ATOM 10678 C CA . TYR B 1 641 ? 4.57 21.875 8.75 1 74.5 641 TYR B CA 1
ATOM 10679 C C . TYR B 1 641 ? 4.805 22.75 7.523 1 74.5 641 TYR B C 1
ATOM 10681 O O . TYR B 1 641 ? 4.082 23.719 7.297 1 74.5 641 TYR B O 1
ATOM 10689 N N . ASP B 1 642 ? 5.855 22.484 6.859 1 83 642 ASP B N 1
ATOM 10690 C CA . ASP B 1 642 ? 6.215 23.219 5.641 1 83 642 ASP B CA 1
ATOM 10691 C C . ASP B 1 642 ? 5.445 22.672 4.438 1 83 642 ASP B C 1
ATOM 10693 O O . ASP B 1 642 ? 5.688 21.547 3.992 1 83 642 ASP B O 1
ATOM 10697 N N . VAL B 1 643 ? 4.652 23.484 3.885 1 86.19 643 VAL B N 1
ATOM 10698 C CA . VAL B 1 643 ? 3.768 23.078 2.795 1 86.19 643 VAL B CA 1
ATOM 10699 C C . VAL B 1 643 ? 4.594 22.75 1.554 1 86.19 643 VAL B C 1
ATOM 10701 O O . VAL B 1 643 ? 4.273 21.812 0.82 1 86.19 643 VAL B O 1
ATOM 10704 N N . ASP B 1 644 ? 5.605 23.531 1.291 1 89.06 644 ASP B N 1
ATOM 10705 C CA . ASP B 1 644 ? 6.426 23.281 0.107 1 89.06 644 ASP B CA 1
ATOM 10706 C C . ASP B 1 644 ? 7.125 21.938 0.186 1 89.06 644 ASP B C 1
ATOM 10708 O O . ASP B 1 644 ? 7.203 21.219 -0.809 1 89.06 644 ASP B O 1
ATOM 10712 N N . THR B 1 645 ? 7.621 21.656 1.395 1 90.88 645 THR B N 1
ATOM 10713 C CA . THR B 1 645 ? 8.266 20.359 1.593 1 90.88 645 THR B CA 1
ATOM 10714 C C . THR B 1 645 ? 7.258 19.219 1.424 1 90.88 645 THR B C 1
ATOM 10716 O O . THR B 1 645 ? 7.555 18.203 0.792 1 90.88 645 THR B O 1
ATOM 10719 N N . TYR B 1 646 ? 6.137 19.422 1.927 1 93.19 646 TYR B N 1
ATOM 10720 C CA . TYR B 1 646 ? 5.086 18.422 1.78 1 93.19 646 TYR B CA 1
ATOM 10721 C C . TYR B 1 646 ? 4.73 18.203 0.313 1 93.19 646 TYR B C 1
ATOM 10723 O O . TYR B 1 646 ? 4.645 17.078 -0.157 1 93.19 646 TYR B O 1
ATOM 10731 N N . VAL B 1 647 ? 4.516 19.25 -0.344 1 93.5 647 VAL B N 1
ATOM 10732 C CA . VAL B 1 647 ? 4.137 19.203 -1.753 1 93.5 647 VAL B CA 1
ATOM 10733 C C . VAL B 1 647 ? 5.234 18.5 -2.553 1 93.5 647 VAL B C 1
ATOM 10735 O O . VAL B 1 647 ? 4.949 17.688 -3.438 1 93.5 647 VAL B O 1
ATOM 10738 N N . GLY B 1 648 ? 6.449 18.844 -2.238 1 94.88 648 GLY B N 1
ATOM 10739 C CA . GLY B 1 648 ? 7.562 18.188 -2.912 1 94.88 648 GLY B CA 1
ATOM 10740 C C . GLY B 1 648 ? 7.59 16.688 -2.695 1 94.88 648 GLY B C 1
ATOM 10741 O O . GLY B 1 648 ? 7.77 15.922 -3.645 1 94.88 648 GLY B O 1
ATOM 10742 N N . ASN B 1 649 ? 7.395 16.266 -1.489 1 95.38 649 ASN B N 1
ATOM 10743 C CA . ASN B 1 649 ? 7.375 14.844 -1.164 1 95.38 649 ASN B CA 1
ATOM 10744 C C . ASN B 1 649 ? 6.195 14.133 -1.821 1 95.38 649 ASN B C 1
ATOM 10746 O O . ASN B 1 649 ? 6.355 13.055 -2.391 1 95.38 649 ASN B O 1
ATOM 10750 N N . LEU B 1 650 ? 5.082 14.781 -1.698 1 95.81 650 LEU B N 1
ATOM 10751 C CA . LEU B 1 650 ? 3.887 14.188 -2.287 1 95.81 650 LEU B CA 1
ATOM 10752 C C . LEU B 1 650 ? 4.051 14.023 -3.795 1 95.81 650 LEU B C 1
ATOM 10754 O O . LEU B 1 650 ? 3.674 12.984 -4.352 1 95.81 650 LEU B O 1
ATOM 10758 N N . ASP B 1 651 ? 4.598 15.031 -4.41 1 96.5 651 ASP B N 1
ATOM 10759 C CA . ASP B 1 651 ? 4.844 14.969 -5.848 1 96.5 651 ASP B CA 1
ATOM 10760 C C . ASP B 1 651 ? 5.75 13.789 -6.203 1 96.5 651 ASP B C 1
ATOM 10762 O O . ASP B 1 651 ? 5.492 13.078 -7.172 1 96.5 651 ASP B O 1
ATOM 10766 N N . ALA B 1 652 ? 6.766 13.609 -5.449 1 96.38 652 ALA B N 1
ATOM 10767 C CA . ALA B 1 652 ? 7.695 12.508 -5.668 1 96.38 652 ALA B CA 1
ATOM 10768 C C . ALA B 1 652 ? 7 11.156 -5.508 1 96.38 652 ALA B C 1
ATOM 10770 O O . ALA B 1 652 ? 7.207 10.242 -6.312 1 96.38 652 ALA B O 1
ATOM 10771 N N . PHE B 1 653 ? 6.188 11.023 -4.477 1 97 653 PHE B N 1
ATOM 10772 C CA . PHE B 1 653 ? 5.457 9.781 -4.246 1 97 653 PHE B CA 1
ATOM 10773 C C . PHE B 1 653 ? 4.539 9.469 -5.426 1 97 653 PHE B C 1
ATOM 10775 O O . PHE B 1 653 ? 4.492 8.328 -5.895 1 97 653 PHE B O 1
ATOM 10782 N N . ILE B 1 654 ? 3.811 10.508 -5.875 1 96.88 654 ILE B N 1
ATOM 10783 C CA . ILE B 1 654 ? 2.85 10.328 -6.957 1 96.88 654 ILE B CA 1
ATOM 10784 C C . ILE B 1 654 ? 3.574 9.875 -8.227 1 96.88 654 ILE B C 1
ATOM 10786 O O . ILE B 1 654 ? 3.143 8.93 -8.891 1 96.88 654 ILE B O 1
ATOM 10790 N N . LYS B 1 655 ? 4.66 10.484 -8.531 1 96.31 655 LYS B N 1
ATOM 10791 C CA . LYS B 1 655 ? 5.418 10.148 -9.734 1 96.31 655 LYS B CA 1
ATOM 10792 C C . LYS B 1 655 ? 5.949 8.719 -9.672 1 96.31 655 LYS B C 1
ATOM 10794 O O . LYS B 1 655 ? 5.887 7.984 -10.656 1 96.31 655 LYS B O 1
ATOM 10799 N N . LYS B 1 656 ? 6.457 8.32 -8.562 1 96.81 656 LYS B N 1
ATOM 10800 C CA . LYS B 1 656 ? 6.977 6.965 -8.391 1 96.81 656 LYS B CA 1
ATOM 10801 C C . LYS B 1 656 ? 5.867 5.93 -8.531 1 96.81 656 LYS B C 1
ATOM 10803 O O . LYS B 1 656 ? 6.035 4.918 -9.211 1 96.81 656 LYS B O 1
ATOM 10808 N N . LYS B 1 657 ? 4.75 6.195 -7.906 1 96.69 657 LYS B N 1
ATOM 10809 C CA . LYS B 1 657 ? 3.619 5.273 -7.973 1 96.69 657 LYS B CA 1
ATOM 10810 C C . LYS B 1 657 ? 3.098 5.145 -9.398 1 96.69 657 LYS B C 1
ATOM 10812 O O . LYS B 1 657 ? 2.838 4.035 -9.875 1 96.69 657 LYS B O 1
ATOM 10817 N N . LEU B 1 658 ? 2.934 6.266 -10.031 1 96.25 658 LEU B N 1
ATOM 10818 C CA . LEU B 1 658 ? 2.439 6.242 -11.398 1 96.25 658 LEU B CA 1
ATOM 10819 C C . LEU B 1 658 ? 3.41 5.5 -12.312 1 96.25 658 LEU B C 1
ATOM 10821 O O . LEU B 1 658 ? 2.988 4.773 -13.219 1 96.25 658 LEU B O 1
ATOM 10825 N N . LYS B 1 659 ? 4.676 5.637 -12.094 1 96.38 659 LYS B N 1
ATOM 10826 C CA . LYS B 1 659 ? 5.676 4.934 -12.891 1 96.38 659 LYS B CA 1
ATOM 10827 C C . LYS B 1 659 ? 5.555 3.424 -12.719 1 96.38 659 LYS B C 1
ATOM 10829 O O . LYS B 1 659 ? 5.582 2.678 -13.703 1 96.38 659 LYS B O 1
ATOM 10834 N N . ILE B 1 660 ? 5.441 2.967 -11.516 1 95.06 660 ILE B N 1
ATOM 10835 C CA . ILE B 1 660 ? 5.359 1.549 -11.188 1 95.06 660 ILE B CA 1
ATOM 10836 C C . ILE B 1 660 ? 4.141 0.931 -11.867 1 95.06 660 ILE B C 1
ATOM 10838 O O . ILE B 1 660 ? 4.258 -0.078 -12.57 1 95.06 660 ILE B O 1
ATOM 10842 N N . TYR B 1 661 ? 2.988 1.541 -11.773 1 96 661 TYR B N 1
ATOM 10843 C CA . TYR B 1 661 ? 1.759 0.907 -12.234 1 96 661 TYR B CA 1
ATOM 10844 C C . TYR B 1 661 ? 1.548 1.144 -13.727 1 96 661 TYR B C 1
ATOM 10846 O O . TYR B 1 661 ? 0.838 0.382 -14.383 1 96 661 TYR B O 1
ATOM 10854 N N . ASN B 1 662 ? 2.197 2.174 -14.211 1 95.75 662 ASN B N 1
ATOM 10855 C CA . ASN B 1 662 ? 2.199 2.309 -15.664 1 95.75 662 ASN B CA 1
ATOM 10856 C C . ASN B 1 662 ? 3.039 1.22 -16.328 1 95.75 662 ASN B C 1
ATOM 10858 O O . ASN B 1 662 ? 2.67 0.702 -17.375 1 95.75 662 ASN B O 1
ATOM 10862 N N . LEU B 1 663 ? 4.172 0.896 -15.742 1 95.19 663 LEU B N 1
ATOM 10863 C CA . LEU B 1 663 ? 4.996 -0.198 -16.25 1 95.19 663 LEU B CA 1
ATOM 10864 C C . LEU B 1 663 ? 4.238 -1.519 -16.203 1 95.19 663 LEU B C 1
ATOM 10866 O O . LEU B 1 663 ? 4.242 -2.277 -17.172 1 95.19 663 LEU B O 1
ATOM 10870 N N . LEU B 1 664 ? 3.617 -1.782 -15.078 1 95.38 664 LEU B N 1
ATOM 10871 C CA . LEU B 1 664 ? 2.836 -3.004 -14.922 1 95.38 664 LEU B CA 1
ATOM 10872 C C . LEU B 1 664 ? 1.689 -3.049 -15.93 1 95.38 664 LEU B C 1
ATOM 10874 O O . LEU B 1 664 ? 1.399 -4.102 -16.5 1 95.38 664 LEU B O 1
ATOM 10878 N N . ASN B 1 665 ? 1.085 -1.896 -16.156 1 96.12 665 ASN B N 1
ATOM 10879 C CA . ASN B 1 665 ? -0.006 -1.81 -17.125 1 96.12 665 ASN B CA 1
ATOM 10880 C C . ASN B 1 665 ? 0.474 -2.107 -18.547 1 96.12 665 ASN B C 1
ATOM 10882 O O . ASN B 1 665 ? -0.194 -2.824 -19.297 1 96.12 665 ASN B O 1
ATOM 10886 N N . LYS B 1 666 ? 1.569 -1.617 -18.891 1 96.25 666 LYS B N 1
ATOM 10887 C CA . LYS B 1 666 ? 2.139 -1.852 -20.219 1 96.25 666 LYS B CA 1
ATOM 10888 C C . LYS B 1 666 ? 2.43 -3.334 -20.438 1 96.25 666 LYS B C 1
ATOM 10890 O O . LYS B 1 666 ? 2.082 -3.893 -21.484 1 96.25 666 LYS B O 1
ATOM 10895 N N . LYS B 1 667 ? 3.076 -4 -19.484 1 95.94 667 LYS B N 1
ATOM 10896 C CA . LYS B 1 667 ? 3.404 -5.422 -19.578 1 95.94 667 LYS B CA 1
ATOM 10897 C C . LYS B 1 667 ? 2.141 -6.273 -19.625 1 95.94 667 LYS B C 1
ATOM 10899 O O . LYS B 1 667 ? 2.078 -7.262 -20.359 1 95.94 667 LYS B O 1
ATOM 10904 N N . LEU B 1 668 ? 1.151 -5.855 -18.812 1 96.12 668 LEU B N 1
ATOM 10905 C CA . LEU B 1 668 ? -0.101 -6.602 -18.766 1 96.12 668 LEU B CA 1
ATOM 10906 C C . LEU B 1 668 ? -0.832 -6.52 -20.109 1 96.12 668 LEU B C 1
ATOM 10908 O O . LEU B 1 668 ? -1.415 -7.508 -20.562 1 96.12 668 LEU B O 1
ATOM 10912 N N . LEU B 1 669 ? -0.768 -5.355 -20.734 1 95.75 669 LEU B N 1
ATOM 10913 C CA . LEU B 1 669 ? -1.438 -5.184 -22.016 1 95.75 669 LEU B CA 1
ATOM 10914 C C . LEU B 1 669 ? -0.797 -6.062 -23.094 1 95.75 669 LEU B C 1
ATOM 10916 O O . LEU B 1 669 ? -1.498 -6.684 -23.891 1 95.75 669 LEU B O 1
ATOM 10920 N N . VAL B 1 670 ? 0.477 -6.188 -23.109 1 95.38 670 VAL B N 1
ATOM 10921 C CA . VAL B 1 670 ? 1.195 -7.059 -24.031 1 95.38 670 VAL B CA 1
ATOM 10922 C C . VAL B 1 670 ? 0.828 -8.516 -23.766 1 95.38 670 VAL B C 1
ATOM 10924 O O . VAL B 1 670 ? 0.551 -9.273 -24.703 1 95.38 670 VAL B O 1
ATOM 10927 N N . PHE B 1 671 ? 0.772 -8.875 -22.547 1 94.69 671 PHE B N 1
ATOM 10928 C CA . PHE B 1 671 ? 0.437 -10.234 -22.141 1 94.69 671 PHE B CA 1
ATOM 10929 C C . PHE B 1 671 ? -0.979 -10.594 -22.578 1 94.69 671 PHE B C 1
ATOM 10931 O O . PHE B 1 671 ? -1.214 -11.688 -23.094 1 94.69 671 PHE B O 1
ATOM 10938 N N . LYS B 1 672 ? -1.826 -9.672 -22.406 1 94.81 672 LYS B N 1
ATOM 10939 C CA . LYS B 1 672 ? -3.211 -9.891 -22.812 1 94.81 672 LYS B CA 1
ATOM 10940 C C . LYS B 1 672 ? -3.316 -10.094 -24.312 1 94.81 672 LYS B C 1
ATOM 10942 O O . LYS B 1 672 ? -4.105 -10.914 -24.781 1 94.81 672 LYS B O 1
ATOM 10947 N N . THR B 1 673 ? -2.576 -9.43 -25.047 1 94.69 673 THR B N 1
ATOM 10948 C CA . THR B 1 673 ? -2.555 -9.578 -26.5 1 94.69 673 THR B CA 1
ATOM 10949 C C . THR B 1 673 ? -2.068 -10.969 -26.906 1 94.69 673 THR B C 1
ATOM 10951 O O . THR B 1 673 ? -2.646 -11.609 -27.781 1 94.69 673 THR B O 1
ATOM 10954 N N . HIS B 1 674 ? -1.055 -11.438 -26.219 1 93.31 674 HIS B N 1
ATOM 10955 C CA . HIS B 1 674 ? -0.508 -12.75 -26.516 1 93.31 674 HIS B CA 1
ATOM 10956 C C . HIS B 1 674 ? -1.483 -13.859 -26.109 1 93.31 674 HIS B C 1
ATOM 10958 O O . HIS B 1 674 ? -1.558 -14.891 -26.766 1 93.31 674 HIS B O 1
ATOM 10964 N N . LEU B 1 675 ? -2.168 -13.617 -25.016 1 92.25 675 LEU B N 1
ATOM 10965 C CA . LEU B 1 675 ? -3.188 -14.578 -24.609 1 92.25 675 LEU B CA 1
ATOM 10966 C C . LEU B 1 675 ? -4.273 -14.695 -25.672 1 92.25 675 LEU B C 1
ATOM 10968 O O . LEU B 1 675 ? -4.73 -15.797 -25.984 1 92.25 675 LEU B O 1
ATOM 10972 N N . LYS B 1 676 ? -4.621 -13.602 -26.266 1 92.06 676 LYS B N 1
ATOM 10973 C CA . LYS B 1 676 ? -5.633 -13.602 -27.312 1 92.06 676 LYS B CA 1
ATOM 10974 C C . LYS B 1 676 ? -5.121 -14.289 -28.562 1 92.06 676 LYS B C 1
ATOM 10976 O O . LYS B 1 676 ? -5.852 -15.047 -29.219 1 92.06 676 LYS B O 1
ATOM 10981 N N . GLU B 1 677 ? -3.918 -14.062 -28.891 1 90.25 677 GLU B N 1
ATOM 10982 C CA . GLU B 1 677 ? -3.307 -14.703 -30.062 1 90.25 677 GLU B CA 1
ATOM 10983 C C . GLU B 1 677 ? -3.238 -16.219 -29.891 1 90.25 677 GLU B C 1
ATOM 10985 O O . GLU B 1 677 ? -3.469 -16.969 -30.828 1 90.25 677 GLU B O 1
ATOM 10990 N N . GLU B 1 678 ? -2.873 -16.609 -28.672 1 88.62 678 GLU B N 1
ATOM 10991 C CA . GLU B 1 678 ? -2.812 -18.047 -28.375 1 88.62 678 GLU B CA 1
ATOM 10992 C C . GLU B 1 678 ? -4.176 -18.703 -28.562 1 88.62 678 GLU B C 1
ATOM 10994 O O . GLU B 1 678 ? -4.273 -19.797 -29.109 1 88.62 678 GLU B O 1
ATOM 10999 N N . GLU B 1 679 ? -5.176 -18.062 -28.125 1 86.69 679 GLU B N 1
ATOM 11000 C CA . GLU B 1 679 ? -6.531 -18.594 -28.25 1 86.69 679 GLU B CA 1
ATOM 11001 C C . GLU B 1 679 ? -6.938 -18.703 -29.719 1 86.69 679 GLU B C 1
ATOM 11003 O O . GLU B 1 679 ? -7.602 -19.672 -30.109 1 86.69 679 GLU B O 1
ATOM 11008 N N . GLU B 1 680 ? -6.488 -17.828 -30.516 1 86.25 680 GLU B N 1
ATOM 11009 C CA . GLU B 1 680 ? -6.793 -17.844 -31.938 1 86.25 680 GLU B CA 1
ATOM 11010 C C . GLU B 1 680 ? -6.07 -18.984 -32.656 1 86.25 680 GLU B C 1
ATOM 11012 O O . GLU B 1 680 ? -6.656 -19.672 -33.469 1 86.25 680 GLU B O 1
ATOM 11017 N N . ILE B 1 681 ? -4.863 -19.172 -32.281 1 84.38 681 ILE B N 1
ATOM 11018 C CA . ILE B 1 681 ? -4.082 -20.25 -32.906 1 84.38 681 ILE B CA 1
ATOM 11019 C C . ILE B 1 681 ? -4.652 -21.609 -32.5 1 84.38 681 ILE B C 1
ATOM 11021 O O . ILE B 1 681 ? -4.77 -22.5 -33.344 1 84.38 681 ILE B O 1
ATOM 11025 N N . SER B 1 682 ? -4.992 -21.719 -31.219 1 82.38 682 SER B N 1
ATOM 11026 C CA . SER B 1 682 ? -5.523 -22.969 -30.703 1 82.38 682 SER B CA 1
ATOM 11027 C C . SER B 1 682 ? -6.848 -23.328 -31.375 1 82.38 682 SER B C 1
ATOM 11029 O O . SER B 1 682 ? -7.113 -24.5 -31.641 1 82.38 682 SER B O 1
ATOM 11031 N N . SER B 1 683 ? -7.641 -22.406 -31.656 1 79.31 683 SER B N 1
ATOM 11032 C CA . SER B 1 683 ? -8.938 -22.656 -32.281 1 79.31 683 SER B CA 1
ATOM 11033 C C . SER B 1 683 ? -8.773 -23.141 -33.719 1 79.31 683 SER B C 1
ATOM 11035 O O . SER B 1 683 ? -9.609 -23.906 -34.219 1 79.31 683 SER B O 1
ATOM 11037 N N . LYS B 1 684 ? -7.652 -22.859 -34.344 1 74.62 684 LYS B N 1
ATOM 11038 C CA . LYS B 1 684 ? -7.391 -23.281 -35.719 1 74.62 684 LYS B CA 1
ATOM 11039 C C . LYS B 1 684 ? -6.793 -24.688 -35.75 1 74.62 684 LYS B C 1
ATOM 11041 O O . LYS B 1 684 ? -6.918 -25.391 -36.75 1 74.62 684 LYS B O 1
ATOM 11046 N N . MET B 1 685 ? -6.102 -25.125 -34.688 1 69.94 685 MET B N 1
ATOM 11047 C CA . MET B 1 685 ? -5.371 -26.391 -34.656 1 69.94 685 MET B CA 1
ATOM 11048 C C . MET B 1 685 ? -6.285 -27.531 -34.219 1 69.94 685 MET B C 1
ATOM 11050 O O . MET B 1 685 ? -5.879 -28.703 -34.25 1 69.94 685 MET B O 1
ATOM 11054 N N . LYS B 1 686 ? -7.5 -27.422 -33.719 1 62.03 686 LYS B N 1
ATOM 11055 C CA . LYS B 1 686 ? -8.336 -28.484 -33.156 1 62.03 686 LYS B CA 1
ATOM 11056 C C . LYS B 1 686 ? -8.242 -29.75 -34 1 62.03 686 LYS B C 1
ATOM 11058 O O . LYS B 1 686 ? -8.422 -30.859 -33.5 1 62.03 686 LYS B O 1
ATOM 11063 N N . ASN B 1 687 ? -7.691 -29.672 -35.312 1 55 687 ASN B N 1
ATOM 11064 C CA . ASN B 1 687 ? -7.66 -30.922 -36.062 1 55 687 ASN B CA 1
ATOM 11065 C C . ASN B 1 687 ? -6.238 -31.453 -36.188 1 55 687 ASN B C 1
ATOM 11067 O O . ASN B 1 687 ? -5.965 -32.281 -37.062 1 55 687 ASN B O 1
ATOM 11071 N N . THR B 1 688 ? -5.363 -30.891 -35.375 1 52.16 688 THR B N 1
ATOM 11072 C CA . THR B 1 688 ? -3.99 -31.281 -35.656 1 52.16 688 THR B CA 1
ATOM 11073 C C . THR B 1 688 ? -3.543 -32.406 -34.75 1 52.16 688 THR B C 1
ATOM 11075 O O . THR B 1 688 ? -4.078 -32.594 -33.656 1 52.16 688 THR B O 1
ATOM 11078 N N . PHE B 1 689 ? -2.459 -33.219 -35.188 1 49.09 689 PHE B N 1
ATOM 11079 C CA . PHE B 1 689 ? -1.874 -34.469 -34.781 1 49.09 689 PHE B CA 1
ATOM 11080 C C . PHE B 1 689 ? -1.165 -34.312 -33.438 1 49.09 689 PHE B C 1
ATOM 11082 O O . PHE B 1 689 ? -0.482 -33.312 -33.188 1 49.09 689 PHE B O 1
ATOM 11089 N N . TYR B 1 690 ? -1.707 -34.812 -32.406 1 51.56 690 TYR B N 1
ATOM 11090 C CA . TYR B 1 690 ? -0.984 -35 -31.141 1 51.56 690 TYR B CA 1
ATOM 11091 C C . TYR B 1 690 ? -0.165 -36.281 -31.141 1 51.56 690 TYR B C 1
ATOM 11093 O O . TYR B 1 690 ? -0.51 -37.219 -31.844 1 51.56 690 TYR B O 1
ATOM 11101 N N . TYR B 1 691 ? 1.135 -36.125 -30.984 1 47.91 691 TYR B N 1
ATOM 11102 C CA . TYR B 1 691 ? 1.852 -37.375 -30.734 1 47.91 691 TYR B CA 1
ATOM 11103 C C . TYR B 1 691 ? 1.413 -38 -29.422 1 47.91 691 TYR B C 1
ATOM 11105 O O . TYR B 1 691 ? 1.012 -37.312 -28.5 1 47.91 691 TYR B O 1
#

Solvent-accessible surface area (backbone atoms only — not comparable to full-atom values): 78950 Å² total; per-residue (Å²): 145,82,79,93,88,81,82,97,87,84,87,89,85,89,82,88,81,88,68,98,71,80,86,88,84,87,80,80,83,71,87,75,84,76,92,82,79,83,76,70,71,85,64,65,79,71,58,68,68,55,58,61,59,49,53,59,53,46,55,58,42,45,52,49,44,48,50,44,46,48,48,46,49,49,49,47,47,49,49,48,49,49,46,50,49,49,50,48,51,49,52,52,49,48,51,51,27,56,73,70,53,39,54,49,60,56,68,58,50,53,56,46,64,73,66,44,66,45,88,54,72,71,41,78,80,58,64,36,72,88,41,55,70,39,46,32,37,38,34,45,65,79,49,69,72,43,31,48,71,28,40,42,79,26,56,30,65,31,20,36,33,36,34,40,43,36,77,44,60,41,96,80,68,72,52,73,48,71,50,77,46,80,46,73,47,65,30,40,38,40,55,84,56,51,51,64,57,52,34,59,32,52,52,57,59,48,55,68,39,37,75,65,61,11,30,42,34,40,38,26,38,27,40,73,87,15,43,36,67,58,48,51,52,45,39,48,57,56,43,29,52,50,52,50,61,66,39,64,83,40,79,67,52,42,42,33,38,34,40,34,33,40,46,76,88,36,39,29,23,33,78,55,81,54,38,74,42,46,81,42,70,48,97,85,70,44,75,42,61,46,80,64,66,71,42,77,40,89,43,45,66,49,43,43,48,53,54,50,49,25,56,52,54,57,32,60,47,36,94,55,45,80,55,47,48,35,58,19,31,37,41,39,37,38,36,34,24,48,85,93,41,76,33,14,35,39,35,40,32,42,47,32,19,50,62,42,21,57,28,44,64,42,87,48,62,68,48,15,52,32,7,43,46,48,38,45,32,52,50,32,39,46,50,26,51,31,20,47,74,71,63,48,88,73,59,37,28,60,52,24,71,64,30,37,77,44,37,57,59,55,58,39,87,74,79,38,34,33,40,36,39,38,38,22,25,46,29,36,43,88,38,34,67,58,32,47,51,46,49,52,54,59,53,64,43,52,75,69,87,74,64,83,77,77,80,79,74,85,61,83,64,62,74,66,64,62,52,51,63,57,50,67,68,51,59,76,60,54,76,72,56,67,84,64,70,75,86,78,81,79,78,75,71,71,77,79,66,73,76,74,84,57,83,73,85,66,89,80,89,83,86,91,84,86,80,90,79,86,93,87,85,89,82,84,83,79,83,80,86,80,78,85,75,75,86,76,80,80,74,80,77,74,78,71,79,70,78,57,65,62,57,54,49,47,50,45,48,51,48,50,49,50,46,51,31,50,48,19,42,46,51,50,48,49,51,48,50,62,58,28,72,74,46,85,76,83,62,65,66,58,52,53,51,49,51,49,49,50,51,50,49,54,52,48,51,52,47,51,51,50,50,49,52,51,46,50,55,53,48,53,52,50,51,51,52,50,51,51,53,48,44,62,49,67,30,85,58,41,82,76,67,60,64,67,60,49,51,52,51,51,50,52,51,43,52,52,51,51,52,52,45,48,50,52,47,54,54,48,52,52,50,51,51,50,55,52,50,49,53,54,52,48,68,72,43,70,84,60,87,67,116,145,88,86,80,89,89,74,98,86,84,72,98,90,80,81,87,91,76,95,80,83,76,84,95,83,85,94,83,90,88,92,85,88,86,87,92,82,74,88,68,70,81,64,62,70,61,58,62,60,53,54,57,55,49,52,55,50,45,50,56,42,43,50,48,41,47,50,44,45,47,48,45,48,48,48,47,47,48,48,47,48,50,46,49,50,49,50,50,51,48,50,52,50,48,50,51,27,56,74,70,52,38,53,49,62,56,68,59,50,53,55,46,65,73,66,45,64,44,89,57,72,70,40,79,80,58,65,34,72,90,42,56,69,39,45,32,37,38,36,44,66,81,50,68,71,45,29,50,71,28,40,42,78,24,55,30,67,32,20,35,31,37,36,41,41,35,77,44,59,43,94,82,67,70,54,73,47,72,50,76,46,78,47,74,46,65,31,40,39,40,53,85,55,51,52,63,55,52,34,60,33,54,53,56,58,48,53,67,40,36,75,64,62,10,30,42,33,39,38,25,35,25,39,73,87,17,43,35,67,58,47,51,51,44,39,47,55,56,45,27,54,52,53,50,60,66,39,63,81,40,80,67,53,43,44,33,38,34,41,33,32,41,44,73,87,36,39,28,24,32,78,54,80,54,37,74,43,45,83,41,68,48,97,86,71,43,74,42,61,49,81,64,66,71,43,78,40,92,42,45,66,50,43,42,49,52,52,49,48,24,56,50,54,56,31,61,48,36,95,57,46,79,57,47,46,36,58,20,32,38,41,38,38,39,36,33,23,47,86,92,41,77,32,14,34,39,36,42,32,42,48,32,18,52,63,42,22,58,27,43,64,43,86,48,61,70,48,14,52,32,7,43,46,50,36,47,32,52,50,33,40,47,50,25,50,32,20,46,74,71,65,48,88,72,60,36,29,60,53,23,72,62,31,36,76,43,36,58,58,54,59,41,89,76,78,38,33,32,39,36,40,36,38,22,25,45,30,37,41,88,38,34,67,59,29,47,50,45,49,51,53,59,56,63,41,52,76,68,86,76,63,82,80,77,80,77,75,85,62,83,64,61,73,65,64,61,51,51,62,57,50,66,65,51,61,78,62,55,77,75,59,69,87,66,69,75,86,74,77,75,73,73,71,73,78,78,69,75,77,76,84,61,86,70,91,81,90,84,93,86,86,93,85,81,89,82,85,84,85,82,80,84,83,86,80,84,84,83,90,81,80,87,78,78,87,78,82,83,76,80,78,78,78,71,80,72,80,61,65,61,59,54,49,48,50,44,48,51,47,52,49,50,46,51,30,49,47,20,44,46,52,49,48,50,52,47,47,61,57,29,73,76,46,87,77,83,60,63,67,59,52,51,52,49,51,49,49,48,50,51,48,53,53,48,52,52,48,51,50,50,50,49,52,50,47,52,55,51,48,53,53,50,50,51,52,50,50,51,52,48,45,60,49,69,28,83,58,42,84,76,68,61,63,68,60,47,50,51,51,49,50,51,51,43,53,52,51,50,50,53,46,49,52,53,48,53,54,49,53,53,50,52,51,50,53,53,50,49,53,54,53,50,69,70,43,71,84,59,90,67,117

Sequence (1382 aa):
MKKQQHNQRQKDQEYMGQNKRNWIDQRKLMKGIEINNKQEQVLQQQQQAQQIVAQQQAQQQKGSVVDNIKKMEQQREERRKNMQEMKREKAEREEQNQILGKNVDVEFEIMIDKTRLKGGLIQEHQTTQNIKLCVCVRKRPIFKKEEVGGEIDAISCANPMIRVHEPKLKVDGITKYVENHDFQFDNTFSEVEQGKDIYDVSLAPLMDLLVNQGVVTCFAYGQTGSGKTYTMKSIQELLATDLYKLISTTPSYKIFVSFFEIYGGKCYDLLNAKAPLQIMEDKNNNIQIQGLVEKPSESEQELFQLMELANSVRTTHATVANDTSSRSHSICQIAIRQGYSDIGKLILVDLAGSERAQDTQSNNRQRRLEGAEINKSLLALKECIRAMDSGQGHVPFRASKLTLVLRDSFTAKSNKSRIIMIACISPGSSSADHSLNTLRYADRLKDKSNQAKVQLEEREVTNEELLYRQQQGQDRQSDKNLDNNNKQLDKQNPPLQLPKINDPRNQNNQNAANLKKNQSQLPDKEKPKSQPVPPKQQKRASSIQEDSDDDVAAEELVNKKNGQVKEDVRCMKETMMKNEQNNANGNGNEFFDFHEKVNTILEEQDEILNIHMAAIKEDAKLLQQESELIQSIQGVGIVDYDVDTYVGNLDAFIKKKLKIYNLLNKKLLVFKTHLKEEEEISSKMKNTFYYMKKQQHNQRQKDQEYMGQNKRNWIDQRKLMKGIEINNKQEQVLQQQQQAQQIVAQQQAQQQKGSVVDNIKKMEQQREERRKNMQEMKREKAEREEQNQILGKNVDVEFEIMIDKTRLKGGLIQEHQTTQNIKLCVCVRKRPIFKKEEVGGEIDAISCANPMIRVHEPKLKVDGITKYVENHDFQFDNTFSEVEQGKDIYDVSLAPLMDLLVNQGVVTCFAYGQTGSGKTYTMKSIQELLATDLYKLISTTPSYKIFVSFFEIYGGKCYDLLNAKAPLQIMEDKNNNIQIQGLVEKPSESEQELFQLMELANSVRTTHATVANDTSSRSHSICQIAIRQGYSDIGKLILVDLAGSERAQDTQSNNRQRRLEGAEINKSLLALKECIRAMDSGQGHVPFRASKLTLVLRDSFTAKSNKSRIIMIACISPGSSSADHSLNTLRYADRLKDKSNQAKVQLEEREVTNEELLYRQQQGQDRQSDKNLDNNNKQLDKQNPPLQLPKINDPRNQNNQNAANLKKNQSQLPDKEKPKSQPVPPKQQKRASSIQEDSDDDVAAEELVNKKNGQVKEDVRCMKETMMKNEQNNANGNGNEFFDFHEKVNTILEEQDEILNIHMAAIKEDAKLLQQESELIQSIQGVGIVDYDVDTYVGNLDAFIKKKLKIYNLLNKKLLVFKTHLKEEEEISSKMKNTFYY

Secondary structure (DSSP, 8-state):
--------------------------------------TTGGGGGGSTHHHHHHHHHHHHHHHHHHHHHHHHHHHHHHHHHHHHHHHHHHHHHHHHHHHHT----HHHHHHHHHHS--SS-SSPPPPSTT-SEEEEEEEPPPPHHHHHTT--B-EEEETTEEEEEEEEE-TTSS-EEEEEEEEE-SEEE-TT--HHHHHHHHTGGGGGGGGTT-EEEEEEEE-TTSSHHHHHHHHHHHHHHHHHHHHTT-TTEEEEEEEEEEETTEEEETTTTTEEEEEEE-TTS-EEEETPPPEEE-SHHHHHHHHHHHHHHHHHTSSSHHHHHTTEEEEEEEEEEETTEEEEEEEEEEPPPGGGGGGGG-SSHHHHHHHHHHHHHHHHHHHHHHHHHHT-S---GGGSHHHHHTHHHHH-TTS-EEEEEEEEE--BGGGHHHHHHHHHHHHHHS-GGG------------HHHHHHHHHTTTTTTGGGGS------------------------------------------------------------------HHHHHHHHHHHHHHHHHHHHHHHHHHHHHHHHTTS----HHHHHHHHHHHHHHHHHHHHHHHHHHHHHHHHHHHHHHHHHHHHHHHSTT-----HHHHHHHHHHHHHHHHHHHHHHHHHHHHHHHHHHHHHHHHHHHTTS---/--------------------------------------TTSTTTTHHHHHHHHHHHHHHHHHHHHHHHHHHHHHHHHHHHHHHHHHHHHHHHHHHHHHHHT----HHHHHHHHHHS--SS-SSPPPPSTT-SEEEEEEEPPPPHHHHHTT--B-EEEETTEEEEEEEEE-TTSS-EEEEEEEEE-SEEE-TT--HHHHHHHHTGGGGGGGGTT-EEEEEEEE-TTSSHHHHHHHHHHHHHHHHHHHHTT-TTEEEEEEEEEEETTEEEETTTTTEEEEEEE-TTS-EEEETPPPEEE-SHHHHHHHHHHHHHHHHHTSSSHHHHHTTEEEEEEEEEEETTEEEEEEEEEEPPPGGGGGGGG-SSHHHHHHHHHHHHHHHHHHHHHHHHHHT-S---GGGSHHHHHTHHHHH-TTS-EEEEEEEEE--BGGGHHHHHHHHHHHHHHS-GGG------------HHHHHHHHHTTTHHHHGGGS------------------------------------------------------------------HHHHHHHHHHHHHHHHHHHHHHHHHHHHHHHHTTS----HHHHHHHHHHHHHHHHHHHHHHHHHHHHHHHHHHHHHHHHHHHHHHHSTT-----HHHHHHHHHHHHHHHHHHHHHHHHHHHHHHHHHHHHHHHHHHHTTS---